Protein AF-A0AAV2YWZ1-F1 (afdb_monomer_lite)

Sequence (844 aa):
MAGAHSRRKLGILSVALITYFNVSGGPWGSEPVISACGPFVGILAVIIFPWIWCLPLALTFAELFTAFPTDGSFCKWVGVAFGRPMGFQVGFWSWVAGVIDNAIYPCLIVDTISQLYAGDFDQDTASSMSWERFAARAAFAVLFMLPCLSSIKIVGHTLAVMGIMIFLPFAVMVAMAIPQVNPSNWLVIRPDRDWTRLISSLYWNYSGFDAAGAYAGEIQNPKVTYPKAMMLTVVMIAITYIIPFFAISGADKPHYTSWDDGSYSVIAQSIGGTWLCIWVLVSSLFGNLGLYVAEMAKDGFQLAGMSDSGLAPPYFAQRDPETGVPRRAIMLSFSIIVLMGMFDFDTILGVDNFCSALSSLVEMCAAVKMRFSHPEIERPYKVNLSDRNLLIVMILPFCVGTFVMINELTKSWTSFILNVIVLCVGYGVQKWLASHPYHQYDVLLDTPRLKDLTLDSRQSTATPRISPNSFRTMKIFVALGCLLASSIGHANALTTELPSHVPVAEQQLWEEFVEYAIEYNKEYRQLENSHDLVSKRYGAFKMNSDRIKEHNAKYDNGEYSFTLGVNALADLTDAEYKQMLGYKRSSKPRTEAAGTFTAPSNMGDLPETWDWREHDVVTPVKNQGQCGSCWAFSAVAALESVYAISTGKLESFSEQELVDCTDGGVDTCNHGGEMSNGFVEIIKNHNGKIDPESVYPYTAVSKGVCNAKDDQALGHFTSYVNVTSGDEDALKAAVATKSVQSVAIDASSFTFQLYRHGVYSWPLCKNKADELDHGVAVAGYGVFKSKDFWLVKNSWGESWGMHGYIMMSRNKKNQCGIATDASYPVMTKAETKVHEATEVLSIM

pLDDT: mean 83.58, std 17.07, range [23.72, 98.75]

Structure (mmCIF, N/CA/C/O backbone):
data_AF-A0AAV2YWZ1-F1
#
_entry.id   AF-A0AAV2YWZ1-F1
#
loop_
_atom_site.group_PDB
_atom_site.id
_atom_site.type_symbol
_atom_site.label_atom_id
_atom_site.label_alt_id
_atom_site.label_comp_id
_atom_site.label_asym_id
_atom_site.label_entity_id
_atom_site.label_seq_id
_atom_site.pdbx_PDB_ins_code
_atom_site.Cartn_x
_atom_site.Cartn_y
_atom_site.Cartn_z
_atom_site.occupancy
_atom_site.B_iso_or_equiv
_atom_site.auth_seq_id
_atom_site.auth_comp_id
_atom_site.auth_asym_id
_atom_site.auth_atom_id
_atom_site.pdbx_PDB_model_num
ATOM 1 N N . MET A 1 1 ? -36.472 28.326 -24.172 1.00 32.47 1 MET A N 1
ATOM 2 C CA . MET A 1 1 ? -35.839 28.022 -25.476 1.00 32.47 1 MET A CA 1
ATOM 3 C C . MET A 1 1 ? -36.309 26.646 -25.913 1.00 32.47 1 MET A C 1
ATOM 5 O O . MET A 1 1 ? -36.279 25.734 -25.100 1.00 32.47 1 MET A O 1
ATOM 9 N N . ALA A 1 2 ? -36.803 26.498 -27.140 1.00 26.83 2 ALA A N 1
ATOM 10 C CA . ALA A 1 2 ? -37.196 25.200 -27.675 1.00 26.83 2 ALA A CA 1
ATOM 11 C C . ALA A 1 2 ? -35.951 24.327 -27.937 1.00 26.83 2 ALA A C 1
ATOM 13 O O . ALA A 1 2 ? -35.069 24.748 -28.678 1.00 26.83 2 ALA A O 1
ATOM 14 N N . GLY A 1 3 ? -35.919 23.109 -27.379 1.00 37.06 3 GLY A N 1
ATOM 15 C CA . GLY A 1 3 ? -35.186 21.984 -27.973 1.00 37.06 3 GLY A CA 1
ATOM 16 C C . GLY A 1 3 ? -33.904 21.489 -27.292 1.00 37.06 3 GLY A C 1
ATOM 17 O O . GLY A 1 3 ? -32.889 21.401 -27.966 1.00 37.06 3 GLY A O 1
ATOM 18 N N . ALA A 1 4 ? -33.957 21.041 -26.031 1.00 43.75 4 ALA A N 1
ATOM 19 C CA . ALA A 1 4 ? -32.971 20.067 -25.520 1.00 43.75 4 ALA A CA 1
ATOM 20 C C . ALA A 1 4 ? -33.297 18.614 -25.951 1.00 43.75 4 ALA A C 1
ATOM 22 O O . ALA A 1 4 ? -32.474 17.717 -25.834 1.00 43.75 4 ALA A O 1
ATOM 23 N N . HIS A 1 5 ? -34.509 18.360 -26.469 1.00 46.31 5 HIS A N 1
ATOM 24 C CA . HIS A 1 5 ? -35.005 17.001 -26.745 1.00 46.31 5 HIS A CA 1
ATOM 25 C C . HIS A 1 5 ? -35.378 16.718 -28.211 1.00 46.31 5 HIS A C 1
ATOM 27 O O . HIS A 1 5 ? -35.792 15.603 -28.521 1.00 46.31 5 HIS A O 1
ATOM 33 N N . SER A 1 6 ? -35.241 17.679 -29.137 1.00 47.88 6 SER A N 1
ATOM 34 C CA . SER A 1 6 ? -35.697 17.499 -30.530 1.00 47.88 6 SER A CA 1
ATOM 35 C C . SER A 1 6 ? -34.620 17.020 -31.511 1.00 47.88 6 SER A C 1
ATOM 37 O O . SER A 1 6 ? -34.929 16.790 -32.679 1.00 47.88 6 SER A O 1
ATOM 39 N N . ARG A 1 7 ? -33.360 16.855 -31.079 1.00 64.19 7 ARG A N 1
ATOM 40 C CA . ARG A 1 7 ? -32.236 16.547 -31.981 1.00 64.19 7 ARG A CA 1
ATOM 41 C C . ARG A 1 7 ? -31.332 15.436 -31.457 1.00 64.19 7 ARG A C 1
ATOM 43 O O . ARG A 1 7 ? -30.135 15.619 -31.327 1.00 64.19 7 ARG A O 1
ATOM 50 N N . ARG A 1 8 ? -31.892 14.246 -31.248 1.00 77.81 8 ARG A N 1
ATOM 51 C CA . ARG A 1 8 ? -31.088 13.037 -31.021 1.00 77.81 8 ARG A CA 1
ATOM 52 C C . ARG A 1 8 ? -30.297 12.697 -32.288 1.00 77.81 8 ARG A C 1
ATOM 54 O O . ARG A 1 8 ? -30.878 12.434 -33.346 1.00 77.81 8 ARG A O 1
ATOM 61 N N . LYS A 1 9 ? -28.970 12.748 -32.210 1.00 78.00 9 LYS A N 1
ATOM 62 C CA . LYS A 1 9 ? -28.050 12.693 -33.358 1.00 78.00 9 LYS A CA 1
ATOM 63 C C . LYS A 1 9 ? -27.166 11.447 -33.389 1.00 78.00 9 LYS A C 1
ATOM 65 O O . LYS A 1 9 ? -26.666 11.133 -34.469 1.00 78.00 9 LYS A O 1
ATOM 70 N N . LEU A 1 10 ? -26.977 10.760 -32.263 1.00 85.69 10 LEU A N 1
ATOM 71 C CA . LEU A 1 10 ? -26.038 9.644 -32.144 1.00 85.69 10 LEU A CA 1
ATOM 72 C C . LEU A 1 10 ? -26.701 8.287 -32.401 1.00 85.69 10 LEU A C 1
ATOM 74 O O . LEU A 1 10 ? -27.685 7.933 -31.750 1.00 85.69 10 LEU A O 1
ATOM 78 N N . GLY A 1 11 ? -26.134 7.529 -33.341 1.00 89.44 11 GLY A N 1
ATOM 79 C CA . GLY A 1 11 ? -26.486 6.131 -33.603 1.00 89.44 11 GLY A CA 1
ATOM 80 C C . GLY A 1 11 ? -25.608 5.146 -32.822 1.00 89.44 11 GLY A C 1
ATOM 81 O O . GLY A 1 11 ? -24.702 5.550 -32.099 1.00 89.44 11 GLY A O 1
ATOM 82 N N . ILE A 1 12 ? -25.851 3.844 -33.009 1.00 91.81 12 ILE A N 1
ATOM 83 C CA . ILE A 1 12 ? -25.196 2.757 -32.250 1.00 91.81 12 ILE A CA 1
ATOM 84 C C . ILE A 1 12 ? -23.668 2.841 -32.327 1.00 91.81 12 ILE A C 1
ATOM 86 O O . ILE A 1 12 ? -23.009 2.806 -31.295 1.00 91.81 12 ILE A O 1
ATOM 90 N N . LEU A 1 13 ? -23.116 2.986 -33.537 1.00 90.69 13 LEU A N 1
ATOM 91 C CA . LEU A 1 13 ? -21.668 2.993 -33.752 1.00 90.69 13 LEU A CA 1
ATOM 92 C C . LEU A 1 13 ? -20.985 4.192 -33.080 1.00 90.69 13 LEU A C 1
ATOM 94 O O . LEU A 1 13 ? -19.962 4.024 -32.431 1.00 90.69 13 LEU A O 1
ATOM 98 N N . SER A 1 14 ? -21.560 5.392 -33.199 1.00 90.06 14 SER A N 1
ATOM 99 C CA . SER A 1 14 ? -20.984 6.594 -32.589 1.00 90.06 14 SER A CA 1
ATOM 100 C C . SER A 1 14 ? -21.023 6.533 -31.065 1.00 90.06 14 SER A C 1
ATOM 102 O O . SER A 1 14 ? -20.035 6.887 -30.440 1.00 90.06 14 SER A O 1
ATOM 104 N N . VAL A 1 15 ? -22.123 6.053 -30.468 1.00 91.38 15 VAL A N 1
ATOM 105 C CA . VAL A 1 15 ? -22.186 5.847 -29.010 1.00 91.38 15 VAL A CA 1
ATOM 106 C C . VAL A 1 15 ? -21.145 4.817 -28.587 1.00 91.38 15 VAL A C 1
ATOM 108 O O . VAL A 1 15 ? -20.373 5.092 -27.682 1.00 91.38 15 VAL A O 1
ATOM 111 N N . ALA A 1 16 ? -21.071 3.678 -29.282 1.00 92.12 16 ALA A N 1
ATOM 112 C CA . ALA A 1 16 ? -20.131 2.622 -28.932 1.00 92.12 16 ALA A CA 1
ATOM 113 C C . ALA A 1 16 ? -18.670 3.087 -29.003 1.00 92.12 16 ALA A C 1
ATOM 115 O O . ALA A 1 16 ? -17.894 2.742 -28.121 1.00 92.12 16 ALA A O 1
ATOM 116 N N . LEU A 1 17 ? -18.313 3.888 -30.014 1.00 92.12 17 LEU A N 1
ATOM 117 C CA . LEU A 1 17 ? -16.972 4.453 -30.175 1.00 92.12 17 LEU A CA 1
ATOM 118 C C . LEU A 1 17 ? -16.657 5.527 -29.137 1.00 92.12 17 LEU A C 1
ATOM 120 O O . LEU A 1 17 ? -15.569 5.503 -28.580 1.00 92.12 17 LEU A O 1
ATOM 124 N N . ILE A 1 18 ? -17.588 6.446 -28.855 1.00 92.19 18 ILE A N 1
ATOM 125 C CA . ILE A 1 18 ? -17.369 7.448 -27.806 1.00 92.19 18 ILE A CA 1
ATOM 126 C C . ILE A 1 18 ? -17.173 6.730 -26.471 1.00 92.19 18 ILE A C 1
ATOM 128 O O . ILE A 1 18 ? -16.176 6.975 -25.811 1.00 92.19 18 ILE A O 1
ATOM 132 N N . THR A 1 19 ? -18.043 5.785 -26.105 1.00 91.12 19 THR A N 1
ATOM 133 C CA . THR A 1 19 ? -17.865 5.004 -24.870 1.00 91.12 19 THR A CA 1
ATOM 134 C C . THR A 1 19 ? -16.586 4.171 -24.891 1.00 91.12 19 THR A C 1
ATOM 136 O O . THR A 1 19 ? -15.891 4.141 -23.891 1.00 91.12 19 THR A O 1
ATOM 139 N N . TYR A 1 20 ? -16.236 3.543 -26.018 1.00 92.81 20 TYR A N 1
ATOM 140 C CA . TYR A 1 20 ? -14.986 2.792 -26.154 1.00 92.81 20 TYR A CA 1
ATOM 141 C C . TYR A 1 20 ? -13.780 3.669 -25.823 1.00 92.81 20 TYR A C 1
ATOM 143 O O . TYR A 1 20 ? -12.996 3.279 -24.980 1.00 92.81 20 TYR A O 1
ATOM 151 N N . PHE A 1 21 ? -13.680 4.867 -26.400 1.00 92.56 21 PHE A N 1
ATOM 152 C CA . PHE A 1 21 ? -12.575 5.791 -26.129 1.00 92.56 21 PHE A CA 1
ATOM 153 C C . PHE A 1 21 ? -12.677 6.533 -24.787 1.00 92.56 21 PHE A C 1
ATOM 155 O O . PHE A 1 21 ? -11.723 7.195 -24.421 1.00 92.56 21 PHE A O 1
ATOM 162 N N . ASN A 1 22 ? -13.787 6.440 -24.049 1.00 90.19 22 ASN A N 1
ATOM 163 C CA . ASN A 1 22 ? -13.820 6.845 -22.632 1.00 90.19 22 ASN A CA 1
ATOM 164 C C . ASN A 1 22 ? -13.361 5.700 -21.706 1.00 90.19 22 ASN A C 1
ATOM 166 O O . ASN A 1 22 ? -13.255 5.902 -20.506 1.00 90.19 22 ASN A O 1
ATOM 170 N N . VAL A 1 23 ? -13.156 4.489 -22.245 1.00 88.44 23 VAL A N 1
ATOM 171 C CA . VAL A 1 23 ? -12.712 3.310 -21.485 1.00 88.44 23 VAL A CA 1
ATOM 172 C C . VAL A 1 23 ? -11.310 2.853 -21.891 1.00 88.44 23 VAL A C 1
ATOM 174 O O . VAL A 1 23 ? -10.535 2.400 -21.063 1.00 88.44 23 VAL A O 1
ATOM 177 N N . SER A 1 24 ? -10.985 2.921 -23.181 1.00 87.06 24 SER A N 1
ATOM 178 C CA . SER A 1 24 ? -9.782 2.341 -23.765 1.00 87.06 24 SER A CA 1
ATOM 179 C C . SER A 1 24 ? -9.347 3.098 -25.021 1.00 87.06 24 SER A C 1
ATOM 181 O O . SER A 1 24 ? -10.111 3.274 -25.973 1.00 87.06 24 SER A O 1
ATOM 183 N N . GLY A 1 25 ? -8.071 3.482 -25.073 1.00 80.12 25 GLY A N 1
ATOM 184 C CA . GLY A 1 25 ? -7.429 4.088 -26.246 1.00 80.12 25 GLY A CA 1
ATOM 185 C C . GLY A 1 25 ? -6.838 3.067 -27.218 1.00 80.12 25 GLY A C 1
ATOM 186 O O . GLY A 1 25 ? -6.022 3.428 -28.065 1.00 80.12 25 GLY A O 1
ATOM 187 N N . GLY A 1 26 ? -7.197 1.786 -27.083 1.00 84.50 26 GLY A N 1
ATOM 188 C CA . GLY A 1 26 ? -6.457 0.671 -27.672 1.00 84.50 26 GLY A CA 1
ATOM 189 C C . GLY A 1 26 ? -5.745 -0.160 -26.604 1.00 84.50 26 GLY A C 1
ATOM 190 O O . GLY A 1 26 ? -6.042 -0.026 -25.419 1.00 84.50 26 GLY A O 1
ATOM 191 N N . PRO A 1 27 ? -4.804 -1.030 -27.003 1.00 86.00 27 PRO A N 1
ATOM 192 C CA . PRO A 1 27 ? -4.109 -1.892 -26.053 1.00 86.00 27 PRO A CA 1
ATOM 193 C C . PRO A 1 27 ? -3.182 -1.123 -25.103 1.00 86.00 27 PRO A C 1
ATOM 195 O O . PRO A 1 27 ? -2.773 -1.691 -24.108 1.00 86.00 27 PRO A O 1
ATOM 198 N N . TRP A 1 28 ? -2.860 0.142 -25.370 1.00 84.00 28 TRP A N 1
ATOM 199 C CA . TRP A 1 28 ? -1.960 0.971 -24.559 1.00 84.00 28 TRP A CA 1
ATOM 200 C C . TRP A 1 28 ? -2.328 1.053 -23.070 1.00 84.00 28 TRP A C 1
ATOM 202 O O . TRP A 1 28 ? -3.511 1.083 -22.729 1.00 84.00 28 TRP A O 1
ATOM 212 N N . GLY A 1 29 ? -1.302 1.104 -22.214 1.00 78.56 29 GLY A N 1
ATOM 213 C CA . GLY A 1 29 ? -1.419 1.172 -20.751 1.00 78.56 29 GLY A CA 1
ATOM 214 C C . GLY A 1 29 ? -1.890 -0.139 -20.117 1.00 78.56 29 GLY A C 1
ATOM 215 O O . GLY A 1 29 ? -2.266 -0.194 -18.953 1.00 78.56 29 GLY A O 1
ATOM 216 N N . SER A 1 30 ? -1.904 -1.227 -20.890 1.00 85.62 30 SER A N 1
ATOM 217 C CA . SER A 1 30 ? -2.253 -2.561 -20.398 1.00 85.62 30 SER A CA 1
ATOM 218 C C . SER A 1 30 ? -1.030 -3.435 -20.151 1.00 85.62 30 SER A C 1
ATOM 220 O O . SER A 1 30 ? -1.144 -4.448 -19.468 1.00 85.62 30 SER A O 1
ATOM 222 N N . GLU A 1 31 ? 0.148 -3.042 -20.631 1.00 88.75 31 GLU A N 1
ATOM 223 C CA . GLU A 1 31 ? 1.413 -3.753 -20.430 1.00 88.75 31 GLU A CA 1
ATOM 224 C C . GLU A 1 31 ? 1.643 -4.182 -18.963 1.00 88.75 31 GLU A C 1
ATOM 226 O O . GLU A 1 31 ? 1.933 -5.369 -18.744 1.00 88.75 31 GLU A O 1
ATOM 231 N N . PRO A 1 32 ? 1.382 -3.315 -17.955 1.00 84.75 32 PRO A N 1
ATOM 232 C CA . PRO A 1 32 ? 1.487 -3.678 -16.541 1.00 84.75 32 PRO A CA 1
ATOM 233 C C . PRO A 1 32 ? 0.638 -4.875 -16.099 1.00 84.75 32 PRO A C 1
ATOM 235 O O . PRO A 1 32 ? 0.991 -5.572 -15.150 1.00 84.75 32 PRO A O 1
ATOM 238 N N . VAL A 1 33 ? -0.483 -5.158 -16.772 1.00 88.88 33 VAL A N 1
ATOM 239 C CA . VAL A 1 33 ? -1.387 -6.269 -16.418 1.00 88.88 33 VAL A CA 1
ATOM 240 C C . VAL A 1 33 ? -0.688 -7.622 -16.567 1.00 88.88 33 VAL A C 1
ATOM 242 O O . VAL A 1 33 ? -0.953 -8.547 -15.797 1.00 88.88 33 VAL A O 1
ATOM 245 N N . ILE A 1 34 ? 0.219 -7.748 -17.539 1.00 90.62 34 ILE A N 1
ATOM 246 C CA . ILE A 1 34 ? 1.009 -8.965 -17.739 1.00 90.62 34 ILE A CA 1
ATOM 247 C C . ILE A 1 34 ? 2.269 -8.937 -16.868 1.00 90.62 34 ILE A C 1
ATOM 249 O O . ILE A 1 34 ? 2.581 -9.949 -16.235 1.00 90.62 34 ILE A O 1
ATOM 253 N N . SER A 1 35 ? 2.977 -7.805 -16.781 1.00 89.00 35 SER A N 1
ATOM 254 C CA . SER A 1 35 ? 4.220 -7.735 -16.001 1.00 89.00 35 SER A CA 1
ATOM 255 C C . SER A 1 35 ? 3.999 -7.872 -14.494 1.00 89.00 35 SER A C 1
ATOM 257 O O . SER A 1 35 ? 4.816 -8.510 -13.831 1.00 89.00 35 SER A O 1
ATOM 259 N N . ALA A 1 36 ? 2.872 -7.404 -13.948 1.00 85.00 36 ALA A N 1
ATOM 260 C CA . ALA A 1 36 ? 2.594 -7.413 -12.507 1.00 85.00 36 ALA A CA 1
ATOM 261 C C . ALA A 1 36 ? 2.525 -8.816 -11.877 1.00 85.00 36 ALA A C 1
ATOM 263 O O . ALA A 1 36 ? 3.011 -9.026 -10.769 1.00 85.00 36 ALA A O 1
ATOM 264 N N . CYS A 1 37 ? 1.912 -9.793 -12.552 1.00 87.81 37 CYS A N 1
ATOM 265 C CA . CYS A 1 37 ? 1.703 -11.143 -11.997 1.00 87.81 37 CYS A CA 1
ATOM 266 C C . CYS A 1 37 ? 2.118 -12.282 -12.947 1.00 87.81 37 CYS A C 1
ATOM 268 O O . CYS A 1 37 ? 1.990 -13.463 -12.605 1.00 87.81 37 CYS A O 1
ATOM 270 N N . GLY A 1 38 ? 2.649 -11.944 -14.119 1.00 90.81 38 GLY A N 1
ATOM 271 C CA . GLY A 1 38 ? 3.028 -12.880 -15.168 1.00 90.81 38 GLY A CA 1
ATOM 272 C C . GLY A 1 38 ? 1.889 -13.208 -16.145 1.00 90.81 38 GLY A C 1
ATOM 273 O O . GLY A 1 38 ? 0.711 -12.969 -15.843 1.00 90.81 38 GLY A O 1
ATOM 274 N N . PRO A 1 39 ? 2.224 -13.788 -17.314 1.00 93.06 39 PRO A N 1
ATOM 275 C CA . PRO A 1 39 ? 1.282 -14.052 -18.402 1.00 93.06 39 PRO A CA 1
ATOM 276 C C . PRO A 1 39 ? 0.030 -14.824 -17.998 1.00 93.06 39 PRO A C 1
ATOM 278 O O . PRO A 1 39 ? -1.072 -14.433 -18.382 1.00 93.06 39 PRO A O 1
ATOM 281 N N . PHE A 1 40 ? 0.164 -15.882 -17.192 1.00 94.12 40 PHE A N 1
ATOM 282 C CA . PHE A 1 40 ? -0.978 -16.716 -16.816 1.00 94.12 40 PHE A CA 1
ATOM 283 C C . PHE A 1 40 ? -2.037 -15.923 -16.046 1.00 94.12 40 PHE A C 1
ATOM 285 O O . PHE A 1 40 ? -3.222 -15.943 -16.386 1.00 94.12 40 PHE A O 1
ATOM 292 N N . VAL A 1 41 ? -1.602 -15.195 -15.014 1.00 92.94 41 VAL A N 1
ATOM 293 C CA . VAL A 1 41 ? -2.500 -14.416 -14.156 1.00 92.94 41 VAL A CA 1
ATOM 294 C C . VAL A 1 41 ? -3.067 -13.226 -14.923 1.00 92.94 41 VAL A C 1
ATOM 296 O O . VAL A 1 41 ? -4.273 -13.005 -14.861 1.00 92.94 41 VAL A O 1
ATOM 299 N N . GLY A 1 42 ? -2.243 -12.502 -15.686 1.00 91.56 42 GLY A N 1
ATOM 300 C CA . GLY A 1 42 ? -2.696 -11.336 -16.447 1.00 91.56 42 GLY A CA 1
ATOM 301 C C . GLY A 1 42 ? -3.722 -11.685 -17.533 1.00 91.56 42 GLY A C 1
ATOM 302 O O . GLY A 1 42 ? -4.742 -11.005 -17.653 1.00 91.56 42 GLY A O 1
ATOM 303 N N . ILE A 1 43 ? -3.531 -12.793 -18.265 1.00 92.25 43 ILE A N 1
ATOM 304 C CA . ILE A 1 43 ? -4.512 -13.290 -19.247 1.00 92.25 43 ILE A CA 1
ATOM 305 C C . ILE A 1 43 ? -5.838 -13.637 -18.565 1.00 92.25 43 ILE A C 1
ATOM 307 O O . ILE A 1 43 ? -6.902 -13.209 -19.019 1.00 92.25 43 ILE A O 1
ATOM 311 N N . LEU A 1 44 ? -5.792 -14.404 -17.470 1.00 93.50 44 LEU A N 1
ATOM 312 C CA . LEU A 1 44 ? -6.999 -14.747 -16.718 1.00 93.50 44 LEU A CA 1
ATOM 313 C C . LEU A 1 44 ? -7.698 -13.494 -16.195 1.00 93.50 44 LEU A C 1
ATOM 315 O O . LEU A 1 44 ? -8.921 -13.396 -16.285 1.00 93.50 44 LEU A O 1
ATOM 319 N N . ALA A 1 45 ? -6.936 -12.523 -15.697 1.00 92.12 45 ALA A N 1
ATOM 320 C CA . ALA A 1 45 ? -7.480 -11.286 -15.173 1.00 92.12 45 ALA A CA 1
ATOM 321 C C . ALA A 1 45 ? -8.188 -10.472 -16.266 1.00 92.12 45 ALA A C 1
ATOM 323 O O . ALA A 1 45 ? -9.325 -10.065 -16.059 1.00 92.12 45 ALA A O 1
ATOM 324 N N . VAL A 1 46 ? -7.612 -10.337 -17.463 1.00 91.31 46 VAL A N 1
ATOM 325 C CA . VAL A 1 46 ? -8.264 -9.670 -18.609 1.00 91.31 46 VAL A CA 1
ATOM 326 C C . VAL A 1 46 ? -9.525 -10.385 -19.090 1.00 91.31 46 VAL A C 1
ATOM 328 O O . VAL A 1 46 ? -10.461 -9.733 -19.544 1.00 91.31 46 VAL A O 1
ATOM 331 N N . ILE A 1 47 ? -9.595 -11.712 -18.972 1.00 90.69 47 ILE A N 1
ATOM 332 C CA . ILE A 1 47 ? -10.805 -12.467 -19.325 1.00 90.69 47 ILE A CA 1
ATOM 333 C C . ILE A 1 47 ? -11.891 -12.300 -18.259 1.00 90.69 47 ILE A C 1
ATOM 335 O O . ILE A 1 47 ? -13.065 -12.181 -18.601 1.00 90.69 47 ILE A O 1
ATOM 339 N N . ILE A 1 48 ? -11.519 -12.329 -16.977 1.00 91.38 48 ILE A N 1
ATOM 340 C CA . ILE A 1 48 ? -12.454 -12.383 -15.846 1.00 91.38 48 ILE A CA 1
ATOM 341 C C . ILE A 1 48 ? -12.933 -10.984 -15.440 1.00 91.38 48 ILE A C 1
ATOM 343 O O . ILE A 1 48 ? -14.124 -10.798 -15.184 1.00 91.38 48 ILE A O 1
ATOM 347 N N . PHE A 1 49 ? -12.041 -9.994 -15.398 1.00 91.12 49 PHE A N 1
ATOM 348 C CA . PHE A 1 49 ? -12.326 -8.648 -14.896 1.00 91.12 49 PHE A CA 1
ATOM 349 C C . PHE A 1 49 ? -13.513 -7.957 -15.595 1.00 91.12 49 PHE A C 1
ATOM 351 O O . PHE A 1 49 ? -14.346 -7.385 -14.889 1.00 91.12 49 PHE A O 1
ATOM 358 N N . PRO A 1 50 ? -13.720 -8.081 -16.924 1.00 89.69 50 PRO A N 1
ATOM 359 C CA . PRO A 1 50 ? -14.900 -7.519 -17.584 1.00 89.69 50 PRO A CA 1
ATOM 360 C C . PRO A 1 50 ? -16.236 -8.058 -17.056 1.00 89.69 50 PRO A C 1
ATOM 362 O O . PRO A 1 50 ? -17.235 -7.340 -17.064 1.00 89.69 50 PRO A O 1
ATOM 365 N N . TRP A 1 51 ? -16.278 -9.304 -16.575 1.00 88.38 51 TRP A N 1
ATOM 366 C CA . TRP A 1 51 ? -17.482 -9.890 -15.970 1.00 88.38 51 TRP A CA 1
ATOM 367 C C . TRP A 1 51 ? -17.739 -9.373 -14.560 1.00 88.38 51 TRP A C 1
ATOM 369 O O . TRP A 1 51 ? -18.882 -9.365 -14.107 1.00 88.38 51 TRP A O 1
ATOM 379 N N . ILE A 1 52 ? -16.676 -8.951 -13.879 1.00 88.69 52 ILE A N 1
ATOM 380 C CA . ILE A 1 52 ? -16.724 -8.402 -12.528 1.00 88.69 52 ILE A CA 1
ATOM 381 C C . ILE A 1 52 ? -17.115 -6.924 -12.566 1.00 88.69 52 ILE A C 1
ATOM 383 O O . ILE A 1 52 ? -17.992 -6.505 -11.816 1.00 88.69 52 ILE A O 1
ATOM 387 N N . TRP A 1 53 ? -16.467 -6.145 -13.432 1.00 88.25 53 TRP A N 1
ATOM 388 C CA . TRP A 1 53 ? -16.555 -4.689 -13.452 1.00 88.25 53 TRP A CA 1
ATOM 389 C C . TRP A 1 53 ? -17.432 -4.177 -14.599 1.00 88.25 53 TRP A C 1
ATOM 391 O O . TRP A 1 53 ? -18.533 -3.674 -14.373 1.00 88.25 53 TRP A O 1
ATOM 401 N N . CYS A 1 54 ? -16.992 -4.359 -15.846 1.00 86.31 54 CYS A N 1
ATOM 402 C CA . CYS A 1 54 ? -17.601 -3.719 -17.015 1.00 86.31 54 CYS A CA 1
ATOM 403 C C . CYS A 1 54 ? -19.053 -4.124 -17.247 1.00 86.31 54 CYS A C 1
ATOM 405 O O . CYS A 1 54 ? -19.926 -3.275 -17.402 1.00 86.31 54 CYS A O 1
ATOM 407 N N . LEU A 1 55 ? -19.321 -5.429 -17.319 1.00 87.25 55 LEU A N 1
ATOM 408 C CA . LEU A 1 55 ? -20.610 -5.943 -17.764 1.00 87.25 55 LEU A CA 1
ATOM 409 C C . LEU A 1 55 ? -21.735 -5.628 -16.761 1.00 87.25 55 LEU A C 1
ATOM 411 O O . LEU A 1 55 ? -22.779 -5.133 -17.202 1.00 87.25 55 LEU A O 1
ATOM 415 N N . PRO A 1 56 ? -21.566 -5.831 -15.437 1.00 89.31 56 PRO A N 1
ATOM 416 C CA . PRO A 1 56 ? -22.573 -5.421 -14.461 1.00 89.31 56 PRO A CA 1
ATOM 417 C C . PRO A 1 56 ? -22.889 -3.924 -14.519 1.00 89.31 56 PRO A C 1
ATOM 419 O O . PRO A 1 56 ? -24.070 -3.553 -14.509 1.00 89.31 56 PRO A O 1
ATOM 422 N N . LEU A 1 57 ? -21.860 -3.075 -14.625 1.00 88.69 57 LEU A N 1
ATOM 423 C CA . LEU A 1 57 ? -22.024 -1.622 -14.677 1.00 88.69 57 LEU A CA 1
ATOM 424 C C . LEU A 1 57 ? -22.697 -1.182 -15.970 1.00 88.69 57 LEU A C 1
ATOM 426 O O . LEU A 1 57 ? -23.751 -0.554 -15.914 1.00 88.69 57 LEU A O 1
ATOM 430 N N . ALA A 1 58 ? -22.176 -1.594 -17.125 1.00 86.94 58 ALA A N 1
ATOM 431 C CA . ALA A 1 58 ? -22.705 -1.214 -18.431 1.00 86.94 58 ALA A CA 1
ATOM 432 C C . ALA A 1 58 ? -24.187 -1.587 -18.588 1.00 86.94 58 ALA A C 1
ATOM 434 O O . ALA A 1 58 ? -24.992 -0.787 -19.069 1.00 86.94 58 ALA A O 1
ATOM 435 N N . LEU A 1 59 ? -24.584 -2.788 -18.150 1.00 88.00 59 LEU A N 1
ATOM 436 C CA . LEU A 1 59 ? -25.977 -3.233 -18.243 1.00 88.00 59 LEU A CA 1
ATOM 437 C C . LEU A 1 59 ? -26.887 -2.507 -17.247 1.00 88.00 59 LEU A C 1
ATOM 439 O O . LEU A 1 59 ? -28.019 -2.166 -17.591 1.00 88.00 59 LEU A O 1
ATOM 443 N N . THR A 1 60 ? -26.426 -2.261 -16.024 1.00 88.81 60 THR A N 1
ATOM 444 C CA . THR A 1 60 ? -27.254 -1.598 -15.003 1.00 88.81 60 THR A CA 1
ATOM 445 C C . THR A 1 60 ? -27.394 -0.110 -15.283 1.00 88.81 60 THR A C 1
ATOM 447 O O . THR A 1 60 ? -28.484 0.451 -15.169 1.00 88.81 60 THR A O 1
ATOM 450 N N . PHE A 1 61 ? -26.322 0.530 -15.734 1.00 89.19 61 PHE A N 1
ATOM 451 C CA . PHE A 1 61 ? -26.374 1.907 -16.190 1.00 89.19 61 PHE A CA 1
ATOM 452 C C . PHE A 1 61 ? -27.230 2.035 -17.451 1.00 89.19 61 PHE A C 1
ATOM 454 O O . PHE A 1 61 ? -28.015 2.972 -17.531 1.00 89.19 61 PHE A O 1
ATOM 461 N N . ALA A 1 62 ? -27.223 1.059 -18.371 1.00 87.44 62 ALA A N 1
ATOM 462 C CA . ALA A 1 62 ? -28.158 1.043 -19.504 1.00 87.44 62 ALA A CA 1
ATOM 463 C C . ALA A 1 62 ? -29.628 1.118 -19.082 1.00 87.44 62 ALA A C 1
ATOM 465 O O . ALA A 1 62 ? -30.432 1.812 -19.711 1.00 87.44 62 ALA A O 1
ATOM 466 N N . GLU A 1 63 ? -30.003 0.419 -18.015 1.00 90.00 63 GLU A N 1
ATOM 467 C CA . GLU A 1 63 ? -31.362 0.494 -17.480 1.00 90.00 63 GLU A CA 1
ATOM 468 C C . GLU A 1 63 ? -31.712 1.913 -17.027 1.00 90.00 63 GLU A C 1
ATOM 470 O O . GLU A 1 63 ? -32.782 2.424 -17.361 1.00 90.00 63 GLU A O 1
ATOM 475 N N . LEU A 1 64 ? -30.795 2.588 -16.341 1.00 89.50 64 LEU A N 1
ATOM 476 C CA . LEU A 1 64 ? -31.050 3.925 -15.817 1.00 89.50 64 LEU A CA 1
ATOM 477 C C . LEU A 1 64 ? -30.899 5.021 -16.875 1.00 89.50 64 LEU A C 1
ATOM 479 O O . LEU A 1 64 ? -31.702 5.946 -16.889 1.00 89.50 64 LEU A O 1
ATOM 483 N N . PHE A 1 65 ? -29.962 4.909 -17.815 1.00 87.19 65 PHE A N 1
ATOM 484 C CA . PHE A 1 65 ? -29.808 5.863 -18.918 1.00 87.19 65 PHE A CA 1
ATOM 485 C C . PHE A 1 65 ? -31.002 5.829 -19.868 1.00 87.19 65 PHE A C 1
ATOM 487 O O . PHE A 1 65 ? -31.393 6.855 -20.424 1.00 87.19 65 PHE A O 1
ATOM 494 N N . THR A 1 66 ? -31.634 4.664 -20.035 1.00 87.56 66 THR A N 1
ATOM 495 C CA . THR A 1 66 ? -32.886 4.579 -20.797 1.00 87.56 66 THR A CA 1
ATOM 496 C C . THR A 1 66 ? -34.089 5.121 -20.025 1.00 87.56 66 THR A C 1
ATOM 498 O O . THR A 1 66 ? -35.014 5.621 -20.667 1.00 87.56 66 THR A O 1
ATOM 501 N N . ALA A 1 67 ? -34.072 5.069 -18.689 1.00 86.25 67 ALA A N 1
ATOM 502 C CA . ALA A 1 67 ? -35.085 5.691 -17.832 1.00 86.25 67 ALA A CA 1
ATOM 503 C C . ALA A 1 67 ? -34.922 7.224 -17.738 1.00 86.25 67 ALA A C 1
ATOM 505 O O . ALA A 1 67 ? -35.916 7.948 -17.733 1.00 86.25 67 ALA A O 1
ATOM 506 N N . PHE A 1 68 ? -33.685 7.728 -17.755 1.00 86.81 68 PHE A N 1
ATOM 507 C CA . PHE A 1 68 ? -33.333 9.151 -17.684 1.00 86.81 68 PHE A CA 1
ATOM 508 C C . PHE A 1 68 ? -32.542 9.608 -18.931 1.00 86.81 68 PHE A C 1
ATOM 510 O O . PHE A 1 68 ? -31.381 9.988 -18.824 1.00 86.81 68 PHE A O 1
ATOM 517 N N . PRO A 1 69 ? -33.134 9.610 -20.143 1.00 86.56 69 PRO A N 1
ATOM 518 C CA . PRO A 1 69 ? -32.409 9.850 -21.395 1.00 86.56 69 PRO A CA 1
ATOM 519 C C . PRO A 1 69 ? -32.152 11.346 -21.645 1.00 86.56 69 PRO A C 1
ATOM 521 O O . PRO A 1 69 ? -32.696 11.951 -22.578 1.00 86.56 69 PRO A O 1
ATOM 524 N N . THR A 1 70 ? -31.359 11.947 -20.768 1.00 85.25 70 THR A N 1
ATOM 525 C CA . THR A 1 70 ? -31.000 13.365 -20.744 1.00 85.25 70 THR A CA 1
ATOM 526 C C . THR A 1 70 ? -29.529 13.522 -20.398 1.00 85.25 70 THR A C 1
ATOM 528 O O . THR A 1 70 ? -29.011 12.711 -19.639 1.00 85.25 70 THR A O 1
ATOM 531 N N . ASP A 1 71 ? -28.896 14.589 -20.868 1.00 85.38 71 ASP A N 1
ATOM 532 C CA . ASP A 1 71 ? -27.496 14.876 -20.546 1.00 85.38 71 ASP A CA 1
ATOM 533 C C . ASP A 1 71 ? -27.270 14.987 -19.028 1.00 85.38 71 ASP A C 1
ATOM 535 O O . ASP A 1 71 ? -28.144 15.463 -18.291 1.00 85.38 71 ASP A O 1
ATOM 539 N N . GLY A 1 72 ? -26.115 14.508 -18.558 1.00 84.31 72 GLY A N 1
ATOM 540 C CA . GLY A 1 72 ? -25.809 14.384 -17.127 1.00 84.31 72 GLY A CA 1
ATOM 541 C C . GLY A 1 72 ? -26.757 13.430 -16.387 1.00 84.31 72 GLY A C 1
ATOM 542 O O . GLY A 1 72 ? -27.158 13.696 -15.253 1.00 84.31 72 GLY A O 1
ATOM 543 N N . SER A 1 73 ? -27.173 12.339 -17.040 1.00 85.75 73 SER A N 1
ATOM 544 C CA . SER A 1 73 ? -28.216 11.432 -16.541 1.00 85.75 73 SER A CA 1
ATOM 545 C C . SER A 1 73 ? -27.930 10.875 -15.143 1.00 85.75 73 SER A C 1
ATOM 547 O O . SER A 1 73 ? -28.841 10.795 -14.315 1.00 85.75 73 SER A O 1
ATOM 549 N N . PHE A 1 74 ? -26.685 10.487 -14.861 1.00 88.44 74 PHE A N 1
ATOM 550 C CA . PHE A 1 74 ? -26.341 9.857 -13.587 1.00 88.44 74 PHE A CA 1
ATOM 551 C C . PHE A 1 74 ? -26.483 10.815 -12.399 1.00 88.44 74 PHE A C 1
ATOM 553 O O . PHE A 1 74 ? -27.019 10.432 -11.359 1.00 88.44 74 PHE A O 1
ATOM 560 N N . CYS A 1 75 ? -26.179 12.103 -12.586 1.00 89.69 75 CYS A N 1
ATOM 561 C CA . CYS A 1 75 ? -26.429 13.147 -11.588 1.00 89.69 75 CYS A CA 1
ATOM 562 C C . CYS A 1 75 ? -27.913 13.214 -11.185 1.00 89.69 75 CYS A C 1
ATOM 564 O O . CYS A 1 75 ? -28.241 13.438 -10.016 1.00 89.69 75 CYS A O 1
ATOM 566 N N . LYS A 1 76 ? -28.826 12.987 -12.142 1.00 85.25 76 LYS A N 1
ATOM 567 C CA . LYS A 1 76 ? -30.276 13.029 -11.903 1.00 85.25 76 LYS A CA 1
ATOM 568 C C . LYS A 1 76 ? -30.753 11.841 -11.089 1.00 85.25 76 LYS A C 1
ATOM 570 O O . LYS A 1 76 ? -31.395 12.051 -10.062 1.00 85.25 76 LYS A O 1
ATOM 575 N N . TRP A 1 77 ? -30.440 10.608 -11.491 1.00 85.38 77 TRP A N 1
ATOM 576 C CA . TRP A 1 77 ? -30.914 9.445 -10.731 1.00 85.38 77 TRP A CA 1
ATOM 577 C C . TRP A 1 77 ? -30.241 9.337 -9.361 1.00 85.38 77 TRP A C 1
ATOM 579 O O . TRP A 1 77 ? -30.888 8.908 -8.409 1.00 85.38 77 TRP A O 1
ATOM 589 N N . VAL A 1 78 ? -28.980 9.767 -9.219 1.00 88.81 78 VAL A N 1
ATOM 590 C CA . VAL A 1 78 ? -28.309 9.839 -7.910 1.00 88.81 78 VAL A CA 1
ATOM 591 C C . VAL A 1 78 ? -28.992 10.896 -7.048 1.00 88.81 78 VAL A C 1
ATOM 593 O O . VAL A 1 78 ? -29.260 10.655 -5.870 1.00 88.81 78 VAL A O 1
ATOM 596 N N . GLY A 1 79 ? -29.354 12.035 -7.646 1.00 84.62 79 GLY A N 1
ATOM 597 C CA . GLY A 1 79 ? -30.156 13.074 -7.008 1.00 84.62 79 GLY A CA 1
ATOM 598 C C . GLY A 1 79 ? -31.521 12.574 -6.527 1.00 84.62 79 GLY A C 1
ATOM 599 O O . GLY A 1 79 ? -31.931 12.904 -5.417 1.00 84.62 79 GLY A O 1
ATOM 600 N N . VAL A 1 80 ? -32.202 11.734 -7.308 1.00 82.12 80 VAL A N 1
ATOM 601 C CA . VAL A 1 80 ? -33.466 11.089 -6.906 1.00 82.12 80 VAL A CA 1
ATOM 602 C C . VAL A 1 80 ? -33.233 10.054 -5.796 1.00 82.12 80 VAL A C 1
ATOM 604 O O . VAL A 1 80 ? -33.999 9.981 -4.839 1.00 82.12 80 VAL A O 1
ATOM 607 N N . ALA A 1 81 ? -32.149 9.279 -5.868 1.00 81.88 81 ALA A N 1
ATOM 608 C CA . ALA A 1 81 ? -31.852 8.226 -4.899 1.00 81.88 81 ALA A CA 1
ATOM 609 C C . ALA A 1 81 ? -31.407 8.762 -3.526 1.00 81.88 81 ALA A C 1
ATOM 611 O O . ALA A 1 81 ? -31.809 8.224 -2.490 1.00 81.88 81 ALA A O 1
ATOM 612 N N . PHE A 1 82 ? -30.549 9.783 -3.488 1.00 83.06 82 PHE A N 1
ATOM 613 C CA . PHE A 1 82 ? -29.877 10.265 -2.270 1.00 83.06 82 PHE A CA 1
ATOM 614 C C . PHE A 1 82 ? -30.105 11.750 -1.968 1.00 83.06 82 PHE A C 1
ATOM 616 O O . PHE A 1 82 ? -29.647 12.245 -0.938 1.00 83.06 82 PHE A O 1
ATOM 623 N N . GLY A 1 83 ? -30.847 12.452 -2.820 1.00 79.50 83 GLY A N 1
ATOM 624 C CA . GLY A 1 83 ? -31.116 13.878 -2.707 1.00 79.50 83 GLY A CA 1
ATOM 625 C C . GLY A 1 83 ? -30.217 14.721 -3.611 1.00 79.50 83 GLY A C 1
ATOM 626 O O . GLY A 1 83 ? -29.089 14.354 -3.946 1.00 79.50 83 GLY A O 1
ATOM 627 N N . ARG A 1 84 ? -30.715 15.913 -3.959 1.00 80.56 84 ARG A N 1
ATOM 628 C CA . ARG A 1 84 ? -30.042 16.897 -4.825 1.00 80.56 84 ARG A CA 1
ATOM 629 C C . ARG A 1 84 ? -28.570 17.167 -4.463 1.00 80.56 84 ARG A C 1
ATOM 631 O O . ARG A 1 84 ? -27.769 17.251 -5.391 1.00 80.56 84 ARG A O 1
ATOM 638 N N . PRO A 1 85 ? -28.170 17.267 -3.177 1.00 83.69 85 PRO A N 1
ATOM 639 C CA . PRO A 1 85 ? -26.765 17.441 -2.828 1.00 83.69 85 PRO A CA 1
ATOM 640 C C . PRO A 1 85 ? -25.867 16.315 -3.364 1.00 83.69 85 PRO A C 1
ATOM 642 O O . PRO A 1 85 ? -24.829 16.583 -3.959 1.00 83.69 85 PRO A O 1
ATOM 645 N N . MET A 1 86 ? -26.274 15.056 -3.220 1.00 86.00 86 MET A N 1
ATOM 646 C CA . MET A 1 86 ? -25.458 13.938 -3.694 1.00 86.00 86 MET A CA 1
ATOM 647 C C . MET A 1 86 ? -25.408 13.878 -5.227 1.00 86.00 86 MET A C 1
ATOM 649 O O . MET A 1 86 ? -24.367 13.560 -5.788 1.00 86.00 86 MET A O 1
ATOM 653 N N . GLY A 1 87 ? -26.495 14.273 -5.902 1.00 86.44 87 GLY A N 1
ATOM 654 C CA . GLY A 1 87 ? -26.510 14.439 -7.360 1.00 86.44 87 GLY A CA 1
ATOM 655 C C . GLY A 1 87 ? -25.512 15.490 -7.869 1.00 86.44 87 GLY A C 1
ATOM 656 O O . GLY A 1 87 ? -24.947 15.319 -8.942 1.00 86.44 87 GLY A O 1
ATOM 657 N N . PHE A 1 88 ? -25.248 16.551 -7.094 1.00 91.00 88 PHE A N 1
ATOM 658 C CA . PHE A 1 88 ? -24.157 17.485 -7.393 1.00 91.00 88 PHE A CA 1
ATOM 659 C C . PHE A 1 88 ? -22.784 16.851 -7.159 1.00 91.00 88 PHE A C 1
ATOM 661 O O . PHE A 1 88 ? -21.929 16.958 -8.026 1.00 91.00 88 PHE A O 1
ATOM 668 N N . GLN A 1 89 ? -22.576 16.213 -6.001 1.00 92.88 89 GLN A N 1
ATOM 669 C CA . GLN A 1 89 ? -21.264 15.679 -5.621 1.00 92.88 89 GLN A CA 1
ATOM 670 C C . GLN A 1 89 ? -20.769 14.624 -6.610 1.00 92.88 89 GLN A C 1
ATOM 672 O O . GLN A 1 89 ? -19.655 14.742 -7.101 1.00 92.88 89 GLN A O 1
ATOM 677 N N . VAL A 1 90 ? -21.626 13.668 -6.986 1.00 93.25 90 VAL A N 1
ATOM 678 C CA . VAL A 1 90 ? -21.276 12.647 -7.986 1.00 93.25 90 VAL A CA 1
ATOM 679 C C . VAL A 1 90 ? -20.903 13.280 -9.331 1.00 93.25 90 VAL A C 1
ATOM 681 O O . VAL A 1 90 ? -19.884 12.943 -9.919 1.00 93.25 90 VAL A O 1
ATOM 684 N N . GLY A 1 91 ? -21.670 14.282 -9.776 1.00 92.44 91 GLY A N 1
ATOM 685 C CA . GLY A 1 91 ? -21.395 14.996 -11.019 1.00 92.44 91 GLY A CA 1
ATOM 686 C C . GLY A 1 91 ? -20.113 15.819 -10.964 1.00 92.44 91 GLY A C 1
ATOM 687 O O . GLY A 1 91 ? -19.400 15.893 -11.958 1.00 92.44 91 GLY A O 1
ATOM 688 N N . PHE A 1 92 ? -19.812 16.412 -9.808 1.00 94.00 92 PHE A N 1
ATOM 689 C CA . PHE A 1 92 ? -18.586 17.165 -9.573 1.00 94.00 92 PHE A CA 1
ATOM 690 C C . PHE A 1 92 ? -17.362 16.248 -9.563 1.00 94.00 92 PHE A C 1
ATOM 692 O O . PHE A 1 92 ? -16.403 16.552 -10.258 1.00 94.00 92 PHE A O 1
ATOM 699 N N . TRP A 1 93 ? -17.397 15.123 -8.841 1.00 94.56 93 TRP A N 1
ATOM 700 C CA . TRP A 1 93 ? -16.279 14.173 -8.804 1.00 94.56 93 TRP A CA 1
ATOM 701 C C . TRP A 1 93 ? -16.018 13.548 -10.171 1.00 94.56 93 TRP A C 1
ATOM 703 O O . TRP A 1 93 ? -14.875 13.547 -10.606 1.00 94.56 93 TRP A O 1
ATOM 713 N N . SER A 1 94 ? -17.063 13.107 -10.881 1.00 93.38 94 SER A N 1
ATOM 714 C CA . SER A 1 94 ? -16.928 12.582 -12.247 1.00 93.38 94 SER A CA 1
ATOM 715 C C . SER A 1 94 ? -16.395 13.638 -13.229 1.00 93.38 94 SER A C 1
ATOM 717 O O . SER A 1 94 ? -15.562 13.320 -14.067 1.00 93.38 94 SER A O 1
ATOM 719 N N . TRP A 1 95 ? -16.814 14.906 -13.107 1.00 94.00 95 TRP A N 1
ATOM 720 C CA . TRP A 1 95 ? -16.328 15.984 -13.982 1.00 94.00 95 TRP A CA 1
ATOM 721 C C . TRP A 1 95 ? -14.882 16.371 -13.666 1.00 94.00 95 TRP A C 1
ATOM 723 O O . TRP A 1 95 ? -14.098 16.609 -14.572 1.00 94.00 95 TRP A O 1
ATOM 733 N N . VAL A 1 96 ? -14.510 16.429 -12.385 1.00 91.75 96 VAL A N 1
ATOM 734 C CA . VAL A 1 96 ? -13.122 16.686 -11.978 1.00 91.75 96 VAL A CA 1
ATOM 735 C C . VAL A 1 96 ? -12.211 15.547 -12.427 1.00 91.75 96 VAL A C 1
ATOM 737 O O . VAL A 1 96 ? -11.153 15.839 -12.968 1.00 91.75 96 VAL A O 1
ATOM 740 N N . ALA A 1 97 ? -12.638 14.292 -12.253 1.00 91.06 97 ALA A N 1
ATOM 741 C CA . ALA A 1 97 ? -11.940 13.111 -12.759 1.00 91.06 97 ALA A CA 1
ATOM 742 C C . ALA A 1 97 ? -11.682 13.236 -14.268 1.00 91.06 97 ALA A C 1
ATOM 744 O O . ALA A 1 97 ? -10.531 13.318 -14.679 1.00 91.06 97 ALA A O 1
ATOM 745 N N . GLY A 1 98 ? -12.739 13.427 -15.067 1.00 90.94 98 GLY A N 1
ATOM 746 C CA . GLY A 1 98 ? -12.618 13.553 -16.522 1.00 90.94 98 GLY A CA 1
ATOM 747 C C . GLY A 1 98 ? -11.720 14.705 -16.974 1.00 90.94 98 GLY A C 1
ATOM 748 O O . GLY A 1 98 ? -10.832 14.518 -17.797 1.00 90.94 98 GLY A O 1
ATOM 749 N N . VAL A 1 99 ? -11.846 15.888 -16.366 1.00 91.19 99 VAL A N 1
ATOM 750 C CA . VAL A 1 99 ? -11.004 17.051 -16.701 1.00 91.19 99 VAL A CA 1
ATOM 751 C C . VAL A 1 99 ? -9.527 16.821 -16.358 1.00 91.19 99 VAL A C 1
ATOM 753 O O . VAL A 1 99 ? -8.650 17.300 -17.080 1.00 91.19 99 VAL A O 1
ATOM 756 N N . ILE A 1 100 ? -9.243 16.132 -15.252 1.00 88.06 100 ILE A N 1
ATOM 757 C CA . ILE A 1 100 ? -7.882 15.799 -14.815 1.00 88.06 100 ILE A CA 1
ATOM 758 C C . ILE A 1 100 ? -7.297 14.707 -15.719 1.00 88.06 100 ILE A C 1
ATOM 760 O O . ILE A 1 100 ? -6.202 14.900 -16.246 1.00 88.06 100 ILE A O 1
ATOM 764 N N . ASP A 1 101 ? -8.045 13.634 -15.980 1.00 86.75 101 ASP A N 1
ATOM 765 C CA . ASP A 1 101 ? -7.671 12.562 -16.909 1.00 86.75 101 ASP A CA 1
ATOM 766 C C . ASP A 1 101 ? -7.361 13.121 -18.303 1.00 86.75 101 ASP A C 1
ATOM 768 O O . ASP A 1 101 ? -6.323 12.865 -18.900 1.00 86.75 101 ASP A O 1
ATOM 772 N N . ASN A 1 102 ? -8.183 14.040 -18.795 1.00 89.88 102 ASN A N 1
ATOM 773 C CA . ASN A 1 102 ? -7.993 14.629 -20.112 1.00 89.88 102 ASN A CA 1
ATOM 774 C C . ASN A 1 102 ? -6.714 15.491 -20.234 1.00 89.88 102 ASN A C 1
ATOM 776 O O . ASN A 1 102 ? -6.222 15.742 -21.340 1.00 89.88 102 ASN A O 1
ATOM 780 N N . ALA A 1 103 ? -6.138 15.941 -19.112 1.00 87.44 103 ALA A N 1
ATOM 781 C CA . ALA A 1 103 ? -4.848 16.632 -19.086 1.00 87.44 103 ALA A CA 1
ATOM 782 C C . ALA A 1 103 ? -3.647 15.688 -19.254 1.00 87.44 103 ALA A C 1
ATOM 784 O O . ALA A 1 103 ? -2.566 16.149 -19.626 1.00 87.44 103 ALA A O 1
ATOM 785 N N . ILE A 1 104 ? -3.835 14.381 -19.052 1.00 83.88 104 ILE A N 1
ATOM 786 C CA . ILE A 1 104 ? -2.804 13.350 -19.211 1.00 83.88 104 ILE A CA 1
ATOM 787 C C . ILE A 1 104 ? -2.386 13.208 -20.678 1.00 83.88 104 ILE A C 1
ATOM 789 O O . ILE A 1 104 ? -1.196 13.151 -20.992 1.00 83.88 104 ILE A O 1
ATOM 793 N N . TYR A 1 105 ? -3.346 13.178 -21.603 1.00 86.25 105 TYR A N 1
ATOM 794 C CA . TYR A 1 105 ? -3.079 12.784 -22.992 1.00 86.25 105 TYR A CA 1
ATOM 795 C C . TYR A 1 105 ? -2.129 13.727 -23.756 1.00 86.25 105 TYR A C 1
ATOM 797 O O . TYR A 1 105 ? -1.242 13.233 -24.460 1.00 86.25 105 TYR A O 1
ATOM 805 N N . PRO A 1 106 ? -2.224 15.070 -23.633 1.00 85.62 106 PRO A N 1
ATOM 806 C CA . PRO A 1 106 ? -1.234 15.969 -24.225 1.00 85.62 106 PRO A CA 1
ATOM 807 C C . PRO A 1 106 ? 0.160 15.817 -23.602 1.00 85.62 106 PRO A C 1
ATOM 809 O O . PRO A 1 106 ? 1.153 15.981 -24.313 1.00 85.62 106 PRO A O 1
ATOM 812 N N . CYS A 1 107 ? 0.247 15.492 -22.305 1.00 78.44 107 CYS A N 1
ATOM 813 C CA . CYS A 1 107 ? 1.515 15.225 -21.624 1.00 78.44 107 CYS A CA 1
ATOM 814 C C . CYS A 1 107 ? 2.192 13.985 -22.216 1.00 78.44 107 CYS A C 1
ATOM 816 O O . CYS A 1 107 ? 3.304 14.105 -22.728 1.00 78.44 107 CYS A O 1
ATOM 818 N N . LEU A 1 108 ? 1.478 12.854 -22.282 1.00 78.06 108 LEU A N 1
ATOM 819 C CA . LEU A 1 108 ? 1.998 11.593 -22.829 1.00 78.06 108 LEU A CA 1
ATOM 820 C C . LEU A 1 108 ? 2.558 11.753 -24.249 1.00 78.06 108 LEU A C 1
ATOM 822 O O . LEU A 1 108 ? 3.604 11.197 -24.577 1.00 78.06 108 LEU A O 1
ATOM 826 N N . ILE A 1 109 ? 1.900 12.548 -25.096 1.00 80.56 109 ILE A N 1
ATOM 827 C CA . ILE A 1 109 ? 2.360 12.795 -26.470 1.00 80.56 109 ILE A CA 1
ATOM 828 C C . ILE A 1 109 ? 3.632 13.631 -26.514 1.00 80.56 109 ILE A C 1
ATOM 830 O O . ILE A 1 109 ? 4.562 13.287 -27.245 1.00 80.56 109 ILE A O 1
ATOM 834 N N . VAL A 1 110 ? 3.673 14.746 -25.784 1.00 80.00 110 VAL A N 1
ATOM 835 C CA . VAL A 1 110 ? 4.850 15.626 -25.778 1.00 80.00 110 VAL A CA 1
ATOM 836 C C . VAL A 1 110 ? 6.058 14.884 -25.224 1.00 80.00 110 VAL A C 1
ATOM 838 O O . VAL A 1 110 ? 7.155 15.022 -25.768 1.00 80.00 110 VAL A O 1
ATOM 841 N N . ASP A 1 111 ? 5.845 14.054 -24.208 1.00 73.31 111 ASP A N 1
ATOM 842 C CA . ASP A 1 111 ? 6.896 13.260 -23.587 1.00 73.31 111 ASP A CA 1
ATOM 843 C C . ASP A 1 111 ? 7.379 12.164 -24.561 1.00 73.31 111 ASP A C 1
ATOM 845 O O . ASP A 1 111 ? 8.579 12.068 -24.820 1.00 73.31 111 ASP A O 1
ATOM 849 N N . THR A 1 112 ? 6.463 11.465 -25.246 1.00 73.38 112 THR A N 1
ATOM 850 C CA . THR A 1 112 ? 6.795 10.486 -26.306 1.00 73.38 112 THR A CA 1
ATOM 851 C C . THR A 1 112 ? 7.583 11.116 -27.464 1.00 73.38 112 THR A C 1
ATOM 853 O O . THR A 1 112 ? 8.567 10.554 -27.948 1.00 73.38 112 THR A O 1
ATOM 856 N N . ILE A 1 113 ? 7.175 12.299 -27.939 1.00 74.25 113 ILE A N 1
ATOM 857 C CA . ILE A 1 113 ? 7.874 13.012 -29.021 1.00 74.25 113 ILE A CA 1
ATOM 858 C C . ILE A 1 113 ? 9.259 13.466 -28.551 1.00 74.25 113 ILE A C 1
ATOM 860 O O . ILE A 1 113 ? 10.227 13.361 -29.302 1.00 74.25 113 ILE A O 1
ATOM 864 N N . SER A 1 114 ? 9.374 13.951 -27.316 1.00 69.50 114 SER A N 1
ATOM 865 C CA . SER A 1 114 ? 10.655 14.391 -26.755 1.00 69.50 114 SER A CA 1
ATOM 866 C C . SER A 1 114 ? 11.652 13.233 -26.657 1.00 69.50 114 SER A C 1
ATOM 868 O O . SER A 1 114 ? 12.805 13.401 -27.052 1.00 69.50 114 SER A O 1
ATOM 870 N N . GLN A 1 115 ? 11.195 12.051 -26.233 1.00 63.66 115 GLN A N 1
ATOM 871 C CA . GLN A 1 115 ? 11.996 10.819 -26.206 1.00 63.66 115 GLN A CA 1
ATOM 872 C C . GLN A 1 115 ? 12.466 10.415 -27.614 1.00 63.66 115 GLN A C 1
ATOM 874 O O . GLN A 1 115 ? 13.642 10.126 -27.830 1.00 63.66 115 GLN A O 1
ATOM 879 N N . LEU A 1 116 ? 11.584 10.506 -28.616 1.00 64.38 116 LEU A N 1
ATOM 880 C CA . LEU A 1 116 ? 11.931 10.238 -30.017 1.00 64.38 116 LEU A CA 1
ATOM 881 C C . LEU A 1 116 ? 13.013 11.173 -30.580 1.00 64.38 116 LEU A C 1
ATOM 883 O O . LEU A 1 116 ? 13.837 10.739 -31.386 1.00 64.38 116 LEU A O 1
ATOM 887 N N . TYR A 1 117 ? 13.004 12.451 -30.192 1.00 64.44 117 TYR A N 1
ATOM 888 C CA . TYR A 1 117 ? 13.987 13.439 -30.652 1.00 64.44 117 TYR A CA 1
ATOM 889 C C . TYR A 1 117 ? 15.335 13.334 -29.932 1.00 64.44 117 TYR A C 1
ATOM 891 O O . TYR A 1 117 ? 16.361 13.627 -30.546 1.00 64.44 117 TYR A O 1
ATOM 899 N N . ALA A 1 118 ? 15.343 12.936 -28.658 1.00 59.50 118 ALA A N 1
ATOM 900 C CA . ALA A 1 118 ? 16.566 12.786 -27.870 1.00 59.50 118 ALA A CA 1
ATOM 901 C C . ALA A 1 118 ? 17.403 11.565 -28.292 1.00 59.50 118 ALA A C 1
ATOM 903 O O . ALA A 1 118 ? 18.605 11.541 -28.044 1.00 59.50 118 ALA A O 1
ATOM 904 N N . GLY A 1 119 ? 16.794 10.579 -28.966 1.00 49.31 119 GLY A N 1
ATOM 905 C CA . GLY A 1 119 ? 17.470 9.342 -29.376 1.00 49.31 119 GLY A CA 1
ATOM 906 C C . GLY A 1 119 ? 17.876 8.447 -28.200 1.00 49.31 119 GLY A C 1
ATOM 907 O O . GLY A 1 119 ? 18.616 7.487 -28.403 1.00 49.31 119 GLY A O 1
ATOM 908 N N . ASP A 1 120 ? 17.385 8.772 -27.006 1.00 44.56 120 ASP A N 1
ATOM 909 C CA . ASP A 1 120 ? 17.670 8.122 -25.739 1.00 44.56 120 ASP A CA 1
ATOM 910 C C . ASP A 1 120 ? 16.339 7.619 -25.172 1.00 44.56 120 ASP A C 1
ATOM 912 O O . ASP A 1 120 ? 15.377 8.383 -25.064 1.00 44.56 120 ASP A O 1
ATOM 916 N N . PHE A 1 121 ? 16.261 6.318 -24.898 1.00 50.28 121 PHE A N 1
ATOM 917 C CA . PHE A 1 121 ? 15.071 5.671 -24.330 1.00 50.28 121 PHE A CA 1
ATOM 918 C C . PHE A 1 121 ? 15.125 5.633 -22.792 1.00 50.28 121 PHE A C 1
ATOM 920 O O . PHE A 1 121 ? 14.314 4.946 -22.178 1.00 50.28 121 PHE A O 1
ATOM 927 N N . ASP A 1 122 ? 16.063 6.362 -22.178 1.00 37.25 122 ASP A N 1
ATOM 928 C CA . ASP A 1 122 ? 16.142 6.540 -20.728 1.00 37.25 122 ASP A CA 1
ATOM 929 C C . ASP A 1 122 ? 15.145 7.613 -20.251 1.00 37.25 122 ASP A C 1
ATOM 931 O O . ASP A 1 122 ? 15.160 8.768 -20.695 1.00 37.25 122 ASP A O 1
ATOM 935 N N . GLN A 1 123 ? 14.269 7.228 -19.318 1.00 40.28 123 GLN A N 1
ATOM 936 C CA . GLN A 1 123 ? 13.194 8.057 -18.744 1.00 40.28 123 GLN A CA 1
ATOM 937 C C . GLN A 1 123 ? 13.694 9.229 -17.866 1.00 40.28 123 GLN A C 1
ATOM 939 O O . GLN A 1 123 ? 12.909 10.108 -17.509 1.00 40.28 123 GLN A O 1
ATOM 944 N N . ASP A 1 124 ? 14.996 9.312 -17.577 1.00 36.41 124 ASP A N 1
ATOM 945 C CA . ASP A 1 124 ? 15.568 10.183 -16.537 1.00 36.41 124 ASP A CA 1
ATOM 946 C C . ASP A 1 124 ? 15.758 11.670 -16.911 1.00 36.41 124 ASP A C 1
ATOM 948 O O . ASP A 1 124 ? 16.214 12.480 -16.101 1.00 36.41 124 ASP A O 1
ATOM 952 N N . THR A 1 125 ? 15.372 12.109 -18.113 1.00 39.62 125 THR A N 1
ATOM 953 C CA . THR A 1 125 ? 15.550 13.516 -18.552 1.00 39.62 125 THR A CA 1
ATOM 954 C C . THR A 1 125 ? 14.333 14.428 -18.311 1.00 39.62 125 THR A C 1
ATOM 956 O O . THR A 1 125 ? 14.183 15.489 -18.937 1.00 39.62 125 THR A O 1
ATOM 959 N N . ALA A 1 126 ? 13.432 14.059 -17.394 1.00 43.62 126 ALA A N 1
ATOM 960 C CA . ALA A 1 126 ? 12.127 14.711 -17.252 1.00 43.62 126 ALA A CA 1
ATOM 961 C C . ALA A 1 126 ? 11.947 15.688 -16.068 1.00 43.62 126 ALA A C 1
ATOM 963 O O . ALA A 1 126 ? 10.866 16.245 -15.928 1.00 43.62 126 ALA A O 1
ATOM 964 N N . SER A 1 127 ? 12.962 15.989 -15.255 1.00 42.31 127 SER A N 1
ATOM 965 C CA . SER A 1 127 ? 12.744 16.639 -13.943 1.00 42.31 127 SER A CA 1
ATOM 966 C C . SER A 1 127 ? 12.683 18.180 -13.904 1.00 42.31 127 SER A C 1
ATOM 968 O O . SER A 1 127 ? 12.719 18.769 -12.825 1.00 42.31 127 SER A O 1
ATOM 970 N N . SER A 1 128 ? 12.530 18.883 -15.035 1.00 50.38 128 SER A N 1
ATOM 971 C CA . SER A 1 128 ? 12.134 20.303 -14.983 1.00 50.38 128 SER A CA 1
ATOM 972 C C . SER A 1 128 ? 11.121 20.681 -16.064 1.00 50.38 128 SER A C 1
ATOM 974 O O . SER A 1 128 ? 11.334 20.470 -17.260 1.00 50.38 128 SER A O 1
ATOM 976 N N . MET A 1 129 ? 9.992 21.250 -15.628 1.00 60.09 129 MET A N 1
ATOM 977 C CA . MET A 1 129 ? 8.976 21.839 -16.499 1.00 60.09 129 MET A CA 1
ATOM 978 C C . MET A 1 129 ? 9.573 23.053 -17.218 1.00 60.09 129 MET A C 1
ATOM 980 O O . MET A 1 129 ? 9.644 24.151 -16.662 1.00 60.09 129 MET A O 1
ATOM 984 N N . SER A 1 130 ? 10.016 22.859 -18.459 1.00 72.50 130 SER A N 1
ATOM 985 C CA . SER A 1 130 ? 10.446 23.959 -19.316 1.00 72.50 130 SER A CA 1
ATOM 986 C C . SER A 1 130 ? 9.228 24.659 -19.928 1.00 72.50 130 SER A C 1
ATOM 988 O O . SER A 1 130 ? 8.190 24.042 -20.192 1.00 72.50 130 SER A O 1
ATOM 990 N N . TRP A 1 131 ? 9.336 25.965 -20.172 1.00 78.75 131 TRP A N 1
ATOM 991 C CA . TRP A 1 131 ? 8.258 26.735 -20.798 1.00 78.75 131 TRP A CA 1
ATOM 992 C C . TRP A 1 131 ? 7.905 26.198 -22.196 1.00 78.75 131 TRP A C 1
ATOM 994 O O . TRP A 1 131 ? 6.742 26.233 -22.601 1.00 78.75 131 TRP A O 1
ATOM 1004 N N . GLU A 1 132 ? 8.880 25.639 -22.919 1.00 79.19 132 GLU A N 1
ATOM 1005 C CA . GLU A 1 132 ? 8.659 25.016 -24.227 1.00 79.19 132 GLU A CA 1
ATOM 1006 C C . GLU A 1 132 ? 7.797 23.750 -24.126 1.00 79.19 132 GLU A C 1
ATOM 1008 O O . GLU A 1 132 ? 6.892 23.568 -24.944 1.00 79.19 132 GLU A O 1
ATOM 1013 N N . ARG A 1 133 ? 8.021 22.904 -23.108 1.00 78.69 133 ARG A N 1
ATOM 1014 C CA . ARG A 1 133 ? 7.210 21.696 -22.867 1.00 78.69 133 ARG A CA 1
ATOM 1015 C C . ARG A 1 133 ? 5.765 22.055 -22.533 1.00 78.69 133 ARG A C 1
ATOM 1017 O O . ARG A 1 133 ? 4.845 21.489 -23.122 1.00 78.69 133 ARG A O 1
ATOM 1024 N N . PHE A 1 134 ? 5.557 23.045 -21.665 1.00 84.62 134 PHE A N 1
ATOM 1025 C CA . PHE A 1 134 ? 4.216 23.546 -21.351 1.00 84.62 134 PHE A CA 1
ATOM 1026 C C . PHE A 1 134 ? 3.506 24.107 -22.594 1.00 84.62 134 PHE A C 1
ATOM 1028 O O . PHE A 1 134 ? 2.354 23.762 -22.866 1.00 84.62 134 PHE A O 1
ATOM 1035 N N . ALA A 1 135 ? 4.200 24.922 -23.397 1.00 86.12 135 ALA A N 1
ATOM 1036 C CA . ALA A 1 135 ? 3.645 25.480 -24.628 1.00 86.12 135 ALA A CA 1
ATOM 1037 C C . ALA A 1 135 ? 3.269 24.390 -25.648 1.00 86.12 135 ALA A C 1
ATOM 1039 O O . ALA A 1 135 ? 2.216 24.483 -26.282 1.00 86.12 135 ALA A O 1
ATOM 1040 N N . ALA A 1 136 ? 4.085 23.339 -25.778 1.00 85.62 136 ALA A N 1
ATOM 1041 C CA . ALA A 1 136 ? 3.783 22.192 -26.631 1.00 85.62 136 ALA A CA 1
ATOM 1042 C C . ALA A 1 136 ? 2.543 21.425 -26.142 1.00 85.62 136 ALA A C 1
ATOM 1044 O O . ALA A 1 136 ? 1.641 21.160 -26.939 1.00 85.62 136 ALA A O 1
ATOM 1045 N N . ARG A 1 137 ? 2.447 21.137 -24.835 1.00 88.00 137 ARG A N 1
ATOM 1046 C CA . ARG A 1 137 ? 1.280 20.468 -24.226 1.00 88.00 137 ARG A CA 1
ATOM 1047 C C . ARG A 1 137 ? 0.000 21.268 -24.464 1.00 88.00 137 ARG A C 1
ATOM 1049 O O . ARG A 1 137 ? -0.998 20.719 -24.930 1.00 88.00 137 ARG A O 1
ATOM 1056 N N . ALA A 1 138 ? 0.051 22.582 -24.245 1.00 89.44 138 ALA A N 1
ATOM 1057 C CA . ALA A 1 138 ? -1.069 23.478 -24.519 1.00 89.44 138 ALA A CA 1
ATOM 1058 C C . ALA A 1 138 ? -1.452 23.494 -26.011 1.00 89.44 138 ALA A C 1
ATOM 1060 O O . ALA A 1 138 ? -2.638 23.466 -26.339 1.00 89.44 138 ALA A O 1
ATOM 1061 N N . ALA A 1 139 ? -0.477 23.493 -26.926 1.00 90.38 139 ALA A N 1
ATOM 1062 C CA . ALA A 1 139 ? -0.737 23.459 -28.365 1.00 90.38 139 ALA A CA 1
ATOM 1063 C C . ALA A 1 139 ? -1.439 22.161 -28.805 1.00 90.38 139 ALA A C 1
ATOM 1065 O O . ALA A 1 139 ? -2.412 22.220 -29.563 1.00 90.38 139 ALA A O 1
ATOM 1066 N N . PHE A 1 140 ? -1.000 21.003 -28.299 1.00 90.31 140 PHE A N 1
ATOM 1067 C CA . PHE A 1 140 ? -1.675 19.727 -28.553 1.00 90.31 140 PHE A CA 1
ATOM 1068 C C . PHE A 1 140 ? -3.084 19.698 -27.955 1.00 90.31 140 PHE A C 1
ATOM 1070 O O . PHE A 1 140 ? -4.020 19.315 -28.654 1.00 90.31 140 PHE A O 1
ATOM 1077 N N . ALA A 1 141 ? -3.271 20.190 -26.726 1.00 90.38 141 ALA A N 1
ATOM 1078 C CA . ALA A 1 141 ? -4.597 20.303 -26.119 1.00 90.38 141 ALA A CA 1
ATOM 1079 C C . ALA A 1 141 ? -5.549 21.163 -26.976 1.00 90.38 141 ALA A C 1
ATOM 1081 O O . ALA A 1 141 ? -6.696 20.780 -27.211 1.00 90.38 141 ALA A O 1
ATOM 1082 N N . VAL A 1 142 ? -5.078 22.304 -27.506 1.00 92.69 142 VAL A N 1
ATOM 1083 C CA . VAL A 1 142 ? -5.868 23.145 -28.429 1.00 92.69 142 VAL A CA 1
ATOM 1084 C C . VAL A 1 142 ? -6.264 22.352 -29.668 1.00 92.69 142 VAL A C 1
ATOM 1086 O O . VAL A 1 142 ? -7.440 22.343 -30.033 1.00 92.69 142 VAL A O 1
ATOM 1089 N N . LEU A 1 143 ? -5.297 21.692 -30.313 1.00 90.44 143 LEU A N 1
ATOM 1090 C CA . LEU A 1 143 ? -5.524 20.909 -31.527 1.00 90.44 143 LEU A CA 1
ATOM 1091 C C . LEU A 1 143 ? -6.574 19.814 -31.292 1.00 90.44 143 LEU A C 1
ATOM 1093 O O . LEU A 1 143 ? -7.472 19.629 -32.115 1.00 90.44 143 LEU A O 1
ATOM 1097 N N . PHE A 1 144 ? -6.478 19.121 -30.160 1.00 90.94 144 PHE A N 1
ATOM 1098 C CA . PHE A 1 144 ? -7.322 17.976 -29.831 1.00 90.94 144 PHE A CA 1
ATOM 1099 C C . PHE A 1 144 ? -8.739 18.387 -29.430 1.00 90.94 144 PHE A C 1
ATOM 1101 O O . PHE A 1 144 ? -9.684 17.639 -29.661 1.00 90.94 144 PHE A O 1
ATOM 1108 N N . MET A 1 145 ? -8.925 19.602 -28.910 1.00 92.94 145 MET A N 1
ATOM 1109 C CA . MET A 1 145 ? -10.248 20.143 -28.590 1.00 92.94 145 MET A CA 1
ATOM 1110 C C . MET A 1 145 ? -11.073 20.498 -29.848 1.00 92.94 145 MET A C 1
ATOM 1112 O O . MET A 1 145 ? -12.307 20.483 -29.798 1.00 92.94 145 MET A O 1
ATOM 1116 N N . LEU A 1 146 ? -10.446 20.816 -30.990 1.00 91.06 146 LEU A N 1
ATOM 1117 C CA . LEU A 1 146 ? -11.144 21.356 -32.175 1.00 91.06 146 LEU A CA 1
ATOM 1118 C C . LEU A 1 146 ? -12.331 20.505 -32.684 1.00 91.06 146 LEU A C 1
ATOM 1120 O O . LEU A 1 146 ? -13.389 21.086 -32.970 1.00 91.06 146 LEU A O 1
ATOM 1124 N N . PRO A 1 147 ? -12.240 19.160 -32.782 1.00 91.44 147 PRO A N 1
ATOM 1125 C CA . PRO A 1 147 ? -13.377 18.330 -33.188 1.00 91.44 147 PRO A CA 1
ATOM 1126 C C . PRO A 1 147 ? -14.587 18.480 -32.252 1.00 91.44 147 PRO A C 1
ATOM 1128 O O . PRO A 1 147 ? -15.732 18.487 -32.718 1.00 91.44 147 PRO A O 1
ATOM 1131 N N . CYS A 1 148 ? -14.343 18.675 -30.953 1.00 91.94 148 CYS A N 1
ATOM 1132 C CA . CYS A 1 148 ? -15.374 18.794 -29.920 1.00 91.94 148 CYS A CA 1
ATOM 1133 C C . CYS A 1 148 ? -16.162 20.107 -30.013 1.00 91.94 148 CYS A C 1
ATOM 1135 O O . CYS A 1 148 ? -17.325 20.152 -29.618 1.00 91.94 148 CYS A O 1
ATOM 1137 N N . LEU A 1 149 ? -15.589 21.161 -30.607 1.00 91.88 149 LEU A N 1
ATOM 1138 C CA . LEU A 1 149 ? -16.273 22.446 -30.825 1.00 91.88 149 LEU A CA 1
ATOM 1139 C C . LEU A 1 149 ? -17.242 22.440 -32.022 1.00 91.88 149 LEU A C 1
ATOM 1141 O O . LEU A 1 149 ? -18.056 23.364 -32.160 1.00 91.88 149 LEU A O 1
ATOM 1145 N N . SER A 1 150 ? -17.148 21.416 -32.878 1.00 89.38 150 SER A N 1
ATOM 1146 C CA . SER A 1 150 ? -17.875 21.323 -34.147 1.00 89.38 150 SER A CA 1
ATOM 1147 C C . SER A 1 150 ? -19.240 20.652 -33.992 1.00 89.38 150 SER A C 1
ATOM 1149 O O . SER A 1 150 ? -20.264 21.321 -34.054 1.00 89.38 150 SER A O 1
ATOM 1151 N N . SER A 1 151 ? -19.295 19.328 -33.811 1.00 87.81 151 SER A N 1
ATOM 1152 C CA . SER A 1 151 ? -20.540 18.611 -33.495 1.00 87.81 151 SER A CA 1
ATOM 1153 C C . SER A 1 151 ? -20.256 17.222 -32.933 1.00 87.81 151 SER A C 1
ATOM 1155 O O . SER A 1 151 ? -19.285 16.580 -33.327 1.00 87.81 151 SER A O 1
ATOM 1157 N N . ILE A 1 152 ? -21.169 16.696 -32.114 1.00 85.62 152 ILE A N 1
ATOM 1158 C CA . ILE A 1 152 ? -21.031 15.353 -31.528 1.00 85.62 152 ILE A CA 1
ATOM 1159 C C . ILE A 1 152 ? -21.024 14.220 -32.582 1.00 85.62 152 ILE A C 1
ATOM 1161 O O . ILE A 1 152 ? -20.472 13.148 -32.356 1.00 85.62 152 ILE A O 1
ATOM 1165 N N . LYS A 1 153 ? -21.571 14.460 -33.787 1.00 85.94 153 LYS A N 1
ATOM 1166 C CA . LYS A 1 153 ? -21.451 13.521 -34.920 1.00 85.94 153 LYS A CA 1
ATOM 1167 C C . LYS A 1 153 ? -20.041 13.495 -35.501 1.00 85.94 153 LYS A C 1
ATOM 1169 O O . LYS A 1 153 ? -19.559 12.430 -35.868 1.00 85.94 153 LYS A O 1
ATOM 1174 N N . ILE A 1 154 ? -19.409 14.665 -35.620 1.00 88.56 154 ILE A N 1
ATOM 1175 C CA . ILE A 1 154 ? -18.027 14.775 -36.100 1.00 88.56 154 ILE A CA 1
ATOM 1176 C C . ILE A 1 154 ? -17.101 14.085 -35.106 1.00 88.56 154 ILE A C 1
ATOM 1178 O O . ILE A 1 154 ? -16.293 13.282 -35.543 1.00 88.56 154 ILE A O 1
ATOM 1182 N N . VAL A 1 155 ? -17.309 14.287 -33.799 1.00 90.81 155 VAL A N 1
ATOM 1183 C CA . VAL A 1 155 ? -16.613 13.542 -32.734 1.00 90.81 155 VAL A CA 1
ATOM 1184 C C . VAL A 1 155 ? -16.694 12.032 -32.988 1.00 90.81 155 VAL A C 1
ATOM 1186 O O . VAL A 1 155 ? -15.663 11.384 -33.130 1.00 90.81 155 VAL A O 1
ATOM 1189 N N . GLY A 1 156 ? -17.897 11.476 -33.174 1.00 88.12 156 GLY A N 1
ATOM 1190 C CA . GLY A 1 156 ? -18.060 10.047 -33.467 1.00 88.12 156 GLY A CA 1
ATOM 1191 C C . GLY A 1 156 ? -17.343 9.563 -34.741 1.00 88.12 156 GLY A C 1
ATOM 1192 O O . GLY A 1 156 ? -16.790 8.466 -34.744 1.00 88.12 156 GLY A O 1
ATOM 1193 N N . HIS A 1 157 ? -17.321 10.356 -35.819 1.00 89.31 157 HIS A N 1
ATOM 1194 C CA . HIS A 1 157 ? -16.578 10.006 -37.040 1.00 89.31 157 HIS A CA 1
ATOM 1195 C C . HIS A 1 157 ? -15.061 10.113 -36.858 1.00 89.31 157 HIS A C 1
ATOM 1197 O O . HIS A 1 157 ? -14.336 9.245 -37.338 1.00 89.31 157 HIS A O 1
ATOM 1203 N N . THR A 1 158 ? -14.581 11.139 -36.153 1.00 91.56 158 THR A N 1
ATOM 1204 C CA . THR A 1 158 ? -13.164 11.295 -35.807 1.00 91.56 158 THR A CA 1
ATOM 1205 C C . THR A 1 158 ? -12.684 10.075 -35.030 1.00 91.56 158 THR A C 1
ATOM 1207 O O . THR A 1 158 ? -11.688 9.471 -35.417 1.00 91.56 158 THR A O 1
ATOM 1210 N N . LEU A 1 159 ? -13.438 9.639 -34.016 1.00 93.38 159 LEU A N 1
ATOM 1211 C CA . LEU A 1 159 ? -13.117 8.440 -33.236 1.00 93.38 159 LEU A CA 1
ATOM 1212 C C . LEU A 1 159 ? -13.139 7.157 -34.078 1.00 93.38 159 LEU A C 1
ATOM 1214 O O . LEU A 1 159 ? -12.308 6.279 -33.869 1.00 93.38 159 LEU A O 1
ATOM 1218 N N . ALA A 1 160 ? -14.025 7.048 -35.074 1.00 92.00 160 ALA A N 1
ATOM 1219 C CA . ALA A 1 160 ? -14.010 5.912 -36.000 1.00 92.00 160 ALA A CA 1
ATOM 1220 C C . ALA A 1 160 ? -12.697 5.847 -36.800 1.00 92.00 160 ALA A C 1
ATOM 1222 O O . ALA A 1 160 ? -12.125 4.769 -36.960 1.00 92.00 160 ALA A O 1
ATOM 1223 N N . VAL A 1 161 ? -12.202 6.999 -37.270 1.00 92.69 161 VAL A N 1
ATOM 1224 C CA . VAL A 1 161 ? -10.908 7.091 -37.962 1.00 92.69 161 VAL A CA 1
ATOM 1225 C C . VAL A 1 161 ? -9.764 6.750 -37.009 1.00 92.69 161 VAL A C 1
ATOM 1227 O O . VAL A 1 161 ? -8.921 5.934 -37.372 1.00 92.69 161 VAL A O 1
ATOM 1230 N N . MET A 1 162 ? -9.760 7.295 -35.785 1.00 92.31 162 MET A N 1
ATOM 1231 C CA . MET A 1 162 ? -8.738 6.970 -34.777 1.00 92.31 162 MET A CA 1
ATOM 1232 C C . MET A 1 162 ? -8.698 5.467 -34.489 1.00 92.31 162 MET A C 1
ATOM 1234 O O . MET A 1 162 ? -7.627 4.869 -34.519 1.00 92.31 162 MET A O 1
ATOM 1238 N N . GLY A 1 163 ? -9.861 4.831 -34.315 1.00 90.31 163 GLY A N 1
ATOM 1239 C CA . GLY A 1 163 ? -9.962 3.389 -34.092 1.00 90.31 163 GLY A CA 1
ATOM 1240 C C . GLY A 1 163 ? -9.298 2.576 -35.204 1.00 90.31 163 GLY A C 1
ATOM 1241 O O . GLY A 1 163 ? -8.517 1.673 -34.918 1.00 90.31 163 GLY A O 1
ATOM 1242 N N . ILE A 1 164 ? -9.529 2.926 -36.474 1.00 90.62 164 ILE A N 1
ATOM 1243 C CA . ILE A 1 164 ? -8.874 2.254 -37.610 1.00 90.62 164 ILE A CA 1
ATOM 1244 C C . ILE A 1 164 ? -7.349 2.427 -37.546 1.00 90.62 164 ILE A C 1
ATOM 1246 O O . ILE A 1 164 ? -6.616 1.455 -37.726 1.00 90.62 164 ILE A O 1
ATOM 1250 N N . MET A 1 165 ? -6.870 3.640 -37.258 1.00 90.56 165 MET A N 1
ATOM 1251 C CA . MET A 1 165 ? -5.435 3.938 -37.171 1.00 90.56 165 MET A CA 1
ATOM 1252 C C . MET A 1 165 ? -4.737 3.195 -36.022 1.00 90.56 165 MET A C 1
ATOM 1254 O O . MET A 1 165 ? -3.551 2.897 -36.134 1.00 90.56 165 MET A O 1
ATOM 1258 N N . ILE A 1 166 ? -5.470 2.867 -34.955 1.00 91.44 166 ILE A N 1
ATOM 1259 C CA . ILE A 1 166 ? -4.973 2.099 -33.805 1.00 91.44 166 ILE A CA 1
ATOM 1260 C C . ILE A 1 166 ? -5.016 0.597 -34.093 1.00 91.44 166 ILE A C 1
ATOM 1262 O O . ILE A 1 166 ? -4.017 -0.094 -33.930 1.00 91.44 166 ILE A O 1
ATOM 1266 N N . PHE A 1 167 ? -6.145 0.059 -34.557 1.00 91.00 167 PHE A N 1
ATOM 1267 C CA . PHE A 1 167 ? -6.306 -1.392 -34.688 1.00 91.00 167 PHE A CA 1
ATOM 1268 C C . PHE A 1 167 ? -5.450 -2.017 -35.792 1.00 91.00 167 PHE A C 1
ATOM 1270 O O . PHE A 1 167 ? -5.034 -3.165 -35.653 1.00 91.00 167 PHE A O 1
ATOM 1277 N N . LEU A 1 168 ? -5.170 -1.292 -36.878 1.00 92.75 168 LEU A N 1
ATOM 1278 C CA . LEU A 1 168 ? -4.383 -1.815 -38.000 1.00 92.75 168 LEU A CA 1
ATOM 1279 C C . LEU A 1 168 ? -2.954 -2.251 -37.612 1.00 92.75 168 LEU A C 1
ATOM 1281 O O . LEU A 1 168 ? -2.624 -3.414 -37.859 1.00 92.75 168 LEU A O 1
ATOM 1285 N N . PRO A 1 169 ? -2.105 -1.401 -36.999 1.00 93.62 169 PRO A N 1
ATOM 1286 C CA . PRO A 1 169 ? -0.753 -1.806 -36.608 1.00 93.62 169 PRO A CA 1
ATOM 1287 C C . PRO A 1 169 ? -0.752 -2.943 -35.580 1.00 93.62 169 PRO A C 1
ATOM 1289 O O . PRO A 1 169 ? 0.059 -3.860 -35.691 1.00 93.62 169 PRO A O 1
ATOM 1292 N N . PHE A 1 170 ? -1.698 -2.952 -34.636 1.00 93.38 170 PHE A N 1
ATOM 1293 C CA . PHE A 1 170 ? -1.825 -4.041 -33.664 1.00 93.38 170 PHE A CA 1
ATOM 1294 C C . PHE A 1 170 ? -2.279 -5.358 -34.300 1.00 93.38 170 PHE A C 1
ATOM 1296 O O . PHE A 1 170 ? -1.765 -6.413 -33.939 1.00 93.38 170 PHE A O 1
ATOM 1303 N N . ALA A 1 171 ? -3.182 -5.326 -35.284 1.00 94.44 171 ALA A N 1
ATOM 1304 C CA . ALA A 1 171 ? -3.575 -6.522 -36.026 1.00 94.44 171 ALA A CA 1
ATOM 1305 C C . ALA A 1 171 ? -2.389 -7.126 -36.796 1.00 94.44 171 ALA A C 1
ATOM 1307 O O . ALA A 1 171 ? -2.207 -8.344 -36.801 1.00 94.44 171 ALA A O 1
ATOM 1308 N N . VAL A 1 172 ? -1.552 -6.277 -37.402 1.00 95.69 172 VAL A N 1
ATOM 1309 C CA . VAL A 1 172 ? -0.316 -6.707 -38.073 1.00 95.69 172 VAL A CA 1
ATOM 1310 C C . VAL A 1 172 ? 0.685 -7.268 -37.064 1.00 95.69 172 VAL A C 1
ATOM 1312 O O . VAL A 1 172 ? 1.225 -8.350 -37.286 1.00 95.69 172 VAL A O 1
ATOM 1315 N N . MET A 1 173 ? 0.880 -6.595 -35.928 1.00 94.88 173 MET A N 1
ATOM 1316 C CA . MET A 1 173 ? 1.748 -7.077 -34.853 1.00 94.88 173 MET A CA 1
ATOM 1317 C C . MET A 1 173 ? 1.304 -8.447 -34.333 1.00 94.88 173 MET A C 1
ATOM 1319 O O . MET A 1 173 ? 2.128 -9.350 -34.229 1.00 94.88 173 MET A O 1
ATOM 1323 N N . VAL A 1 174 ? 0.006 -8.646 -34.085 1.00 95.50 174 VAL A N 1
ATOM 1324 C CA . VAL A 1 174 ? -0.565 -9.941 -33.681 1.00 95.50 174 VAL A CA 1
ATOM 1325 C C . VAL A 1 174 ? -0.304 -11.013 -34.737 1.00 95.50 174 VAL A C 1
ATOM 1327 O O . VAL A 1 174 ? 0.171 -12.097 -34.404 1.00 95.50 174 VAL A O 1
ATOM 1330 N N . ALA A 1 175 ? -0.559 -10.718 -36.014 1.00 96.31 175 ALA A N 1
ATOM 1331 C CA . ALA A 1 175 ? -0.321 -11.665 -37.102 1.00 96.31 175 ALA A CA 1
ATOM 1332 C C . ALA A 1 175 ? 1.156 -12.087 -37.202 1.00 96.31 175 ALA A C 1
ATOM 1334 O O . ALA A 1 175 ? 1.443 -13.245 -37.500 1.00 96.31 175 ALA A O 1
ATOM 1335 N N . MET A 1 176 ? 2.088 -11.173 -36.919 1.00 96.12 176 MET A N 1
ATOM 1336 C CA . MET A 1 176 ? 3.530 -11.447 -36.894 1.00 96.12 176 MET A CA 1
ATOM 1337 C C . MET A 1 176 ? 4.004 -12.129 -35.602 1.00 96.12 176 MET A C 1
ATOM 1339 O O . MET A 1 176 ? 5.022 -12.825 -35.619 1.00 96.12 176 MET A O 1
ATOM 1343 N N . ALA A 1 177 ? 3.278 -11.952 -34.498 1.00 95.62 177 ALA A N 1
ATOM 1344 C CA . ALA A 1 177 ? 3.563 -12.580 -33.213 1.00 95.62 177 ALA A CA 1
ATOM 1345 C C . ALA A 1 177 ? 3.140 -14.055 -33.184 1.00 95.62 177 ALA A C 1
ATOM 1347 O O . ALA A 1 177 ? 3.883 -14.884 -32.669 1.00 95.62 177 ALA A O 1
ATOM 1348 N N . ILE A 1 178 ? 1.988 -14.401 -33.780 1.00 95.38 178 ILE A N 1
ATOM 1349 C CA . ILE A 1 178 ? 1.404 -15.758 -33.747 1.00 95.38 178 ILE A CA 1
ATOM 1350 C C . ILE A 1 178 ? 2.407 -16.868 -34.129 1.00 95.38 178 ILE A C 1
ATOM 1352 O O . ILE A 1 178 ? 2.502 -17.842 -33.384 1.00 95.38 178 ILE A O 1
ATOM 1356 N N . PRO A 1 179 ? 3.195 -16.762 -35.220 1.00 95.69 179 PRO A N 1
ATOM 1357 C CA . PRO A 1 179 ? 4.169 -17.797 -35.583 1.00 95.69 179 PRO A CA 1
ATOM 1358 C C . PRO A 1 179 ? 5.327 -17.955 -34.589 1.00 95.69 179 PRO A C 1
ATOM 1360 O O . PRO A 1 179 ? 6.054 -18.941 -34.652 1.00 95.69 179 PRO A O 1
ATOM 1363 N N . GLN A 1 180 ? 5.532 -16.973 -33.711 1.00 95.06 180 GLN A N 1
ATOM 1364 C CA . GLN A 1 180 ? 6.625 -16.923 -32.740 1.00 95.06 180 GLN A CA 1
ATOM 1365 C C . GLN A 1 180 ? 6.189 -17.357 -31.335 1.00 95.06 180 GLN A C 1
ATOM 1367 O O . GLN A 1 180 ? 7.016 -17.363 -30.426 1.00 95.06 180 GLN A O 1
ATOM 1372 N N . VAL A 1 181 ? 4.910 -17.696 -31.150 1.00 95.75 181 VAL A N 1
ATOM 1373 C CA . VAL A 1 181 ? 4.337 -18.062 -29.854 1.00 95.75 181 VAL A CA 1
ATOM 1374 C C . VAL A 1 181 ? 4.896 -19.390 -29.356 1.00 95.75 181 VAL A C 1
ATOM 1376 O O . VAL A 1 181 ? 4.832 -20.406 -30.050 1.00 95.75 181 VAL A O 1
ATOM 1379 N N . ASN A 1 182 ? 5.344 -19.397 -28.103 1.00 94.44 182 ASN A N 1
ATOM 1380 C CA . ASN A 1 182 ? 5.592 -20.609 -27.343 1.00 94.44 182 ASN A CA 1
ATOM 1381 C C . ASN A 1 182 ? 4.491 -20.800 -26.278 1.00 94.44 182 ASN A C 1
ATOM 1383 O O . ASN A 1 182 ? 4.424 -20.019 -25.327 1.00 94.44 182 ASN A O 1
ATOM 1387 N N . PRO A 1 183 ? 3.642 -21.844 -26.379 1.00 93.94 183 PRO A N 1
ATOM 1388 C CA . PRO A 1 183 ? 2.546 -22.068 -25.434 1.00 93.94 183 PRO A CA 1
ATOM 1389 C C . PRO A 1 183 ? 2.967 -22.217 -23.966 1.00 93.94 183 PRO A C 1
ATOM 1391 O O . PRO A 1 183 ? 2.141 -21.989 -23.084 1.00 93.94 183 PRO A O 1
ATOM 1394 N N . SER A 1 184 ? 4.225 -22.582 -23.674 1.00 93.50 184 SER A N 1
ATOM 1395 C CA . SER A 1 184 ? 4.708 -22.649 -22.287 1.00 93.50 184 SER A CA 1
ATOM 1396 C C . SER A 1 184 ? 4.696 -21.288 -21.592 1.00 93.50 184 SER A C 1
ATOM 1398 O O . SER A 1 184 ? 4.500 -21.233 -20.381 1.00 93.50 184 SER A O 1
ATOM 1400 N N . ASN A 1 185 ? 4.858 -20.198 -22.348 1.00 92.62 185 ASN A N 1
ATOM 1401 C CA . ASN A 1 185 ? 4.953 -18.845 -21.802 1.00 92.62 185 ASN A CA 1
ATOM 1402 C C . ASN A 1 185 ? 3.629 -18.396 -21.170 1.00 92.62 185 ASN A C 1
ATOM 1404 O O . ASN A 1 185 ? 3.627 -17.706 -20.156 1.00 92.62 185 ASN A O 1
ATOM 1408 N N . TRP A 1 186 ? 2.491 -18.871 -21.684 1.00 94.81 186 TRP A N 1
ATOM 1409 C CA . TRP A 1 186 ? 1.173 -18.564 -21.117 1.00 94.81 186 TRP A CA 1
ATOM 1410 C C . TRP A 1 186 ? 0.932 -19.166 -19.735 1.00 94.81 186 TRP A C 1
ATOM 1412 O O . TRP A 1 186 ? 0.018 -18.729 -19.045 1.00 94.81 186 TRP A O 1
ATOM 1422 N N . LEU A 1 187 ? 1.705 -20.178 -19.337 1.00 93.38 187 LEU A N 1
ATOM 1423 C CA . LEU A 1 187 ? 1.564 -20.845 -18.042 1.00 93.38 187 LEU A CA 1
ATOM 1424 C C . LEU A 1 187 ? 2.507 -20.268 -16.978 1.00 93.38 187 LEU A C 1
ATOM 1426 O O . LEU A 1 187 ? 2.497 -20.733 -15.838 1.00 93.38 187 LEU A O 1
ATOM 1430 N N . VAL A 1 188 ? 3.314 -19.264 -17.331 1.00 90.19 188 VAL A N 1
ATOM 1431 C CA . VAL A 1 188 ? 4.254 -18.628 -16.407 1.00 90.19 188 VAL A CA 1
ATOM 1432 C C . VAL A 1 188 ? 3.497 -17.745 -15.414 1.00 90.19 188 VAL A C 1
ATOM 1434 O O . VAL A 1 188 ? 2.681 -16.900 -15.792 1.00 90.19 188 VAL A O 1
ATOM 1437 N N . ILE A 1 189 ? 3.790 -17.952 -14.130 1.00 90.81 189 ILE A N 1
ATOM 1438 C CA . ILE A 1 189 ? 3.305 -17.149 -13.006 1.00 90.81 189 ILE A CA 1
ATOM 1439 C C . ILE A 1 189 ? 4.521 -16.480 -12.371 1.00 90.81 189 ILE A C 1
ATOM 1441 O O . ILE A 1 189 ? 5.493 -17.158 -12.037 1.00 90.81 189 ILE A O 1
ATOM 1445 N N . ARG A 1 190 ? 4.456 -15.160 -12.190 1.00 78.88 190 ARG A N 1
ATOM 1446 C CA . ARG A 1 190 ? 5.506 -14.389 -11.519 1.00 78.88 190 ARG A CA 1
ATOM 1447 C C . ARG A 1 190 ? 5.548 -14.759 -10.018 1.00 78.88 190 ARG A C 1
ATOM 1449 O O . ARG A 1 190 ? 4.477 -14.851 -9.418 1.00 78.88 190 ARG A O 1
ATOM 1456 N N . PRO A 1 191 ? 6.717 -15.006 -9.396 1.00 65.88 191 PRO A N 1
ATOM 1457 C CA . PRO A 1 191 ? 6.802 -15.317 -7.961 1.00 65.88 191 PRO A CA 1
ATOM 1458 C C . PRO A 1 191 ? 6.404 -14.132 -7.059 1.00 65.88 191 PRO A C 1
ATOM 1460 O O . PRO A 1 191 ? 5.624 -14.293 -6.116 1.00 65.88 191 PRO A O 1
ATOM 1463 N N . ASP A 1 192 ? 6.874 -12.938 -7.412 1.00 71.94 192 ASP A N 1
ATOM 1464 C CA . ASP A 1 192 ? 6.666 -11.627 -6.787 1.00 71.94 192 ASP A CA 1
ATOM 1465 C C . ASP A 1 192 ? 5.436 -10.913 -7.383 1.00 71.94 192 ASP A C 1
ATOM 1467 O O . ASP A 1 192 ? 5.527 -9.968 -8.160 1.00 71.94 192 ASP A O 1
ATOM 1471 N N . ARG A 1 193 ? 4.243 -11.429 -7.067 1.00 82.88 193 ARG A N 1
ATOM 1472 C CA . ARG A 1 193 ? 2.962 -10.937 -7.611 1.00 82.88 193 ARG A CA 1
ATOM 1473 C C . ARG A 1 193 ? 2.585 -9.577 -7.036 1.00 82.88 193 ARG A C 1
ATOM 1475 O O . ARG A 1 193 ? 2.228 -9.487 -5.862 1.00 82.88 193 ARG A O 1
ATOM 1482 N N . ASP A 1 194 ? 2.538 -8.567 -7.894 1.00 80.25 194 ASP A N 1
ATOM 1483 C CA . ASP A 1 194 ? 2.009 -7.248 -7.560 1.00 80.25 194 ASP A CA 1
ATOM 1484 C C . ASP A 1 194 ? 0.498 -7.179 -7.847 1.00 80.25 194 ASP A C 1
ATOM 1486 O O . ASP A 1 194 ? 0.036 -6.774 -8.918 1.00 80.25 194 ASP A O 1
ATOM 1490 N N . TRP A 1 195 ? -0.299 -7.627 -6.875 1.00 83.00 195 TRP A N 1
ATOM 1491 C CA . TRP A 1 195 ? -1.762 -7.606 -6.974 1.00 83.00 195 TRP A CA 1
ATOM 1492 C C . TRP A 1 195 ? -2.335 -6.189 -7.040 1.00 83.00 195 TRP A C 1
ATOM 1494 O O . TRP A 1 195 ? -3.375 -5.985 -7.667 1.00 83.00 195 TRP A O 1
ATOM 1504 N N . THR A 1 196 ? -1.663 -5.219 -6.422 1.00 76.06 196 THR A N 1
ATOM 1505 C CA . THR A 1 196 ? -2.100 -3.822 -6.402 1.00 76.06 196 THR A CA 1
ATOM 1506 C C . THR A 1 196 ? -1.961 -3.217 -7.788 1.00 76.06 196 THR A C 1
ATOM 1508 O O . THR A 1 196 ? -2.953 -2.743 -8.343 1.00 76.06 196 THR A O 1
ATOM 1511 N N . ARG A 1 197 ? -0.776 -3.323 -8.404 1.00 79.69 197 ARG A N 1
ATOM 1512 C CA . ARG A 1 197 ? -0.541 -2.850 -9.774 1.00 79.69 197 ARG A CA 1
ATOM 1513 C C . ARG A 1 197 ? -1.458 -3.544 -10.771 1.00 79.69 197 ARG A C 1
ATOM 1515 O O . ARG A 1 197 ? -2.014 -2.873 -11.639 1.00 79.69 197 ARG A O 1
ATOM 1522 N N . LEU A 1 198 ? -1.690 -4.851 -10.616 1.00 86.12 198 LEU A N 1
ATOM 1523 C CA . LEU A 1 198 ? -2.631 -5.593 -11.458 1.00 86.12 198 LEU A CA 1
ATOM 1524 C C . LEU A 1 198 ? -4.053 -5.018 -11.372 1.00 86.12 198 LEU A C 1
ATOM 1526 O O . LEU A 1 198 ? -4.657 -4.725 -12.403 1.00 86.12 198 LEU A O 1
ATOM 1530 N N . ILE A 1 199 ? -4.600 -4.863 -10.161 1.00 84.31 199 ILE A N 1
ATOM 1531 C CA . ILE A 1 199 ? -5.981 -4.397 -9.965 1.00 84.31 199 ILE A CA 1
ATOM 1532 C C . ILE A 1 199 ? -6.135 -2.935 -10.390 1.00 84.31 199 ILE A C 1
ATOM 1534 O O . ILE A 1 199 ? -7.125 -2.620 -11.047 1.00 84.31 199 ILE A O 1
ATOM 1538 N N . SER A 1 200 ? -5.176 -2.062 -10.072 1.00 80.19 200 SER A N 1
ATOM 1539 C CA . SER A 1 200 ? -5.219 -0.652 -10.479 1.00 80.19 200 SER A CA 1
ATOM 1540 C C . SER A 1 200 ? -5.144 -0.493 -11.999 1.00 80.19 200 SER A C 1
ATOM 1542 O O . SER A 1 200 ? -5.949 0.241 -12.567 1.00 80.19 200 SER A O 1
ATOM 1544 N N . SER A 1 201 ? -4.265 -1.243 -12.675 1.00 83.69 201 SER A N 1
ATOM 1545 C CA . SER A 1 201 ? -4.162 -1.211 -14.144 1.00 83.69 201 SER A CA 1
ATOM 1546 C C . SER A 1 201 ? -5.433 -1.751 -14.806 1.00 83.69 201 SER A C 1
ATOM 1548 O O . SER A 1 201 ? -5.947 -1.175 -15.757 1.00 83.69 201 SER A O 1
ATOM 1550 N N . LEU A 1 202 ? -6.009 -2.835 -14.273 1.00 87.75 202 LEU A N 1
ATOM 1551 C CA . LEU A 1 202 ? -7.297 -3.343 -14.753 1.00 87.75 202 LEU A CA 1
ATOM 1552 C C . LEU A 1 202 ? -8.425 -2.339 -14.513 1.00 87.75 202 LEU A C 1
ATOM 1554 O O . LEU A 1 202 ? -9.256 -2.145 -15.391 1.00 87.75 202 LEU A O 1
ATOM 1558 N N . TYR A 1 203 ? -8.477 -1.693 -13.352 1.00 85.88 203 TYR A N 1
ATOM 1559 C CA . TYR A 1 203 ? -9.491 -0.681 -13.081 1.00 85.88 203 TYR A CA 1
ATOM 1560 C C . TYR A 1 203 ? -9.409 0.467 -14.090 1.00 85.88 203 TYR A C 1
ATOM 1562 O O . TYR A 1 203 ? -10.438 0.815 -14.672 1.00 85.88 203 TYR A O 1
ATOM 1570 N N . TRP A 1 204 ? -8.211 1.000 -14.339 1.00 81.75 204 TRP A N 1
ATOM 1571 C CA . TRP A 1 204 ? -8.005 2.094 -15.288 1.00 81.75 204 TRP A CA 1
ATOM 1572 C C . TRP A 1 204 ? -8.413 1.683 -16.717 1.00 81.75 204 TRP A C 1
ATOM 1574 O O . TRP A 1 204 ? -9.235 2.352 -17.333 1.00 81.75 204 TRP A O 1
ATOM 1584 N N . ASN A 1 205 ? -8.002 0.499 -17.187 1.00 86.44 205 ASN A N 1
ATOM 1585 C CA . ASN A 1 205 ? -8.296 0.003 -18.546 1.00 86.44 205 ASN A CA 1
ATOM 1586 C C . ASN A 1 205 ? -9.774 -0.305 -18.845 1.00 86.44 205 ASN A C 1
ATOM 1588 O O . ASN A 1 205 ? -10.144 -0.558 -19.994 1.00 86.44 205 ASN A O 1
ATOM 1592 N N . TYR A 1 206 ? -10.604 -0.425 -17.811 1.00 89.00 206 TYR A N 1
ATOM 1593 C CA . TYR A 1 206 ? -11.960 -0.965 -17.919 1.00 89.00 206 TYR A CA 1
ATOM 1594 C C . TYR A 1 206 ? -13.036 -0.059 -17.298 1.00 89.00 206 TYR A C 1
ATOM 1596 O O . TYR A 1 206 ? -14.213 -0.446 -17.264 1.00 89.00 206 TYR A O 1
ATOM 1604 N N . SER A 1 207 ? -12.664 1.130 -16.821 1.00 86.88 207 SER A N 1
ATOM 1605 C CA . SER A 1 207 ? -13.577 2.135 -16.252 1.00 86.88 207 SER A CA 1
ATOM 1606 C C . SER A 1 207 ? -14.005 3.172 -17.293 1.00 86.88 207 SER A C 1
ATOM 1608 O O . SER A 1 207 ? -13.335 3.322 -18.297 1.00 86.88 207 SER A O 1
ATOM 1610 N N . GLY A 1 208 ? -15.152 3.844 -17.096 1.00 86.56 208 GLY A N 1
ATOM 1611 C CA . GLY A 1 208 ? -15.645 4.897 -18.011 1.00 86.56 208 GLY A CA 1
ATOM 1612 C C . GLY A 1 208 ? -16.982 4.622 -18.723 1.00 86.56 208 GLY A C 1
ATOM 1613 O O . GLY A 1 208 ? -17.415 5.384 -19.590 1.00 86.56 208 GLY A O 1
ATOM 1614 N N . PHE A 1 209 ? -17.694 3.541 -18.381 1.00 87.19 209 PHE A N 1
ATOM 1615 C CA . PHE A 1 209 ? -18.997 3.210 -18.993 1.00 87.19 209 PHE A CA 1
ATOM 1616 C C . PHE A 1 209 ? -20.129 4.201 -18.647 1.00 87.19 209 PHE A C 1
ATOM 1618 O O . PHE A 1 209 ? -21.129 4.294 -19.369 1.00 87.19 209 PHE A O 1
ATOM 1625 N N . ASP A 1 210 ? -19.983 4.954 -17.559 1.00 85.75 210 ASP A N 1
ATOM 1626 C CA . ASP A 1 210 ? -20.863 6.047 -17.132 1.00 85.75 210 ASP A CA 1
ATOM 1627 C C . ASP A 1 210 ? -20.829 7.249 -18.091 1.00 85.75 210 ASP A C 1
ATOM 1629 O O . ASP A 1 210 ? -21.818 7.984 -18.186 1.00 85.75 210 ASP A O 1
ATOM 1633 N N . ALA A 1 211 ? -19.763 7.398 -18.888 1.00 86.44 211 ALA A N 1
ATOM 1634 C CA . ALA A 1 211 ? -19.589 8.497 -19.838 1.00 86.44 211 ALA A CA 1
ATOM 1635 C C . ALA A 1 211 ? -20.757 8.641 -20.821 1.00 86.44 211 ALA A C 1
ATOM 1637 O O . ALA A 1 211 ? -21.159 9.746 -21.187 1.00 86.44 211 ALA A O 1
ATOM 1638 N N . ALA A 1 212 ? -21.375 7.528 -21.218 1.00 86.00 212 ALA A N 1
ATOM 1639 C CA . ALA A 1 212 ? -22.531 7.550 -22.110 1.00 86.00 212 ALA A CA 1
ATOM 1640 C C . ALA A 1 212 ? -23.777 8.217 -21.486 1.00 86.00 212 ALA A C 1
ATOM 1642 O O . ALA A 1 212 ? -24.708 8.605 -22.197 1.00 86.00 212 ALA A O 1
ATOM 1643 N N . GLY A 1 213 ? -23.772 8.405 -20.167 1.00 85.69 213 GLY A N 1
ATOM 1644 C CA . GLY A 1 213 ? -24.717 9.213 -19.413 1.00 85.69 213 GLY A CA 1
ATOM 1645 C C . GLY A 1 213 ? -24.569 10.712 -19.561 1.00 85.69 213 GLY A C 1
ATOM 1646 O O . GLY A 1 213 ? -25.564 11.433 -19.440 1.00 85.69 213 GLY A O 1
ATOM 1647 N N . ALA A 1 214 ? -23.354 11.187 -19.832 1.00 88.38 214 ALA A N 1
ATOM 1648 C CA . ALA A 1 214 ? -23.070 12.605 -19.994 1.00 88.38 214 ALA A CA 1
ATOM 1649 C C . ALA A 1 214 ? -23.841 13.194 -21.181 1.00 88.38 214 ALA A C 1
ATOM 1651 O O . ALA A 1 214 ? -24.422 14.266 -21.054 1.00 88.38 214 ALA A O 1
ATOM 1652 N N . TYR A 1 215 ? -23.927 12.451 -22.287 1.00 87.50 215 TYR A N 1
ATOM 1653 C CA . TYR A 1 215 ? -24.592 12.841 -23.537 1.00 87.50 215 TYR A CA 1
ATOM 1654 C C . TYR A 1 215 ? -25.826 11.979 -23.861 1.00 87.50 215 TYR A C 1
ATOM 1656 O O . TYR A 1 215 ? -26.225 11.846 -25.023 1.00 87.50 215 TYR A O 1
ATOM 1664 N N . ALA A 1 216 ? -26.459 11.366 -22.854 1.00 86.69 216 ALA A N 1
ATOM 1665 C CA . ALA A 1 216 ? -27.612 10.485 -23.061 1.00 86.69 216 ALA A CA 1
ATOM 1666 C C . ALA A 1 216 ? -28.799 11.184 -23.762 1.00 86.69 216 ALA A C 1
ATOM 1668 O O . ALA A 1 216 ? -29.614 10.519 -24.412 1.00 86.69 216 ALA A O 1
ATOM 1669 N N . GLY A 1 217 ? -28.891 12.518 -23.682 1.00 83.94 217 GLY A N 1
ATOM 1670 C CA . GLY A 1 217 ? -29.888 13.321 -24.392 1.00 83.94 217 GLY A CA 1
ATOM 1671 C C . GLY A 1 217 ? -29.715 13.327 -25.913 1.00 83.94 217 GLY A C 1
ATOM 1672 O O . GLY A 1 217 ? -30.705 13.467 -26.636 1.00 83.94 217 GLY A O 1
ATOM 1673 N N . GLU A 1 218 ? -28.501 13.074 -26.407 1.00 87.50 218 GLU A N 1
ATOM 1674 C CA . GLU A 1 218 ? -28.142 13.077 -27.831 1.00 87.50 218 GLU A CA 1
ATOM 1675 C C . GLU A 1 218 ? -28.346 11.714 -28.522 1.00 87.50 218 GLU A C 1
ATOM 1677 O O . GLU A 1 218 ? -28.251 11.610 -29.751 1.00 87.50 218 GLU A O 1
ATOM 1682 N N . ILE A 1 219 ? -28.663 10.657 -27.768 1.00 88.94 219 ILE A N 1
ATOM 1683 C CA . ILE A 1 219 ? -28.767 9.280 -28.275 1.00 88.94 219 ILE A CA 1
ATOM 1684 C C . ILE A 1 219 ? -30.104 9.041 -28.984 1.00 88.94 219 ILE A C 1
ATOM 1686 O O . ILE A 1 219 ? -31.182 9.204 -28.413 1.00 88.94 219 ILE A O 1
ATOM 1690 N N . GLN A 1 220 ? -30.060 8.591 -30.240 1.00 88.12 220 GLN A N 1
ATOM 1691 C CA . GLN A 1 220 ? -31.253 8.209 -31.004 1.00 88.12 220 GLN A CA 1
ATOM 1692 C C . GLN A 1 220 ? -31.871 6.943 -30.436 1.00 88.12 220 GLN A C 1
ATOM 1694 O O . GLN A 1 220 ? -31.160 5.979 -30.198 1.00 88.12 220 GLN A O 1
ATOM 1699 N N . ASN A 1 221 ? -33.196 6.907 -30.267 1.00 86.31 221 ASN A N 1
ATOM 1700 C CA . ASN A 1 221 ? -33.922 5.742 -29.742 1.00 86.31 221 ASN A CA 1
ATOM 1701 C C . ASN A 1 221 ? -33.211 5.058 -28.546 1.00 86.31 221 ASN A C 1
ATOM 1703 O O . ASN A 1 221 ? -32.834 3.887 -28.666 1.00 86.31 221 ASN A O 1
ATOM 1707 N N . PRO A 1 222 ? -33.032 5.750 -27.397 1.00 85.62 222 PRO A N 1
ATOM 1708 C CA . PRO A 1 222 ? -32.186 5.292 -26.289 1.00 85.62 222 PRO A CA 1
ATOM 1709 C C . PRO A 1 222 ? -32.456 3.850 -25.855 1.00 85.62 222 PRO A C 1
ATOM 1711 O O . PRO A 1 222 ? -31.517 3.084 -25.676 1.00 85.62 222 PRO A O 1
ATOM 1714 N N . LYS A 1 223 ? -33.737 3.450 -25.805 1.00 87.31 223 LYS A N 1
ATOM 1715 C CA . LYS A 1 223 ? -34.188 2.086 -25.474 1.00 87.31 223 LYS A CA 1
ATOM 1716 C C . LYS A 1 223 ? -33.460 0.986 -26.259 1.00 87.31 223 LYS A C 1
ATOM 1718 O O . LYS A 1 223 ? -33.234 -0.092 -25.724 1.00 87.31 223 LYS A O 1
ATOM 1723 N N . VAL A 1 224 ? -33.153 1.227 -27.533 1.00 87.81 224 VAL A N 1
ATOM 1724 C CA . VAL A 1 224 ? -32.553 0.228 -28.432 1.00 87.81 224 VAL A CA 1
ATOM 1725 C C . VAL A 1 224 ? -31.075 0.507 -28.651 1.00 87.81 224 VAL A C 1
ATOM 1727 O O . VAL A 1 224 ? -30.269 -0.421 -28.651 1.00 87.81 224 VAL A O 1
ATOM 1730 N N . THR A 1 225 ? -30.721 1.771 -28.865 1.00 90.44 225 THR A N 1
ATOM 1731 C CA . THR A 1 225 ? -29.364 2.155 -29.253 1.00 90.44 225 THR A CA 1
ATOM 1732 C C . THR A 1 225 ? -28.381 1.963 -28.117 1.00 90.44 225 THR A C 1
ATOM 1734 O O . THR A 1 225 ? -27.306 1.424 -28.355 1.00 90.44 225 THR A O 1
ATOM 1737 N N . TYR A 1 226 ? -28.754 2.340 -26.893 1.00 87.44 226 TYR A N 1
ATOM 1738 C CA . TYR A 1 226 ? -27.832 2.309 -25.765 1.00 87.44 226 TYR A CA 1
ATOM 1739 C C . TYR A 1 226 ? -27.405 0.876 -25.394 1.00 87.44 226 TYR A C 1
ATOM 1741 O O . TYR A 1 226 ? -26.206 0.605 -25.444 1.00 87.44 226 TYR A O 1
ATOM 1749 N N . PRO A 1 227 ? -28.316 -0.091 -25.129 1.00 87.44 227 PRO A N 1
ATOM 1750 C CA . PRO A 1 227 ? -27.893 -1.443 -24.747 1.00 87.44 227 PRO A CA 1
ATOM 1751 C C . PRO A 1 227 ? -27.073 -2.144 -25.840 1.00 87.44 227 PRO A C 1
ATOM 1753 O O . PRO A 1 227 ? -26.126 -2.868 -25.544 1.00 87.44 227 PRO A O 1
ATOM 1756 N N . LYS A 1 228 ? -27.409 -1.903 -27.117 1.00 90.31 228 LYS A N 1
ATOM 1757 C CA . LYS A 1 228 ? -26.649 -2.436 -28.256 1.00 90.31 228 LYS A CA 1
ATOM 1758 C C . LYS A 1 228 ? -25.264 -1.804 -28.370 1.00 90.31 228 LYS A C 1
ATOM 1760 O O . LYS A 1 228 ? -24.312 -2.520 -28.654 1.00 90.31 228 LYS A O 1
ATOM 1765 N N . ALA A 1 229 ? -25.161 -0.492 -28.155 1.00 91.50 229 ALA A N 1
ATOM 1766 C CA . ALA A 1 229 ? -23.888 0.214 -28.168 1.00 91.50 229 ALA A CA 1
ATOM 1767 C C . ALA A 1 229 ? -22.979 -0.265 -27.031 1.00 91.50 229 ALA A C 1
ATOM 1769 O O . ALA A 1 229 ? -21.836 -0.597 -27.303 1.00 91.50 229 ALA A O 1
ATOM 1770 N N . MET A 1 230 ? -23.497 -0.420 -25.807 1.00 89.62 230 MET A N 1
ATOM 1771 C CA . MET A 1 230 ? -22.719 -0.954 -24.680 1.00 89.62 230 MET A CA 1
ATOM 1772 C C . MET A 1 230 ? -22.197 -2.363 -24.938 1.00 89.62 230 MET A C 1
ATOM 1774 O O . MET A 1 230 ? -21.029 -2.639 -24.689 1.00 89.62 230 MET A O 1
ATOM 1778 N N . MET A 1 231 ? -23.039 -3.254 -25.469 1.00 87.44 231 MET A N 1
ATOM 1779 C CA . MET A 1 231 ? -22.597 -4.607 -25.811 1.00 87.44 231 MET A CA 1
ATOM 1780 C C . MET A 1 231 ? -21.503 -4.580 -26.883 1.00 87.44 231 MET A C 1
ATOM 1782 O O . MET A 1 231 ? -20.515 -5.299 -26.771 1.00 87.44 231 MET A O 1
ATOM 1786 N N . LEU A 1 232 ? -21.652 -3.723 -27.900 1.00 91.25 232 LEU A N 1
ATOM 1787 C CA . LEU A 1 232 ? -20.622 -3.526 -28.915 1.00 91.25 232 LEU A CA 1
ATOM 1788 C C . LEU A 1 232 ? -19.317 -3.004 -28.293 1.00 91.25 232 LEU A C 1
ATOM 1790 O O . LEU A 1 232 ? -18.264 -3.548 -28.600 1.00 91.25 232 LEU A O 1
ATOM 1794 N N . THR A 1 233 ? -19.379 -2.026 -27.387 1.00 91.25 233 THR A N 1
ATOM 1795 C CA . THR A 1 233 ? -18.210 -1.498 -26.667 1.00 91.25 233 THR A CA 1
ATOM 1796 C C . THR A 1 233 ? -17.507 -2.578 -25.847 1.00 91.25 233 THR A C 1
ATOM 1798 O O . THR A 1 233 ? -16.297 -2.726 -25.971 1.00 91.25 233 THR A O 1
ATOM 1801 N N . VAL A 1 234 ? -18.243 -3.387 -25.074 1.00 88.94 234 VAL A N 1
ATOM 1802 C CA . VAL A 1 234 ? -17.665 -4.503 -24.298 1.00 88.94 234 VAL A CA 1
ATOM 1803 C C . VAL A 1 234 ? -16.958 -5.504 -25.215 1.00 88.94 234 VAL A C 1
ATOM 1805 O O . VAL A 1 234 ? -15.844 -5.929 -24.916 1.00 88.94 234 VAL A O 1
ATOM 1808 N N . VAL A 1 235 ? -17.567 -5.855 -26.353 1.00 89.81 235 VAL A N 1
ATOM 1809 C CA . VAL A 1 235 ? -16.948 -6.754 -27.343 1.00 89.81 235 VAL A CA 1
ATOM 1810 C C . VAL A 1 235 ? -15.694 -6.131 -27.955 1.00 89.81 235 VAL A C 1
ATOM 1812 O O . VAL A 1 235 ? -14.691 -6.824 -28.108 1.00 89.81 235 VAL A O 1
ATOM 1815 N N . MET A 1 236 ? -15.729 -4.838 -28.286 1.00 90.75 236 MET A N 1
ATOM 1816 C CA . MET A 1 236 ? -14.565 -4.123 -28.811 1.00 90.75 236 MET A CA 1
ATOM 1817 C C . MET A 1 236 ? -13.411 -4.141 -27.811 1.00 90.75 236 MET A C 1
ATOM 1819 O O . MET A 1 236 ? -12.319 -4.540 -28.187 1.00 90.75 236 MET A O 1
ATOM 1823 N N . ILE A 1 237 ? -13.657 -3.807 -26.542 1.00 90.75 237 ILE A N 1
ATOM 1824 C CA . ILE A 1 237 ? -12.636 -3.820 -25.482 1.00 90.75 237 ILE A CA 1
ATOM 1825 C C . ILE A 1 237 ? -12.059 -5.229 -25.287 1.00 90.75 237 ILE A C 1
ATOM 1827 O O . ILE A 1 237 ? -10.843 -5.399 -25.209 1.00 90.75 237 ILE A O 1
ATOM 1831 N N . ALA A 1 238 ? -12.914 -6.257 -25.261 1.00 88.88 238 ALA A N 1
ATOM 1832 C CA . ALA A 1 238 ? -12.463 -7.641 -25.140 1.00 88.88 238 ALA A CA 1
ATOM 1833 C C . ALA A 1 238 ? -11.520 -8.030 -26.292 1.00 88.88 238 ALA A C 1
ATOM 1835 O O . ALA A 1 238 ? -10.474 -8.626 -26.057 1.00 88.88 238 ALA A O 1
ATOM 1836 N N . ILE A 1 239 ? -11.855 -7.651 -27.529 1.00 89.88 239 ILE A N 1
ATOM 1837 C CA . ILE A 1 239 ? -10.999 -7.853 -28.709 1.00 89.88 239 ILE A CA 1
ATOM 1838 C C . ILE A 1 239 ? -9.687 -7.068 -28.577 1.00 89.88 239 ILE A C 1
ATOM 1840 O O . ILE A 1 239 ? -8.627 -7.628 -28.858 1.00 89.88 239 ILE A O 1
ATOM 1844 N N . THR A 1 240 ? -9.756 -5.810 -28.131 1.00 90.50 240 THR A N 1
ATOM 1845 C CA . THR A 1 240 ? -8.602 -4.920 -27.949 1.00 90.50 240 THR A CA 1
ATOM 1846 C C . THR A 1 240 ? -7.569 -5.501 -26.995 1.00 90.50 240 THR A C 1
ATOM 1848 O O . THR A 1 240 ? -6.386 -5.427 -27.297 1.00 90.50 240 THR A O 1
ATOM 1851 N N . TYR A 1 241 ? -7.983 -6.082 -25.869 1.00 91.25 241 TYR A N 1
ATOM 1852 C CA . TYR A 1 241 ? -7.032 -6.559 -24.863 1.00 91.25 241 TYR A CA 1
ATOM 1853 C C . TYR A 1 241 ? -6.693 -8.042 -25.007 1.00 91.25 241 TYR A C 1
ATOM 1855 O O . TYR A 1 241 ? -5.517 -8.397 -25.019 1.00 91.25 241 TYR A O 1
ATOM 1863 N N . ILE A 1 242 ? -7.689 -8.921 -25.179 1.00 91.81 242 ILE A N 1
ATOM 1864 C CA . ILE A 1 242 ? -7.466 -10.377 -25.172 1.00 91.81 242 ILE A CA 1
ATOM 1865 C C . ILE A 1 242 ? -6.553 -10.792 -26.330 1.00 91.81 242 ILE A C 1
ATOM 1867 O O . ILE A 1 242 ? -5.572 -11.501 -26.120 1.00 91.81 242 ILE A O 1
ATOM 1871 N N . ILE A 1 243 ? -6.856 -10.368 -27.559 1.00 92.69 243 ILE A N 1
ATOM 1872 C CA . ILE A 1 243 ? -6.151 -10.875 -28.745 1.00 92.69 243 ILE A CA 1
ATOM 1873 C C . ILE A 1 243 ? -4.671 -10.457 -28.748 1.00 92.69 243 ILE A C 1
ATOM 1875 O O . ILE A 1 243 ? -3.822 -11.345 -28.887 1.00 92.69 243 ILE A O 1
ATOM 1879 N N . PRO A 1 244 ? -4.321 -9.167 -28.557 1.00 91.75 244 PRO A N 1
ATOM 1880 C CA . PRO A 1 244 ? -2.930 -8.760 -28.415 1.00 91.75 244 PRO A CA 1
ATOM 1881 C C . PRO A 1 244 ? -2.226 -9.466 -27.265 1.00 91.75 244 PRO A C 1
ATOM 1883 O O . PRO A 1 244 ? -1.162 -10.024 -27.506 1.00 91.75 244 PRO A O 1
ATOM 1886 N N . PHE A 1 245 ? -2.830 -9.542 -26.073 1.00 90.88 245 PHE A N 1
ATOM 1887 C CA . PHE A 1 245 ? -2.214 -10.186 -24.909 1.00 90.88 245 PHE A CA 1
ATOM 1888 C C . PHE A 1 245 ? -1.836 -11.634 -25.154 1.00 90.88 245 PHE A C 1
ATOM 1890 O O . PHE A 1 245 ? -0.700 -12.014 -24.878 1.00 90.88 245 PHE A O 1
ATOM 1897 N N . PHE A 1 246 ? -2.744 -12.438 -25.708 1.00 92.56 246 PHE A N 1
ATOM 1898 C CA . PHE A 1 246 ? -2.443 -13.835 -26.020 1.00 92.56 246 PHE A CA 1
ATOM 1899 C C . PHE A 1 246 ? -1.279 -13.959 -27.006 1.00 92.56 246 PHE A C 1
ATOM 1901 O O . PHE A 1 246 ? -0.386 -14.782 -26.808 1.00 92.56 246 PHE A O 1
ATOM 1908 N N . ALA A 1 247 ? -1.263 -13.138 -28.056 1.00 93.38 247 ALA A N 1
ATOM 1909 C CA . ALA A 1 247 ? -0.235 -13.218 -29.085 1.00 93.38 247 ALA A CA 1
ATOM 1910 C C . ALA A 1 247 ? 1.140 -12.739 -28.582 1.00 93.38 247 ALA A C 1
ATOM 1912 O O . ALA A 1 247 ? 2.136 -13.435 -28.771 1.00 93.38 247 ALA A O 1
ATOM 1913 N N . ILE A 1 248 ? 1.202 -11.585 -27.911 1.00 93.06 248 ILE A N 1
ATOM 1914 C CA . ILE A 1 248 ? 2.469 -10.980 -27.469 1.00 93.06 248 ILE A CA 1
ATOM 1915 C C . ILE A 1 248 ? 3.071 -11.700 -26.260 1.00 93.06 248 ILE A C 1
ATOM 1917 O O . ILE A 1 248 ? 4.275 -11.917 -26.245 1.00 93.06 248 ILE A O 1
ATOM 1921 N N . SER A 1 249 ? 2.262 -12.139 -25.285 1.00 92.94 249 SER A N 1
ATOM 1922 C CA . SER A 1 249 ? 2.766 -12.886 -24.114 1.00 92.94 249 SER A CA 1
ATOM 1923 C C . SER A 1 249 ? 3.156 -14.317 -24.463 1.00 92.94 249 SER A C 1
ATOM 1925 O O . SER A 1 249 ? 4.012 -14.909 -23.816 1.00 92.94 249 SER A O 1
ATOM 1927 N N . GLY A 1 250 ? 2.567 -14.867 -25.526 1.00 92.50 250 GLY A N 1
ATOM 1928 C CA . GLY A 1 250 ? 3.014 -16.128 -26.097 1.00 92.50 250 GLY A CA 1
ATOM 1929 C C . GLY A 1 250 ? 4.367 -15.993 -26.791 1.00 92.50 250 GLY A C 1
ATOM 1930 O O . GLY A 1 250 ? 5.196 -16.893 -26.687 1.00 92.50 250 GLY A O 1
ATOM 1931 N N . ALA A 1 251 ? 4.599 -14.883 -27.498 1.00 93.19 251 ALA A N 1
ATOM 1932 C CA . ALA A 1 251 ? 5.879 -14.605 -28.148 1.00 93.19 251 ALA A CA 1
ATOM 1933 C C . ALA A 1 251 ? 6.978 -14.217 -27.141 1.00 93.19 251 ALA A C 1
ATOM 1935 O O . ALA A 1 251 ? 8.114 -14.648 -27.319 1.00 93.19 251 ALA A O 1
ATOM 1936 N N . ASP A 1 252 ? 6.624 -13.449 -26.104 1.00 90.75 252 ASP A N 1
ATOM 1937 C CA . ASP A 1 252 ? 7.461 -13.025 -24.969 1.00 90.75 252 ASP A CA 1
ATOM 1938 C C . ASP A 1 252 ? 8.798 -12.371 -25.375 1.00 90.75 252 ASP A C 1
ATOM 1940 O O . ASP A 1 252 ? 9.887 -12.783 -24.973 1.00 90.75 252 ASP A O 1
ATOM 1944 N N . LYS A 1 253 ? 8.718 -11.366 -26.260 1.00 86.44 253 LYS A N 1
ATOM 1945 C CA . LYS A 1 253 ? 9.875 -10.625 -26.791 1.00 86.44 253 LYS A CA 1
ATOM 1946 C C . LYS A 1 253 ? 9.611 -9.110 -26.768 1.00 86.44 253 LYS A C 1
ATOM 1948 O O . LYS A 1 253 ? 8.779 -8.663 -27.562 1.00 86.44 253 LYS A O 1
ATOM 1953 N N . PRO A 1 254 ? 10.322 -8.310 -25.950 1.00 85.25 254 PRO A N 1
ATOM 1954 C CA . PRO A 1 254 ? 11.229 -8.726 -24.870 1.00 85.25 254 PRO A CA 1
ATOM 1955 C C . PRO A 1 254 ? 10.473 -9.467 -23.754 1.00 85.25 254 PRO A C 1
ATOM 1957 O O . PRO A 1 254 ? 9.244 -9.483 -23.760 1.00 85.25 254 PRO A O 1
ATOM 1960 N N . HIS A 1 255 ? 11.197 -10.087 -22.819 1.00 87.81 255 HIS A N 1
ATOM 1961 C CA . HIS A 1 255 ? 10.590 -10.859 -21.728 1.00 87.81 255 HIS A CA 1
ATOM 1962 C C . HIS A 1 255 ? 9.621 -9.994 -20.903 1.00 87.81 255 HIS A C 1
ATOM 1964 O O . HIS A 1 255 ? 9.938 -8.842 -20.591 1.00 87.81 255 HIS A O 1
ATOM 1970 N N . TYR A 1 256 ? 8.470 -10.549 -20.526 1.00 85.75 256 TYR A N 1
ATOM 1971 C CA . TYR A 1 256 ? 7.335 -9.831 -19.935 1.00 85.75 256 TYR A CA 1
ATOM 1972 C C . TYR A 1 256 ? 7.658 -9.020 -18.674 1.00 85.75 256 TYR A C 1
ATOM 1974 O O . TYR A 1 256 ? 6.943 -8.079 -18.346 1.00 85.75 256 TYR A O 1
ATOM 1982 N N . THR A 1 257 ? 8.727 -9.364 -17.953 1.00 83.56 257 THR A N 1
ATOM 1983 C CA . THR A 1 257 ? 9.178 -8.621 -16.762 1.00 83.56 257 THR A CA 1
ATOM 1984 C C . THR A 1 257 ? 9.683 -7.220 -17.087 1.00 83.56 257 THR A C 1
ATOM 1986 O O . THR A 1 257 ? 9.668 -6.368 -16.213 1.00 83.56 257 THR A O 1
ATOM 1989 N N . SER A 1 258 ? 10.117 -6.986 -18.327 1.00 79.12 258 SER A N 1
ATOM 1990 C CA . SER A 1 258 ? 10.559 -5.671 -18.811 1.00 79.12 258 SER A CA 1
ATOM 1991 C C . SER A 1 258 ? 9.412 -4.791 -19.310 1.00 79.12 258 SER A C 1
ATOM 1993 O O . SER A 1 258 ? 9.656 -3.692 -19.796 1.00 79.12 258 SER A O 1
ATOM 1995 N N . TRP A 1 259 ? 8.170 -5.284 -19.272 1.00 82.31 259 TRP A N 1
ATOM 1996 C CA . TRP A 1 259 ? 7.044 -4.546 -19.823 1.00 82.31 259 TRP A CA 1
ATOM 1997 C C . TRP A 1 259 ? 6.531 -3.520 -18.821 1.00 82.31 259 TRP A C 1
ATOM 1999 O O . TRP A 1 259 ? 5.985 -3.865 -17.770 1.00 82.31 259 TRP A O 1
ATOM 2009 N N . ASP A 1 260 ? 6.654 -2.268 -19.222 1.00 77.81 260 ASP A N 1
ATOM 2010 C CA . ASP A 1 260 ? 6.072 -1.106 -18.568 1.00 77.81 260 ASP A CA 1
ATOM 2011 C C . ASP A 1 260 ? 5.235 -0.266 -19.548 1.00 77.81 260 ASP A C 1
ATOM 2013 O O . ASP A 1 260 ? 5.122 -0.600 -20.736 1.00 77.81 260 ASP A O 1
ATOM 2017 N N . ASP A 1 261 ? 4.644 0.821 -19.069 1.00 70.88 261 ASP A N 1
ATOM 2018 C CA . ASP A 1 261 ? 3.834 1.742 -19.860 1.00 70.88 261 ASP A CA 1
ATOM 2019 C C . ASP A 1 261 ? 4.579 2.219 -21.119 1.00 70.88 261 ASP A C 1
ATOM 2021 O O . ASP A 1 261 ? 5.671 2.783 -21.065 1.00 70.88 261 ASP A O 1
ATOM 2025 N N . GLY A 1 262 ? 3.991 1.969 -22.295 1.00 76.12 262 GLY A N 1
ATOM 2026 C CA . GLY A 1 262 ? 4.577 2.332 -23.591 1.00 76.12 262 GLY A CA 1
ATOM 2027 C C . GLY A 1 262 ? 5.423 1.232 -24.248 1.00 76.12 262 GLY A C 1
ATOM 2028 O O . GLY A 1 262 ? 5.857 1.389 -25.403 1.00 76.12 262 GLY A O 1
ATOM 2029 N N . SER A 1 263 ? 5.605 0.085 -23.583 1.00 83.56 263 SER A N 1
ATOM 2030 C CA . SER A 1 263 ? 6.433 -1.031 -24.068 1.00 83.56 263 SER A CA 1
ATOM 2031 C C . SER A 1 263 ? 5.928 -1.672 -25.355 1.00 83.56 263 SER A C 1
ATOM 2033 O O . SER A 1 263 ? 6.705 -2.337 -26.042 1.00 83.56 263 SER A O 1
ATOM 2035 N N . TYR A 1 264 ? 4.672 -1.452 -25.761 1.00 88.56 264 TYR A N 1
ATOM 2036 C CA . TYR A 1 264 ? 4.170 -1.959 -27.046 1.00 88.56 264 TYR A CA 1
ATOM 2037 C C . TYR A 1 264 ? 5.032 -1.572 -28.249 1.00 88.56 264 TYR A C 1
ATOM 2039 O O . TYR A 1 264 ? 5.145 -2.355 -29.192 1.00 88.56 264 TYR A O 1
ATOM 2047 N N . SER A 1 265 ? 5.669 -0.401 -28.227 1.00 86.06 265 SER A N 1
ATOM 2048 C CA . SER A 1 265 ? 6.580 0.030 -29.294 1.00 86.06 265 SER A CA 1
ATOM 2049 C C . SER A 1 265 ? 7.856 -0.828 -29.364 1.00 86.06 265 SER A C 1
ATOM 2051 O O . SER A 1 265 ? 8.300 -1.198 -30.456 1.00 86.06 265 SER A O 1
ATOM 2053 N N . VAL A 1 266 ? 8.406 -1.222 -28.214 1.00 83.75 266 VAL A N 1
ATOM 2054 C CA . VAL A 1 266 ? 9.598 -2.082 -28.082 1.00 83.75 266 VAL A CA 1
ATOM 2055 C C . VAL A 1 266 ? 9.258 -3.551 -28.360 1.00 83.75 266 VAL A C 1
ATOM 2057 O O . VAL A 1 266 ? 10.005 -4.258 -29.045 1.00 83.75 266 VAL A O 1
ATOM 2060 N N . ILE A 1 267 ? 8.086 -4.010 -27.914 1.00 88.94 267 ILE A N 1
ATOM 2061 C CA . ILE A 1 267 ? 7.533 -5.330 -28.252 1.00 88.94 267 ILE A CA 1
ATOM 2062 C C . ILE A 1 267 ? 7.362 -5.441 -29.774 1.00 88.94 267 ILE A C 1
ATOM 2064 O O . ILE A 1 267 ? 7.828 -6.394 -30.402 1.00 88.94 267 ILE A O 1
ATOM 2068 N N . ALA A 1 268 ? 6.779 -4.419 -30.402 1.00 90.56 268 ALA A N 1
ATOM 2069 C CA . ALA A 1 268 ? 6.641 -4.328 -31.851 1.00 90.56 268 ALA A CA 1
ATOM 2070 C C . ALA A 1 268 ? 7.996 -4.366 -32.576 1.00 90.56 268 ALA A C 1
ATOM 2072 O O . ALA A 1 268 ? 8.128 -5.046 -33.599 1.00 90.56 268 ALA A O 1
ATOM 2073 N N . GLN A 1 269 ? 9.018 -3.695 -32.032 1.00 88.19 269 GLN A N 1
ATOM 2074 C CA . GLN A 1 269 ? 10.382 -3.760 -32.560 1.00 88.19 269 GLN A CA 1
ATOM 2075 C C . GLN A 1 269 ? 10.934 -5.187 -32.534 1.00 88.19 269 GLN A C 1
ATOM 2077 O O . GLN A 1 269 ? 11.511 -5.643 -33.520 1.00 88.19 269 GLN A O 1
ATOM 2082 N N . SER A 1 270 ? 10.720 -5.899 -31.432 1.00 88.06 270 SER A N 1
ATOM 2083 C CA . SER A 1 270 ? 11.231 -7.257 -31.232 1.00 88.06 270 SER A CA 1
ATOM 2084 C C . SER A 1 270 ? 10.504 -8.299 -32.088 1.00 88.06 270 SER A C 1
ATOM 2086 O O . SER A 1 270 ? 11.104 -9.287 -32.509 1.00 88.06 270 SER A O 1
ATOM 2088 N N . ILE A 1 271 ? 9.219 -8.076 -32.379 1.00 92.50 271 ILE A N 1
ATOM 2089 C CA . ILE A 1 271 ? 8.387 -8.983 -33.182 1.00 92.50 271 ILE A CA 1
ATOM 2090 C C . ILE A 1 271 ? 8.579 -8.757 -34.684 1.00 92.50 271 ILE A C 1
ATOM 2092 O O . ILE A 1 271 ? 8.675 -9.728 -35.437 1.00 92.50 271 ILE A O 1
ATOM 2096 N N . GLY A 1 272 ? 8.586 -7.495 -35.128 1.00 90.44 272 GLY A N 1
ATOM 2097 C CA . GLY A 1 272 ? 8.513 -7.138 -36.549 1.00 90.44 272 GLY A CA 1
ATOM 2098 C C . GLY A 1 272 ? 9.574 -6.160 -37.048 1.00 90.44 272 GLY A C 1
ATOM 2099 O O . GLY A 1 272 ? 9.614 -5.891 -38.248 1.00 90.44 272 GLY A O 1
ATOM 2100 N N . GLY A 1 273 ? 10.454 -5.659 -36.181 1.00 88.69 273 GLY A N 1
ATOM 2101 C CA . GLY A 1 273 ? 11.518 -4.714 -36.522 1.00 88.69 273 GLY A CA 1
ATOM 2102 C C . GLY A 1 273 ? 11.105 -3.240 -36.430 1.00 88.69 273 GLY A C 1
ATOM 2103 O O . GLY A 1 273 ? 9.973 -2.889 -36.101 1.00 88.69 273 GLY A O 1
ATOM 2104 N N . THR A 1 274 ? 12.047 -2.347 -36.746 1.00 87.00 274 THR A N 1
ATOM 2105 C CA . THR A 1 274 ? 11.925 -0.891 -36.530 1.00 87.00 274 THR A CA 1
ATOM 2106 C C . THR A 1 274 ? 10.735 -0.243 -37.247 1.00 87.00 274 THR A C 1
ATOM 2108 O O . THR A 1 274 ? 10.148 0.698 -36.725 1.00 87.00 274 THR A O 1
ATOM 2111 N N . TRP A 1 275 ? 10.328 -0.742 -38.418 1.00 93.19 275 TRP A N 1
ATOM 2112 C CA . TRP A 1 275 ? 9.166 -0.190 -39.126 1.00 93.19 275 TRP A CA 1
ATOM 2113 C C . TRP A 1 275 ? 7.857 -0.430 -38.356 1.00 93.19 275 TRP A C 1
ATOM 2115 O O . TRP A 1 275 ? 7.008 0.459 -38.309 1.00 93.19 275 TRP A O 1
ATOM 2125 N N . LEU A 1 276 ? 7.710 -1.601 -37.721 1.00 91.94 276 LEU A N 1
ATOM 2126 C CA . LEU A 1 276 ? 6.533 -1.936 -36.923 1.00 91.94 276 LEU A CA 1
ATOM 2127 C C . LEU A 1 276 ? 6.553 -1.176 -35.594 1.00 91.94 276 LEU A C 1
ATOM 2129 O O . LEU A 1 276 ? 5.517 -0.671 -35.182 1.00 91.94 276 LEU A O 1
ATOM 2133 N N . CYS A 1 277 ? 7.734 -1.020 -34.986 1.00 86.75 277 CYS A N 1
ATOM 2134 C CA . CYS A 1 277 ? 7.959 -0.148 -33.831 1.00 86.75 277 CYS A CA 1
ATOM 2135 C C . CYS A 1 277 ? 7.458 1.280 -34.090 1.00 86.75 277 CYS A C 1
ATOM 2137 O O . CYS A 1 277 ? 6.589 1.759 -33.367 1.00 86.75 277 CYS A O 1
ATOM 2139 N N . ILE A 1 278 ? 7.925 1.924 -35.168 1.00 85.69 278 ILE A N 1
ATOM 2140 C CA . ILE A 1 278 ? 7.504 3.285 -35.537 1.00 85.69 278 ILE A CA 1
ATOM 2141 C C . ILE A 1 278 ? 5.999 3.334 -35.812 1.00 85.69 278 ILE A C 1
ATOM 2143 O O . ILE A 1 278 ? 5.332 4.279 -35.402 1.00 85.69 278 ILE A O 1
ATOM 2147 N N . TRP A 1 279 ? 5.436 2.330 -36.489 1.00 91.62 279 TRP A N 1
ATOM 2148 C CA . TRP A 1 279 ? 4.011 2.336 -36.814 1.00 91.62 279 TRP A CA 1
ATOM 2149 C C . TRP A 1 279 ? 3.121 2.173 -35.577 1.00 91.62 279 TRP A C 1
ATOM 2151 O O . TRP A 1 279 ? 2.149 2.914 -35.422 1.00 91.62 279 TRP A O 1
ATOM 2161 N N . VAL A 1 280 ? 3.474 1.252 -34.676 1.00 89.94 280 VAL A N 1
ATOM 2162 C CA . VAL A 1 280 ? 2.802 1.089 -33.382 1.00 89.94 280 VAL A CA 1
ATOM 2163 C C . VAL A 1 280 ? 2.968 2.365 -32.562 1.00 89.94 280 VAL A C 1
ATOM 2165 O O . VAL A 1 280 ? 1.973 2.904 -32.093 1.00 89.94 280 VAL A O 1
ATOM 2168 N N . LEU A 1 281 ? 4.160 2.946 -32.493 1.00 85.88 281 LEU A N 1
ATOM 2169 C CA . LEU A 1 281 ? 4.386 4.203 -31.784 1.00 85.88 281 LEU A CA 1
ATOM 2170 C C . LEU A 1 281 ? 3.546 5.366 -32.335 1.00 85.88 281 LEU A C 1
ATOM 2172 O O . LEU A 1 281 ? 2.901 6.074 -31.576 1.00 85.88 281 LEU A O 1
ATOM 2176 N N . VAL A 1 282 ? 3.452 5.533 -33.656 1.00 86.31 282 VAL A N 1
ATOM 2177 C CA . VAL A 1 282 ? 2.566 6.540 -34.269 1.00 86.31 282 VAL A CA 1
ATOM 2178 C C . VAL A 1 282 ? 1.093 6.268 -33.939 1.00 86.31 282 VAL A C 1
ATOM 2180 O O . VAL A 1 282 ? 0.307 7.203 -33.797 1.00 86.31 282 VAL A O 1
ATOM 2183 N N . SER A 1 283 ? 0.702 5.002 -33.776 1.00 89.00 283 SER A N 1
ATOM 2184 C CA . SER A 1 283 ? -0.657 4.642 -33.362 1.00 89.00 283 SER A CA 1
ATOM 2185 C C . SER A 1 283 ? -1.002 5.118 -31.946 1.00 89.00 283 SER A C 1
ATOM 2187 O O . SER A 1 283 ? -2.167 5.429 -31.695 1.00 89.00 283 SER A O 1
ATOM 2189 N N . SER A 1 284 ? -0.014 5.256 -31.049 1.00 86.06 284 SER A N 1
ATOM 2190 C CA . SER A 1 284 ? -0.236 5.785 -29.694 1.00 86.06 284 SER A CA 1
ATOM 2191 C C . SER A 1 284 ? -0.686 7.249 -29.724 1.00 86.06 284 SER A C 1
ATOM 2193 O O . SER A 1 284 ? -1.539 7.646 -28.933 1.00 86.06 284 SER A O 1
ATOM 2195 N N . LEU A 1 285 ? -0.209 8.043 -30.693 1.00 85.06 285 LEU A N 1
ATOM 2196 C CA . LEU A 1 285 ? -0.654 9.428 -30.896 1.00 85.06 285 LEU A CA 1
ATOM 2197 C C . LEU A 1 285 ? -2.153 9.490 -31.207 1.00 85.06 285 LEU A C 1
ATOM 2199 O O . LEU A 1 285 ? -2.876 10.324 -30.663 1.00 85.06 285 LEU A O 1
ATOM 2203 N N . PHE A 1 286 ? -2.628 8.589 -32.070 1.00 89.44 286 PHE A N 1
ATOM 2204 C CA . PHE A 1 286 ? -4.044 8.494 -32.423 1.00 89.44 286 PHE A CA 1
ATOM 2205 C C . PHE A 1 286 ? -4.890 7.917 -31.280 1.00 89.44 286 PHE A C 1
ATOM 2207 O O . PHE A 1 286 ? -6.034 8.340 -31.115 1.00 89.44 286 PHE A O 1
ATOM 2214 N N . GLY A 1 287 ? -4.327 7.010 -30.472 1.00 89.38 287 GLY A N 1
ATOM 2215 C CA . GLY A 1 287 ? -4.924 6.522 -29.223 1.00 89.38 287 GLY A CA 1
ATOM 2216 C C . GLY A 1 287 ? -5.191 7.653 -28.236 1.00 89.38 287 GLY A C 1
ATOM 2217 O O . GLY A 1 287 ? -6.341 7.889 -27.873 1.00 89.38 287 GLY A O 1
ATOM 2218 N N . ASN A 1 288 ? -4.150 8.415 -27.898 1.00 88.50 288 ASN A N 1
ATOM 2219 C CA . ASN A 1 288 ? -4.223 9.569 -26.999 1.00 88.50 288 ASN A CA 1
ATOM 2220 C C . ASN A 1 288 ? -5.166 10.669 -27.519 1.00 88.50 288 ASN A C 1
ATOM 2222 O O . ASN A 1 288 ? -5.955 11.223 -26.758 1.00 88.50 288 ASN A O 1
ATOM 2226 N N . LEU A 1 289 ? -5.149 10.961 -28.826 1.00 90.12 289 LEU A N 1
ATOM 2227 C CA . LEU A 1 289 ? -6.116 11.881 -29.440 1.00 90.12 289 LEU A CA 1
ATOM 2228 C C . LEU A 1 289 ? -7.557 11.361 -29.322 1.00 90.12 289 LEU A C 1
ATOM 2230 O O . LEU A 1 289 ? -8.477 12.138 -29.069 1.00 90.12 289 LEU A O 1
ATOM 2234 N N . GLY A 1 290 ? -7.765 10.059 -29.531 1.00 92.44 290 GLY A N 1
ATOM 2235 C CA . GLY A 1 290 ? -9.071 9.421 -29.403 1.00 92.44 290 GLY A CA 1
ATOM 2236 C C . GLY A 1 290 ? -9.628 9.529 -27.986 1.00 92.44 290 GLY A C 1
ATOM 2237 O O . GLY A 1 290 ? -10.761 9.984 -27.825 1.00 92.44 290 GLY A O 1
ATOM 2238 N N . LEU A 1 291 ? -8.814 9.181 -26.985 1.00 91.62 291 LEU A N 1
ATOM 2239 C CA . LEU A 1 291 ? -9.148 9.324 -25.565 1.00 91.62 291 LEU A CA 1
ATOM 2240 C C . LEU A 1 291 ? -9.516 10.778 -25.234 1.00 91.62 291 LEU A C 1
ATOM 2242 O O . LEU A 1 291 ? -10.626 11.049 -24.777 1.00 91.62 291 LEU A O 1
ATOM 2246 N N . TYR A 1 292 ? -8.661 11.734 -25.620 1.00 93.38 292 TYR A N 1
ATOM 2247 C CA . TYR A 1 292 ? -8.885 13.157 -25.350 1.00 93.38 292 TYR A CA 1
ATOM 2248 C C . TYR A 1 292 ? -10.203 13.681 -25.931 1.00 93.38 292 TYR A C 1
ATOM 2250 O O . TYR A 1 292 ? -10.983 14.379 -25.279 1.00 93.38 292 TYR A O 1
ATOM 2258 N N . VAL A 1 293 ? -10.465 13.370 -27.204 1.00 94.06 293 VAL A N 1
ATOM 2259 C CA . VAL A 1 293 ? -11.668 13.831 -27.913 1.00 94.06 293 VAL A CA 1
ATOM 2260 C C . VAL A 1 293 ? -12.933 13.243 -27.287 1.00 94.06 293 VAL A C 1
ATOM 2262 O O . VAL A 1 293 ? -13.959 13.927 -27.212 1.00 94.06 293 VAL A O 1
ATOM 2265 N N . ALA A 1 294 ? -12.878 11.985 -26.852 1.00 93.75 294 ALA A N 1
ATOM 2266 C CA . ALA A 1 294 ? -14.010 11.303 -26.248 1.00 93.75 294 ALA A CA 1
ATOM 2267 C C . ALA A 1 294 ? -14.316 11.840 -24.840 1.00 93.75 294 ALA A C 1
ATOM 2269 O O . ALA A 1 294 ? -15.484 12.135 -24.565 1.00 93.75 294 ALA A O 1
ATOM 2270 N N . GLU A 1 295 ? -13.290 12.041 -24.009 1.00 93.25 295 GLU A N 1
ATOM 2271 C CA . GLU A 1 295 ? -13.425 12.567 -22.643 1.00 93.25 295 GLU A CA 1
ATOM 2272 C C . GLU A 1 295 ? -13.831 14.050 -22.655 1.00 93.25 295 GLU A C 1
ATOM 2274 O O . GLU A 1 295 ? -14.799 14.447 -22.012 1.00 93.25 295 GLU A O 1
ATOM 2279 N N . MET A 1 296 ? -13.224 14.875 -23.521 1.00 94.38 296 MET A N 1
ATOM 2280 C CA . MET A 1 296 ? -13.608 16.290 -23.674 1.00 94.38 296 MET A CA 1
ATOM 2281 C C . MET A 1 296 ? -15.085 16.450 -24.067 1.00 94.38 296 MET A C 1
ATOM 2283 O O . MET A 1 296 ? -15.772 17.387 -23.643 1.00 94.38 296 MET A O 1
ATOM 2287 N N . ALA A 1 297 ? -15.590 15.552 -24.920 1.00 92.81 297 ALA A N 1
ATOM 2288 C CA . ALA A 1 297 ? -17.000 15.540 -25.279 1.00 92.81 297 ALA A CA 1
ATOM 2289 C C . ALA A 1 297 ? -17.875 15.156 -24.075 1.00 92.81 297 ALA A C 1
ATOM 2291 O O . ALA A 1 297 ? -18.890 15.815 -23.841 1.00 92.81 297 ALA A O 1
ATOM 2292 N N . LYS A 1 298 ? -17.490 14.140 -23.295 1.00 92.56 298 LYS A N 1
ATOM 2293 C CA . LYS A 1 298 ? -18.185 13.761 -22.057 1.00 92.56 298 LYS A CA 1
ATOM 2294 C C . LYS A 1 298 ? -18.236 14.937 -21.077 1.00 92.56 298 LYS A C 1
ATOM 2296 O O . LYS A 1 298 ? -19.342 15.350 -20.732 1.00 92.56 298 LYS A O 1
ATOM 2301 N N . ASP A 1 299 ? -17.105 15.546 -20.729 1.00 93.94 299 ASP A N 1
ATOM 2302 C CA . ASP A 1 299 ? -17.024 16.653 -19.761 1.00 93.94 299 ASP A CA 1
ATOM 2303 C C . ASP A 1 299 ? -17.926 17.832 -20.133 1.00 93.94 299 ASP A C 1
ATOM 2305 O O . ASP A 1 299 ? -18.690 18.359 -19.314 1.00 93.94 299 ASP A O 1
ATOM 2309 N N . GLY A 1 300 ? -17.881 18.234 -21.407 1.00 93.25 300 GLY A N 1
ATOM 2310 C CA . GLY A 1 300 ? -18.683 19.340 -21.917 1.00 93.25 300 GLY A CA 1
ATOM 2311 C C . GLY A 1 300 ? -20.187 19.082 -21.805 1.00 93.25 300 GLY A C 1
ATOM 2312 O O . GLY A 1 300 ? -20.937 19.954 -21.357 1.00 93.25 300 GLY A O 1
ATOM 2313 N N . PHE A 1 301 ? -20.643 17.892 -22.208 1.00 93.12 301 PHE A N 1
ATOM 2314 C CA . PHE A 1 301 ? -22.061 17.521 -22.139 1.00 93.12 301 PHE A CA 1
ATOM 2315 C C . PHE A 1 301 ? -22.523 17.236 -20.705 1.00 93.12 301 PHE A C 1
ATOM 2317 O O . PHE A 1 301 ? -23.641 17.608 -20.344 1.00 93.12 301 PHE A O 1
ATOM 2324 N N . GLN A 1 302 ? -21.659 16.677 -19.860 1.00 93.69 302 GLN A N 1
ATOM 2325 C CA . GLN A 1 302 ? -21.920 16.449 -18.441 1.00 93.69 302 GLN A CA 1
ATOM 2326 C C . GLN A 1 302 ? -22.166 17.754 -17.693 1.00 93.69 302 GLN A C 1
ATOM 2328 O O . GLN A 1 302 ? -23.210 17.901 -17.054 1.00 93.69 302 GLN A O 1
ATOM 2333 N N . LEU A 1 303 ? -21.254 18.724 -17.804 1.00 93.62 303 LEU A N 1
ATOM 2334 C CA . LEU A 1 303 ? -21.399 20.011 -17.126 1.00 93.62 303 LEU A CA 1
ATOM 2335 C C . LEU A 1 303 ? -22.635 20.773 -17.632 1.00 93.62 303 LEU A C 1
ATOM 2337 O O . LEU A 1 303 ? -23.377 21.352 -16.836 1.00 93.62 303 LEU A O 1
ATOM 2341 N N . ALA A 1 304 ? -22.920 20.719 -18.937 1.00 90.75 304 ALA A N 1
ATOM 2342 C CA . ALA A 1 304 ? -24.149 21.286 -19.493 1.00 90.75 304 ALA A CA 1
ATOM 2343 C C . ALA A 1 304 ? -25.413 20.593 -18.951 1.00 90.75 304 ALA A C 1
ATOM 2345 O O . ALA A 1 304 ? -26.371 21.272 -18.580 1.00 90.75 304 ALA A O 1
ATOM 2346 N N . GLY A 1 305 ? -25.408 19.262 -18.835 1.00 88.19 305 GLY A N 1
ATOM 2347 C CA . GLY A 1 305 ? -26.502 18.480 -18.251 1.00 88.19 305 GLY A CA 1
ATOM 2348 C C . GLY A 1 305 ? -26.705 18.734 -16.752 1.00 88.19 305 GLY A C 1
ATOM 2349 O O . GLY A 1 305 ? -27.840 18.808 -16.266 1.00 88.19 305 GLY A O 1
ATOM 2350 N N . MET A 1 306 ? -25.619 18.956 -16.006 1.00 89.31 306 MET A N 1
ATOM 2351 C CA . MET A 1 306 ? -25.677 19.423 -14.618 1.00 89.31 306 MET A CA 1
ATOM 2352 C C . MET A 1 306 ? -26.335 20.803 -14.534 1.00 89.31 306 MET A C 1
ATOM 2354 O O . MET A 1 306 ? -27.202 21.011 -13.682 1.00 89.31 306 MET A O 1
ATOM 2358 N N . SER A 1 307 ? -25.998 21.728 -15.436 1.00 88.25 307 SER A N 1
ATOM 2359 C CA . SER A 1 307 ? -26.649 23.041 -15.511 1.00 88.25 307 SER A CA 1
ATOM 2360 C C . SER A 1 307 ? -28.126 22.954 -15.899 1.00 88.25 307 SER A C 1
ATOM 2362 O O . SER A 1 307 ? -28.941 23.638 -15.282 1.00 88.25 307 SER A O 1
ATOM 2364 N N . ASP A 1 308 ? -28.503 22.074 -16.833 1.00 82.56 308 ASP A N 1
ATOM 2365 C CA . ASP A 1 308 ? -29.912 21.815 -17.181 1.00 82.56 308 ASP A CA 1
ATOM 2366 C C . ASP A 1 308 ? -30.723 21.317 -15.974 1.00 82.56 308 ASP A C 1
ATOM 2368 O O . ASP A 1 308 ? -31.921 21.568 -15.863 1.00 82.56 308 ASP A O 1
ATOM 2372 N N . SER A 1 309 ? -30.062 20.611 -15.056 1.00 77.38 309 SER A N 1
ATOM 2373 C CA . SER A 1 309 ? -30.651 20.065 -13.827 1.00 77.38 309 SER A CA 1
ATOM 2374 C C . SER A 1 309 ? -30.611 21.046 -12.648 1.00 77.38 309 SER A C 1
ATOM 2376 O O . SER A 1 309 ? -30.997 20.695 -11.532 1.00 77.38 309 SER A O 1
ATOM 2378 N N . GLY A 1 310 ? -30.095 22.262 -12.857 1.00 78.06 310 GLY A N 1
ATOM 2379 C CA . GLY A 1 310 ? -29.885 23.257 -11.805 1.00 78.06 310 GLY A CA 1
ATOM 2380 C C . GLY A 1 310 ? -28.814 22.867 -10.778 1.00 78.06 310 GLY A C 1
ATOM 2381 O O . GLY A 1 310 ? -28.822 23.380 -9.658 1.00 78.06 310 GLY A O 1
ATOM 2382 N N . LEU A 1 311 ? -27.921 21.935 -11.115 1.00 83.81 311 LEU A N 1
ATOM 2383 C CA . LEU A 1 311 ? -26.782 21.539 -10.281 1.00 83.81 311 LEU A CA 1
ATOM 2384 C C . LEU A 1 311 ? -25.549 22.412 -10.545 1.00 83.81 311 LEU A C 1
ATOM 2386 O O . LEU A 1 311 ? -24.670 22.476 -9.699 1.00 83.81 311 LEU A O 1
ATOM 2390 N N . ALA A 1 312 ? -25.492 23.110 -11.678 1.00 87.31 312 ALA A N 1
ATOM 2391 C CA . ALA A 1 312 ? -24.420 24.037 -12.032 1.00 87.31 312 ALA A CA 1
ATOM 2392 C C . ALA A 1 312 ? -24.998 25.359 -12.581 1.00 87.31 312 ALA A C 1
ATOM 2394 O O . ALA A 1 312 ? -26.189 25.419 -12.907 1.00 87.31 312 ALA A O 1
ATOM 2395 N N . PRO A 1 313 ? -24.198 26.441 -12.680 1.00 87.62 313 PRO A N 1
ATOM 2396 C CA . PRO A 1 313 ? -24.684 27.729 -13.166 1.00 87.62 313 PRO A CA 1
ATOM 2397 C C . PRO A 1 313 ? -25.325 27.633 -14.563 1.00 87.62 313 PRO A C 1
ATOM 2399 O O . PRO A 1 313 ? -24.787 26.954 -15.444 1.00 87.62 313 PRO A O 1
ATOM 2402 N N . PRO A 1 314 ? -26.425 28.363 -14.829 1.00 82.94 314 PRO A N 1
ATOM 2403 C CA . PRO A 1 314 ? -27.163 28.282 -16.095 1.00 82.94 314 PRO A CA 1
ATOM 2404 C C . PRO A 1 314 ? -26.345 28.752 -17.305 1.00 82.94 314 PRO A C 1
ATOM 2406 O O . PRO A 1 314 ? -26.676 28.437 -18.446 1.00 82.94 314 PRO A O 1
ATOM 2409 N N . TYR A 1 315 ? -25.247 29.475 -17.070 1.00 86.25 315 TYR A N 1
ATOM 2410 C CA . TYR A 1 315 ? -24.316 29.915 -18.105 1.00 86.25 315 TYR A CA 1
ATOM 2411 C C . TYR A 1 315 ? -23.790 28.763 -18.982 1.00 86.25 315 TYR A C 1
ATOM 2413 O O . TYR A 1 315 ? -23.603 28.964 -20.187 1.00 86.25 315 TYR A O 1
ATOM 2421 N N . PHE A 1 316 ? -23.600 27.569 -18.403 1.00 90.31 316 PHE A N 1
ATOM 2422 C CA . PHE A 1 316 ? -23.073 26.386 -19.098 1.00 90.31 316 PHE A CA 1
ATOM 2423 C C . PHE A 1 316 ? -24.145 25.533 -19.797 1.00 90.31 316 PHE A C 1
ATOM 2425 O O . PHE A 1 316 ? -23.797 24.731 -20.656 1.00 90.31 316 PHE A O 1
ATOM 2432 N N . ALA A 1 317 ? -25.439 25.748 -19.520 1.00 86.31 317 ALA A N 1
ATOM 2433 C CA . ALA A 1 317 ? -26.541 25.052 -20.205 1.00 86.31 317 ALA A CA 1
ATOM 2434 C C . ALA A 1 317 ? -26.728 25.507 -21.669 1.00 86.31 317 ALA A C 1
ATOM 2436 O O . ALA A 1 317 ? -27.433 24.868 -22.456 1.00 86.31 317 ALA A O 1
ATOM 2437 N N . GLN A 1 318 ? -26.126 26.639 -22.054 1.00 87.00 318 GLN A N 1
ATOM 2438 C CA . GLN A 1 318 ? -26.284 27.196 -23.393 1.00 87.00 318 GLN A CA 1
ATOM 2439 C C . GLN A 1 318 ? -25.562 26.342 -24.445 1.00 87.00 318 GLN A C 1
ATOM 2441 O O . GLN A 1 318 ? -24.336 26.218 -24.437 1.00 87.00 318 GLN A O 1
ATOM 2446 N N . ARG A 1 319 ? -26.338 25.829 -25.403 1.00 87.25 319 ARG A N 1
ATOM 2447 C CA . ARG A 1 319 ? -25.863 25.049 -26.552 1.00 87.25 319 ARG A CA 1
ATOM 2448 C C . ARG A 1 319 ? -25.930 25.858 -27.844 1.00 87.25 319 ARG A C 1
ATOM 2450 O O . ARG A 1 319 ? -26.772 26.746 -27.995 1.00 87.25 319 ARG A O 1
ATOM 2457 N N . ASP A 1 320 ? -25.045 25.538 -28.781 1.00 87.25 320 ASP A N 1
ATOM 2458 C CA . ASP A 1 320 ? -25.078 26.097 -30.132 1.00 87.25 320 ASP A CA 1
ATOM 2459 C C . ASP A 1 320 ? -26.375 25.674 -30.872 1.00 87.25 320 ASP A C 1
ATOM 2461 O O . ASP A 1 320 ? -26.694 24.480 -30.894 1.00 87.25 320 ASP A O 1
ATOM 2465 N N . PRO A 1 321 ? -27.135 26.607 -31.483 1.00 80.62 321 PRO A N 1
ATOM 2466 C CA . PRO A 1 321 ? -28.447 26.308 -32.069 1.00 80.62 321 PRO A CA 1
ATOM 2467 C C . PRO A 1 321 ? -28.438 25.322 -33.243 1.00 80.62 321 PRO A C 1
ATOM 2469 O O . PRO A 1 321 ? -29.455 24.679 -33.514 1.00 80.62 321 PRO A O 1
ATOM 2472 N N . GLU A 1 322 ? -27.332 25.196 -33.974 1.00 80.75 322 GLU A N 1
ATOM 2473 C CA . GLU A 1 322 ? -27.231 24.324 -35.150 1.00 80.75 322 GLU A CA 1
ATOM 2474 C C . GLU A 1 322 ? -26.656 22.959 -34.759 1.00 80.75 322 GLU A C 1
ATOM 2476 O O . GLU A 1 322 ? -27.221 21.884 -35.029 1.00 80.75 322 GLU A O 1
ATOM 2481 N N . THR A 1 323 ? -25.542 23.003 -34.041 1.00 82.19 323 THR A N 1
ATOM 2482 C CA . THR A 1 323 ? -24.716 21.837 -33.743 1.00 82.19 323 THR A CA 1
ATOM 2483 C C . THR A 1 323 ? -25.126 21.139 -32.447 1.00 82.19 323 THR A C 1
ATOM 2485 O O . THR A 1 323 ? -25.014 19.914 -32.391 1.00 82.19 323 THR A O 1
ATOM 2488 N N . GLY A 1 324 ? -25.712 21.851 -31.478 1.00 83.88 324 GLY A N 1
ATOM 2489 C CA . GLY A 1 324 ? -26.082 21.327 -30.154 1.00 83.88 324 GLY A CA 1
ATOM 2490 C C . GLY A 1 324 ? -24.921 21.281 -29.155 1.00 83.88 324 GLY A C 1
ATOM 2491 O O . GLY A 1 324 ? -25.100 20.824 -28.034 1.00 83.88 324 GLY A O 1
ATOM 2492 N N . VAL A 1 325 ? -23.734 21.758 -29.539 1.00 90.12 325 VAL A N 1
ATOM 2493 C CA . VAL A 1 325 ? -22.516 21.653 -28.725 1.00 90.12 325 VAL A CA 1
ATOM 2494 C C . VAL A 1 325 ? -22.528 22.670 -27.573 1.00 90.12 325 VAL A C 1
ATOM 2496 O O . VAL A 1 325 ? -22.743 23.864 -27.822 1.00 90.12 325 VAL A O 1
ATOM 2499 N N . PRO A 1 326 ? -22.236 22.257 -26.325 1.00 93.06 326 PRO A N 1
ATOM 2500 C CA . PRO A 1 326 ? -22.110 23.158 -25.181 1.00 93.06 326 PRO A CA 1
ATOM 2501 C C . PRO A 1 326 ? -20.714 23.804 -25.123 1.00 93.06 326 PRO A C 1
ATOM 2503 O O . PRO A 1 326 ? -19.898 23.513 -24.249 1.00 93.06 326 PRO A O 1
ATOM 2506 N N . ARG A 1 327 ? -20.418 24.721 -26.057 1.00 93.50 327 ARG A N 1
ATOM 2507 C CA . ARG A 1 327 ? -19.070 25.318 -26.199 1.00 93.50 327 ARG A CA 1
ATOM 2508 C C . ARG A 1 327 ? -18.540 25.950 -24.908 1.00 93.50 327 ARG A C 1
ATOM 2510 O O . ARG A 1 327 ? -17.356 25.858 -24.630 1.00 93.50 327 ARG A O 1
ATOM 2517 N N . ARG A 1 328 ? -19.400 26.571 -24.096 1.00 93.25 328 ARG A N 1
ATOM 2518 C CA . ARG A 1 328 ? -18.982 27.212 -22.834 1.00 93.25 328 ARG A CA 1
ATOM 2519 C C . ARG A 1 328 ? -18.511 26.215 -21.780 1.00 93.25 328 ARG A C 1
ATOM 2521 O O . ARG A 1 328 ? -17.561 26.512 -21.066 1.00 93.25 328 ARG A O 1
ATOM 2528 N N . ALA A 1 329 ? -19.171 25.063 -21.691 1.00 93.50 329 ALA A N 1
ATOM 2529 C CA . ALA A 1 329 ? -18.785 23.994 -20.778 1.00 93.50 329 ALA A CA 1
ATOM 2530 C C . ALA A 1 329 ? -17.446 23.366 -21.200 1.00 93.50 329 ALA A C 1
ATOM 2532 O O . ALA A 1 329 ? -16.563 23.174 -20.367 1.00 93.50 329 ALA A O 1
ATOM 2533 N N . ILE A 1 330 ? -17.269 23.152 -22.510 1.00 94.75 330 ILE A N 1
ATOM 2534 C CA . ILE A 1 330 ? -16.006 22.679 -23.096 1.00 94.75 330 ILE A CA 1
ATOM 2535 C C . ILE A 1 330 ? -14.871 23.665 -22.796 1.00 94.75 330 ILE A C 1
ATOM 2537 O O . ILE A 1 330 ? -13.822 23.253 -22.324 1.00 94.75 330 ILE A O 1
ATOM 2541 N N . MET A 1 331 ? -15.083 24.971 -22.990 1.00 94.19 331 MET A N 1
ATOM 2542 C CA . MET A 1 331 ? -14.039 25.976 -22.743 1.00 94.19 331 MET A CA 1
ATOM 2543 C C . MET A 1 331 ? -13.611 26.070 -21.271 1.00 94.19 331 MET A C 1
ATOM 2545 O O . MET A 1 331 ? -12.438 26.333 -21.007 1.00 94.19 331 MET A O 1
ATOM 2549 N N . LEU A 1 332 ? -14.524 25.864 -20.310 1.00 93.94 332 LEU A N 1
ATOM 2550 C CA . LEU A 1 332 ? -14.147 25.804 -18.892 1.00 93.94 332 LEU A CA 1
ATOM 2551 C C . LEU A 1 332 ? -13.255 24.590 -18.622 1.00 93.94 332 LEU A C 1
ATOM 2553 O O . LEU A 1 332 ? -12.175 24.748 -18.061 1.00 93.94 332 LEU A O 1
ATOM 2557 N N . SER A 1 333 ? -13.699 23.412 -19.064 1.00 94.19 333 SER A N 1
ATOM 2558 C CA . SER A 1 333 ? -12.967 22.149 -18.915 1.00 94.19 333 SER A CA 1
ATOM 2559 C C . SER A 1 333 ? -11.579 22.252 -19.556 1.00 94.19 333 SER A C 1
ATOM 2561 O O . SER A 1 333 ? -10.571 22.009 -18.904 1.00 94.19 333 SER A O 1
ATOM 2563 N N . PHE A 1 334 ? -11.507 22.775 -20.783 1.00 93.62 334 PHE A N 1
ATOM 2564 C CA . PHE A 1 334 ? -10.262 23.054 -21.497 1.00 93.62 334 PHE A CA 1
ATOM 2565 C C . PHE A 1 334 ? -9.322 24.004 -20.742 1.00 93.62 334 PHE A C 1
ATOM 2567 O O . PHE A 1 334 ? -8.118 23.769 -20.690 1.00 93.62 334 PHE A O 1
ATOM 2574 N N . SER A 1 335 ? -9.852 25.071 -20.136 1.00 91.81 335 SER A N 1
ATOM 2575 C CA . SER A 1 335 ? -9.022 26.017 -19.377 1.00 91.81 335 SER A CA 1
ATOM 2576 C C . SER A 1 335 ? -8.367 25.340 -18.172 1.00 91.81 335 SER A C 1
ATOM 2578 O O . SER A 1 335 ? -7.206 25.610 -17.877 1.00 91.81 335 SER A O 1
ATOM 2580 N N . ILE A 1 336 ? -9.093 24.441 -17.501 1.00 90.75 336 ILE A N 1
ATOM 2581 C CA . ILE A 1 336 ? -8.557 23.654 -16.388 1.00 90.75 336 ILE A CA 1
ATOM 2582 C C . ILE A 1 336 ? -7.536 22.635 -16.906 1.00 90.75 336 ILE A C 1
ATOM 2584 O O . ILE A 1 336 ? -6.459 22.552 -16.334 1.00 90.75 336 ILE A O 1
ATOM 2588 N N . ILE A 1 337 ? -7.808 21.948 -18.019 1.00 90.31 337 ILE A N 1
ATOM 2589 C CA . ILE A 1 337 ? -6.870 21.005 -18.657 1.00 90.31 337 ILE A CA 1
ATOM 2590 C C . ILE A 1 337 ? -5.527 21.670 -18.977 1.00 90.31 337 ILE A C 1
ATOM 2592 O O . ILE A 1 337 ? -4.473 21.131 -18.650 1.00 90.31 337 ILE A O 1
ATOM 2596 N N . VAL A 1 338 ? -5.543 22.872 -19.564 1.00 89.12 338 VAL A N 1
ATOM 2597 C CA . VAL A 1 338 ? -4.308 23.618 -19.858 1.00 89.12 338 VAL A CA 1
ATOM 2598 C C . VAL A 1 338 ? -3.551 23.972 -18.575 1.00 89.12 338 VAL A C 1
ATOM 2600 O O . VAL A 1 338 ? -2.329 23.866 -18.555 1.00 89.12 338 VAL A O 1
ATOM 2603 N N . LEU A 1 339 ? -4.249 24.354 -17.500 1.00 86.25 339 LEU A N 1
ATOM 2604 C CA . LEU A 1 339 ? -3.621 24.615 -16.198 1.00 86.25 339 LEU A CA 1
ATOM 2605 C C . LEU A 1 339 ? -3.061 23.337 -15.559 1.00 86.25 339 LEU A C 1
ATOM 2607 O O . LEU A 1 339 ? -1.988 23.372 -14.964 1.00 86.25 339 LEU A O 1
ATOM 2611 N N . MET A 1 340 ? -3.762 22.211 -15.696 1.00 83.31 340 MET A N 1
ATOM 2612 C CA . MET A 1 340 ? -3.324 20.913 -15.180 1.00 83.31 340 MET A CA 1
ATOM 2613 C C . MET A 1 340 ? -2.093 20.379 -15.913 1.00 83.31 340 MET A C 1
ATOM 2615 O O . MET A 1 340 ? -1.285 19.697 -15.296 1.00 83.31 340 MET A O 1
ATOM 2619 N N . GLY A 1 341 ? -1.852 20.792 -17.162 1.00 74.19 341 GLY A N 1
ATOM 2620 C CA . GLY A 1 341 ? -0.616 20.484 -17.895 1.00 74.19 341 GLY A CA 1
ATOM 2621 C C . GLY A 1 341 ? 0.682 21.006 -17.250 1.00 74.19 341 GLY A C 1
ATOM 2622 O O . GLY A 1 341 ? 1.765 20.684 -17.743 1.00 74.19 341 GLY A O 1
ATOM 2623 N N . MET A 1 342 ? 0.585 21.801 -16.172 1.00 74.94 342 MET A N 1
ATOM 2624 C CA . MET A 1 342 ? 1.707 22.235 -15.326 1.00 74.94 342 MET A CA 1
ATOM 2625 C C . MET A 1 342 ? 2.137 21.201 -14.274 1.00 74.94 342 MET A C 1
ATOM 2627 O O . MET A 1 342 ? 3.189 21.385 -13.666 1.00 74.94 342 MET A O 1
ATOM 2631 N N . PHE A 1 343 ? 1.330 20.173 -14.016 1.00 72.50 343 PHE A N 1
ATOM 2632 C CA . PHE A 1 343 ? 1.600 19.154 -13.003 1.00 72.50 343 PHE A CA 1
ATOM 2633 C C . PHE A 1 343 ? 2.111 17.859 -13.643 1.00 72.50 343 PHE A C 1
ATOM 2635 O O . PHE A 1 343 ? 1.920 17.618 -14.839 1.00 72.50 343 PHE A O 1
ATOM 2642 N N . ASP A 1 344 ? 2.775 17.036 -12.836 1.00 68.06 344 ASP A N 1
ATOM 2643 C CA . ASP A 1 344 ? 3.338 15.760 -13.272 1.00 68.06 344 ASP A CA 1
ATOM 2644 C C . ASP A 1 344 ? 2.255 14.677 -13.395 1.00 68.06 344 ASP A C 1
ATOM 2646 O O . ASP A 1 344 ? 1.264 14.678 -12.657 1.00 68.06 344 ASP A O 1
ATOM 2650 N N . PHE A 1 345 ? 2.468 13.735 -14.317 1.00 66.19 345 PHE A N 1
ATOM 2651 C CA . PHE A 1 345 ? 1.525 12.666 -14.671 1.00 66.19 345 PHE A CA 1
ATOM 2652 C C . PHE A 1 345 ? 1.029 11.872 -13.452 1.00 66.19 345 PHE A C 1
ATOM 2654 O O . PHE A 1 345 ? -0.179 11.745 -13.256 1.00 66.19 345 PHE A O 1
ATOM 2661 N N . ASP A 1 346 ? 1.938 11.432 -12.578 1.00 63.53 346 ASP A N 1
ATOM 2662 C CA . ASP A 1 346 ? 1.590 10.609 -11.410 1.00 63.53 346 ASP A CA 1
ATOM 2663 C C . ASP A 1 346 ? 0.694 11.338 -10.406 1.00 63.53 346 ASP A C 1
ATOM 2665 O O . ASP A 1 346 ? -0.147 10.729 -9.737 1.00 63.53 346 ASP A O 1
ATOM 2669 N N . THR A 1 347 ? 0.858 12.660 -10.312 1.00 68.62 347 THR A N 1
ATOM 2670 C CA . THR A 1 347 ? 0.043 13.504 -9.432 1.00 68.62 347 THR A CA 1
ATOM 2671 C C . THR A 1 347 ? -1.377 13.643 -9.978 1.00 68.62 347 THR A C 1
ATOM 2673 O O . THR A 1 347 ? -2.340 13.603 -9.212 1.00 68.62 347 THR A O 1
ATOM 2676 N N . ILE A 1 348 ? -1.510 13.780 -11.298 1.00 73.06 348 ILE A N 1
ATOM 2677 C CA . ILE A 1 348 ? -2.788 13.913 -12.008 1.00 73.06 348 ILE A CA 1
ATOM 2678 C C . ILE A 1 348 ? -3.568 12.588 -11.935 1.00 73.06 348 ILE A C 1
ATOM 2680 O O . ILE A 1 348 ? -4.732 12.583 -11.533 1.00 73.06 348 ILE A O 1
ATOM 2684 N N . LEU A 1 349 ? -2.907 11.458 -12.205 1.00 73.31 349 LEU A N 1
ATOM 2685 C CA . LEU A 1 349 ? -3.530 10.129 -12.223 1.00 73.31 349 LEU A CA 1
ATOM 2686 C C . LEU A 1 349 ? -4.086 9.697 -10.854 1.00 73.31 349 LEU A C 1
ATOM 2688 O O . LEU A 1 349 ? -5.170 9.119 -10.773 1.00 73.31 349 LEU A O 1
ATOM 2692 N N . GLY A 1 350 ? -3.374 9.988 -9.759 1.00 72.31 350 GLY A N 1
ATOM 2693 C CA . GLY A 1 350 ? -3.823 9.610 -8.411 1.00 72.31 350 GLY A CA 1
ATOM 2694 C C . GLY A 1 350 ? -5.112 10.319 -7.971 1.00 72.31 350 GLY A C 1
ATOM 2695 O O . GLY A 1 350 ? -5.944 9.735 -7.275 1.00 72.31 350 GLY A O 1
ATOM 2696 N N . VAL A 1 351 ? -5.304 11.574 -8.393 1.00 81.00 351 VAL A N 1
ATOM 2697 C CA . VAL A 1 351 ? -6.529 12.337 -8.100 1.00 81.00 351 VAL A CA 1
ATOM 2698 C C . VAL A 1 351 ? -7.689 11.877 -8.982 1.00 81.00 351 VAL A C 1
ATOM 2700 O O . VAL A 1 351 ? -8.818 11.764 -8.494 1.00 81.00 351 VAL A O 1
ATOM 2703 N N . ASP A 1 352 ? -7.417 11.582 -10.255 1.00 84.81 352 ASP A N 1
ATOM 2704 C CA . ASP A 1 352 ? -8.413 11.045 -11.182 1.00 84.81 352 ASP A CA 1
ATOM 2705 C C . ASP A 1 352 ? -8.987 9.707 -10.689 1.00 84.81 352 ASP A C 1
ATOM 2707 O O . ASP A 1 352 ? -10.188 9.611 -10.419 1.00 84.81 352 ASP A O 1
ATOM 2711 N N . ASN A 1 353 ? -8.132 8.704 -10.458 1.00 84.50 353 ASN A N 1
ATOM 2712 C CA . ASN A 1 353 ? -8.564 7.372 -10.024 1.00 84.50 353 ASN A CA 1
ATOM 2713 C C . ASN A 1 353 ? -9.378 7.413 -8.721 1.00 84.50 353 ASN A C 1
ATOM 2715 O O . ASN A 1 353 ? -10.366 6.690 -8.577 1.00 84.50 353 ASN A O 1
ATOM 2719 N N . PHE A 1 354 ? -9.014 8.288 -7.777 1.00 88.94 354 PHE A N 1
ATOM 2720 C CA . PHE A 1 354 ? -9.798 8.491 -6.559 1.00 88.94 354 PHE A CA 1
ATOM 2721 C C . PHE A 1 354 ? -11.193 9.063 -6.856 1.00 88.94 354 PHE A C 1
ATOM 2723 O O . PHE A 1 354 ? -12.200 8.533 -6.374 1.00 88.94 354 PHE A O 1
ATOM 2730 N N . CYS A 1 355 ? -11.273 10.139 -7.645 1.00 90.25 355 CYS A N 1
ATOM 2731 C CA . CYS A 1 355 ? -12.533 10.817 -7.953 1.00 90.25 355 CYS A CA 1
ATOM 2732 C C . CYS A 1 355 ? -13.467 9.944 -8.806 1.00 90.25 355 CYS A C 1
ATOM 2734 O O . CYS A 1 355 ? -14.672 9.885 -8.532 1.00 90.25 355 CYS A O 1
ATOM 2736 N N . SER A 1 356 ? -12.922 9.229 -9.793 1.00 89.75 356 SER A N 1
ATOM 2737 C CA . SER A 1 356 ? -13.673 8.314 -10.658 1.00 89.75 356 SER A CA 1
ATOM 2738 C C . SER A 1 356 ? -14.198 7.104 -9.878 1.00 89.75 356 SER A C 1
ATOM 2740 O O . SER A 1 356 ? -15.373 6.739 -10.025 1.00 89.75 356 SER A O 1
ATOM 2742 N N . ALA A 1 357 ? -13.391 6.536 -8.970 1.00 90.00 357 ALA A N 1
ATOM 2743 C CA . ALA A 1 357 ? -13.808 5.427 -8.110 1.00 90.00 357 ALA A CA 1
ATOM 2744 C C . ALA A 1 357 ? -14.905 5.866 -7.140 1.00 90.00 357 ALA A C 1
ATOM 2746 O O . ALA A 1 357 ? -15.930 5.192 -7.005 1.00 90.00 357 ALA A O 1
ATOM 2747 N N . LEU A 1 358 ? -14.742 7.036 -6.517 1.00 92.19 358 LEU A N 1
ATOM 2748 C CA . LEU A 1 358 ? -15.741 7.600 -5.616 1.00 92.19 358 LEU A CA 1
ATOM 2749 C C . LEU A 1 358 ? -17.078 7.861 -6.331 1.00 92.19 358 LEU A C 1
ATOM 2751 O O . LEU A 1 358 ? -18.131 7.501 -5.794 1.00 92.19 358 LEU A O 1
ATOM 2755 N N . SER A 1 359 ? -17.055 8.434 -7.542 1.00 92.88 359 SER A N 1
ATOM 2756 C CA . SER A 1 359 ? -18.269 8.636 -8.349 1.00 92.88 359 SER A CA 1
ATOM 2757 C C . SER A 1 359 ? -18.951 7.306 -8.668 1.00 92.88 359 SER A C 1
ATOM 2759 O O . SER A 1 359 ? -20.128 7.112 -8.345 1.00 92.88 359 SER A O 1
ATOM 2761 N N . SER A 1 360 ? -18.184 6.349 -9.197 1.00 91.38 360 SER A N 1
ATOM 2762 C CA . SER A 1 360 ? -18.676 5.028 -9.600 1.00 91.38 360 SER A CA 1
ATOM 2763 C C . SER A 1 360 ? -19.349 4.280 -8.446 1.00 91.38 360 SER A C 1
ATOM 2765 O O . SER A 1 360 ? -20.430 3.712 -8.615 1.00 91.38 360 SER A O 1
ATOM 2767 N N . LEU A 1 361 ? -18.774 4.323 -7.239 1.00 92.38 361 LEU A N 1
ATOM 2768 C CA . LEU A 1 361 ? -19.348 3.686 -6.046 1.00 92.38 361 LEU A CA 1
ATOM 2769 C C . LEU A 1 361 ? -20.710 4.279 -5.661 1.00 92.38 361 LEU A C 1
ATOM 2771 O O . LEU A 1 361 ? -21.638 3.545 -5.291 1.00 92.38 361 LEU A O 1
ATOM 2775 N N . VAL A 1 362 ? -20.856 5.604 -5.751 1.00 92.38 362 VAL A N 1
ATOM 2776 C CA . VAL A 1 362 ? -22.126 6.287 -5.465 1.00 92.38 362 VAL A CA 1
ATOM 2777 C C . VAL A 1 362 ? -23.164 5.978 -6.539 1.00 92.38 362 VAL A C 1
ATOM 2779 O O . VAL A 1 362 ? -24.329 5.734 -6.206 1.00 92.38 362 VAL A O 1
ATOM 2782 N N . GLU A 1 363 ? -22.759 5.915 -7.804 1.00 92.88 363 GLU A N 1
ATOM 2783 C CA . GLU A 1 363 ? -23.627 5.526 -8.916 1.00 92.88 363 GLU A CA 1
ATOM 2784 C C . GLU A 1 363 ? -24.131 4.089 -8.776 1.00 92.88 363 GLU A C 1
ATOM 2786 O O . GLU A 1 363 ? -25.338 3.859 -8.893 1.00 92.88 363 GLU A O 1
ATOM 2791 N N . MET A 1 364 ? -23.258 3.136 -8.432 1.00 91.56 364 MET A N 1
ATOM 2792 C CA . MET A 1 364 ? -23.631 1.745 -8.136 1.00 91.56 364 MET A CA 1
ATOM 2793 C C . MET A 1 364 ? -24.649 1.670 -6.994 1.00 91.56 364 MET A C 1
ATOM 2795 O O . MET A 1 364 ? -25.696 1.023 -7.113 1.00 91.56 364 MET A O 1
ATOM 2799 N N . CYS A 1 365 ? -24.380 2.371 -5.889 1.00 91.19 365 CYS A N 1
ATOM 2800 C CA . CYS A 1 365 ? -25.287 2.418 -4.744 1.00 91.19 365 CYS A CA 1
ATOM 2801 C C . CYS A 1 365 ? -26.648 3.011 -5.121 1.00 91.19 365 CYS A C 1
ATOM 2803 O O . CYS A 1 365 ? -27.687 2.499 -4.690 1.00 91.19 365 CYS A O 1
ATOM 2805 N N . ALA A 1 366 ? -26.658 4.079 -5.922 1.00 90.00 366 ALA A N 1
ATOM 2806 C CA . ALA A 1 366 ? -27.885 4.703 -6.398 1.00 90.00 366 ALA A CA 1
ATOM 2807 C C . ALA A 1 366 ? -28.653 3.748 -7.308 1.00 90.00 366 ALA A C 1
ATOM 2809 O O . ALA A 1 366 ? -29.856 3.580 -7.128 1.00 90.00 366 ALA A O 1
ATOM 2810 N N . ALA A 1 367 ? -27.966 3.067 -8.222 1.00 89.56 367 ALA A N 1
ATOM 2811 C CA . ALA A 1 367 ? -28.581 2.148 -9.163 1.00 89.56 367 ALA A CA 1
ATOM 2812 C C . ALA A 1 367 ? -29.309 0.992 -8.471 1.00 89.56 367 ALA A C 1
ATOM 2814 O O . ALA A 1 367 ? -30.476 0.715 -8.765 1.00 89.56 367 ALA A O 1
ATOM 2815 N N . VAL A 1 368 ? -28.655 0.374 -7.486 1.00 90.44 368 VAL A N 1
ATOM 2816 C CA . VAL A 1 368 ? -29.268 -0.669 -6.657 1.00 90.44 368 VAL A CA 1
ATOM 2817 C C . VAL A 1 368 ? -30.418 -0.088 -5.837 1.00 90.44 368 VAL A C 1
ATOM 2819 O O . VAL A 1 368 ? -31.514 -0.647 -5.834 1.00 90.44 368 VAL A O 1
ATOM 2822 N N . LYS A 1 369 ? -30.220 1.057 -5.170 1.00 86.56 369 LYS A N 1
ATOM 2823 C CA . LYS A 1 369 ? -31.263 1.685 -4.345 1.00 86.56 369 LYS A CA 1
ATOM 2824 C C . LYS A 1 369 ? -32.515 2.012 -5.154 1.00 86.56 369 LYS A C 1
ATOM 2826 O O . LYS A 1 369 ? -33.608 1.708 -4.689 1.00 86.56 369 LYS A O 1
ATOM 2831 N N . MET A 1 370 ? -32.367 2.553 -6.361 1.00 85.12 370 MET A N 1
ATOM 2832 C CA . MET A 1 370 ? -33.477 2.936 -7.239 1.00 85.12 370 MET A CA 1
ATOM 2833 C C . MET A 1 370 ? -34.405 1.767 -7.569 1.00 85.12 370 MET A C 1
ATOM 2835 O O . MET A 1 370 ? -35.605 1.976 -7.720 1.00 85.12 370 MET A O 1
ATOM 2839 N N . ARG A 1 371 ? -33.891 0.533 -7.648 1.00 85.62 371 ARG A N 1
ATOM 2840 C CA . ARG A 1 371 ? -34.719 -0.670 -7.827 1.00 85.62 371 ARG A CA 1
ATOM 2841 C C . ARG A 1 371 ? -35.631 -0.960 -6.632 1.00 85.62 371 ARG A C 1
ATOM 2843 O O . ARG A 1 371 ? -36.754 -1.402 -6.838 1.00 85.62 371 ARG A O 1
ATOM 2850 N N . PHE A 1 372 ? -35.175 -0.682 -5.410 1.00 84.44 372 PHE A N 1
ATOM 2851 C CA . PHE A 1 372 ? -35.941 -0.930 -4.183 1.00 84.44 372 PHE A CA 1
ATOM 2852 C C . PHE A 1 372 ? -36.792 0.264 -3.737 1.00 84.44 372 PHE A C 1
ATOM 2854 O O . PHE A 1 372 ? -37.892 0.066 -3.231 1.00 84.44 372 PHE A O 1
ATOM 2861 N N . SER A 1 373 ? -36.282 1.490 -3.876 1.00 77.94 373 SER A N 1
ATOM 2862 C CA . SER A 1 373 ? -36.954 2.702 -3.395 1.00 77.94 373 SER A CA 1
ATOM 2863 C C . SER A 1 373 ? -37.918 3.311 -4.408 1.00 77.94 373 SER A C 1
ATOM 2865 O O . SER A 1 373 ? -38.859 3.965 -3.982 1.00 77.94 373 SER A O 1
ATOM 2867 N N . HIS A 1 374 ? -37.675 3.108 -5.708 1.00 79.81 374 HIS A N 1
ATOM 2868 C CA . HIS A 1 374 ? -38.480 3.664 -6.802 1.00 79.81 374 HIS A CA 1
ATOM 2869 C C . HIS A 1 374 ? -38.824 2.581 -7.857 1.00 79.81 374 HIS A C 1
ATOM 2871 O O . HIS A 1 374 ? -38.363 2.633 -9.014 1.00 79.81 374 HIS A O 1
ATOM 2877 N N . PRO A 1 375 ? -39.563 1.517 -7.475 1.00 80.12 375 PRO A N 1
ATOM 2878 C CA . PRO A 1 375 ? -39.978 0.459 -8.401 1.00 80.12 375 PRO A CA 1
ATOM 2879 C C . PRO A 1 375 ? -40.964 0.939 -9.480 1.00 80.12 375 PRO A C 1
ATOM 2881 O O . PRO A 1 375 ? -41.054 0.313 -10.534 1.00 80.12 375 PRO A O 1
ATOM 2884 N N . GLU A 1 376 ? -41.669 2.045 -9.245 1.00 80.00 376 GLU A N 1
ATOM 2885 C CA . GLU A 1 376 ? -42.682 2.640 -10.125 1.00 80.00 376 GLU A CA 1
ATOM 2886 C C . GLU A 1 376 ? -42.115 3.294 -11.391 1.00 80.00 376 GLU A C 1
ATOM 2888 O O . GLU A 1 376 ? -42.833 3.431 -12.380 1.00 80.00 376 GLU A O 1
ATOM 2893 N N . ILE A 1 377 ? -40.831 3.667 -11.392 1.00 82.88 377 ILE A N 1
ATOM 2894 C CA . ILE A 1 377 ? -40.191 4.297 -12.553 1.00 82.88 377 ILE A CA 1
ATOM 2895 C C . ILE A 1 377 ? -40.178 3.324 -13.741 1.00 82.88 377 ILE A C 1
ATOM 2897 O O . ILE A 1 377 ? -39.632 2.215 -13.658 1.00 82.88 377 ILE A O 1
ATOM 2901 N N . GLU A 1 378 ? -40.741 3.768 -14.871 1.00 83.38 378 GLU A N 1
ATOM 2902 C CA . GLU A 1 378 ? -40.712 3.036 -16.138 1.00 83.38 378 GLU A CA 1
ATOM 2903 C C . GLU A 1 378 ? -39.256 2.854 -16.593 1.00 83.38 378 GLU A C 1
ATOM 2905 O O . GLU A 1 378 ? -38.510 3.818 -16.757 1.00 83.38 378 GLU A O 1
ATOM 2910 N N . ARG A 1 379 ? -38.852 1.600 -16.812 1.00 87.19 379 ARG A N 1
ATOM 2911 C CA . ARG A 1 379 ? -37.508 1.219 -17.271 1.00 87.19 379 ARG A CA 1
ATOM 2912 C C . ARG A 1 379 ? -37.616 0.606 -18.666 1.00 87.19 379 ARG A C 1
ATOM 2914 O O . ARG A 1 379 ? -37.947 -0.577 -18.776 1.00 87.19 379 ARG A O 1
ATOM 2921 N N . PRO A 1 380 ? -37.396 1.386 -19.743 1.00 87.12 380 PRO A N 1
ATOM 2922 C CA . PRO A 1 380 ? -37.587 0.911 -21.115 1.00 87.12 380 PRO A CA 1
ATOM 2923 C C . PRO A 1 380 ? -36.698 -0.281 -21.475 1.00 87.12 380 PRO A C 1
ATOM 2925 O O . PRO A 1 380 ? -37.109 -1.143 -22.255 1.00 87.12 380 PRO A O 1
ATOM 2928 N N . TYR A 1 381 ? -35.496 -0.317 -20.908 1.00 88.62 381 TYR A N 1
ATOM 2929 C CA . TYR A 1 381 ? -34.642 -1.489 -20.822 1.00 88.62 381 TYR A CA 1
ATOM 2930 C C . TYR A 1 381 ? -34.456 -1.814 -19.337 1.00 88.62 381 TYR A C 1
ATOM 2932 O O . TYR A 1 381 ? -34.204 -0.915 -18.541 1.00 88.62 381 TYR A O 1
ATOM 2940 N N . LYS A 1 382 ? -34.604 -3.084 -18.958 1.00 86.88 382 LYS A N 1
ATOM 2941 C CA . LYS A 1 382 ? -34.429 -3.554 -17.581 1.00 86.88 382 LYS A CA 1
ATOM 2942 C C . LYS A 1 382 ? -33.523 -4.775 -17.601 1.00 86.88 382 LYS A C 1
ATOM 2944 O O . LYS A 1 382 ? -33.772 -5.706 -18.368 1.00 86.88 382 LYS A O 1
ATOM 2949 N N . VAL A 1 383 ? -32.494 -4.781 -16.760 1.00 88.44 383 VAL A N 1
ATOM 2950 C CA . VAL A 1 383 ? -31.590 -5.930 -16.631 1.00 88.44 383 VAL A CA 1
ATOM 2951 C C . VAL A 1 383 ? -32.388 -7.143 -16.160 1.00 88.44 383 VAL A C 1
ATOM 2953 O O . VAL A 1 383 ? -33.163 -7.044 -15.200 1.00 88.44 383 VAL A O 1
ATOM 2956 N N . ASN A 1 384 ? -32.186 -8.286 -16.822 1.00 87.56 384 ASN A N 1
ATOM 2957 C CA . ASN A 1 384 ? -32.876 -9.547 -16.540 1.00 87.56 384 ASN A CA 1
ATOM 2958 C C . ASN A 1 384 ? -32.325 -10.247 -15.281 1.00 87.56 384 ASN A C 1
ATOM 2960 O O . ASN A 1 384 ? -31.869 -11.386 -15.319 1.00 87.56 384 ASN A O 1
ATOM 2964 N N . LEU A 1 385 ? -32.330 -9.528 -14.162 1.00 87.62 385 LEU A N 1
ATOM 2965 C CA . LEU A 1 385 ? -31.978 -10.012 -12.835 1.00 87.62 385 LEU A CA 1
ATOM 2966 C C . LEU A 1 385 ? -33.070 -9.578 -11.856 1.00 87.62 385 LEU A C 1
ATOM 2968 O O . LEU A 1 385 ? -33.615 -8.469 -11.954 1.00 87.62 385 LEU A O 1
ATOM 2972 N N . SER A 1 386 ? -33.376 -10.457 -10.899 1.00 88.44 386 SER A N 1
ATOM 2973 C CA . SER A 1 386 ? -34.187 -10.085 -9.741 1.00 88.44 386 SER A CA 1
ATOM 2974 C C . SER A 1 386 ? -33.452 -9.025 -8.919 1.00 88.44 386 SER A C 1
ATOM 2976 O O . SER A 1 386 ? -32.222 -8.965 -8.933 1.00 88.44 386 SER A O 1
ATOM 2978 N N . ASP A 1 387 ? -34.183 -8.203 -8.169 1.00 85.69 387 ASP A N 1
ATOM 2979 C CA . ASP A 1 387 ? -33.569 -7.085 -7.439 1.00 85.69 387 ASP A CA 1
ATOM 2980 C C . ASP A 1 387 ? -32.561 -7.574 -6.377 1.00 85.69 387 ASP A C 1
ATOM 2982 O O . ASP A 1 387 ? -31.531 -6.943 -6.148 1.00 85.69 387 ASP A O 1
ATOM 2986 N N . ARG A 1 388 ? -32.799 -8.760 -5.794 1.00 83.62 388 ARG A N 1
ATOM 2987 C CA . ARG A 1 388 ? -31.851 -9.427 -4.882 1.00 83.62 388 ARG A CA 1
ATOM 2988 C C . ARG A 1 388 ? -30.601 -9.935 -5.601 1.00 83.62 388 ARG A C 1
ATOM 2990 O O . ARG A 1 388 ? -29.506 -9.790 -5.073 1.00 83.62 388 ARG A O 1
ATOM 2997 N N . ASN A 1 389 ? -30.748 -10.505 -6.796 1.00 86.12 389 ASN A N 1
ATOM 2998 C CA . ASN A 1 389 ? -29.601 -10.993 -7.562 1.00 86.12 389 ASN A CA 1
ATOM 2999 C C . ASN A 1 389 ? -28.762 -9.829 -8.099 1.00 86.12 389 ASN A C 1
ATOM 3001 O O . ASN A 1 389 ? -27.541 -9.928 -8.111 1.00 86.12 389 ASN A O 1
ATOM 3005 N N . LEU A 1 390 ? -29.396 -8.714 -8.476 1.00 86.75 390 LEU A N 1
ATOM 3006 C CA . LEU A 1 390 ? -28.693 -7.487 -8.849 1.00 86.75 390 LEU A CA 1
ATOM 3007 C C . LEU A 1 390 ? -27.841 -6.959 -7.686 1.00 86.75 390 LEU A C 1
ATOM 3009 O O . LEU A 1 390 ? -26.684 -6.612 -7.899 1.00 86.75 390 LEU A O 1
ATOM 3013 N N . LEU A 1 391 ? -28.385 -6.951 -6.461 1.00 85.88 391 LEU A N 1
ATOM 3014 C CA . LEU A 1 391 ? -27.627 -6.580 -5.262 1.00 85.88 391 LEU A CA 1
ATOM 3015 C C . LEU A 1 391 ? -26.380 -7.460 -5.095 1.00 85.88 391 LEU A C 1
ATOM 3017 O O . LEU A 1 391 ? -25.306 -6.918 -4.874 1.00 85.88 391 LEU A O 1
ATOM 3021 N N . ILE A 1 392 ? -26.513 -8.785 -5.229 1.00 86.31 392 ILE A N 1
ATOM 3022 C CA . ILE A 1 392 ? -25.396 -9.737 -5.083 1.00 86.31 392 ILE A CA 1
ATOM 3023 C C . ILE A 1 392 ? -24.328 -9.509 -6.157 1.00 86.31 392 ILE A C 1
ATOM 3025 O O . ILE A 1 392 ? -23.147 -9.425 -5.836 1.00 86.31 392 ILE A O 1
ATOM 3029 N N . VAL A 1 393 ? -24.740 -9.372 -7.421 1.00 88.38 393 VAL A N 1
ATOM 3030 C CA . VAL A 1 393 ? -23.820 -9.139 -8.546 1.00 88.38 393 VAL A CA 1
ATOM 3031 C C . VAL A 1 393 ? -23.046 -7.829 -8.373 1.00 88.38 393 VAL A C 1
ATOM 3033 O O . VAL A 1 393 ? -21.883 -7.766 -8.750 1.00 88.38 393 VAL A O 1
ATOM 3036 N N . MET A 1 394 ? -23.651 -6.810 -7.756 1.00 88.81 394 MET A N 1
ATOM 3037 C CA . MET A 1 394 ? -23.012 -5.512 -7.520 1.00 88.81 394 MET A CA 1
ATOM 3038 C C . MET A 1 394 ? -22.025 -5.483 -6.344 1.00 88.81 394 MET A C 1
ATOM 3040 O O . MET A 1 394 ? -21.288 -4.510 -6.216 1.00 88.81 394 MET A O 1
ATOM 3044 N N . ILE A 1 395 ? -21.967 -6.522 -5.499 1.00 88.50 395 ILE A N 1
ATOM 3045 C CA . ILE A 1 395 ? -21.024 -6.575 -4.364 1.00 88.50 395 ILE A CA 1
ATOM 3046 C C . ILE A 1 395 ? -19.580 -6.556 -4.853 1.00 88.50 395 ILE A C 1
ATOM 3048 O O . ILE A 1 395 ? -18.782 -5.768 -4.362 1.00 88.50 395 ILE A O 1
ATOM 3052 N N . LEU A 1 396 ? -19.248 -7.401 -5.827 1.00 87.44 396 LEU A N 1
ATOM 3053 C CA . LEU A 1 396 ? -17.870 -7.559 -6.277 1.00 87.44 396 LEU A CA 1
ATOM 3054 C C . LEU A 1 396 ? -17.303 -6.292 -6.953 1.00 87.44 396 LEU A C 1
ATOM 3056 O O . LEU A 1 396 ? -16.241 -5.848 -6.517 1.00 87.44 396 LEU A O 1
ATOM 3060 N N . PRO A 1 397 ? -17.988 -5.647 -7.923 1.00 90.56 397 PRO A N 1
ATOM 3061 C CA . PRO A 1 397 ? -17.542 -4.350 -8.425 1.00 90.56 397 PRO A CA 1
ATOM 3062 C C . PRO A 1 397 ? -17.506 -3.284 -7.323 1.00 90.56 397 PRO A C 1
ATOM 3064 O O . PRO A 1 397 ? -16.541 -2.536 -7.250 1.00 90.56 397 PRO A O 1
ATOM 3067 N N . PHE A 1 398 ? -18.455 -3.253 -6.381 1.00 90.31 398 PHE A N 1
ATOM 3068 C CA . PHE A 1 398 ? -18.363 -2.309 -5.261 1.00 90.31 398 PHE A CA 1
ATOM 3069 C C . PHE A 1 398 ? -17.084 -2.511 -4.423 1.00 90.31 398 PHE A C 1
ATOM 3071 O O . PHE A 1 398 ? -16.423 -1.543 -4.039 1.00 90.31 398 PHE A O 1
ATOM 3078 N N . CYS A 1 399 ? -16.701 -3.762 -4.153 1.00 88.44 399 CYS A N 1
ATOM 3079 C CA . CYS A 1 399 ? -15.471 -4.082 -3.431 1.00 88.44 399 CYS A CA 1
ATOM 3080 C C . CYS A 1 399 ? -14.219 -3.635 -4.195 1.00 88.44 399 CYS A C 1
ATOM 3082 O O . CYS A 1 399 ? -13.350 -3.012 -3.591 1.00 88.44 399 CYS A O 1
ATOM 3084 N N . VAL A 1 400 ? -14.149 -3.888 -5.508 1.00 87.19 400 VAL A N 1
ATOM 3085 C CA . VAL A 1 400 ? -13.030 -3.437 -6.358 1.00 87.19 400 VAL A CA 1
ATOM 3086 C C . VAL A 1 400 ? -12.911 -1.912 -6.335 1.00 87.19 400 VAL A C 1
ATOM 3088 O O . VAL A 1 400 ? -11.831 -1.390 -6.082 1.00 87.19 400 VAL A O 1
ATOM 3091 N N . GLY A 1 401 ? -14.021 -1.188 -6.503 1.00 87.88 401 GLY A N 1
ATOM 3092 C CA . GLY A 1 401 ? -14.004 0.277 -6.491 1.00 87.88 401 GLY A CA 1
ATOM 3093 C C . GLY A 1 401 ? -13.609 0.841 -5.124 1.00 87.88 401 GLY A C 1
ATOM 3094 O O . GLY A 1 401 ? -12.895 1.835 -5.046 1.00 87.88 401 GLY A O 1
ATOM 3095 N N . THR A 1 402 ? -14.013 0.177 -4.035 1.00 88.25 402 THR A N 1
ATOM 3096 C CA . THR A 1 402 ? -13.611 0.568 -2.674 1.00 88.25 402 THR A CA 1
ATOM 3097 C C . THR A 1 402 ? -12.121 0.343 -2.448 1.00 88.25 402 THR A C 1
ATOM 3099 O O . THR A 1 402 ? -11.467 1.198 -1.856 1.00 88.25 402 THR A O 1
ATOM 3102 N N . PHE A 1 403 ? -11.583 -0.782 -2.927 1.00 86.31 403 PHE A N 1
ATOM 3103 C CA . PHE A 1 403 ? -10.152 -1.063 -2.868 1.00 86.31 403 PHE A CA 1
ATOM 3104 C C . PHE A 1 403 ? -9.352 0.013 -3.603 1.00 86.31 403 PHE A C 1
ATOM 3106 O O . PHE A 1 403 ? -8.464 0.599 -2.997 1.00 86.31 403 PHE A O 1
ATOM 3113 N N . VAL A 1 404 ? -9.717 0.335 -4.848 1.00 84.38 404 VAL A N 1
ATOM 3114 C CA . VAL A 1 404 ? -9.032 1.371 -5.640 1.00 84.38 404 VAL A CA 1
ATOM 3115 C C . VAL A 1 404 ? -9.115 2.733 -4.950 1.00 84.38 404 VAL A C 1
ATOM 3117 O O . VAL A 1 404 ? -8.094 3.380 -4.747 1.00 84.38 404 VAL A O 1
ATOM 3120 N N . MET A 1 405 ? -10.302 3.141 -4.489 1.00 87.56 405 MET A N 1
ATOM 3121 C CA . MET A 1 405 ? -10.480 4.414 -3.781 1.00 87.56 405 MET A CA 1
ATOM 3122 C C . MET A 1 405 ? -9.594 4.515 -2.525 1.00 87.56 405 MET A C 1
ATOM 3124 O O . MET A 1 405 ? -9.004 5.564 -2.274 1.00 87.56 405 MET A O 1
ATOM 3128 N N . ILE A 1 406 ? -9.499 3.445 -1.725 1.00 84.56 406 ILE A N 1
ATOM 3129 C CA . ILE A 1 406 ? -8.636 3.418 -0.532 1.00 84.56 406 ILE A CA 1
ATOM 3130 C C . ILE A 1 406 ? -7.163 3.412 -0.940 1.00 84.56 406 ILE A C 1
ATOM 3132 O O . ILE A 1 406 ? -6.385 4.178 -0.374 1.00 84.56 406 ILE A O 1
ATOM 3136 N N . ASN A 1 407 ? -6.791 2.593 -1.925 1.00 80.94 407 ASN A N 1
ATOM 3137 C CA . ASN A 1 407 ? -5.427 2.493 -2.429 1.00 80.94 407 ASN A CA 1
ATOM 3138 C C . ASN A 1 407 ? -4.896 3.869 -2.837 1.00 80.94 407 ASN A C 1
ATOM 3140 O O . ASN A 1 407 ? -3.889 4.316 -2.293 1.00 80.94 407 ASN A O 1
ATOM 3144 N N . GLU A 1 408 ? -5.629 4.591 -3.687 1.00 79.44 408 GLU A N 1
ATOM 3145 C CA . GLU A 1 408 ? -5.215 5.918 -4.152 1.00 79.44 408 GLU A CA 1
ATOM 3146 C C . GLU A 1 408 ? -5.163 6.952 -3.023 1.00 79.44 408 GLU A C 1
ATOM 3148 O O . GLU A 1 408 ? -4.237 7.765 -2.967 1.00 79.44 408 GLU A O 1
ATOM 3153 N N . LEU A 1 409 ? -6.100 6.889 -2.070 1.00 79.50 409 LEU A N 1
ATOM 3154 C CA . LEU A 1 409 ? -6.104 7.774 -0.904 1.00 79.50 409 LEU A CA 1
ATOM 3155 C C . LEU A 1 409 ? -4.889 7.538 0.010 1.00 79.50 409 LEU A C 1
ATOM 3157 O O . LEU A 1 409 ? -4.374 8.485 0.602 1.00 79.50 409 LEU A O 1
ATOM 3161 N N . THR A 1 410 ? -4.437 6.287 0.128 1.00 76.06 410 THR A N 1
ATOM 3162 C CA . THR A 1 410 ? -3.306 5.883 0.984 1.00 76.06 410 THR A CA 1
ATOM 3163 C C . THR A 1 410 ? -1.957 5.833 0.264 1.00 76.06 410 THR A C 1
ATOM 3165 O O . THR A 1 410 ? -0.942 5.591 0.913 1.00 76.06 410 THR A O 1
ATOM 3168 N N . LYS A 1 411 ? -1.924 6.094 -1.050 1.00 68.69 411 LYS A N 1
ATOM 3169 C CA . LYS A 1 411 ? -0.723 5.972 -1.892 1.00 68.69 411 LYS A CA 1
ATOM 3170 C C . LYS A 1 411 ? 0.431 6.863 -1.425 1.00 68.69 411 LYS A C 1
ATOM 3172 O O . LYS A 1 411 ? 1.576 6.427 -1.398 1.00 68.69 411 LYS A O 1
ATOM 3177 N N . SER A 1 412 ? 0.143 8.113 -1.057 1.00 68.94 412 SER A N 1
ATOM 3178 C CA . SER A 1 412 ? 1.128 9.062 -0.524 1.00 68.94 412 SER A CA 1
ATOM 3179 C C . SER A 1 412 ? 0.453 10.190 0.261 1.00 68.94 412 SER A C 1
ATOM 3181 O O . SER A 1 412 ? -0.727 10.483 0.059 1.00 68.94 412 SER A O 1
ATOM 3183 N N . TRP A 1 413 ? 1.208 10.884 1.120 1.00 72.38 413 TRP A N 1
ATOM 3184 C CA . TRP A 1 413 ? 0.712 12.081 1.817 1.00 72.38 413 TRP A CA 1
ATOM 3185 C C . TRP A 1 413 ? 0.265 13.183 0.850 1.00 72.38 413 TRP A C 1
ATOM 3187 O O . TRP A 1 413 ? -0.734 13.855 1.103 1.00 72.38 413 TRP A O 1
ATOM 3197 N N . THR A 1 414 ? 0.959 13.338 -0.280 1.00 70.50 414 THR A N 1
ATOM 3198 C CA . THR A 1 414 ? 0.574 14.278 -1.339 1.00 70.50 414 THR A CA 1
ATOM 3199 C C . THR A 1 414 ? -0.778 13.900 -1.941 1.00 70.50 414 THR A C 1
ATOM 3201 O O . THR A 1 414 ? -1.662 14.752 -2.014 1.00 70.50 414 THR A O 1
ATOM 3204 N N . SER A 1 415 ? -0.976 12.622 -2.296 1.00 73.94 415 SER A N 1
ATOM 3205 C CA . SER A 1 415 ? -2.258 12.121 -2.812 1.00 73.94 415 SER A CA 1
ATOM 3206 C C . SER A 1 415 ? -3.390 12.344 -1.807 1.00 73.94 415 SER A C 1
ATOM 3208 O O . SER A 1 415 ? -4.445 12.875 -2.158 1.00 73.94 415 SER A O 1
ATOM 3210 N N . PHE A 1 416 ? -3.156 12.023 -0.530 1.00 79.81 416 PHE A N 1
ATOM 3211 C CA . PHE A 1 416 ? -4.134 12.239 0.534 1.00 79.81 416 PHE A CA 1
ATOM 3212 C C . PHE A 1 416 ? -4.566 13.709 0.622 1.00 79.81 416 PHE A C 1
ATOM 3214 O O . PHE A 1 416 ? -5.760 14.014 0.612 1.00 79.81 416 PHE A O 1
ATOM 3221 N N . ILE A 1 417 ? -3.602 14.633 0.663 1.00 79.62 417 ILE A N 1
ATOM 3222 C CA . ILE A 1 417 ? -3.871 16.072 0.772 1.00 79.62 417 ILE A CA 1
ATOM 3223 C C . ILE A 1 417 ? -4.637 16.582 -0.452 1.00 79.62 417 ILE A C 1
ATOM 3225 O O . ILE A 1 417 ? -5.639 17.280 -0.289 1.00 79.62 417 ILE A O 1
ATOM 3229 N N . LEU A 1 418 ? -4.206 16.227 -1.665 1.00 82.25 418 LEU A N 1
ATOM 3230 C CA . LEU A 1 418 ? -4.859 16.666 -2.902 1.00 82.25 418 LEU A CA 1
ATOM 3231 C C . LEU A 1 418 ? -6.307 16.175 -2.984 1.00 82.25 418 LEU A C 1
ATOM 3233 O O . LEU A 1 418 ? -7.211 16.966 -3.256 1.00 82.25 418 LEU A O 1
ATOM 3237 N N . ASN A 1 419 ? -6.552 14.907 -2.656 1.00 86.69 419 ASN A N 1
ATOM 3238 C CA . ASN A 1 419 ? -7.899 14.341 -2.652 1.00 86.69 419 ASN A CA 1
ATOM 3239 C C . ASN A 1 419 ? -8.796 14.991 -1.585 1.00 86.69 419 ASN A C 1
ATOM 3241 O O . ASN A 1 419 ? -9.951 15.326 -1.860 1.00 86.69 419 ASN A O 1
ATOM 3245 N N . VAL A 1 420 ? -8.266 15.281 -0.390 1.00 87.75 420 VAL A N 1
ATOM 3246 C CA . VAL A 1 420 ? -8.996 16.042 0.640 1.00 87.75 420 VAL A CA 1
ATOM 3247 C C . VAL A 1 420 ? -9.338 17.456 0.157 1.00 87.75 420 VAL A C 1
ATOM 3249 O O . VAL A 1 420 ? -10.465 17.914 0.371 1.00 87.75 420 VAL A O 1
ATOM 3252 N N . ILE A 1 421 ? -8.414 18.138 -0.530 1.00 87.69 421 ILE A N 1
ATOM 3253 C CA . ILE A 1 421 ? -8.663 19.460 -1.126 1.00 87.69 421 ILE A CA 1
ATOM 3254 C C . ILE A 1 421 ? -9.816 19.385 -2.129 1.00 87.69 421 ILE A C 1
ATOM 3256 O O . ILE A 1 421 ? -10.743 20.192 -2.028 1.00 87.69 421 ILE A O 1
ATOM 3260 N N . VAL A 1 422 ? -9.817 18.409 -3.042 1.00 89.06 422 VAL A N 1
ATOM 3261 C CA . VAL A 1 422 ? -10.899 18.231 -4.028 1.00 89.06 422 VAL A CA 1
ATOM 3262 C C . VAL A 1 422 ? -12.254 18.046 -3.341 1.00 89.06 422 VAL A C 1
ATOM 3264 O O . VAL A 1 422 ? -13.226 18.717 -3.704 1.00 89.06 422 VAL A O 1
ATOM 3267 N N . LEU A 1 423 ? -12.329 17.216 -2.294 1.00 91.44 423 LEU A N 1
ATOM 3268 C CA . LEU A 1 423 ? -13.559 17.023 -1.517 1.00 91.44 423 LEU A CA 1
ATOM 3269 C C . LEU A 1 423 ? -14.029 18.316 -0.831 1.00 91.44 423 LEU A C 1
ATOM 3271 O O . LEU A 1 423 ? -15.222 18.637 -0.847 1.00 91.44 423 LEU A O 1
ATOM 3275 N N . CYS A 1 424 ? -13.102 19.086 -0.254 1.00 91.56 424 CYS A N 1
ATOM 3276 C CA . CYS A 1 424 ? -13.410 20.352 0.414 1.00 91.56 424 CYS A CA 1
ATOM 3277 C C . CYS A 1 424 ? -13.899 21.414 -0.577 1.00 91.56 424 CYS A C 1
ATOM 3279 O O . CYS A 1 424 ? -14.883 22.106 -0.302 1.00 91.56 424 CYS A O 1
ATOM 3281 N N . VAL A 1 425 ? -13.257 21.511 -1.744 1.00 91.44 425 VAL A N 1
ATOM 3282 C CA . VAL A 1 425 ? -13.668 22.402 -2.837 1.00 91.44 425 VAL A CA 1
ATOM 3283 C C . VAL A 1 425 ? -15.059 22.017 -3.332 1.00 91.44 425 VAL A C 1
ATOM 3285 O O . VAL A 1 425 ? -15.931 22.883 -3.396 1.00 91.44 425 VAL A O 1
ATOM 3288 N N . GLY A 1 426 ? -15.314 20.732 -3.595 1.00 90.50 426 GLY A N 1
ATOM 3289 C CA . GLY A 1 426 ? -16.630 20.247 -4.018 1.00 90.50 426 GLY A CA 1
ATOM 3290 C C . GLY A 1 426 ? -17.732 20.588 -3.014 1.00 90.50 426 GLY A C 1
ATOM 3291 O O . GLY A 1 426 ? -18.792 21.098 -3.385 1.00 90.50 426 GLY A O 1
ATOM 3292 N N . TYR A 1 427 ? -17.485 20.387 -1.717 1.00 91.56 427 TYR A N 1
ATOM 3293 C CA . TYR A 1 427 ? -18.420 20.787 -0.660 1.00 91.56 427 TYR A CA 1
ATOM 3294 C C . TYR A 1 427 ? -18.633 22.309 -0.596 1.00 91.56 427 TYR A C 1
ATOM 3296 O O . TYR A 1 427 ? -19.770 22.774 -0.469 1.00 91.56 427 TYR A O 1
ATOM 3304 N N . GLY A 1 428 ? -17.563 23.098 -0.728 1.00 89.56 428 GLY A N 1
ATOM 3305 C CA . GLY A 1 428 ? -17.625 24.560 -0.757 1.00 89.56 428 GLY A CA 1
ATOM 3306 C C . GLY A 1 428 ? -18.446 25.093 -1.933 1.00 89.56 428 GLY A C 1
ATOM 3307 O O . GLY A 1 428 ? -19.372 25.883 -1.729 1.00 89.56 428 GLY A O 1
ATOM 3308 N N . VAL A 1 429 ? -18.173 24.611 -3.151 1.00 89.00 429 VAL A N 1
ATOM 3309 C CA . VAL A 1 429 ? -18.907 24.984 -4.374 1.00 89.00 429 VAL A CA 1
ATOM 3310 C C . VAL A 1 429 ? -20.377 24.602 -4.251 1.00 89.00 429 VAL A C 1
ATOM 3312 O O . VAL A 1 429 ? -21.252 25.419 -4.537 1.00 89.00 429 VAL A O 1
ATOM 3315 N N . GLN A 1 430 ? -20.673 23.403 -3.750 1.00 88.50 430 GLN A N 1
ATOM 3316 C CA . GLN A 1 430 ? -22.045 22.970 -3.502 1.00 88.50 430 GLN A CA 1
ATOM 3317 C C . GLN A 1 430 ? -22.798 23.923 -2.565 1.00 88.50 430 GLN A C 1
ATOM 3319 O O . GLN A 1 430 ? -23.944 24.288 -2.836 1.00 88.50 430 GLN A O 1
ATOM 3324 N N . LYS A 1 431 ? -22.177 24.320 -1.446 1.00 87.38 431 LYS A N 1
ATOM 3325 C CA . LYS A 1 431 ? -22.778 25.250 -0.479 1.00 87.38 431 LYS A CA 1
ATOM 3326 C C . LYS A 1 431 ? -22.966 26.641 -1.070 1.00 87.38 431 LYS A C 1
ATOM 3328 O O . LYS A 1 431 ? -24.003 27.254 -0.824 1.00 87.38 431 LYS A O 1
ATOM 3333 N N . TRP A 1 432 ? -22.010 27.108 -1.867 1.00 85.88 432 TRP A N 1
ATOM 3334 C CA . TRP A 1 432 ? -22.104 28.382 -2.575 1.00 85.88 432 TRP A CA 1
ATOM 3335 C C . TRP A 1 432 ? -23.246 28.391 -3.601 1.00 85.88 432 TRP A C 1
ATOM 3337 O O . TRP A 1 432 ? -24.032 29.336 -3.641 1.00 85.88 432 TRP A O 1
ATOM 3347 N N . LEU A 1 433 ? -23.411 27.313 -4.370 1.00 83.25 433 LEU A N 1
ATOM 3348 C CA . LEU A 1 433 ? -24.536 27.155 -5.297 1.00 83.25 433 LEU A CA 1
ATOM 3349 C C . LEU A 1 433 ? -25.878 27.062 -4.563 1.00 83.25 433 LEU A C 1
ATOM 3351 O O . LEU A 1 433 ? -26.878 27.596 -5.035 1.00 83.25 433 LEU A O 1
ATOM 3355 N N . ALA A 1 434 ? -25.911 26.423 -3.392 1.00 79.19 434 ALA A N 1
ATOM 3356 C CA . ALA A 1 434 ? -27.114 26.358 -2.567 1.00 79.19 434 ALA A CA 1
ATOM 3357 C C . ALA A 1 434 ? -27.511 27.725 -1.977 1.00 79.19 434 ALA A C 1
ATOM 3359 O O . ALA A 1 434 ? -28.701 27.971 -1.783 1.00 79.19 434 ALA A O 1
ATOM 3360 N N . SER A 1 435 ? -26.547 28.612 -1.697 1.00 78.62 435 SER A N 1
ATOM 3361 C CA . SER A 1 435 ? -26.809 29.972 -1.198 1.00 78.62 435 SER A CA 1
ATOM 3362 C C . SER A 1 435 ? -27.126 30.986 -2.300 1.00 78.62 435 SER A C 1
ATOM 3364 O O . SER A 1 435 ? -27.712 32.027 -2.007 1.00 78.62 435 SER A O 1
ATOM 3366 N N . HIS A 1 436 ? -26.807 30.669 -3.558 1.00 71.56 436 HIS A N 1
ATOM 3367 C CA . HIS A 1 436 ? -27.131 31.473 -4.737 1.00 71.56 436 HIS A CA 1
ATOM 3368 C C . HIS A 1 436 ? -28.127 30.714 -5.621 1.00 71.56 436 HIS A C 1
ATOM 3370 O O . HIS A 1 436 ? -27.734 30.141 -6.640 1.00 71.56 436 HIS A O 1
ATOM 3376 N N . PRO A 1 437 ? -29.423 30.674 -5.252 1.00 57.22 437 PRO A N 1
ATOM 3377 C CA . PRO A 1 437 ? -30.428 29.998 -6.052 1.00 57.22 437 PRO A CA 1
ATOM 3378 C C . PRO A 1 437 ? -30.571 30.728 -7.389 1.00 57.22 437 PRO A C 1
ATOM 3380 O O . PRO A 1 437 ? -31.272 31.732 -7.503 1.00 57.22 437 PRO A O 1
ATOM 3383 N N . TYR A 1 438 ? -29.912 30.213 -8.426 1.00 57.34 438 TYR A N 1
ATOM 3384 C CA . TYR A 1 438 ? -30.269 30.512 -9.805 1.00 57.34 438 TYR A CA 1
ATOM 3385 C C . TYR A 1 438 ? -31.733 30.074 -9.978 1.00 57.34 438 TYR A C 1
ATOM 3387 O O . TYR A 1 438 ? -32.042 28.885 -10.039 1.00 57.34 438 TYR A O 1
ATOM 3395 N N . HIS A 1 439 ? -32.652 31.036 -9.901 1.00 44.34 439 HIS A N 1
ATOM 3396 C CA . HIS A 1 439 ? -34.091 30.800 -9.854 1.00 44.34 439 HIS A CA 1
ATOM 3397 C C . HIS A 1 439 ? -34.606 30.042 -11.095 1.00 44.34 439 HIS A C 1
ATOM 3399 O O . HIS A 1 439 ? -34.294 30.402 -12.224 1.00 44.34 439 HIS A O 1
ATOM 3405 N N . GLN A 1 440 ? -35.470 29.055 -10.823 1.00 42.88 440 GLN A N 1
ATOM 3406 C CA . GLN A 1 440 ? -36.540 28.496 -11.666 1.00 42.88 440 GLN A CA 1
ATOM 3407 C C . GLN A 1 440 ? -36.164 27.963 -13.061 1.00 42.88 440 GLN A C 1
ATOM 3409 O O . GLN A 1 440 ? -36.216 28.675 -14.059 1.00 42.88 440 GLN A O 1
ATOM 3414 N N . TYR A 1 441 ? -35.967 26.645 -13.150 1.00 38.91 441 TYR A N 1
ATOM 3415 C CA . TYR A 1 441 ? -36.166 25.880 -14.388 1.00 38.91 441 TYR A CA 1
ATOM 3416 C C . TYR A 1 441 ? -37.323 24.884 -14.209 1.00 38.91 441 TYR A C 1
ATOM 3418 O O . TYR A 1 441 ? -37.166 23.676 -14.317 1.00 38.91 441 TYR A O 1
ATOM 3426 N N . ASP A 1 442 ? -38.507 25.432 -13.928 1.00 36.06 442 ASP A N 1
ATOM 3427 C CA . ASP A 1 442 ? -39.782 24.703 -13.817 1.00 36.06 442 ASP A CA 1
ATOM 3428 C C . ASP A 1 442 ? -40.549 24.620 -15.156 1.00 36.06 442 ASP A C 1
ATOM 3430 O O . ASP A 1 442 ? -41.704 24.213 -15.200 1.00 36.06 442 ASP A O 1
ATOM 3434 N N . VAL A 1 443 ? -39.951 25.044 -16.280 1.00 33.09 443 VAL A N 1
ATOM 3435 C CA . VAL A 1 443 ? -40.726 25.364 -17.503 1.00 33.09 443 VAL A CA 1
ATOM 3436 C C . VAL A 1 443 ? -40.294 24.581 -18.756 1.00 33.09 443 VAL A C 1
ATOM 3438 O O . VAL A 1 443 ? -40.661 24.952 -19.864 1.00 33.09 443 VAL A O 1
ATOM 3441 N N . LEU A 1 444 ? -39.542 23.476 -18.653 1.00 34.34 444 LEU A N 1
ATOM 3442 C CA . LEU A 1 444 ? -39.109 22.733 -19.860 1.00 34.34 444 LEU A CA 1
ATOM 3443 C C . LEU A 1 444 ? -39.352 21.216 -19.888 1.00 34.34 444 LEU A C 1
ATOM 3445 O O . LEU A 1 444 ? -38.914 20.558 -20.830 1.00 34.34 444 LEU A O 1
ATOM 3449 N N . LEU A 1 445 ? -40.140 20.666 -18.960 1.00 38.00 445 LEU A N 1
ATOM 3450 C CA . LEU A 1 445 ? -40.589 19.266 -19.011 1.00 38.00 445 LEU A CA 1
ATOM 3451 C C . LEU A 1 445 ? -42.116 19.157 -18.926 1.00 38.00 445 LEU A C 1
ATOM 3453 O O . LEU A 1 445 ? -42.665 18.447 -18.094 1.00 38.00 445 LEU A O 1
ATOM 3457 N N . ASP A 1 446 ? -42.816 19.830 -19.839 1.00 30.80 446 ASP A N 1
ATOM 3458 C CA . ASP A 1 446 ? -44.274 19.711 -20.001 1.00 30.80 446 ASP A CA 1
ATOM 3459 C C . ASP A 1 446 ? -44.666 18.440 -20.795 1.00 30.80 446 ASP A C 1
ATOM 3461 O O . ASP A 1 446 ? -45.615 18.418 -21.579 1.00 30.80 446 ASP A O 1
ATOM 3465 N N . THR A 1 447 ? -43.910 17.347 -20.622 1.00 35.53 447 THR A N 1
ATOM 3466 C CA . THR A 1 447 ? -44.367 16.011 -21.015 1.00 35.53 447 THR A CA 1
ATOM 3467 C C . THR A 1 447 ? -45.026 15.346 -19.803 1.00 35.53 447 THR A C 1
ATOM 3469 O O . THR A 1 447 ? -44.398 15.236 -18.750 1.00 35.53 447 THR A O 1
ATOM 3472 N N . PRO A 1 448 ? -46.266 14.831 -19.921 1.00 33.00 448 PRO A N 1
ATOM 3473 C CA . PRO A 1 448 ? -46.997 14.228 -18.799 1.00 33.00 448 PRO A CA 1
ATOM 3474 C C . PRO A 1 448 ? -46.278 13.059 -18.097 1.00 33.00 448 PRO A C 1
ATOM 3476 O O . PRO A 1 448 ? -46.703 12.656 -17.024 1.00 33.00 448 PRO A O 1
ATOM 3479 N N . ARG A 1 449 ? -45.203 12.512 -18.689 1.00 37.34 449 ARG A N 1
ATOM 3480 C CA . ARG A 1 449 ? -44.428 11.369 -18.173 1.00 37.34 449 ARG A CA 1
ATOM 3481 C C . ARG A 1 449 ? -43.375 11.712 -17.107 1.00 37.34 449 ARG A C 1
ATOM 3483 O O . ARG A 1 449 ? -42.847 10.785 -16.512 1.00 37.34 449 ARG A O 1
ATOM 3490 N N . LEU A 1 450 ? -43.039 12.987 -16.884 1.00 40.38 450 LEU A N 1
ATOM 3491 C CA . LEU A 1 450 ? -41.937 13.395 -15.984 1.00 40.38 450 LEU A CA 1
ATOM 3492 C C . LEU A 1 450 ? -42.372 14.311 -14.824 1.00 40.38 450 LEU A C 1
ATOM 3494 O O . LEU A 1 450 ? -41.525 14.723 -14.034 1.00 40.38 450 LEU A O 1
ATOM 3498 N N . LYS A 1 451 ? -43.676 14.598 -14.686 1.00 34.41 451 LYS A N 1
ATOM 3499 C CA . LYS A 1 451 ? -44.220 15.450 -13.609 1.00 34.41 451 LYS A CA 1
ATOM 3500 C C . LYS A 1 451 ? -43.969 14.910 -12.195 1.00 34.41 451 LYS A C 1
ATOM 3502 O O . LYS A 1 451 ? -43.886 15.713 -11.277 1.00 34.41 451 LYS A O 1
ATOM 3507 N N . ASP A 1 452 ? -43.767 13.602 -12.040 1.00 38.72 452 ASP A N 1
ATOM 3508 C CA . ASP A 1 452 ? -43.502 12.971 -10.738 1.00 38.72 452 ASP A CA 1
ATOM 3509 C C . ASP A 1 452 ? -42.005 12.912 -10.363 1.00 38.72 452 ASP A C 1
ATOM 3511 O O . ASP A 1 452 ? -41.653 12.425 -9.293 1.00 38.72 452 ASP A O 1
ATOM 3515 N N . LEU A 1 453 ? -41.105 13.405 -11.226 1.00 40.75 453 LEU A N 1
ATOM 3516 C CA . LEU A 1 453 ? -39.645 13.353 -11.031 1.00 40.75 453 LEU A CA 1
ATOM 3517 C C . LEU A 1 453 ? -39.007 14.743 -10.867 1.00 40.75 453 LEU A C 1
ATOM 3519 O O . LEU A 1 453 ? -37.785 14.885 -10.967 1.00 40.75 453 LEU A O 1
ATOM 3523 N N . THR A 1 454 ? -39.809 15.782 -10.620 1.00 37.97 454 THR A N 1
ATOM 3524 C CA . THR A 1 454 ? -39.280 17.112 -10.311 1.00 37.97 454 THR A CA 1
ATOM 3525 C C . THR A 1 454 ? -38.546 17.071 -8.967 1.00 37.97 454 THR A C 1
ATOM 3527 O O . THR A 1 454 ? -39.069 16.623 -7.949 1.00 37.97 454 THR A O 1
ATOM 3530 N N . LEU A 1 455 ? -37.304 17.565 -8.941 1.00 43.72 455 LEU A N 1
ATOM 3531 C CA . LEU A 1 455 ? -36.532 17.815 -7.713 1.00 43.72 455 LEU A CA 1
ATOM 3532 C C . LEU A 1 455 ? -37.089 19.040 -6.954 1.00 43.72 455 LEU A C 1
ATOM 3534 O O . LEU A 1 455 ? -36.315 19.860 -6.449 1.00 43.72 455 LEU A O 1
ATOM 3538 N N . ASP A 1 456 ? -38.415 19.196 -6.923 1.00 34.91 456 ASP A N 1
ATOM 3539 C CA . ASP A 1 456 ? -39.093 20.394 -6.452 1.00 34.91 456 ASP A CA 1
ATOM 3540 C C . ASP A 1 456 ? -39.750 20.144 -5.090 1.00 34.91 456 ASP A C 1
ATOM 3542 O O . ASP A 1 456 ? -40.668 19.347 -4.904 1.00 34.91 456 ASP A O 1
ATOM 3546 N N . SER A 1 457 ? -39.215 20.824 -4.083 1.00 32.09 457 SER A N 1
ATOM 3547 C CA . SER A 1 457 ? -39.510 20.655 -2.662 1.00 32.09 457 SER A CA 1
ATOM 3548 C C . SER A 1 457 ? -40.835 21.295 -2.217 1.00 32.09 457 SER A C 1
ATOM 3550 O O . SER A 1 457 ? -40.948 21.739 -1.075 1.00 32.09 457 SER A O 1
ATOM 3552 N N . ARG A 1 458 ? -41.855 21.371 -3.085 1.00 30.03 458 ARG A N 1
ATOM 3553 C CA . ARG A 1 458 ? -43.066 22.181 -2.828 1.00 30.03 458 ARG A CA 1
ATOM 3554 C C . ARG A 1 458 ? -44.399 21.440 -2.684 1.00 30.03 458 ARG A C 1
ATOM 3556 O O . ARG A 1 458 ? -45.405 22.110 -2.470 1.00 30.03 458 ARG A O 1
ATOM 3563 N N . GLN A 1 459 ? -44.443 20.103 -2.674 1.00 27.11 459 GLN A N 1
ATOM 3564 C CA . GLN A 1 459 ? -45.695 19.359 -2.403 1.00 27.11 459 GLN A CA 1
ATOM 3565 C C . GLN A 1 459 ? -45.638 18.289 -1.298 1.00 27.11 459 GLN A C 1
ATOM 3567 O O . GLN A 1 459 ? -46.458 17.378 -1.262 1.00 27.11 459 GLN A O 1
ATOM 3572 N N . SER A 1 460 ? -44.763 18.444 -0.304 1.00 28.12 460 SER A N 1
ATOM 3573 C CA . SER A 1 460 ? -44.900 17.707 0.957 1.00 28.12 460 SER A CA 1
ATOM 3574 C C . SER A 1 460 ? -44.771 18.659 2.138 1.00 28.12 460 SER A C 1
ATOM 3576 O O . SER A 1 460 ? -43.679 19.087 2.497 1.00 28.12 460 SER A O 1
ATOM 3578 N N . THR A 1 461 ? -45.893 18.953 2.793 1.00 25.39 461 THR A N 1
ATOM 3579 C CA . THR A 1 461 ? -45.937 19.533 4.145 1.00 25.39 461 THR A CA 1
ATOM 3580 C C . THR A 1 461 ? -45.430 18.568 5.227 1.00 25.39 461 THR A C 1
ATOM 3582 O O . THR A 1 461 ? -45.503 18.884 6.412 1.00 25.39 461 THR A O 1
ATOM 3585 N N . ALA A 1 462 ? -44.855 17.419 4.860 1.00 26.80 462 ALA A N 1
ATOM 3586 C CA . ALA A 1 462 ? -43.972 16.666 5.734 1.00 26.80 462 ALA A CA 1
ATOM 3587 C C . ALA A 1 462 ? -42.522 17.071 5.440 1.00 26.80 462 ALA A C 1
ATOM 3589 O O . ALA A 1 462 ? -42.007 16.852 4.341 1.00 26.80 462 ALA A O 1
ATOM 3590 N N . THR A 1 463 ? -41.861 17.647 6.444 1.00 23.72 463 THR A N 1
ATOM 3591 C CA . THR A 1 463 ? -40.400 17.725 6.518 1.00 23.72 463 THR A CA 1
ATOM 3592 C C . THR A 1 463 ? -39.807 16.384 6.072 1.00 23.72 463 THR A C 1
ATOM 3594 O O . THR A 1 463 ? -40.210 15.350 6.617 1.00 23.72 463 THR A O 1
ATOM 3597 N N . PRO A 1 464 ? -38.860 16.336 5.114 1.00 28.39 464 PRO A N 1
ATOM 3598 C CA . PRO A 1 464 ? -38.170 15.096 4.820 1.00 28.39 464 PRO A CA 1
ATOM 3599 C C . PRO A 1 464 ? -37.275 14.807 6.024 1.00 28.39 464 PRO A C 1
ATOM 3601 O O . PRO A 1 464 ? -36.130 15.248 6.104 1.00 28.39 464 PRO A O 1
ATOM 3604 N N . ARG A 1 465 ? -37.811 14.081 7.011 1.00 27.48 465 ARG A N 1
ATOM 3605 C CA . ARG A 1 465 ? -36.973 13.339 7.943 1.00 27.48 465 ARG A CA 1
ATOM 3606 C C . ARG A 1 465 ? -36.139 12.421 7.069 1.00 27.48 465 ARG A C 1
ATOM 3608 O O . ARG A 1 465 ? -36.672 11.488 6.473 1.00 27.48 465 ARG A O 1
ATOM 3615 N N . ILE A 1 466 ? -34.843 12.705 6.992 1.00 31.97 466 ILE A N 1
ATOM 3616 C CA . ILE A 1 466 ? -33.829 11.758 6.543 1.00 31.97 466 ILE A CA 1
ATOM 3617 C C . ILE A 1 466 ? -34.123 10.465 7.305 1.00 31.97 466 ILE A C 1
ATOM 3619 O O . ILE A 1 466 ? -33.907 10.397 8.515 1.00 31.97 466 ILE A O 1
ATOM 3623 N N . SER A 1 467 ? -34.726 9.473 6.643 1.00 32.81 467 SER A N 1
ATOM 3624 C CA . SER A 1 467 ? -35.045 8.236 7.344 1.00 32.81 467 SER A CA 1
ATOM 3625 C C . SER A 1 467 ? -33.710 7.599 7.758 1.00 32.81 467 SER A C 1
ATOM 3627 O O . SER A 1 467 ? -32.786 7.554 6.932 1.00 32.81 467 SER A O 1
ATOM 3629 N N . PRO A 1 468 ? -33.568 7.078 8.988 1.00 39.91 468 PRO A N 1
ATOM 3630 C CA . PRO A 1 468 ? -32.355 6.375 9.419 1.00 39.91 468 PRO A CA 1
ATOM 3631 C C . PRO A 1 468 ? -31.979 5.193 8.502 1.00 39.91 468 PRO A C 1
ATOM 3633 O O . PRO A 1 468 ? -30.832 4.752 8.486 1.00 39.91 468 PRO A O 1
ATOM 3636 N N . ASN A 1 469 ? -32.930 4.711 7.689 1.00 41.16 469 ASN A N 1
ATOM 3637 C CA . ASN A 1 469 ? -32.759 3.611 6.740 1.00 41.16 469 ASN A CA 1
ATOM 3638 C C . ASN A 1 469 ? -32.047 4.006 5.432 1.00 41.16 469 ASN A C 1
ATOM 3640 O O . ASN A 1 469 ? -31.569 3.126 4.720 1.00 41.16 469 ASN A O 1
ATOM 3644 N N . SER A 1 470 ? -31.910 5.302 5.125 1.00 39.22 470 SER A N 1
ATOM 3645 C CA . SER A 1 470 ? -31.311 5.807 3.870 1.00 39.22 470 SER A CA 1
ATOM 3646 C C . SER A 1 470 ? -29.838 5.421 3.692 1.00 39.22 470 SER A C 1
ATOM 3648 O O . SER A 1 470 ? -29.363 5.313 2.563 1.00 39.22 470 SER A O 1
ATOM 3650 N N . PHE A 1 471 ? -29.139 5.196 4.809 1.00 46.25 471 PHE A N 1
ATOM 3651 C CA . PHE A 1 471 ? -27.717 4.859 4.872 1.00 46.25 471 PHE A CA 1
ATOM 3652 C C . PHE A 1 471 ? -27.457 3.359 5.035 1.00 46.25 471 PHE A C 1
ATOM 3654 O O . PHE A 1 471 ? -26.302 2.954 5.059 1.00 46.25 471 PHE A O 1
ATOM 3661 N N . ARG A 1 472 ? -28.488 2.514 5.173 1.00 53.12 472 ARG A N 1
ATOM 3662 C CA . ARG A 1 472 ? -28.296 1.099 5.531 1.00 53.12 472 ARG A CA 1
ATOM 3663 C C . ARG A 1 472 ? -27.603 0.311 4.415 1.00 53.12 472 ARG A C 1
ATOM 3665 O O . ARG A 1 472 ? -26.664 -0.417 4.699 1.00 53.12 472 ARG A O 1
ATOM 3672 N N . THR A 1 473 ? -27.995 0.527 3.159 1.00 51.03 473 THR A N 1
ATOM 3673 C CA . THR A 1 473 ? -27.369 -0.107 1.984 1.00 51.03 473 THR A CA 1
ATOM 3674 C C . THR A 1 473 ? -25.927 0.367 1.782 1.00 51.03 473 THR A C 1
ATOM 3676 O O . THR A 1 473 ? -25.032 -0.455 1.643 1.00 51.03 473 THR A O 1
ATOM 3679 N N . MET A 1 474 ? -25.681 1.679 1.871 1.00 48.59 474 MET A N 1
ATOM 3680 C CA . MET A 1 474 ? -24.340 2.268 1.751 1.00 48.59 474 MET A CA 1
ATOM 3681 C C . MET A 1 474 ? -23.415 1.832 2.899 1.00 48.59 474 MET A C 1
ATOM 3683 O O . MET A 1 474 ? -22.261 1.521 2.657 1.00 48.59 474 MET A O 1
ATOM 3687 N N . LYS A 1 475 ? -23.923 1.714 4.134 1.00 54.59 475 LYS A N 1
ATOM 3688 C CA . LYS A 1 475 ? -23.164 1.181 5.279 1.00 54.59 475 LYS A CA 1
ATOM 3689 C C . LYS A 1 475 ? -22.803 -0.295 5.114 1.00 54.59 475 LYS A C 1
ATOM 3691 O O . LYS A 1 475 ? -21.708 -0.671 5.503 1.00 54.59 475 LYS A O 1
ATOM 3696 N N . ILE A 1 476 ? -23.698 -1.116 4.552 1.00 59.94 476 ILE A N 1
ATOM 3697 C CA . ILE A 1 476 ? -23.418 -2.535 4.268 1.00 59.94 476 ILE A CA 1
ATOM 3698 C C . ILE A 1 476 ? -22.300 -2.651 3.229 1.00 59.94 476 ILE A C 1
ATOM 3700 O O . ILE A 1 476 ? -21.340 -3.381 3.448 1.00 59.94 476 ILE A O 1
ATOM 3704 N N . PHE A 1 477 ? -22.400 -1.888 2.140 1.00 50.47 477 PHE A N 1
ATOM 3705 C CA . PHE A 1 477 ? -21.393 -1.856 1.086 1.00 50.47 477 PHE A CA 1
ATOM 3706 C C . PHE A 1 477 ? -20.039 -1.320 1.585 1.00 50.47 477 PHE A C 1
ATOM 3708 O O . PHE A 1 477 ? -19.026 -1.984 1.394 1.00 50.47 477 PHE A O 1
ATOM 3715 N N . VAL A 1 478 ? -20.017 -0.196 2.313 1.00 54.38 478 VAL A N 1
ATOM 3716 C CA . VAL A 1 478 ? -18.791 0.377 2.903 1.00 54.38 478 VAL A CA 1
ATOM 3717 C C . VAL A 1 478 ? -18.158 -0.574 3.923 1.00 54.38 478 VAL A C 1
ATOM 3719 O O . VAL A 1 478 ? -16.954 -0.783 3.880 1.00 54.38 478 VAL A O 1
ATOM 3722 N N . ALA A 1 479 ? -18.945 -1.210 4.799 1.00 53.53 479 ALA A N 1
ATOM 3723 C CA . ALA A 1 479 ? -18.412 -2.165 5.772 1.00 53.53 479 ALA A CA 1
ATOM 3724 C C . ALA A 1 479 ? -17.792 -3.401 5.097 1.00 53.53 479 ALA A C 1
ATOM 3726 O O . ALA A 1 479 ? -16.704 -3.820 5.481 1.00 53.53 479 ALA A O 1
ATOM 3727 N N . LEU A 1 480 ? -18.445 -3.956 4.069 1.00 52.31 480 LEU A N 1
ATOM 3728 C CA . LEU A 1 480 ? -17.918 -5.085 3.290 1.00 52.31 480 LEU A CA 1
ATOM 3729 C C . LEU A 1 480 ? -16.676 -4.698 2.469 1.00 52.31 480 LEU A C 1
ATOM 3731 O O . LEU A 1 480 ? -15.729 -5.475 2.399 1.00 52.31 480 LEU A O 1
ATOM 3735 N N . GLY A 1 481 ? -16.659 -3.497 1.883 1.00 44.44 481 GLY A N 1
ATOM 3736 C CA . GLY A 1 481 ? -15.521 -2.970 1.128 1.00 44.44 481 GLY A CA 1
ATOM 3737 C C . GLY A 1 481 ? -14.297 -2.701 2.008 1.00 44.44 481 GLY A C 1
ATOM 3738 O O . GLY A 1 481 ? -13.196 -3.102 1.647 1.00 44.44 481 GLY A O 1
ATOM 3739 N N . CYS A 1 482 ? -14.481 -2.110 3.193 1.00 48.69 482 CYS A N 1
ATOM 3740 C CA . CYS A 1 482 ? -13.393 -1.870 4.146 1.00 48.69 482 CYS A CA 1
ATOM 3741 C C . CYS A 1 482 ? -12.801 -3.171 4.715 1.00 48.69 482 CYS A C 1
ATOM 3743 O O . CYS A 1 482 ? -11.585 -3.255 4.837 1.00 48.69 482 CYS A O 1
ATOM 3745 N N . LEU A 1 483 ? -13.631 -4.184 5.011 1.00 48.78 483 LEU A N 1
ATOM 3746 C CA . LEU A 1 483 ? -13.177 -5.491 5.520 1.00 48.78 483 LEU A CA 1
ATOM 3747 C C . LEU A 1 483 ? -12.324 -6.272 4.506 1.00 48.78 483 LEU A C 1
ATOM 3749 O O . LEU A 1 483 ? -11.464 -7.053 4.905 1.00 48.78 483 LEU A O 1
ATOM 3753 N N . LEU A 1 484 ? -12.563 -6.077 3.205 1.00 42.59 484 LEU A N 1
ATOM 3754 C CA . LEU A 1 484 ? -11.793 -6.714 2.133 1.00 42.59 484 LEU A CA 1
ATOM 3755 C C . LEU A 1 484 ? -10.575 -5.870 1.714 1.00 42.59 484 LEU A C 1
ATOM 3757 O O . LEU A 1 484 ? -9.506 -6.428 1.483 1.00 42.59 484 LEU A O 1
ATOM 3761 N N . ALA A 1 485 ? -10.675 -4.537 1.685 1.00 39.25 485 ALA A N 1
ATOM 3762 C CA . ALA A 1 485 ? -9.552 -3.656 1.343 1.00 39.25 485 ALA A CA 1
ATOM 3763 C C . ALA A 1 485 ? -8.428 -3.665 2.398 1.00 39.25 485 ALA A C 1
ATOM 3765 O O . ALA A 1 485 ? -7.253 -3.585 2.039 1.00 39.25 485 ALA A O 1
ATOM 3766 N N . SER A 1 486 ? -8.758 -3.872 3.682 1.00 41.78 486 SER A N 1
ATOM 3767 C CA . SER A 1 486 ? -7.767 -4.056 4.756 1.00 41.78 486 SER A CA 1
ATOM 3768 C C . SER A 1 486 ? -6.899 -5.311 4.597 1.00 41.78 486 SER A C 1
ATOM 3770 O O . SER A 1 486 ? -5.953 -5.483 5.356 1.00 41.78 486 SER A O 1
ATOM 3772 N N . SER A 1 487 ? -7.212 -6.190 3.636 1.00 42.38 487 SER A N 1
ATOM 3773 C CA . SER A 1 487 ? -6.433 -7.401 3.356 1.00 42.38 487 SER A CA 1
ATOM 3774 C C . SER A 1 487 ? -5.444 -7.276 2.186 1.00 42.38 487 SER A C 1
ATOM 3776 O O . SER A 1 487 ? -4.699 -8.223 1.953 1.00 42.38 487 SER A O 1
ATOM 3778 N N . ILE A 1 488 ? -5.409 -6.144 1.456 1.00 42.66 488 ILE A N 1
ATOM 3779 C CA . ILE A 1 488 ? -4.620 -6.020 0.204 1.00 42.66 488 ILE A CA 1
ATOM 3780 C C . ILE A 1 488 ? -3.784 -4.717 0.101 1.00 42.66 488 ILE A C 1
ATOM 3782 O O . ILE A 1 488 ? -2.879 -4.643 -0.720 1.00 42.66 488 ILE A O 1
ATOM 3786 N N . GLY A 1 489 ? -3.995 -3.690 0.932 1.00 33.97 489 GLY A N 1
ATOM 3787 C CA . GLY A 1 489 ? -3.248 -2.426 0.804 1.00 33.97 489 GLY A CA 1
ATOM 3788 C C . GLY A 1 489 ? -1.843 -2.447 1.423 1.00 33.97 489 GLY A C 1
ATOM 3789 O O . GLY A 1 489 ? -1.728 -2.441 2.645 1.00 33.97 489 GLY A O 1
ATOM 3790 N N . HIS A 1 490 ? -0.783 -2.381 0.609 1.00 41.28 490 HIS A N 1
ATOM 3791 C CA . HIS A 1 490 ? 0.533 -1.892 1.046 1.00 41.28 490 HIS A CA 1
ATOM 3792 C C . HIS A 1 490 ? 1.174 -0.985 -0.018 1.00 41.28 490 HIS A C 1
ATOM 3794 O O . HIS A 1 490 ? 1.189 -1.312 -1.200 1.00 41.28 490 HIS A O 1
ATOM 3800 N N . ALA A 1 491 ? 1.670 0.159 0.463 1.00 38.66 491 ALA A N 1
ATOM 3801 C CA . ALA A 1 491 ? 2.252 1.297 -0.247 1.00 38.66 491 ALA A CA 1
ATOM 3802 C C . ALA A 1 491 ? 3.551 0.998 -1.026 1.00 38.66 491 ALA A C 1
ATOM 3804 O O . ALA A 1 491 ? 4.225 0.010 -0.731 1.00 38.66 491 ALA A O 1
ATOM 3805 N N . ASN A 1 492 ? 3.892 1.909 -1.957 1.00 45.22 492 ASN A N 1
ATOM 3806 C CA . ASN A 1 492 ? 5.117 1.959 -2.773 1.00 45.22 492 ASN A CA 1
ATOM 3807 C C . ASN A 1 492 ? 6.342 1.422 -2.017 1.00 45.22 492 ASN A C 1
ATOM 3809 O O . ASN A 1 492 ? 6.674 1.915 -0.935 1.00 45.22 492 ASN A O 1
ATOM 3813 N N . ALA A 1 493 ? 6.969 0.390 -2.580 1.00 52.78 493 ALA A N 1
ATOM 3814 C CA . ALA A 1 493 ? 8.005 -0.401 -1.937 1.00 52.78 493 ALA A CA 1
ATOM 3815 C C . ALA A 1 493 ? 9.368 -0.183 -2.602 1.00 52.78 493 ALA A C 1
ATOM 3817 O O . ALA A 1 493 ? 9.462 -0.060 -3.818 1.00 52.78 493 ALA A O 1
ATOM 3818 N N . LEU A 1 494 ? 10.415 -0.209 -1.777 1.00 61.78 494 LEU A N 1
ATOM 3819 C CA . LEU A 1 494 ? 11.803 -0.435 -2.161 1.00 61.78 494 LEU A CA 1
ATOM 3820 C C . LEU A 1 494 ? 11.858 -1.544 -3.224 1.00 61.78 494 LEU A C 1
ATOM 3822 O O . LEU A 1 494 ? 11.358 -2.644 -2.979 1.00 61.78 494 LEU A O 1
ATOM 3826 N N . THR A 1 495 ? 12.406 -1.245 -4.400 1.00 64.00 495 THR A N 1
ATOM 3827 C CA . THR A 1 495 ? 12.412 -2.174 -5.534 1.00 64.00 495 THR A CA 1
ATOM 3828 C C . THR A 1 495 ? 13.676 -3.032 -5.532 1.00 64.00 495 THR A C 1
ATOM 3830 O O . THR A 1 495 ? 14.724 -2.642 -5.016 1.00 64.00 495 THR A O 1
ATOM 3833 N N . THR A 1 496 ? 13.595 -4.215 -6.142 1.00 64.38 496 THR A N 1
ATOM 3834 C CA . THR A 1 496 ? 14.760 -5.083 -6.394 1.00 64.38 496 THR A CA 1
ATOM 3835 C C . THR A 1 496 ? 15.681 -4.540 -7.488 1.00 64.38 496 THR A C 1
ATOM 3837 O O . THR A 1 496 ? 16.726 -5.132 -7.759 1.00 64.38 496 THR A O 1
ATOM 3840 N N . GLU A 1 497 ? 15.315 -3.428 -8.131 1.00 69.00 497 GLU A N 1
ATOM 3841 C CA . GLU A 1 497 ? 16.188 -2.752 -9.083 1.00 69.00 497 GLU A CA 1
ATOM 3842 C C . GLU A 1 497 ? 17.396 -2.185 -8.347 1.00 69.00 497 GLU A C 1
ATOM 3844 O O . GLU A 1 497 ? 17.275 -1.495 -7.333 1.00 69.00 497 GLU A O 1
ATOM 3849 N N . LEU A 1 498 ? 18.579 -2.525 -8.846 1.00 64.06 498 LEU A N 1
ATOM 3850 C CA . LEU A 1 498 ? 19.826 -2.162 -8.204 1.00 64.06 498 LEU A CA 1
ATOM 3851 C C . LEU A 1 498 ? 20.117 -0.676 -8.432 1.00 64.06 498 LEU A C 1
ATOM 3853 O O . LEU A 1 498 ? 20.234 -0.253 -9.586 1.00 64.06 498 LEU A O 1
ATOM 3857 N N . PRO A 1 499 ? 20.309 0.124 -7.372 1.00 74.88 499 PRO A N 1
ATOM 3858 C CA . PRO A 1 499 ? 20.690 1.513 -7.537 1.00 74.88 499 PRO A CA 1
ATOM 3859 C C . PRO A 1 499 ? 22.032 1.628 -8.264 1.00 74.88 499 PRO A C 1
ATOM 3861 O O . PRO A 1 499 ? 22.968 0.887 -7.971 1.00 74.88 499 PRO A O 1
ATOM 3864 N N . SER A 1 500 ? 22.176 2.628 -9.133 1.00 73.00 500 SER A N 1
ATOM 3865 C CA . SER A 1 500 ? 23.382 2.858 -9.951 1.00 73.00 500 SER A CA 1
ATOM 3866 C C . SER A 1 500 ? 24.694 3.003 -9.162 1.00 73.00 500 SER A C 1
ATOM 3868 O O . SER A 1 500 ? 25.779 2.811 -9.711 1.00 73.00 500 SER A O 1
ATOM 3870 N N . HIS A 1 501 ? 24.614 3.332 -7.870 1.00 72.81 501 HIS A N 1
ATOM 3871 C CA . HIS A 1 501 ? 25.759 3.447 -6.966 1.00 72.81 501 HIS A CA 1
ATOM 3872 C C . HIS A 1 501 ? 26.157 2.123 -6.288 1.00 72.81 501 HIS A C 1
ATOM 3874 O O . HIS A 1 501 ? 27.216 2.061 -5.659 1.00 72.81 501 HIS A O 1
ATOM 3880 N N . VAL A 1 502 ? 25.333 1.075 -6.390 1.00 76.19 502 VAL A N 1
ATOM 3881 C CA . VAL A 1 502 ? 25.619 -0.260 -5.853 1.00 76.19 502 VAL A CA 1
ATOM 3882 C C . VAL A 1 502 ? 26.261 -1.115 -6.958 1.00 76.19 502 VAL A C 1
ATOM 3884 O O . VAL A 1 502 ? 25.733 -1.184 -8.068 1.00 76.19 502 VAL A O 1
ATOM 3887 N N . PRO A 1 503 ? 27.409 -1.773 -6.710 1.00 82.75 503 PRO A N 1
ATOM 3888 C CA . PRO A 1 503 ? 28.048 -2.620 -7.714 1.00 82.75 503 PRO A CA 1
ATOM 3889 C C . PRO A 1 503 ? 27.155 -3.793 -8.138 1.00 82.75 503 PRO A C 1
ATOM 3891 O O . PRO A 1 503 ? 26.603 -4.479 -7.286 1.00 82.75 503 PRO A O 1
ATOM 3894 N N . VAL A 1 504 ? 27.120 -4.114 -9.437 1.00 79.94 504 VAL A N 1
ATOM 3895 C CA . VAL A 1 504 ? 26.341 -5.244 -10.007 1.00 79.94 504 VAL A CA 1
ATOM 3896 C C . VAL A 1 504 ? 26.632 -6.587 -9.320 1.00 79.94 504 VAL A C 1
ATOM 3898 O O . VAL A 1 504 ? 25.761 -7.445 -9.220 1.00 79.94 504 VAL A O 1
ATOM 3901 N N . ALA A 1 505 ? 27.847 -6.771 -8.794 1.00 84.12 505 ALA A N 1
ATOM 3902 C CA . ALA A 1 505 ? 28.220 -7.963 -8.031 1.00 84.12 505 ALA A CA 1
ATOM 3903 C C . ALA A 1 505 ? 27.402 -8.157 -6.736 1.00 84.12 505 ALA A C 1
ATOM 3905 O O . ALA A 1 505 ? 27.424 -9.243 -6.163 1.00 84.12 505 ALA A O 1
ATOM 3906 N N . GLU A 1 506 ? 26.700 -7.124 -6.269 1.00 87.50 506 GLU A N 1
ATOM 3907 C CA . GLU A 1 506 ? 25.912 -7.129 -5.037 1.00 87.50 506 GLU A CA 1
ATOM 3908 C C . GLU A 1 506 ? 24.403 -7.284 -5.276 1.00 87.50 506 GLU A C 1
ATOM 3910 O O . GLU A 1 506 ? 23.637 -7.196 -4.323 1.00 87.50 506 GLU A O 1
ATOM 3915 N N . GLN A 1 507 ? 23.977 -7.569 -6.513 1.00 84.81 507 GLN A N 1
ATOM 3916 C CA . GLN A 1 507 ? 22.567 -7.754 -6.888 1.00 84.81 507 GLN A CA 1
ATOM 3917 C C . GLN A 1 507 ? 21.801 -8.661 -5.914 1.00 84.81 507 GLN A C 1
ATOM 3919 O O . GLN A 1 507 ? 20.762 -8.279 -5.389 1.00 84.81 507 GLN A O 1
ATOM 3924 N N . GLN A 1 508 ? 22.351 -9.841 -5.619 1.00 85.06 508 GLN A N 1
ATOM 3925 C CA . GLN A 1 508 ? 21.711 -10.804 -4.724 1.00 85.06 508 GLN A CA 1
ATOM 3926 C C . GLN A 1 508 ? 21.553 -10.256 -3.296 1.00 85.06 508 GLN A C 1
ATOM 3928 O O . GLN A 1 508 ? 20.541 -10.485 -2.644 1.00 85.06 508 GLN A O 1
ATOM 3933 N N . LEU A 1 509 ? 22.549 -9.519 -2.798 1.00 89.00 509 LEU A N 1
ATOM 3934 C CA . LEU A 1 509 ? 22.500 -8.950 -1.451 1.00 89.00 509 LEU A CA 1
ATOM 3935 C C . LEU A 1 509 ? 21.525 -7.768 -1.367 1.00 89.00 509 LEU A C 1
ATOM 3937 O O . LEU A 1 509 ? 20.917 -7.542 -0.323 1.00 89.00 509 LEU A O 1
ATOM 3941 N N . TRP A 1 510 ? 21.373 -7.020 -2.461 1.00 89.38 510 TRP A N 1
ATOM 3942 C CA . TRP A 1 510 ? 20.353 -5.985 -2.588 1.00 89.38 510 TRP A CA 1
ATOM 3943 C C . TRP A 1 510 ? 18.943 -6.581 -2.566 1.00 89.38 510 TRP A C 1
ATOM 3945 O O . TRP A 1 510 ? 18.093 -6.097 -1.826 1.00 89.38 510 TRP A O 1
ATOM 3955 N N . GLU A 1 511 ? 18.707 -7.672 -3.294 1.00 85.56 511 GLU A N 1
ATOM 3956 C CA . GLU A 1 511 ? 17.436 -8.409 -3.246 1.00 85.56 511 GLU A CA 1
ATOM 3957 C C . GLU A 1 511 ? 17.133 -8.917 -1.825 1.00 85.56 511 GLU A C 1
ATOM 3959 O O . GLU A 1 511 ? 16.043 -8.668 -1.312 1.00 85.56 511 GLU A O 1
ATOM 3964 N N . GLU A 1 512 ? 18.121 -9.510 -1.139 1.00 88.94 512 GLU A N 1
ATOM 3965 C CA . GLU A 1 512 ? 18.005 -9.916 0.274 1.00 88.94 512 GLU A CA 1
ATOM 3966 C C . GLU A 1 512 ? 17.657 -8.723 1.193 1.00 88.94 512 GLU A C 1
ATOM 3968 O O . GLU A 1 512 ? 16.863 -8.860 2.125 1.00 88.94 512 GLU A O 1
ATOM 3973 N N . PHE A 1 513 ? 18.215 -7.534 0.932 1.00 92.50 513 PHE A N 1
ATOM 3974 C CA . PHE A 1 513 ? 17.900 -6.307 1.675 1.00 92.50 513 PHE A CA 1
ATOM 3975 C C . PHE A 1 513 ? 16.474 -5.804 1.413 1.00 92.50 513 PHE A C 1
ATOM 3977 O O . PHE A 1 513 ? 15.809 -5.319 2.333 1.00 92.50 513 PHE A O 1
ATOM 3984 N N . VAL A 1 514 ? 15.989 -5.927 0.179 1.00 85.81 514 VAL A N 1
ATOM 3985 C CA . VAL A 1 514 ? 14.619 -5.558 -0.193 1.00 85.81 514 VAL A CA 1
ATOM 3986 C C . VAL A 1 514 ? 13.613 -6.490 0.475 1.00 85.81 514 VAL A C 1
ATOM 3988 O O . VAL A 1 514 ? 12.669 -6.014 1.110 1.00 85.81 514 VAL A O 1
ATOM 3991 N N . GLU A 1 515 ? 13.846 -7.802 0.418 1.00 84.06 515 GLU A N 1
ATOM 3992 C CA . GLU A 1 515 ? 13.032 -8.800 1.121 1.00 84.06 515 GLU A CA 1
ATOM 3993 C C . GLU A 1 515 ? 13.021 -8.549 2.630 1.00 84.06 515 GLU A C 1
ATOM 3995 O O . GLU A 1 515 ? 11.954 -8.510 3.242 1.00 84.06 515 GLU A O 1
ATOM 4000 N N . TYR A 1 516 ? 14.189 -8.272 3.215 1.00 90.56 516 TYR A N 1
ATOM 4001 C CA . TYR A 1 516 ? 14.322 -7.869 4.612 1.00 90.56 516 TYR A CA 1
ATOM 4002 C C . TYR A 1 516 ? 13.470 -6.635 4.949 1.00 90.56 516 TYR A C 1
ATOM 4004 O O . TYR A 1 516 ? 12.736 -6.620 5.943 1.00 90.56 516 TYR A O 1
ATOM 4012 N N . ALA A 1 517 ? 13.545 -5.584 4.129 1.00 86.81 517 ALA A N 1
ATOM 4013 C CA . ALA A 1 517 ? 12.793 -4.355 4.356 1.00 86.81 517 ALA A CA 1
ATOM 4014 C C . ALA A 1 517 ? 11.273 -4.589 4.305 1.00 86.81 517 ALA A C 1
ATOM 4016 O O . ALA A 1 517 ? 10.520 -3.934 5.035 1.00 86.81 517 ALA A O 1
ATOM 4017 N N . ILE A 1 518 ? 10.822 -5.537 3.481 1.00 79.50 518 ILE A N 1
ATOM 4018 C CA . ILE A 1 518 ? 9.423 -5.965 3.394 1.00 79.50 518 ILE A CA 1
ATOM 4019 C C . ILE A 1 518 ? 9.033 -6.792 4.623 1.00 79.50 518 ILE A C 1
ATOM 4021 O O . ILE A 1 518 ? 8.042 -6.462 5.277 1.00 79.50 518 ILE A O 1
ATOM 4025 N N . GLU A 1 519 ? 9.810 -7.824 4.959 1.00 83.75 519 GLU A N 1
ATOM 4026 C CA . GLU A 1 519 ? 9.533 -8.761 6.057 1.00 83.75 519 GLU A CA 1
ATOM 4027 C C . GLU A 1 519 ? 9.367 -8.035 7.397 1.00 83.75 519 GLU A C 1
ATOM 4029 O O . GLU A 1 519 ? 8.412 -8.286 8.131 1.00 83.75 519 GLU A O 1
ATOM 4034 N N . TYR A 1 520 ? 10.249 -7.075 7.688 1.00 82.81 520 TYR A N 1
ATOM 4035 C CA . TYR A 1 520 ? 10.222 -6.311 8.939 1.00 82.81 520 TYR A CA 1
ATOM 4036 C C . TYR A 1 520 ? 9.492 -4.963 8.825 1.00 82.81 520 TYR A C 1
ATOM 4038 O O . TYR A 1 520 ? 9.641 -4.117 9.708 1.00 82.81 520 TYR A O 1
ATOM 4046 N N . ASN A 1 521 ? 8.707 -4.756 7.757 1.00 81.50 521 ASN A N 1
ATOM 4047 C CA . ASN A 1 521 ? 7.889 -3.561 7.507 1.00 81.50 521 ASN A CA 1
ATOM 4048 C C . ASN A 1 521 ? 8.647 -2.238 7.737 1.00 81.50 521 ASN A C 1
ATOM 4050 O O . ASN A 1 521 ? 8.203 -1.350 8.468 1.00 81.50 521 ASN A O 1
ATOM 4054 N N . LYS A 1 522 ? 9.829 -2.114 7.132 1.00 83.50 522 LYS A N 1
ATOM 4055 C CA . LYS A 1 522 ? 10.731 -0.982 7.350 1.00 83.50 522 LYS A CA 1
ATOM 4056 C C . LYS A 1 522 ? 10.196 0.299 6.726 1.00 83.50 522 LYS A C 1
ATOM 4058 O O . LYS A 1 522 ? 9.870 0.328 5.547 1.00 83.50 522 LYS A O 1
ATOM 4063 N N . GLU A 1 523 ? 10.170 1.387 7.494 1.00 74.12 523 GLU A N 1
ATOM 4064 C CA . GLU A 1 523 ? 9.596 2.671 7.054 1.00 74.12 523 GLU A CA 1
ATOM 4065 C C . GLU A 1 523 ? 10.314 3.275 5.839 1.00 74.12 523 GLU A C 1
ATOM 4067 O O . GLU A 1 523 ? 9.674 3.843 4.956 1.00 74.12 523 GLU A O 1
ATOM 4072 N N . TYR A 1 524 ? 11.636 3.091 5.729 1.00 74.25 524 TYR A N 1
ATOM 4073 C CA . TYR A 1 524 ? 12.393 3.578 4.570 1.00 74.25 524 TYR A CA 1
ATOM 4074 C C . TYR A 1 524 ? 12.060 2.845 3.269 1.00 74.25 524 TYR A C 1
ATOM 4076 O O . TYR A 1 524 ? 12.504 3.289 2.214 1.00 74.25 524 TYR A O 1
ATOM 4084 N N . ARG A 1 525 ? 11.246 1.778 3.307 1.00 67.94 525 ARG A N 1
ATOM 4085 C CA . ARG A 1 525 ? 10.754 1.135 2.085 1.00 67.94 525 ARG A CA 1
ATOM 4086 C C . ARG A 1 525 ? 9.877 2.055 1.235 1.00 67.94 525 ARG A C 1
ATOM 4088 O O . ARG A 1 525 ? 9.703 1.772 0.065 1.00 67.94 525 ARG A O 1
ATOM 4095 N N . GLN A 1 526 ? 9.332 3.124 1.822 1.00 57.28 526 GLN A N 1
ATOM 4096 C CA . GLN A 1 526 ? 8.454 4.096 1.156 1.00 57.28 526 GLN A CA 1
ATOM 4097 C C . GLN A 1 526 ? 9.193 5.378 0.733 1.00 57.28 526 GLN A C 1
ATOM 4099 O O . GLN A 1 526 ? 8.572 6.330 0.263 1.00 57.28 526 GLN A O 1
ATOM 4104 N N . LEU A 1 527 ? 10.512 5.446 0.947 1.00 55.91 527 LEU A N 1
ATOM 4105 C CA . LEU A 1 527 ? 11.319 6.654 0.761 1.00 55.91 527 LEU A CA 1
ATOM 4106 C C . LEU A 1 527 ? 12.204 6.534 -0.482 1.00 55.91 527 LEU A C 1
ATOM 4108 O O . LEU A 1 527 ? 13.430 6.556 -0.388 1.00 55.91 527 LEU A O 1
ATOM 4112 N N . GLU A 1 528 ? 11.564 6.462 -1.648 1.00 50.91 528 GLU A N 1
ATOM 4113 C CA . GLU A 1 528 ? 12.199 6.373 -2.976 1.00 50.91 528 GLU A CA 1
ATOM 4114 C C . GLU A 1 528 ? 13.208 7.520 -3.241 1.00 50.91 528 GLU A C 1
ATOM 4116 O O . GLU A 1 528 ? 14.162 7.354 -3.987 1.00 50.91 528 GLU A O 1
ATOM 4121 N N . ASN A 1 529 ? 13.087 8.648 -2.519 1.00 43.34 529 ASN A N 1
ATOM 4122 C CA . ASN A 1 529 ? 13.877 9.873 -2.719 1.00 43.34 529 ASN A CA 1
ATOM 4123 C C . ASN A 1 529 ? 14.895 10.208 -1.607 1.00 43.34 529 ASN A C 1
ATOM 4125 O O . ASN A 1 529 ? 15.446 11.309 -1.584 1.00 43.34 529 ASN A O 1
ATOM 4129 N N . SER A 1 530 ? 15.157 9.304 -0.656 1.00 51.53 530 SER A N 1
ATOM 4130 C CA . SER A 1 530 ? 16.231 9.479 0.341 1.00 51.53 530 SER A CA 1
ATOM 4131 C C . SER A 1 530 ? 17.396 8.533 0.054 1.00 51.53 530 SER A C 1
ATOM 4133 O O . SER A 1 530 ? 17.653 7.624 0.848 1.00 51.53 530 SER A O 1
ATOM 4135 N N . HIS A 1 531 ? 18.109 8.758 -1.064 1.00 62.22 531 HIS A N 1
ATOM 4136 C CA . HIS A 1 531 ? 19.310 7.992 -1.447 1.00 62.22 531 HIS A CA 1
ATOM 4137 C C . HIS A 1 531 ? 20.246 7.749 -0.251 1.00 62.22 531 HIS A C 1
ATOM 4139 O O . HIS A 1 531 ? 20.710 6.630 -0.048 1.00 62.22 531 HIS A O 1
ATOM 4145 N N . ASP A 1 532 ? 20.439 8.757 0.602 1.00 72.44 532 ASP A N 1
ATOM 4146 C CA . ASP A 1 532 ? 21.325 8.673 1.764 1.00 72.44 532 ASP A CA 1
ATOM 4147 C C . ASP A 1 532 ? 20.849 7.679 2.835 1.00 72.44 532 ASP A C 1
ATOM 4149 O O . ASP A 1 532 ? 21.657 6.927 3.383 1.00 72.44 532 ASP A O 1
ATOM 4153 N N . LEU A 1 533 ? 19.547 7.640 3.152 1.00 80.56 533 LEU A N 1
ATOM 4154 C CA . LEU A 1 533 ? 19.032 6.760 4.206 1.00 80.56 533 LEU A CA 1
ATOM 4155 C C . LEU A 1 533 ? 18.986 5.306 3.737 1.00 80.56 533 LEU A C 1
ATOM 4157 O O . LEU A 1 533 ? 19.431 4.426 4.471 1.00 80.56 533 LEU A O 1
ATOM 4161 N N . VAL A 1 534 ? 18.486 5.054 2.525 1.00 85.81 534 VAL A N 1
ATOM 4162 C CA . VAL A 1 534 ? 18.429 3.699 1.957 1.00 85.81 534 VAL A CA 1
ATOM 4163 C C . VAL A 1 534 ? 19.842 3.142 1.778 1.00 85.81 534 VAL A C 1
ATOM 4165 O O . VAL A 1 534 ? 20.107 2.023 2.209 1.00 85.81 534 VAL A O 1
ATOM 4168 N N . SER A 1 535 ? 20.779 3.941 1.254 1.00 85.50 535 SER A N 1
ATOM 4169 C CA . SER A 1 535 ? 22.182 3.532 1.107 1.00 85.50 535 SER A CA 1
ATOM 4170 C C . SER A 1 535 ? 22.843 3.250 2.462 1.00 85.50 535 SER A C 1
ATOM 4172 O O . SER A 1 535 ? 23.527 2.238 2.627 1.00 85.50 535 SER A O 1
ATOM 4174 N N . LYS A 1 536 ? 22.567 4.070 3.489 1.00 89.00 536 LYS A N 1
ATOM 4175 C CA . LYS A 1 536 ? 23.035 3.821 4.864 1.00 89.00 536 LYS A CA 1
ATOM 4176 C C . LYS A 1 536 ? 22.483 2.509 5.434 1.00 89.00 536 LYS A C 1
ATOM 4178 O O . LYS A 1 536 ? 23.239 1.745 6.036 1.00 89.00 536 LYS A O 1
ATOM 4183 N N . ARG A 1 537 ? 21.183 2.248 5.257 1.00 93.44 537 ARG A N 1
ATOM 4184 C CA . ARG A 1 537 ? 20.505 1.033 5.747 1.00 93.44 537 ARG A CA 1
ATOM 4185 C C . ARG A 1 537 ? 21.010 -0.212 5.027 1.00 93.44 537 ARG A C 1
ATOM 4187 O O . ARG A 1 537 ? 21.341 -1.189 5.694 1.00 93.44 537 ARG A O 1
ATOM 4194 N N . TYR A 1 538 ? 21.178 -0.135 3.710 1.00 93.38 538 TYR A N 1
ATOM 4195 C CA . TYR A 1 538 ? 21.784 -1.194 2.911 1.00 93.38 538 TYR A CA 1
ATOM 4196 C C . TYR A 1 538 ? 23.229 -1.475 3.341 1.00 93.38 538 TYR A C 1
ATOM 4198 O O . TYR A 1 538 ? 23.596 -2.626 3.567 1.00 93.38 538 TYR A O 1
ATOM 4206 N N . GLY A 1 539 ? 24.044 -0.435 3.550 1.00 94.12 539 GLY A N 1
ATOM 4207 C CA . GLY A 1 539 ? 25.423 -0.584 4.023 1.00 94.12 539 GLY A CA 1
ATOM 4208 C C . GLY A 1 539 ? 25.521 -1.290 5.381 1.00 94.12 539 GLY A C 1
ATOM 4209 O O . GLY A 1 539 ? 26.364 -2.172 5.562 1.00 94.12 539 GLY A O 1
ATOM 4210 N N . ALA A 1 540 ? 24.633 -0.953 6.321 1.00 96.19 540 ALA A N 1
ATOM 4211 C CA . ALA A 1 540 ? 24.539 -1.636 7.610 1.00 96.19 540 ALA A CA 1
ATOM 4212 C C . ALA A 1 540 ? 24.070 -3.094 7.462 1.00 96.19 540 ALA A C 1
ATOM 4214 O O . ALA A 1 540 ? 24.690 -3.998 8.026 1.00 96.19 540 ALA A O 1
ATOM 4215 N N . PHE A 1 541 ? 23.029 -3.328 6.657 1.00 97.25 541 PHE A N 1
ATOM 4216 C CA . PHE A 1 541 ? 22.497 -4.662 6.374 1.00 97.25 541 PHE A CA 1
ATOM 4217 C C . PHE A 1 541 ? 23.545 -5.585 5.757 1.00 97.25 541 PHE A C 1
ATOM 4219 O O . PHE A 1 541 ? 23.721 -6.718 6.208 1.00 97.25 541 PHE A O 1
ATOM 4226 N N . LYS A 1 542 ? 24.303 -5.085 4.781 1.00 96.25 542 LYS A N 1
ATOM 4227 C CA . LYS A 1 542 ? 25.419 -5.796 4.157 1.00 96.25 542 LYS A CA 1
ATOM 4228 C C . LYS A 1 542 ? 26.476 -6.201 5.176 1.00 96.25 542 LYS A C 1
ATOM 4230 O O . LYS A 1 542 ? 26.804 -7.378 5.294 1.00 96.25 542 LYS A O 1
ATOM 4235 N N . MET A 1 543 ? 26.962 -5.240 5.961 1.00 97.12 543 MET A N 1
ATOM 4236 C CA . MET A 1 543 ? 27.983 -5.486 6.981 1.00 97.12 543 MET A CA 1
ATOM 4237 C C . MET A 1 543 ? 27.534 -6.537 8.007 1.00 97.12 543 MET A C 1
ATOM 4239 O O . MET A 1 543 ? 28.317 -7.400 8.409 1.00 97.12 543 MET A O 1
ATOM 4243 N N . ASN A 1 544 ? 26.271 -6.489 8.423 1.00 98.19 544 ASN A N 1
ATOM 4244 C CA . ASN A 1 544 ? 25.714 -7.451 9.368 1.00 98.19 544 ASN A CA 1
ATOM 4245 C C . ASN A 1 544 ? 25.450 -8.822 8.730 1.00 98.19 544 ASN A C 1
ATOM 4247 O O . ASN A 1 544 ? 25.681 -9.843 9.377 1.00 98.19 544 ASN A O 1
ATOM 4251 N N . SER A 1 545 ? 25.068 -8.870 7.456 1.00 97.50 545 SER A N 1
ATOM 4252 C CA . SER A 1 545 ? 24.935 -10.117 6.694 1.00 97.50 545 SER A CA 1
ATOM 4253 C C . SER A 1 545 ? 26.274 -10.845 6.554 1.00 97.50 545 SER A C 1
ATOM 4255 O O . SER A 1 545 ? 26.339 -12.059 6.759 1.00 97.50 545 SER A O 1
ATOM 4257 N N . ASP A 1 546 ? 27.362 -10.114 6.305 1.00 96.94 546 ASP A N 1
ATOM 4258 C CA . ASP A 1 546 ? 28.715 -10.683 6.258 1.00 96.94 546 ASP A CA 1
ATOM 4259 C C . ASP A 1 546 ? 29.148 -11.231 7.627 1.00 96.94 546 ASP A C 1
ATOM 4261 O O . ASP A 1 546 ? 29.656 -12.350 7.725 1.00 96.94 546 ASP A O 1
ATOM 4265 N N . ARG A 1 547 ? 28.863 -10.494 8.709 1.00 97.50 547 ARG A N 1
ATOM 4266 C CA . ARG A 1 547 ? 29.099 -10.945 10.093 1.00 97.50 547 ARG A CA 1
ATOM 4267 C C . ARG A 1 547 ? 28.335 -12.225 10.430 1.00 97.50 547 ARG A C 1
ATOM 4269 O O . ARG A 1 547 ? 28.894 -13.113 11.075 1.00 97.50 547 ARG A O 1
ATOM 4276 N N . ILE A 1 548 ? 27.076 -12.334 9.999 1.00 98.31 548 ILE A N 1
ATOM 4277 C CA . ILE A 1 548 ? 26.257 -13.541 10.178 1.00 98.31 548 ILE A CA 1
ATOM 4278 C C . ILE A 1 548 ? 26.903 -14.723 9.453 1.00 98.31 548 ILE A C 1
ATOM 4280 O O . ILE A 1 548 ? 27.073 -15.783 10.057 1.00 98.31 548 ILE A O 1
ATOM 4284 N N . LYS A 1 549 ? 27.297 -14.538 8.186 1.00 97.12 549 LYS A N 1
ATOM 4285 C CA . LYS A 1 549 ? 27.942 -15.577 7.368 1.00 97.12 549 LYS A CA 1
ATOM 4286 C C . LYS A 1 549 ? 29.252 -16.055 8.007 1.00 97.12 549 LYS A C 1
ATOM 4288 O O . LYS A 1 549 ? 29.438 -17.258 8.179 1.00 97.12 549 LYS A O 1
ATOM 4293 N N . GLU A 1 550 ? 30.123 -15.137 8.429 1.00 97.62 550 GLU A N 1
ATOM 4294 C CA . GLU A 1 550 ? 31.408 -15.482 9.056 1.00 97.62 550 GLU A CA 1
ATOM 4295 C C . GLU A 1 550 ? 31.225 -16.218 10.392 1.00 97.62 550 GLU A C 1
ATOM 4297 O O . GLU A 1 550 ? 31.874 -17.236 10.651 1.00 97.62 550 GLU A O 1
ATOM 4302 N N . HIS A 1 551 ? 30.330 -15.725 11.249 1.00 97.69 551 HIS A N 1
ATOM 4303 C CA . HIS A 1 551 ? 30.069 -16.349 12.542 1.00 97.69 551 HIS A CA 1
ATOM 4304 C C . HIS A 1 551 ? 29.449 -17.742 12.388 1.00 97.69 551 HIS A C 1
ATOM 4306 O O . HIS A 1 551 ? 29.867 -18.683 13.065 1.00 97.69 551 HIS A O 1
ATOM 4312 N N . ASN A 1 552 ? 28.464 -17.895 11.499 1.00 98.12 552 ASN A N 1
ATOM 4313 C CA . ASN A 1 552 ? 27.776 -19.171 11.317 1.00 98.12 552 ASN A CA 1
ATOM 4314 C C . ASN A 1 552 ? 28.683 -20.234 10.677 1.00 98.12 552 ASN A C 1
ATOM 4316 O O . ASN A 1 552 ? 28.589 -21.393 11.060 1.00 98.12 552 ASN A O 1
ATOM 4320 N N . ALA A 1 553 ? 29.652 -19.852 9.839 1.00 97.81 553 ALA A N 1
ATOM 4321 C CA . ALA A 1 553 ? 30.682 -20.786 9.374 1.00 97.81 553 ALA A CA 1
ATOM 4322 C C . ALA A 1 553 ? 31.523 -21.364 10.537 1.00 97.81 553 ALA A C 1
ATOM 4324 O O . ALA A 1 553 ? 31.851 -22.549 10.553 1.00 97.81 553 ALA A O 1
ATOM 4325 N N . LYS A 1 554 ? 31.837 -20.548 11.553 1.00 96.75 554 LYS A N 1
ATOM 4326 C CA . LYS A 1 554 ? 32.529 -20.998 12.778 1.00 96.75 554 LYS A CA 1
ATOM 4327 C C . LYS A 1 554 ? 31.616 -21.839 13.680 1.00 96.75 554 LYS A C 1
ATOM 4329 O O . LYS A 1 554 ? 32.083 -22.779 14.323 1.00 96.75 554 LYS A O 1
ATOM 4334 N N . TYR A 1 555 ? 30.314 -21.545 13.712 1.00 95.69 555 TYR A N 1
ATOM 4335 C CA . TYR A 1 555 ? 29.320 -22.406 14.363 1.00 95.69 555 TYR A CA 1
ATOM 4336 C C . TYR A 1 555 ? 29.272 -23.802 13.727 1.00 95.69 555 TYR A C 1
ATOM 4338 O O . TYR A 1 555 ? 29.308 -24.793 14.455 1.00 95.69 555 TYR A O 1
ATOM 4346 N N . ASP A 1 556 ? 29.263 -23.889 12.394 1.00 95.81 556 ASP A N 1
ATOM 4347 C CA . ASP A 1 556 ? 29.234 -25.165 11.666 1.00 95.81 556 ASP A CA 1
ATOM 4348 C C . ASP A 1 556 ? 30.489 -26.015 11.936 1.00 95.81 556 ASP A C 1
ATOM 4350 O O . ASP A 1 556 ? 30.415 -27.243 12.004 1.00 95.81 556 ASP A O 1
ATOM 4354 N N . ASN A 1 557 ? 31.626 -25.364 12.202 1.00 95.44 557 ASN A N 1
ATOM 4355 C CA . ASN A 1 557 ? 32.867 -26.009 12.648 1.00 95.44 557 ASN A CA 1
ATOM 4356 C C . ASN A 1 557 ? 32.877 -26.386 14.145 1.00 95.44 557 ASN A C 1
ATOM 4358 O O . ASN A 1 557 ? 33.850 -26.964 14.633 1.00 95.44 557 ASN A O 1
ATOM 4362 N N . GLY A 1 558 ? 31.819 -26.063 14.894 1.00 93.81 558 GLY A N 1
ATOM 4363 C CA . GLY A 1 558 ? 31.696 -26.340 16.326 1.00 93.81 558 GLY A CA 1
ATOM 4364 C C . GLY A 1 558 ? 32.452 -25.373 17.244 1.00 93.81 558 GLY A C 1
ATOM 4365 O O . GLY A 1 558 ? 32.582 -25.657 18.435 1.00 93.81 558 GLY A O 1
ATOM 4366 N N . GLU A 1 559 ? 32.940 -24.239 16.731 1.00 94.94 559 GLU A N 1
ATOM 4367 C CA . GLU A 1 559 ? 33.669 -23.234 17.524 1.00 94.94 559 GLU A CA 1
ATOM 4368 C C . GLU A 1 559 ? 32.732 -22.403 18.416 1.00 94.94 559 GLU A C 1
ATOM 4370 O O . GLU A 1 559 ? 33.106 -22.008 19.522 1.00 94.94 559 GLU A O 1
ATOM 4375 N N . TYR A 1 560 ? 31.494 -22.177 17.964 1.00 95.44 560 TYR A N 1
ATOM 4376 C CA . TYR A 1 560 ? 30.453 -21.466 18.711 1.00 95.44 560 TYR A CA 1
ATOM 4377 C C . TYR A 1 560 ? 29.244 -22.359 18.999 1.00 95.44 560 TYR A C 1
ATOM 4379 O O . TYR A 1 560 ? 28.957 -23.318 18.291 1.00 95.44 560 TYR A O 1
ATOM 4387 N N . SER A 1 561 ? 28.502 -22.034 20.060 1.00 95.94 561 SER A N 1
ATOM 4388 C CA . SER A 1 561 ? 27.315 -22.784 20.501 1.00 95.94 561 SER A CA 1
ATOM 4389 C C . SER A 1 561 ? 25.978 -22.177 20.077 1.00 95.94 561 SER A C 1
ATOM 4391 O O . SER A 1 561 ? 24.926 -22.692 20.467 1.00 95.94 561 SER A O 1
ATOM 4393 N N . PHE A 1 562 ? 26.013 -21.099 19.300 1.00 97.81 562 PHE A N 1
ATOM 4394 C CA . PHE A 1 562 ? 24.846 -20.341 18.868 1.00 97.81 562 PHE A CA 1
ATOM 4395 C C . PHE A 1 562 ? 25.014 -19.854 17.430 1.00 97.81 562 PHE A C 1
ATOM 4397 O O . PHE A 1 562 ? 26.126 -19.802 16.912 1.00 97.81 562 PHE A O 1
ATOM 4404 N N . THR A 1 563 ? 23.901 -19.498 16.804 1.00 98.00 563 THR A N 1
ATOM 4405 C CA . THR A 1 563 ? 23.840 -18.960 15.444 1.00 98.00 563 THR A CA 1
ATOM 4406 C C . THR A 1 563 ? 23.358 -17.521 15.469 1.00 98.00 563 THR A C 1
ATOM 4408 O O . THR A 1 563 ? 22.506 -17.160 16.290 1.00 98.00 563 THR A O 1
ATOM 4411 N N . LEU A 1 564 ? 23.840 -16.734 14.514 1.00 98.44 564 LEU A N 1
ATOM 4412 C CA . LEU A 1 564 ? 23.299 -15.420 14.195 1.00 98.44 564 LEU A CA 1
ATOM 4413 C C . LEU A 1 564 ? 22.280 -15.521 13.056 1.00 98.44 564 LEU A C 1
ATOM 4415 O O . LEU A 1 564 ? 22.243 -16.512 12.318 1.00 98.44 564 LEU A O 1
ATOM 4419 N N . GLY A 1 565 ? 21.454 -14.495 12.900 1.00 96.69 565 GLY A N 1
ATOM 4420 C CA . GLY A 1 565 ? 20.485 -14.408 11.819 1.00 96.69 565 GLY A CA 1
ATOM 4421 C C . GLY A 1 565 ? 20.019 -12.988 11.564 1.00 96.69 565 GLY A C 1
ATOM 4422 O O . GLY A 1 565 ? 20.189 -12.101 12.398 1.00 96.69 565 GLY A O 1
ATOM 4423 N N . VAL A 1 566 ? 19.422 -12.806 10.391 1.00 96.12 566 VAL A N 1
ATOM 4424 C CA . VAL A 1 566 ? 18.715 -11.577 10.046 1.00 96.12 566 VAL A CA 1
ATOM 4425 C C . VAL A 1 566 ? 17.516 -11.433 10.992 1.00 96.12 566 VAL A C 1
ATOM 4427 O O . VAL A 1 566 ? 16.816 -12.406 11.268 1.00 96.12 566 VAL A O 1
ATOM 4430 N N . ASN A 1 567 ? 17.354 -10.235 11.546 1.00 95.31 567 ASN A N 1
ATOM 4431 C CA . ASN A 1 567 ? 16.267 -9.832 12.437 1.00 95.31 567 ASN A CA 1
ATOM 4432 C C . ASN A 1 567 ? 15.989 -8.337 12.233 1.00 95.31 567 ASN A C 1
ATOM 4434 O O . ASN A 1 567 ? 16.778 -7.670 11.567 1.00 95.31 567 ASN A O 1
ATOM 4438 N N . ALA A 1 568 ? 14.944 -7.783 12.855 1.00 93.00 568 ALA A N 1
ATOM 4439 C CA . ALA A 1 568 ? 14.531 -6.387 12.671 1.00 93.00 568 ALA A CA 1
ATOM 4440 C C . ALA A 1 568 ? 15.594 -5.313 12.990 1.00 93.00 568 ALA A C 1
ATOM 4442 O O . ALA A 1 568 ? 15.323 -4.133 12.791 1.00 93.00 568 ALA A O 1
ATOM 4443 N N . LEU A 1 569 ? 16.777 -5.661 13.496 1.00 95.44 569 LEU A N 1
ATOM 4444 C CA . LEU A 1 569 ? 17.877 -4.738 13.785 1.00 95.44 569 LEU A CA 1
ATOM 4445 C C . LEU A 1 569 ? 19.063 -4.903 12.817 1.00 95.44 569 LEU A C 1
ATOM 4447 O O . LEU A 1 569 ? 20.097 -4.261 13.011 1.00 95.44 569 LEU A O 1
ATOM 4451 N N . ALA A 1 570 ? 18.954 -5.760 11.796 1.00 96.94 570 ALA A N 1
ATOM 4452 C CA . ALA A 1 570 ? 20.057 -6.096 10.892 1.00 96.94 570 ALA A CA 1
ATOM 4453 C C . ALA A 1 570 ? 20.521 -4.917 10.016 1.00 96.94 570 ALA A C 1
ATOM 4455 O O . ALA A 1 570 ? 21.658 -4.908 9.561 1.00 96.94 570 ALA A O 1
ATOM 4456 N N . ASP A 1 571 ? 19.696 -3.889 9.840 1.00 95.38 571 ASP A N 1
ATOM 4457 C CA . ASP A 1 571 ? 19.978 -2.640 9.113 1.00 95.38 571 ASP A CA 1
ATOM 4458 C C . ASP A 1 571 ? 20.468 -1.487 10.009 1.00 95.38 571 ASP A C 1
ATOM 4460 O O . ASP A 1 571 ? 20.497 -0.324 9.586 1.00 95.38 571 ASP A O 1
ATOM 4464 N N . LEU A 1 572 ? 20.838 -1.782 11.257 1.00 95.44 572 LEU A N 1
ATOM 4465 C CA . LEU A 1 572 ? 21.435 -0.813 12.172 1.00 95.44 572 LEU A CA 1
ATOM 4466 C C . LEU A 1 572 ? 22.953 -0.975 12.230 1.00 95.44 572 LEU A C 1
ATOM 4468 O O . LEU A 1 572 ? 23.487 -2.080 12.357 1.00 95.44 572 LEU A O 1
ATOM 4472 N N . THR A 1 573 ? 23.651 0.156 12.184 1.00 95.06 573 THR A N 1
ATOM 4473 C CA . THR A 1 573 ? 25.091 0.216 12.473 1.00 95.06 573 THR A CA 1
ATOM 4474 C C . THR A 1 573 ? 25.363 -0.001 13.965 1.00 95.06 573 THR A C 1
ATOM 4476 O O . THR A 1 573 ? 24.493 0.257 14.792 1.00 95.06 573 THR A O 1
ATOM 4479 N N . ASP A 1 574 ? 26.595 -0.370 14.340 1.00 92.56 574 ASP A N 1
ATOM 4480 C CA . ASP A 1 574 ? 26.985 -0.539 15.755 1.00 92.56 574 ASP A CA 1
ATOM 4481 C C . ASP A 1 574 ? 26.696 0.713 16.604 1.00 92.56 574 ASP A C 1
ATOM 4483 O O . ASP A 1 574 ? 26.375 0.610 17.785 1.00 92.56 574 ASP A O 1
ATOM 4487 N N . ALA A 1 575 ? 26.818 1.906 16.014 1.00 91.75 575 ALA A N 1
ATOM 4488 C CA . ALA A 1 575 ? 26.553 3.166 16.701 1.00 91.75 575 ALA A CA 1
ATOM 4489 C C . ALA A 1 575 ? 25.054 3.396 16.940 1.00 91.75 575 ALA A C 1
ATOM 4491 O O . ALA A 1 575 ? 24.680 3.842 18.019 1.00 91.75 575 ALA A O 1
ATOM 4492 N N . GLU A 1 576 ? 24.206 3.085 15.957 1.00 91.81 576 GLU A N 1
ATOM 4493 C CA . GLU A 1 576 ? 22.746 3.181 16.096 1.00 91.81 576 GLU A CA 1
ATOM 4494 C C . GLU A 1 576 ? 22.216 2.111 17.051 1.00 91.81 576 GLU A C 1
ATOM 4496 O O . GLU A 1 576 ? 21.424 2.413 17.935 1.00 91.81 576 GLU A O 1
ATOM 4501 N N . TYR A 1 577 ? 22.721 0.882 16.934 1.00 94.00 577 TYR A N 1
ATOM 4502 C CA . TYR A 1 577 ? 22.420 -0.216 17.847 1.00 94.00 577 TYR A CA 1
ATOM 4503 C C . TYR A 1 577 ? 22.725 0.152 19.306 1.00 94.00 577 TYR A C 1
ATOM 4505 O O . TYR A 1 577 ? 21.877 -0.005 20.181 1.00 94.00 577 TYR A O 1
ATOM 4513 N N . LYS A 1 578 ? 23.907 0.722 19.572 1.00 91.62 578 LYS A N 1
ATOM 4514 C CA . LYS A 1 578 ? 24.312 1.134 20.925 1.00 91.62 578 LYS A CA 1
ATOM 4515 C C . LYS A 1 578 ? 23.427 2.216 21.541 1.00 91.62 578 LYS A C 1
ATOM 4517 O O . LYS A 1 578 ? 23.399 2.323 22.759 1.00 91.62 578 LYS A O 1
ATOM 4522 N N . GLN A 1 579 ? 22.691 2.997 20.748 1.00 88.38 579 GLN A N 1
ATOM 4523 C CA . GLN A 1 579 ? 21.732 3.970 21.291 1.00 88.38 579 GLN A CA 1
ATOM 4524 C C . GLN A 1 579 ? 20.519 3.292 21.943 1.00 88.38 579 GLN A C 1
ATOM 4526 O O . GLN A 1 579 ? 19.876 3.889 22.802 1.00 88.38 579 GLN A O 1
ATOM 4531 N N . MET A 1 580 ? 20.233 2.037 21.586 1.00 91.25 580 MET A N 1
ATOM 4532 C CA . MET A 1 580 ? 19.163 1.239 22.192 1.00 91.25 580 MET A CA 1
ATOM 4533 C C . MET A 1 580 ? 19.590 0.579 23.515 1.00 91.25 580 MET A C 1
ATOM 4535 O O . MET A 1 580 ? 18.739 0.069 24.248 1.00 91.25 580 MET A O 1
ATOM 4539 N N . LEU A 1 581 ? 20.889 0.600 23.833 1.00 94.38 581 LEU A N 1
ATOM 4540 C CA . LEU A 1 581 ? 21.470 0.044 25.056 1.00 94.38 581 LEU A CA 1
ATOM 4541 C C . LEU A 1 581 ? 21.492 1.136 26.130 1.00 94.38 581 LEU A C 1
ATOM 4543 O O . LEU A 1 581 ? 22.424 1.932 26.248 1.00 94.38 581 LEU A O 1
ATOM 4547 N N . GLY A 1 582 ? 20.372 1.241 26.838 1.00 93.00 582 GLY A N 1
ATOM 4548 C CA . GLY A 1 582 ? 20.083 2.355 27.730 1.00 93.00 582 GLY A CA 1
ATOM 4549 C C . GLY A 1 582 ? 20.314 2.085 29.208 1.00 93.00 582 GLY A C 1
ATOM 4550 O O . GLY A 1 582 ? 19.941 2.926 30.021 1.00 93.00 582 GLY A O 1
ATOM 4551 N N . TYR A 1 583 ? 20.871 0.942 29.607 1.00 94.56 583 TYR A N 1
ATOM 4552 C CA . TYR A 1 583 ? 21.195 0.760 31.018 1.00 94.56 583 TYR A CA 1
ATOM 4553 C C . TYR A 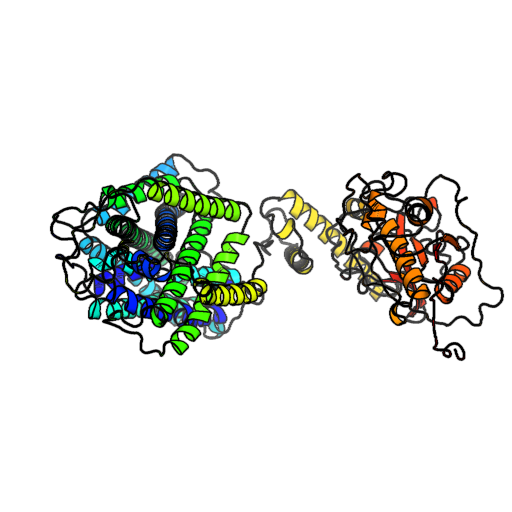1 583 ? 22.399 1.628 31.376 1.00 94.56 583 TYR A C 1
ATOM 4555 O O . TYR A 1 583 ? 23.444 1.582 30.725 1.00 94.56 583 TYR A O 1
ATOM 4563 N N . LYS A 1 584 ? 22.255 2.415 32.440 1.00 90.69 584 LYS A N 1
ATOM 4564 C CA . LYS A 1 584 ? 23.354 3.180 33.019 1.00 90.69 584 LYS A CA 1
ATOM 4565 C C . LYS A 1 584 ? 23.364 2.995 34.514 1.00 90.69 584 LYS A C 1
ATOM 4567 O O . LYS A 1 584 ? 22.425 3.373 35.206 1.00 90.69 584 LYS A O 1
ATOM 4572 N N . ARG A 1 585 ? 24.470 2.459 35.016 1.00 84.75 585 ARG A N 1
ATOM 4573 C CA . ARG A 1 585 ? 24.674 2.317 36.450 1.00 84.75 585 ARG A CA 1
ATOM 4574 C C . ARG A 1 585 ? 24.769 3.690 37.113 1.00 84.75 585 ARG A C 1
ATOM 4576 O O . ARG A 1 585 ? 25.626 4.500 36.754 1.00 84.75 585 ARG A O 1
ATOM 4583 N N . SER A 1 586 ? 23.933 3.928 38.117 1.00 74.81 586 SER A N 1
ATOM 4584 C CA . SER A 1 586 ? 23.978 5.135 38.930 1.00 74.81 586 SER A CA 1
ATOM 4585 C C . SER A 1 586 ? 25.265 5.195 39.749 1.00 74.81 586 SER A C 1
ATOM 4587 O O . SER A 1 586 ? 25.728 4.206 40.324 1.00 74.81 586 SER A O 1
ATOM 4589 N N . SER A 1 587 ? 25.836 6.395 39.852 1.00 66.94 587 SER A N 1
ATOM 4590 C CA . SER A 1 587 ? 26.937 6.679 40.774 1.00 66.94 587 SER A CA 1
ATOM 4591 C C . SER A 1 587 ? 26.463 6.839 42.225 1.00 66.94 587 SER A C 1
ATOM 4593 O O . SER A 1 587 ? 27.295 6.946 43.129 1.00 66.94 587 SER A O 1
ATOM 4595 N N . LYS A 1 588 ? 25.143 6.908 42.466 1.00 67.06 588 LYS A N 1
ATOM 4596 C CA . LYS A 1 588 ? 24.561 7.028 43.810 1.00 67.06 588 LYS A CA 1
ATOM 4597 C C . LYS A 1 588 ? 24.660 5.666 44.534 1.00 67.06 588 LYS A C 1
ATOM 4599 O O . LYS A 1 588 ? 24.391 4.631 43.926 1.00 67.06 588 LYS A O 1
ATOM 4604 N N . PRO A 1 589 ? 25.032 5.621 45.828 1.00 60.25 589 PRO A N 1
ATOM 4605 C CA . PRO A 1 589 ? 25.033 4.374 46.595 1.00 60.25 589 PRO A CA 1
ATOM 4606 C C . PRO A 1 589 ? 23.635 3.735 46.646 1.00 60.25 589 PRO A C 1
ATOM 4608 O O . PRO A 1 589 ? 22.657 4.428 46.919 1.00 60.25 589 PRO A O 1
ATOM 4611 N N . ARG A 1 590 ? 23.532 2.410 46.455 1.00 66.31 590 ARG A N 1
ATOM 4612 C CA . ARG A 1 590 ? 22.266 1.645 46.540 1.00 66.31 590 ARG A CA 1
ATOM 4613 C C . ARG A 1 590 ? 21.788 1.447 47.981 1.00 66.31 590 ARG A C 1
ATOM 4615 O O . ARG A 1 590 ? 21.697 0.324 48.470 1.00 66.31 590 ARG A O 1
ATOM 4622 N N . THR A 1 591 ? 21.503 2.533 48.685 1.00 67.69 591 THR A N 1
ATOM 4623 C CA . THR A 1 591 ? 21.033 2.495 50.080 1.00 67.69 591 THR A CA 1
ATOM 4624 C C . THR A 1 591 ? 19.541 2.196 50.212 1.00 67.69 591 THR A C 1
ATOM 4626 O O . THR A 1 591 ? 19.051 2.078 51.328 1.00 67.69 591 THR A O 1
ATOM 4629 N N . GLU A 1 592 ? 18.815 2.104 49.097 1.00 82.38 592 GLU A N 1
ATOM 4630 C CA . GLU A 1 592 ? 17.350 2.000 49.092 1.00 82.38 592 GLU A CA 1
ATOM 4631 C C . GLU A 1 592 ? 16.815 0.567 49.003 1.00 82.38 592 GLU A C 1
ATOM 4633 O O . GLU A 1 592 ? 15.632 0.338 49.250 1.00 82.38 592 GLU A O 1
ATOM 4638 N N . ALA A 1 593 ? 17.675 -0.404 48.685 1.00 86.38 593 ALA A N 1
ATOM 4639 C CA . ALA A 1 593 ? 17.293 -1.809 48.685 1.00 86.38 593 ALA A CA 1
ATOM 4640 C C . ALA A 1 593 ? 16.975 -2.268 50.114 1.00 86.38 593 ALA A C 1
ATOM 4642 O O . ALA A 1 593 ? 17.725 -1.984 51.049 1.00 86.38 593 ALA A O 1
ATOM 4643 N N . ALA A 1 594 ? 15.906 -3.049 50.283 1.00 90.50 594 ALA A N 1
ATOM 4644 C CA . ALA A 1 594 ? 15.536 -3.597 51.590 1.00 90.50 594 ALA A CA 1
ATOM 4645 C C . ALA A 1 594 ? 16.533 -4.653 52.102 1.00 90.50 594 ALA A C 1
ATOM 4647 O O . ALA A 1 594 ? 16.556 -4.964 53.292 1.00 90.50 594 ALA A O 1
ATOM 4648 N N . GLY A 1 595 ? 17.356 -5.208 51.212 1.00 92.94 595 GLY A N 1
ATOM 4649 C CA . GLY A 1 595 ? 18.414 -6.148 51.552 1.00 92.94 595 GLY A CA 1
ATOM 4650 C C . GLY A 1 595 ? 19.062 -6.776 50.322 1.00 92.94 595 GLY A C 1
ATOM 4651 O O . GLY A 1 595 ? 18.781 -6.394 49.182 1.00 92.94 595 GLY A O 1
ATOM 4652 N N . THR A 1 596 ? 19.910 -7.771 50.586 1.00 94.38 596 THR A N 1
ATOM 4653 C CA . THR A 1 596 ? 20.569 -8.594 49.569 1.00 94.38 596 THR A CA 1
ATOM 4654 C C . THR A 1 596 ? 20.171 -10.055 49.759 1.00 94.38 596 THR A C 1
ATOM 4656 O O . THR A 1 596 ? 20.320 -10.608 50.848 1.00 94.38 596 THR A O 1
ATOM 4659 N N . PHE A 1 597 ? 19.651 -10.676 48.704 1.00 95.06 597 PHE A N 1
ATOM 4660 C CA . PHE A 1 597 ? 19.317 -12.089 48.641 1.00 95.06 597 PHE A CA 1
ATOM 4661 C C . PHE A 1 597 ? 20.550 -12.908 48.247 1.00 95.06 597 PHE A C 1
ATOM 4663 O O . PHE A 1 597 ? 21.113 -12.719 47.168 1.00 95.06 597 PHE A O 1
ATOM 4670 N N . THR A 1 598 ? 20.922 -13.848 49.113 1.00 93.94 598 THR A N 1
ATOM 4671 C CA . THR A 1 598 ? 22.013 -14.808 48.901 1.00 93.94 598 THR A CA 1
ATOM 4672 C C . THR A 1 598 ? 21.435 -16.206 48.708 1.00 93.94 598 THR A C 1
ATOM 4674 O O . THR A 1 598 ? 20.375 -16.519 49.257 1.00 93.94 598 THR A O 1
ATOM 4677 N N . ALA A 1 599 ? 22.142 -17.058 47.963 1.00 87.69 599 ALA A N 1
ATOM 4678 C CA . ALA A 1 599 ? 21.784 -18.462 47.808 1.00 87.69 599 ALA A CA 1
ATOM 4679 C C . ALA A 1 599 ? 21.578 -19.151 49.179 1.00 87.69 599 ALA A C 1
ATOM 4681 O O . ALA A 1 599 ? 22.427 -19.018 50.070 1.00 87.69 599 ALA A O 1
ATOM 4682 N N . PRO A 1 600 ? 20.477 -19.901 49.377 1.00 83.81 600 PRO A N 1
ATOM 4683 C CA . PRO A 1 600 ? 20.302 -20.734 50.563 1.00 83.81 600 PRO A CA 1
ATOM 4684 C C . PRO A 1 600 ? 21.399 -21.801 50.657 1.00 83.81 600 PRO A C 1
ATOM 4686 O O . PRO A 1 600 ? 21.825 -22.351 49.645 1.00 83.81 600 PRO A O 1
ATOM 4689 N N . SER A 1 601 ? 21.809 -22.168 51.876 1.00 77.44 601 SER A N 1
ATOM 4690 C CA . SER A 1 601 ? 22.851 -23.187 52.096 1.00 77.44 601 SER A CA 1
ATOM 4691 C C . SER A 1 601 ? 22.491 -24.577 51.540 1.00 77.44 601 SER A C 1
ATOM 4693 O O . SER A 1 601 ? 23.389 -25.357 51.239 1.00 77.44 601 SER A O 1
ATOM 4695 N N . ASN A 1 602 ? 21.195 -24.871 51.366 1.00 70.50 602 ASN A N 1
ATOM 4696 C CA . ASN A 1 602 ? 20.677 -26.103 50.767 1.00 70.50 602 ASN A CA 1
ATOM 4697 C C . ASN A 1 602 ? 20.026 -25.798 49.406 1.00 70.50 602 ASN A C 1
ATOM 4699 O O . ASN A 1 602 ? 18.813 -25.640 49.316 1.00 70.50 602 ASN A O 1
ATOM 4703 N N . MET A 1 603 ? 20.825 -25.708 48.340 1.00 67.25 603 MET A N 1
ATOM 4704 C CA . MET A 1 603 ? 20.322 -25.515 46.966 1.00 67.25 603 MET A CA 1
ATOM 4705 C C . MET A 1 603 ? 19.833 -26.802 46.276 1.00 67.25 603 MET A C 1
ATOM 4707 O O . MET A 1 603 ? 19.310 -26.732 45.166 1.00 67.25 603 MET A O 1
ATOM 4711 N N . GLY A 1 604 ? 20.013 -27.970 46.904 1.00 64.81 604 GLY A N 1
ATOM 4712 C CA . GLY A 1 604 ? 19.734 -29.282 46.302 1.00 64.81 604 GLY A CA 1
ATOM 4713 C C . GLY A 1 604 ? 18.270 -29.538 45.927 1.00 64.81 604 GLY A C 1
ATOM 4714 O O . GLY A 1 604 ? 18.016 -30.434 45.130 1.00 64.81 604 GLY A O 1
ATOM 4715 N N . ASP A 1 605 ? 17.340 -28.736 46.449 1.00 74.31 605 ASP A N 1
ATOM 4716 C CA . ASP A 1 605 ? 15.899 -28.880 46.213 1.00 74.31 605 ASP A CA 1
ATOM 4717 C C . ASP A 1 605 ? 15.385 -28.030 45.034 1.00 74.31 605 ASP A C 1
ATOM 4719 O O . ASP A 1 605 ? 14.202 -28.085 44.699 1.00 74.31 605 ASP A O 1
ATOM 4723 N N . LEU A 1 606 ? 16.242 -27.222 44.392 1.00 87.81 606 LEU A N 1
ATOM 4724 C CA . LEU A 1 606 ? 15.833 -26.431 43.230 1.00 87.81 606 LEU A CA 1
ATOM 4725 C C . LEU A 1 606 ? 15.739 -27.310 41.975 1.00 87.81 606 LEU A C 1
ATOM 4727 O O . LEU A 1 606 ? 16.636 -28.124 41.735 1.00 87.81 606 LEU A O 1
ATOM 4731 N N . PRO A 1 607 ? 14.719 -27.108 41.125 1.00 91.81 607 PRO A N 1
ATOM 4732 C CA . PRO A 1 607 ? 14.581 -27.879 39.900 1.00 91.81 607 PRO A CA 1
ATOM 4733 C C . PRO A 1 607 ? 15.775 -27.660 38.953 1.00 91.81 607 PRO A C 1
ATOM 4735 O O . PRO A 1 607 ? 16.488 -26.651 39.001 1.00 91.81 607 PRO A O 1
ATOM 4738 N N . GLU A 1 608 ? 16.028 -28.639 38.082 1.00 90.62 608 GLU A N 1
ATOM 4739 C CA . GLU A 1 608 ? 17.092 -28.545 37.072 1.00 90.62 608 GLU A CA 1
ATOM 4740 C C . GLU A 1 608 ? 16.761 -27.485 36.010 1.00 90.62 608 GLU A C 1
ATOM 4742 O O . GLU A 1 608 ? 17.641 -26.743 35.563 1.00 90.62 608 GLU A O 1
ATOM 4747 N N . THR A 1 609 ? 15.477 -27.372 35.672 1.00 95.38 609 THR A N 1
ATOM 4748 C CA . THR A 1 609 ? 14.915 -26.407 34.728 1.00 95.38 609 THR A CA 1
ATOM 4749 C C . THR A 1 609 ? 13.778 -25.639 35.385 1.00 95.38 609 THR A C 1
ATOM 4751 O O . THR A 1 609 ? 12.973 -26.221 36.109 1.00 95.38 609 THR A O 1
ATOM 4754 N N . TRP A 1 610 ? 13.678 -24.349 35.098 1.00 96.88 610 TRP A N 1
ATOM 4755 C CA . TRP A 1 610 ? 12.568 -23.512 35.539 1.00 96.88 610 TRP A CA 1
ATOM 4756 C C . TRP A 1 610 ? 12.200 -22.529 34.439 1.00 96.88 610 TRP A C 1
ATOM 4758 O O . TRP A 1 610 ? 13.095 -21.924 33.847 1.00 96.88 610 TRP A O 1
ATOM 4768 N N . ASP A 1 611 ? 10.908 -22.346 34.182 1.00 97.12 611 ASP A N 1
ATOM 4769 C CA . ASP A 1 611 ? 10.413 -21.413 33.174 1.00 97.12 611 ASP A CA 1
ATOM 4770 C C . ASP A 1 611 ? 9.122 -20.742 33.645 1.00 97.12 611 ASP A C 1
ATOM 4772 O O . ASP A 1 611 ? 8.045 -21.330 33.625 1.00 97.12 611 ASP A O 1
ATOM 4776 N N . TRP A 1 612 ? 9.212 -19.470 34.034 1.00 97.19 612 TRP A N 1
ATOM 4777 C CA . TRP A 1 612 ? 8.057 -18.704 34.499 1.00 97.19 612 TRP A CA 1
ATOM 4778 C C . TRP A 1 612 ? 6.959 -18.520 33.442 1.00 97.19 612 TRP A C 1
ATOM 4780 O O . TRP A 1 612 ? 5.825 -18.199 33.803 1.00 97.19 612 TRP A O 1
ATOM 4790 N N . ARG A 1 613 ? 7.248 -18.742 32.152 1.00 95.19 613 ARG A N 1
ATOM 4791 C CA . ARG A 1 613 ? 6.228 -18.714 31.090 1.00 95.19 613 ARG A CA 1
ATOM 4792 C C . ARG A 1 613 ? 5.204 -19.835 31.248 1.00 95.19 613 ARG A C 1
ATOM 4794 O O . ARG A 1 613 ? 4.068 -19.665 30.831 1.00 95.19 613 ARG A O 1
ATOM 4801 N N . GLU A 1 614 ? 5.586 -20.947 31.873 1.00 95.44 614 GLU A N 1
ATOM 4802 C CA . GLU A 1 614 ? 4.703 -22.096 32.122 1.00 95.44 614 GLU A CA 1
ATOM 4803 C C . GLU A 1 614 ? 3.762 -21.879 33.322 1.00 95.44 614 GLU A C 1
ATOM 4805 O O . GLU A 1 614 ? 2.925 -22.729 33.617 1.00 95.44 614 GLU A O 1
ATOM 4810 N N . HIS A 1 615 ? 3.880 -20.739 34.009 1.00 93.56 615 HIS A N 1
ATOM 4811 C CA . HIS A 1 615 ? 3.146 -20.425 35.236 1.00 93.56 615 HIS A CA 1
ATOM 4812 C C . HIS A 1 615 ? 2.240 -19.190 35.115 1.00 93.56 615 HIS A C 1
ATOM 4814 O O . HIS A 1 615 ? 1.774 -18.694 36.136 1.00 93.56 615 HIS A O 1
ATOM 4820 N N . ASP A 1 616 ? 2.008 -18.671 33.904 1.00 90.50 616 ASP A N 1
ATOM 4821 C CA . ASP A 1 616 ? 1.177 -17.481 33.648 1.00 90.50 616 ASP A CA 1
ATOM 4822 C C . ASP A 1 616 ? 1.631 -16.212 34.407 1.00 90.50 616 ASP A C 1
ATOM 4824 O O . ASP A 1 616 ? 0.821 -15.361 34.771 1.00 90.50 616 ASP A O 1
ATOM 4828 N N . VAL A 1 617 ? 2.940 -16.047 34.644 1.00 94.62 617 VAL A N 1
ATOM 4829 C CA . VAL A 1 617 ? 3.503 -14.857 35.329 1.00 94.62 617 VAL A CA 1
ATOM 4830 C C . VAL A 1 617 ? 4.456 -14.038 34.452 1.00 94.62 617 VAL A C 1
ATOM 4832 O O . VAL A 1 617 ? 5.227 -13.221 34.956 1.00 94.62 617 VAL A O 1
ATOM 4835 N N . VAL A 1 618 ? 4.437 -14.268 33.138 1.00 96.44 618 VAL A N 1
ATOM 4836 C CA . VAL A 1 618 ? 5.270 -13.560 32.157 1.00 96.44 618 VAL A CA 1
ATOM 4837 C C . VAL A 1 618 ? 4.380 -13.059 31.030 1.00 96.44 618 VAL A C 1
ATOM 4839 O O . VAL A 1 618 ? 3.754 -13.848 30.330 1.00 96.44 618 VAL A O 1
ATOM 4842 N N . THR A 1 619 ? 4.338 -11.745 30.834 1.00 96.19 619 THR A N 1
ATOM 4843 C CA . THR A 1 619 ? 3.615 -11.119 29.720 1.00 96.19 619 THR A CA 1
ATOM 4844 C C . THR A 1 619 ? 4.252 -11.463 28.365 1.00 96.19 619 THR A C 1
ATOM 4846 O O . THR A 1 619 ? 5.431 -11.847 28.323 1.00 96.19 619 THR A O 1
ATOM 4849 N N . PRO A 1 620 ? 3.539 -11.282 27.237 1.00 96.12 620 PRO A N 1
ATOM 4850 C CA . PRO A 1 620 ? 4.137 -11.346 25.903 1.00 96.12 620 PRO A CA 1
ATOM 4851 C C . PRO A 1 620 ? 5.354 -10.419 25.740 1.00 96.12 620 PRO A C 1
ATOM 4853 O O . PRO A 1 620 ? 5.560 -9.476 26.512 1.00 96.12 620 PRO A O 1
ATOM 4856 N N . VAL A 1 621 ? 6.203 -10.695 24.749 1.00 95.38 621 VAL A N 1
ATOM 4857 C CA . VAL A 1 621 ? 7.378 -9.856 24.473 1.00 95.38 621 VAL A CA 1
ATOM 4858 C C . VAL A 1 621 ? 6.931 -8.527 23.868 1.00 95.38 621 VAL A C 1
ATOM 4860 O O . VAL A 1 621 ? 6.253 -8.494 22.846 1.00 95.38 621 VAL A O 1
ATOM 4863 N N . LYS A 1 622 ? 7.355 -7.425 24.489 1.00 95.19 622 LYS A N 1
ATOM 4864 C CA . LYS A 1 622 ? 7.109 -6.058 24.019 1.00 95.19 622 LYS A CA 1
ATOM 4865 C C . LYS A 1 622 ? 8.333 -5.503 23.270 1.00 95.19 622 LYS A C 1
ATOM 4867 O O . LYS A 1 622 ? 9.388 -6.141 23.222 1.00 95.19 622 LYS A O 1
ATOM 4872 N N . ASN A 1 623 ? 8.197 -4.320 22.670 1.00 94.12 623 ASN A N 1
ATOM 4873 C CA . ASN A 1 623 ? 9.237 -3.702 21.845 1.00 94.12 623 ASN A CA 1
ATOM 4874 C C . ASN A 1 623 ? 9.515 -2.249 22.270 1.00 94.12 623 ASN A C 1
ATOM 4876 O O . ASN A 1 623 ? 8.638 -1.397 22.160 1.00 94.12 623 ASN A O 1
ATOM 4880 N N . GLN A 1 624 ? 10.747 -1.967 22.703 1.00 91.62 624 GLN A N 1
ATOM 4881 C CA . GLN A 1 624 ? 11.214 -0.631 23.092 1.00 91.62 624 GLN A CA 1
ATOM 4882 C C . GLN A 1 624 ? 11.436 0.313 21.888 1.00 91.62 624 GLN A C 1
ATOM 4884 O O . GLN A 1 624 ? 11.699 1.500 22.062 1.00 91.62 624 GLN A O 1
ATOM 4889 N N . GLY A 1 625 ? 11.377 -0.194 20.653 1.00 89.94 625 GLY A N 1
ATOM 4890 C CA . GLY A 1 625 ? 11.672 0.580 19.446 1.00 89.94 625 GLY A CA 1
ATOM 4891 C C . GLY A 1 625 ? 13.096 1.142 19.453 1.00 89.94 625 GLY A C 1
ATOM 4892 O O . GLY A 1 625 ? 14.019 0.529 19.979 1.00 89.94 625 GLY A O 1
ATOM 4893 N N . GLN A 1 626 ? 13.280 2.339 18.903 1.00 85.38 626 GLN A N 1
ATOM 4894 C CA . GLN A 1 626 ? 14.558 3.068 18.888 1.00 85.38 626 GLN A CA 1
ATOM 4895 C C . GLN A 1 626 ? 14.988 3.622 20.259 1.00 85.38 626 GLN A C 1
ATOM 4897 O O . GLN A 1 626 ? 16.026 4.269 20.369 1.00 85.38 626 GLN A O 1
ATOM 4902 N N . CYS A 1 627 ? 14.172 3.433 21.294 1.00 87.75 627 CYS A N 1
ATOM 4903 C CA . CYS A 1 627 ? 14.354 4.073 22.582 1.00 87.75 627 CYS A CA 1
ATOM 4904 C C . CYS A 1 627 ? 15.332 3.308 23.472 1.00 87.75 627 CYS A C 1
ATOM 4906 O O . CYS A 1 627 ? 15.142 2.112 23.670 1.00 87.75 627 CYS A O 1
ATOM 4908 N N . GLY A 1 628 ? 16.301 3.970 24.111 1.00 91.88 628 GLY A N 1
ATOM 4909 C CA . GLY A 1 628 ? 17.199 3.383 25.118 1.00 91.88 628 GLY A CA 1
ATOM 4910 C C . GLY A 1 628 ? 16.517 3.133 26.472 1.00 91.88 628 GLY A C 1
ATOM 4911 O O . GLY A 1 628 ? 16.974 3.603 27.508 1.00 91.88 628 GLY A O 1
ATOM 4912 N N . SER A 1 629 ? 15.390 2.422 26.481 1.00 94.88 629 SER A N 1
ATOM 4913 C CA . SER A 1 629 ? 14.541 2.221 27.672 1.00 94.88 629 SER A CA 1
ATOM 4914 C C . SER A 1 629 ? 14.541 0.787 28.208 1.00 94.88 629 SER A C 1
ATOM 4916 O O . SER A 1 629 ? 13.718 0.444 29.048 1.00 94.88 629 SER A O 1
ATOM 4918 N N . CYS A 1 630 ? 15.484 -0.056 27.782 1.00 96.69 630 CYS A N 1
ATOM 4919 C CA . CYS A 1 630 ? 15.621 -1.451 28.225 1.00 96.69 630 CYS A CA 1
ATOM 4920 C C . CYS A 1 630 ? 15.580 -1.642 29.756 1.00 96.69 630 CYS A C 1
ATOM 4922 O O . CYS A 1 630 ? 15.043 -2.627 30.256 1.00 96.69 630 CYS A O 1
ATOM 4924 N N . TRP A 1 631 ? 16.101 -0.674 30.516 1.00 96.06 631 TRP A N 1
ATOM 4925 C CA . TRP A 1 631 ? 16.057 -0.661 31.977 1.00 96.06 631 TRP A CA 1
ATOM 4926 C C . TRP A 1 631 ? 14.616 -0.603 32.521 1.00 96.06 631 TRP A C 1
ATOM 4928 O O . TRP A 1 631 ? 14.298 -1.300 33.483 1.00 96.06 631 TRP A O 1
ATOM 4938 N N . ALA A 1 632 ? 13.725 0.157 31.877 1.00 96.88 632 ALA A N 1
ATOM 4939 C CA . ALA A 1 632 ? 12.315 0.242 32.244 1.00 96.88 632 ALA A CA 1
ATOM 4940 C C . ALA A 1 632 ? 11.587 -1.070 31.929 1.00 96.88 632 ALA A C 1
ATOM 4942 O O . ALA A 1 632 ? 10.882 -1.594 32.783 1.00 96.88 632 ALA A O 1
ATOM 4943 N N . PHE A 1 633 ? 11.832 -1.659 30.752 1.00 98.12 633 PHE A N 1
ATOM 4944 C CA . PHE A 1 633 ? 11.262 -2.962 30.371 1.00 98.12 633 PHE A CA 1
ATOM 4945 C C . PHE A 1 633 ? 11.700 -4.087 31.315 1.00 98.12 633 PHE A C 1
ATOM 4947 O O . PHE A 1 633 ? 10.894 -4.932 31.702 1.00 98.12 633 PHE A O 1
ATOM 4954 N N . SER A 1 634 ? 12.975 -4.096 31.710 1.00 98.25 634 SER A N 1
ATOM 4955 C CA . SER A 1 634 ? 13.513 -5.066 32.667 1.00 98.25 634 SER A CA 1
ATOM 4956 C C . SER A 1 634 ? 12.858 -4.925 34.048 1.00 98.25 634 SER A C 1
ATOM 4958 O O . SER A 1 634 ? 12.402 -5.920 34.618 1.00 98.25 634 SER A O 1
ATOM 4960 N N . ALA A 1 635 ? 12.712 -3.689 34.544 1.00 97.88 635 ALA A N 1
ATOM 4961 C CA . ALA A 1 635 ? 12.016 -3.409 35.797 1.00 97.88 635 ALA A CA 1
ATOM 4962 C C . ALA A 1 635 ? 10.529 -3.808 35.732 1.00 97.88 635 ALA A C 1
ATOM 4964 O O . ALA A 1 635 ? 10.041 -4.533 36.601 1.00 97.88 635 ALA A O 1
ATOM 4965 N N . VAL A 1 636 ? 9.814 -3.402 34.680 1.00 98.19 636 VAL A N 1
ATOM 4966 C CA . VAL A 1 636 ? 8.392 -3.722 34.497 1.00 98.19 636 VAL A CA 1
ATOM 4967 C C . VAL A 1 636 ? 8.158 -5.226 34.422 1.00 98.19 636 VAL A C 1
ATOM 4969 O O . VAL A 1 636 ? 7.288 -5.722 35.130 1.00 98.19 636 VAL A O 1
ATOM 4972 N N . ALA A 1 637 ? 8.974 -5.986 33.689 1.00 98.31 637 ALA A N 1
ATOM 4973 C CA . ALA A 1 637 ? 8.835 -7.443 33.634 1.00 98.31 637 ALA A CA 1
ATOM 4974 C C . ALA A 1 637 ? 8.933 -8.105 35.026 1.00 98.31 637 ALA A C 1
ATOM 4976 O O . ALA A 1 637 ? 8.232 -9.081 35.309 1.00 98.31 637 ALA A O 1
ATOM 4977 N N . ALA A 1 638 ? 9.774 -7.570 35.917 1.00 98.19 638 ALA A N 1
ATOM 4978 C CA . ALA A 1 638 ? 9.856 -8.037 37.298 1.00 98.19 638 ALA A CA 1
ATOM 4979 C C . ALA A 1 638 ? 8.637 -7.600 38.140 1.00 98.19 638 ALA A C 1
ATOM 4981 O O . ALA A 1 638 ? 8.138 -8.397 38.936 1.00 98.19 638 ALA A O 1
ATOM 4982 N N . LEU A 1 639 ? 8.120 -6.377 37.948 1.00 98.19 639 LEU A N 1
ATOM 4983 C CA . LEU A 1 639 ? 6.890 -5.888 38.597 1.00 98.19 639 LEU A CA 1
ATOM 4984 C C . LEU A 1 639 ? 5.662 -6.718 38.191 1.00 98.19 639 LEU A C 1
ATOM 4986 O O . LEU A 1 639 ? 4.915 -7.162 39.062 1.00 98.19 639 LEU A O 1
ATOM 4990 N N . GLU A 1 640 ? 5.485 -6.971 36.893 1.00 98.25 640 GLU A N 1
ATOM 4991 C CA . GLU A 1 640 ? 4.406 -7.794 36.327 1.00 98.25 640 GLU A CA 1
ATOM 4992 C C . GLU A 1 640 ? 4.431 -9.209 36.920 1.00 98.25 640 GLU A C 1
ATOM 4994 O O . GLU A 1 640 ? 3.411 -9.706 37.398 1.00 98.25 640 GLU A O 1
ATOM 4999 N N . SER A 1 641 ? 5.613 -9.835 36.971 1.00 97.75 641 SER A N 1
ATOM 5000 C CA . SER A 1 641 ? 5.771 -11.178 37.534 1.00 97.75 641 SER A CA 1
ATOM 5001 C C . SER A 1 641 ? 5.422 -11.229 39.020 1.00 97.75 641 SER A C 1
ATOM 5003 O O . SER A 1 641 ? 4.651 -12.089 39.448 1.00 97.75 641 SER A O 1
ATOM 5005 N N . VAL A 1 642 ? 5.924 -10.285 39.821 1.00 96.81 642 VAL A N 1
ATOM 5006 C CA . VAL A 1 642 ? 5.622 -10.230 41.261 1.00 96.81 642 VAL A CA 1
ATOM 5007 C C . VAL A 1 642 ? 4.138 -9.958 41.509 1.00 96.81 642 VAL A C 1
ATOM 5009 O O . VAL A 1 642 ? 3.551 -10.554 42.419 1.00 96.81 642 VAL A O 1
ATOM 5012 N N . TYR A 1 643 ? 3.512 -9.104 40.698 1.00 96.81 643 TYR A N 1
ATOM 5013 C CA . TYR A 1 643 ? 2.077 -8.846 40.768 1.00 96.81 643 TYR A CA 1
ATOM 5014 C C . TYR A 1 643 ? 1.261 -10.100 40.446 1.00 96.81 643 TYR A C 1
ATOM 5016 O O . TYR A 1 643 ? 0.363 -10.454 41.216 1.00 96.81 643 TYR A O 1
ATOM 5024 N N . ALA A 1 644 ? 1.606 -10.814 39.373 1.00 96.31 644 ALA A N 1
ATOM 5025 C CA . ALA A 1 644 ? 0.929 -12.044 38.976 1.00 96.31 644 ALA A CA 1
ATOM 5026 C C . ALA A 1 644 ? 1.047 -13.134 40.048 1.00 96.31 644 ALA A C 1
ATOM 5028 O O . ALA A 1 644 ? 0.037 -13.713 40.446 1.00 96.31 644 ALA A O 1
ATOM 5029 N N . ILE A 1 645 ? 2.241 -13.330 40.616 1.00 95.12 645 ILE A N 1
ATOM 5030 C CA . ILE A 1 645 ? 2.471 -14.275 41.723 1.00 95.12 645 ILE A CA 1
ATOM 5031 C C . ILE A 1 645 ? 1.662 -13.884 42.971 1.00 95.12 645 ILE A C 1
ATOM 5033 O O . ILE A 1 645 ? 1.156 -14.745 43.693 1.00 95.12 645 ILE A O 1
ATOM 5037 N N . SER A 1 646 ? 1.534 -12.585 43.248 1.00 93.62 646 SER A N 1
ATOM 5038 C CA . SER A 1 646 ? 0.877 -12.094 44.465 1.00 93.62 646 SER A CA 1
ATOM 5039 C C . SER A 1 646 ? -0.648 -12.073 44.370 1.00 93.62 646 SER A C 1
ATOM 5041 O O . SER A 1 646 ? -1.317 -12.204 45.396 1.00 93.62 646 SER A O 1
ATOM 5043 N N . THR A 1 647 ? -1.200 -11.884 43.170 1.00 93.25 647 THR A N 1
ATOM 5044 C CA . THR A 1 647 ? -2.639 -11.656 42.948 1.00 93.25 647 THR A CA 1
ATOM 5045 C C . THR A 1 647 ? -3.338 -12.777 42.181 1.00 93.25 647 THR A C 1
ATOM 5047 O O . THR A 1 647 ? -4.566 -12.846 42.204 1.00 93.25 647 THR A O 1
ATOM 5050 N N . GLY A 1 648 ? -2.583 -13.641 41.497 1.00 93.00 648 GLY A N 1
ATOM 5051 C CA . GLY A 1 648 ? -3.111 -14.631 40.560 1.00 93.00 648 GLY A CA 1
ATOM 5052 C C . GLY A 1 648 ? -3.596 -14.037 39.233 1.00 93.00 648 GLY A C 1
ATOM 5053 O O . GLY A 1 648 ? -4.291 -14.725 38.490 1.00 93.00 648 GLY A O 1
ATOM 5054 N N . LYS A 1 649 ? -3.286 -12.766 38.939 1.00 93.06 649 LYS A N 1
ATOM 5055 C CA . LYS A 1 649 ? -3.667 -12.087 37.694 1.00 93.06 649 LYS A CA 1
ATOM 5056 C C . LYS A 1 649 ? -2.443 -11.535 36.981 1.00 93.06 649 LYS A C 1
ATOM 5058 O O . LYS A 1 649 ? -1.716 -10.723 37.545 1.00 93.06 649 LYS A O 1
ATOM 5063 N N . LEU A 1 650 ? -2.252 -11.949 35.734 1.00 95.62 650 LEU A N 1
ATOM 5064 C CA . LEU A 1 650 ? -1.230 -11.386 34.867 1.00 95.62 650 LEU A CA 1
ATOM 5065 C C . LEU A 1 650 ? -1.746 -10.096 34.232 1.00 95.62 650 LEU A C 1
ATOM 5067 O O . LEU A 1 650 ? -2.702 -10.126 33.460 1.00 95.62 650 LEU A O 1
ATOM 5071 N N . GLU A 1 651 ? -1.095 -8.984 34.551 1.00 96.12 651 GLU A N 1
ATOM 5072 C CA . GLU A 1 651 ? -1.397 -7.666 33.995 1.00 96.12 651 GLU A CA 1
ATOM 5073 C C . GLU A 1 651 ? -0.188 -7.146 33.219 1.00 96.12 651 GLU A C 1
ATOM 5075 O O . GLU A 1 651 ? 0.957 -7.417 33.581 1.00 96.12 651 GLU A O 1
ATOM 5080 N N . SER A 1 652 ? -0.452 -6.406 32.142 1.00 97.44 652 SER A N 1
ATOM 5081 C CA . SER A 1 652 ? 0.580 -5.720 31.362 1.00 97.44 652 SER A CA 1
ATOM 5082 C C . SER A 1 652 ? 0.720 -4.294 31.876 1.00 97.44 652 SER A C 1
ATOM 5084 O O . SER A 1 652 ? -0.217 -3.507 31.734 1.00 97.44 652 SER A O 1
ATOM 5086 N N . PHE A 1 653 ? 1.871 -3.948 32.445 1.00 97.94 653 PHE A N 1
ATOM 5087 C CA . PHE A 1 653 ? 2.141 -2.617 33.000 1.00 97.94 653 PHE A CA 1
ATOM 5088 C C . PHE A 1 653 ? 2.854 -1.698 32.010 1.00 97.94 653 PHE A C 1
ATOM 5090 O O . PHE A 1 653 ? 3.391 -2.163 31.007 1.00 97.94 653 PHE A O 1
ATOM 5097 N N . SER A 1 654 ? 2.813 -0.397 32.297 1.00 96.69 654 SER A N 1
ATOM 5098 C CA . SER A 1 654 ? 3.363 0.661 31.456 1.00 96.69 654 SER A CA 1
ATOM 5099 C C . SER A 1 654 ? 4.864 0.838 31.659 1.00 96.69 654 SER A C 1
ATOM 5101 O O . SER A 1 654 ? 5.327 1.325 32.691 1.00 96.69 654 SER A O 1
ATOM 5103 N N . GLU A 1 655 ? 5.649 0.541 30.628 1.00 96.56 655 GLU A N 1
ATOM 5104 C CA . GLU A 1 655 ? 7.047 0.975 30.577 1.00 96.56 655 GLU A CA 1
ATOM 5105 C C . GLU A 1 655 ? 7.180 2.493 30.391 1.00 96.56 655 GLU A C 1
ATOM 5107 O O . GLU A 1 655 ? 8.184 3.082 30.797 1.00 96.56 655 GLU A O 1
ATOM 5112 N N . GLN A 1 656 ? 6.179 3.139 29.784 1.00 95.00 656 GLN A N 1
ATOM 5113 C CA . GLN A 1 656 ? 6.205 4.575 29.502 1.00 95.00 656 GLN A CA 1
ATOM 5114 C C . GLN A 1 656 ? 6.174 5.418 30.773 1.00 95.00 656 GLN A C 1
ATOM 5116 O O . GLN A 1 656 ? 6.832 6.455 30.819 1.00 95.00 656 GLN A O 1
ATOM 5121 N N . GLU A 1 657 ? 5.440 4.975 31.792 1.00 94.50 657 GLU A N 1
ATOM 5122 C CA . GLU A 1 657 ? 5.408 5.637 33.094 1.00 94.50 657 GLU A CA 1
ATOM 5123 C C . GLU A 1 657 ? 6.818 5.748 33.681 1.00 94.50 657 GLU A C 1
ATOM 5125 O O . GLU A 1 657 ? 7.263 6.845 34.012 1.00 94.50 657 GLU A O 1
ATOM 5130 N N . LEU A 1 658 ? 7.586 4.651 33.692 1.00 94.56 658 LEU A N 1
ATOM 5131 C CA . LEU A 1 658 ? 8.973 4.694 34.158 1.00 94.56 658 LEU A CA 1
ATOM 5132 C C . LEU A 1 658 ? 9.834 5.629 33.302 1.00 94.56 658 LEU A C 1
ATOM 5134 O O . LEU A 1 658 ? 10.605 6.411 33.858 1.00 94.56 658 LEU A O 1
ATOM 5138 N N . VAL A 1 659 ? 9.688 5.585 31.973 1.00 94.19 659 VAL A N 1
ATOM 5139 C CA . VAL A 1 659 ? 10.456 6.428 31.034 1.00 94.19 659 VAL A CA 1
ATOM 5140 C C . VAL A 1 659 ? 10.176 7.926 31.202 1.00 94.19 659 VAL A C 1
ATOM 5142 O O . VAL A 1 659 ? 11.058 8.734 30.908 1.00 94.19 659 VAL A O 1
ATOM 5145 N N . ASP A 1 660 ? 8.973 8.313 31.631 1.00 92.25 660 ASP A N 1
ATOM 5146 C CA . ASP A 1 660 ? 8.591 9.721 31.796 1.00 92.25 660 ASP A CA 1
ATOM 5147 C C . ASP A 1 660 ? 8.741 10.238 33.241 1.00 92.25 660 ASP A C 1
ATOM 5149 O O . ASP A 1 660 ? 8.859 11.453 33.426 1.00 92.25 660 ASP A O 1
ATOM 5153 N N . CYS A 1 661 ? 8.730 9.361 34.253 1.00 91.50 661 CYS A N 1
ATOM 5154 C CA . CYS A 1 661 ? 8.659 9.755 35.667 1.00 91.50 661 CYS A CA 1
ATOM 5155 C C . CYS A 1 661 ? 9.970 9.556 36.457 1.00 91.50 661 CYS A C 1
ATOM 5157 O O . CYS A 1 661 ? 10.259 10.350 37.352 1.00 91.50 661 CYS A O 1
ATOM 5159 N N . THR A 1 662 ? 10.804 8.568 36.109 1.00 88.94 662 THR A N 1
ATOM 5160 C CA . THR A 1 662 ? 11.957 8.160 36.943 1.00 88.94 662 THR A CA 1
ATOM 5161 C C . THR A 1 662 ? 13.003 9.270 37.148 1.00 88.94 662 THR A C 1
ATOM 5163 O O . THR A 1 662 ? 13.430 9.933 36.200 1.00 88.94 662 THR A O 1
ATOM 5166 N N . ASP A 1 663 ? 13.429 9.468 38.405 1.00 82.44 663 ASP A N 1
ATOM 5167 C CA . ASP A 1 663 ? 14.389 10.509 38.850 1.00 82.44 663 ASP A CA 1
ATOM 5168 C C . ASP A 1 663 ? 13.972 11.923 38.393 1.00 82.44 663 ASP A C 1
ATOM 5170 O O . ASP A 1 663 ? 14.798 12.750 38.007 1.00 82.44 663 ASP A O 1
ATOM 5174 N N . GLY A 1 664 ? 12.661 12.201 38.395 1.00 76.56 664 GLY A N 1
ATOM 5175 C CA . GLY A 1 664 ? 12.102 13.482 37.951 1.00 76.56 664 GLY A CA 1
ATOM 5176 C C . GLY A 1 664 ? 12.172 13.694 36.435 1.00 76.56 664 GLY A C 1
ATOM 5177 O O . GLY A 1 664 ? 12.249 14.838 35.983 1.00 76.56 664 GLY A O 1
ATOM 5178 N N . GLY A 1 665 ? 12.181 12.607 35.659 1.00 76.06 665 GLY A N 1
ATOM 5179 C CA . GLY A 1 665 ? 12.297 12.627 34.198 1.00 76.06 665 GLY A CA 1
ATOM 5180 C C . GLY A 1 665 ? 13.728 12.836 33.691 1.00 76.06 665 GLY A C 1
ATOM 5181 O O . GLY A 1 665 ? 13.919 13.275 32.555 1.00 76.06 665 GLY A O 1
ATOM 5182 N N . VAL A 1 666 ? 14.739 12.577 34.529 1.00 77.38 666 VAL A N 1
ATOM 5183 C CA . VAL A 1 666 ? 16.157 12.589 34.126 1.00 77.38 666 VAL A CA 1
ATOM 5184 C C . VAL A 1 666 ? 16.505 11.308 33.374 1.00 77.38 666 VAL A C 1
ATOM 5186 O O . VAL A 1 666 ? 17.101 11.373 32.288 1.00 77.38 666 VAL A O 1
ATOM 5189 N N . ASP A 1 667 ? 16.092 10.166 33.929 1.00 83.06 667 ASP A N 1
ATOM 5190 C CA . ASP A 1 667 ? 16.185 8.873 33.264 1.00 83.06 667 ASP A CA 1
ATOM 5191 C C . ASP A 1 667 ? 15.178 8.879 32.110 1.00 83.06 667 ASP A C 1
ATOM 5193 O O . ASP A 1 667 ? 13.986 9.114 32.285 1.00 83.06 667 ASP A O 1
ATOM 5197 N N . THR A 1 668 ? 15.679 8.716 30.888 1.00 85.31 668 THR A N 1
ATOM 5198 C CA . THR A 1 668 ? 14.894 8.931 29.664 1.00 85.31 668 THR A CA 1
ATOM 5199 C C . THR A 1 668 ? 15.326 7.970 28.576 1.00 85.31 668 THR A C 1
ATOM 5201 O O . THR A 1 668 ? 16.336 7.278 28.670 1.00 85.31 668 THR A O 1
ATOM 5204 N N . CYS A 1 669 ? 14.596 8.010 27.473 1.00 84.44 669 CYS A N 1
ATOM 5205 C CA . CYS A 1 669 ? 14.894 7.323 26.234 1.00 84.44 669 CYS A CA 1
ATOM 5206 C C . CYS A 1 669 ? 16.333 7.543 25.725 1.00 84.44 669 CYS A C 1
ATOM 5208 O O . CYS A 1 669 ? 16.952 6.615 25.219 1.00 84.44 669 CYS A O 1
ATOM 5210 N N . ASN A 1 670 ? 16.872 8.760 25.883 1.00 83.56 670 ASN A N 1
ATOM 5211 C CA . ASN A 1 670 ? 18.203 9.134 25.385 1.00 83.56 670 ASN A CA 1
ATOM 5212 C C . ASN A 1 670 ? 19.277 9.137 26.482 1.00 83.56 670 ASN A C 1
ATOM 5214 O O . ASN A 1 670 ? 20.461 8.950 26.195 1.00 83.56 670 ASN A O 1
ATOM 5218 N N . HIS A 1 671 ? 18.893 9.373 27.741 1.00 85.31 671 HIS A N 1
ATOM 5219 C CA . HIS A 1 671 ? 19.839 9.320 28.853 1.00 85.31 671 HIS A CA 1
ATOM 5220 C C . HIS A 1 671 ? 20.031 7.912 29.400 1.00 85.31 671 HIS A C 1
ATOM 5222 O O . HIS A 1 671 ? 21.093 7.673 29.967 1.00 85.31 671 HIS A O 1
ATOM 5228 N N . GLY A 1 672 ? 19.100 6.988 29.175 1.00 89.75 672 GLY A N 1
ATOM 5229 C CA . GLY A 1 672 ? 19.109 5.691 29.833 1.00 89.75 672 GLY A CA 1
ATOM 5230 C C . GLY A 1 672 ? 18.691 5.785 31.301 1.00 89.75 672 GLY A C 1
ATOM 5231 O O . GLY A 1 672 ? 18.242 6.839 31.744 1.00 89.75 672 GLY A O 1
ATOM 5232 N N . GLY A 1 673 ? 18.839 4.685 32.033 1.00 91.56 673 GLY A N 1
ATOM 5233 C CA . GLY A 1 673 ? 18.468 4.581 33.444 1.00 91.56 673 GLY A CA 1
ATOM 5234 C C . GLY A 1 673 ? 18.884 3.249 34.067 1.00 91.56 673 GLY A C 1
ATOM 5235 O O . GLY A 1 673 ? 19.459 2.380 33.407 1.00 91.56 673 GLY A O 1
ATOM 5236 N N . GLU A 1 674 ? 18.595 3.086 35.355 1.00 92.19 674 GLU A N 1
ATOM 5237 C CA . GLU A 1 674 ? 18.887 1.872 36.126 1.00 92.19 674 GLU A CA 1
ATOM 5238 C C . GLU A 1 674 ? 17.582 1.207 36.573 1.00 92.19 674 GLU A C 1
ATOM 5240 O O . GLU A 1 674 ? 16.676 1.881 37.061 1.00 92.19 674 GLU A O 1
ATOM 5245 N N . MET A 1 675 ? 17.478 -0.124 36.474 1.00 94.12 675 MET A N 1
ATOM 5246 C CA . MET A 1 675 ? 16.231 -0.832 36.808 1.00 94.12 675 MET A CA 1
ATOM 5247 C C . MET A 1 675 ? 15.770 -0.569 38.249 1.00 94.12 675 MET A C 1
ATOM 5249 O O . MET A 1 675 ? 14.578 -0.408 38.504 1.00 94.12 675 MET A O 1
ATOM 5253 N N . SER A 1 676 ? 16.710 -0.463 39.197 1.00 92.75 676 SER A N 1
ATOM 5254 C CA . SER A 1 676 ? 16.374 -0.169 40.592 1.00 92.75 676 SER A CA 1
ATOM 5255 C C . SER A 1 676 ? 15.781 1.223 40.793 1.00 92.75 676 SER A C 1
ATOM 5257 O O . SER A 1 676 ? 14.962 1.383 41.693 1.00 92.75 676 SER A O 1
ATOM 5259 N N . ASN A 1 677 ? 16.143 2.211 39.966 1.00 92.25 677 ASN A N 1
ATOM 5260 C CA . ASN A 1 677 ? 15.524 3.538 40.034 1.00 92.25 677 ASN A CA 1
ATOM 5261 C C . ASN A 1 677 ? 14.047 3.457 39.644 1.00 92.25 677 ASN A C 1
ATOM 5263 O O . ASN A 1 677 ? 13.219 4.073 40.303 1.00 92.25 677 ASN A O 1
ATOM 5267 N N . GLY A 1 678 ? 13.710 2.633 38.646 1.00 93.69 678 GLY A N 1
ATOM 5268 C CA . GLY A 1 678 ? 12.320 2.372 38.272 1.00 93.69 678 GLY A CA 1
ATOM 5269 C C . GLY A 1 678 ? 11.508 1.767 39.422 1.00 93.69 678 GLY A C 1
ATOM 5270 O O . GLY A 1 678 ? 10.401 2.215 39.701 1.00 93.69 678 GLY A O 1
ATOM 5271 N N . PHE A 1 679 ? 12.071 0.806 40.168 1.00 95.50 679 PHE A N 1
ATOM 5272 C CA . PHE A 1 679 ? 11.404 0.289 41.373 1.00 95.50 679 PHE A CA 1
ATOM 5273 C C . PHE A 1 679 ? 11.204 1.376 42.428 1.00 95.50 679 PHE A C 1
ATOM 5275 O O . PHE A 1 679 ? 10.122 1.489 43.001 1.00 95.50 679 PHE A O 1
ATOM 5282 N N . VAL A 1 680 ? 12.244 2.170 42.690 1.00 93.81 680 VAL A N 1
ATOM 5283 C CA . VAL A 1 680 ? 12.204 3.268 43.660 1.00 93.81 680 VAL A CA 1
ATOM 5284 C C . VAL A 1 680 ? 11.134 4.295 43.295 1.00 93.81 680 VAL A C 1
ATOM 5286 O O . VAL A 1 680 ? 10.386 4.703 44.184 1.00 93.81 680 VAL A O 1
ATOM 5289 N N . GLU A 1 681 ? 11.033 4.666 42.018 1.00 93.38 681 GLU A N 1
ATOM 5290 C CA . GLU A 1 681 ? 10.033 5.605 41.502 1.00 93.38 681 GLU A CA 1
ATOM 5291 C C . GLU A 1 681 ? 8.619 5.125 41.845 1.00 93.38 681 GLU A C 1
ATOM 5293 O O . GLU A 1 681 ? 7.869 5.820 42.533 1.00 93.38 681 GLU A O 1
ATOM 5298 N N . ILE A 1 682 ? 8.294 3.879 41.491 1.00 95.38 682 ILE A N 1
ATOM 5299 C CA . ILE A 1 682 ? 6.982 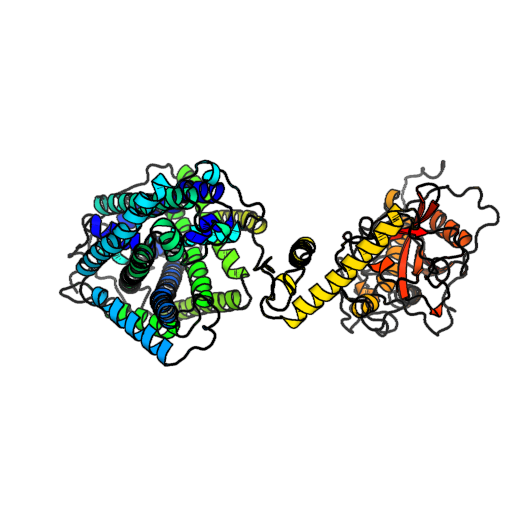3.282 41.774 1.00 95.38 682 ILE A CA 1
ATOM 5300 C C . ILE A 1 682 ? 6.701 3.221 43.276 1.00 95.38 682 ILE A C 1
ATOM 5302 O O . ILE A 1 682 ? 5.629 3.613 43.737 1.00 95.38 682 ILE A O 1
ATOM 5306 N N . ILE A 1 683 ? 7.665 2.749 44.068 1.00 94.62 683 ILE A N 1
ATOM 5307 C CA . ILE A 1 683 ? 7.483 2.539 45.510 1.00 94.62 683 ILE A CA 1
ATOM 5308 C C . ILE A 1 683 ? 7.294 3.871 46.247 1.00 94.62 683 ILE A C 1
ATOM 5310 O O . ILE A 1 683 ? 6.451 3.962 47.142 1.00 94.62 683 ILE A O 1
ATOM 5314 N N . LYS A 1 684 ? 8.080 4.898 45.907 1.00 92.25 684 LYS A N 1
ATOM 5315 C CA . LYS A 1 684 ? 8.123 6.154 46.669 1.00 92.25 684 LYS A CA 1
ATOM 5316 C C . LYS A 1 684 ? 7.197 7.233 46.130 1.00 92.25 684 LYS A C 1
ATOM 5318 O O . LYS A 1 684 ? 6.576 7.923 46.938 1.00 92.25 684 LYS A O 1
ATOM 5323 N N . ASN A 1 685 ? 7.111 7.378 44.811 1.00 91.94 685 ASN A N 1
ATOM 5324 C CA . ASN A 1 685 ? 6.444 8.515 44.178 1.00 91.94 685 ASN A CA 1
ATOM 5325 C C . ASN A 1 685 ? 5.047 8.158 43.654 1.00 91.94 685 ASN A C 1
ATOM 5327 O O . ASN A 1 685 ? 4.186 9.029 43.653 1.00 91.94 685 ASN A O 1
ATOM 5331 N N . HIS A 1 686 ? 4.793 6.881 43.346 1.00 92.62 686 HIS A N 1
ATOM 5332 C CA . HIS A 1 686 ? 3.491 6.384 42.867 1.00 92.62 686 HIS A CA 1
ATOM 5333 C C . HIS A 1 686 ? 2.795 5.445 43.866 1.00 92.62 686 HIS A C 1
ATOM 5335 O O . HIS A 1 686 ? 1.986 4.588 43.512 1.00 92.62 686 HIS A O 1
ATOM 5341 N N . ASN A 1 687 ? 3.111 5.583 45.160 1.00 92.31 687 ASN A N 1
ATOM 5342 C CA . ASN A 1 687 ? 2.476 4.834 46.254 1.00 92.31 687 ASN A CA 1
ATOM 5343 C C . ASN A 1 687 ? 2.492 3.299 46.075 1.00 92.31 687 ASN A C 1
ATOM 5345 O O . ASN A 1 687 ? 1.574 2.606 46.526 1.00 92.31 687 ASN A O 1
ATOM 5349 N N . GLY A 1 688 ? 3.529 2.763 45.429 1.00 94.06 688 GLY A N 1
ATOM 5350 C CA . GLY A 1 688 ? 3.665 1.335 45.158 1.00 94.06 688 GLY A CA 1
ATOM 5351 C C . GLY A 1 688 ? 2.720 0.821 44.075 1.00 94.06 688 GLY A C 1
ATOM 5352 O O . GLY A 1 688 ? 2.415 -0.374 44.071 1.00 94.06 688 GLY A O 1
ATOM 5353 N N . LYS A 1 689 ? 2.228 1.691 43.192 1.00 95.06 689 LYS A N 1
ATOM 5354 C CA . LYS A 1 689 ? 1.322 1.347 42.095 1.00 95.06 689 LYS A CA 1
ATOM 5355 C C . LYS A 1 689 ? 1.901 1.790 40.760 1.00 95.06 689 LYS A C 1
ATOM 5357 O O . LYS A 1 689 ? 2.617 2.777 40.712 1.00 95.06 689 LYS A O 1
ATOM 5362 N N . ILE A 1 690 ? 1.572 1.052 39.710 1.00 96.62 690 ILE A N 1
ATOM 5363 C CA . ILE A 1 690 ? 1.988 1.323 38.333 1.00 96.62 690 ILE A CA 1
ATOM 5364 C C . ILE A 1 690 ? 0.776 1.230 37.403 1.00 96.62 690 ILE A C 1
ATOM 5366 O O . ILE A 1 690 ? -0.103 0.380 37.590 1.00 96.62 690 ILE A O 1
ATOM 5370 N N . ASP A 1 691 ? 0.706 2.111 36.418 1.00 97.00 691 ASP A N 1
ATOM 5371 C CA . ASP A 1 691 ? -0.337 2.133 35.406 1.00 97.00 691 ASP A CA 1
ATOM 5372 C C . ASP A 1 691 ? -0.273 0.884 34.515 1.00 97.00 691 ASP A C 1
ATOM 5374 O O . ASP A 1 691 ? 0.803 0.433 34.105 1.00 97.00 691 ASP A O 1
ATOM 5378 N N . PRO A 1 692 ? -1.432 0.317 34.144 1.00 96.62 692 PRO A N 1
ATOM 5379 C CA . PRO A 1 692 ? -1.507 -0.643 33.054 1.00 96.62 692 PRO A CA 1
ATOM 5380 C C . PRO A 1 692 ? -1.073 -0.022 31.721 1.00 96.62 692 PRO A C 1
ATOM 5382 O O . PRO A 1 692 ? -1.340 1.151 31.447 1.00 96.62 692 PRO A O 1
ATOM 5385 N N . GLU A 1 693 ? -0.531 -0.845 30.824 1.00 95.44 693 GLU A N 1
ATOM 5386 C CA . GLU A 1 693 ? -0.163 -0.451 29.455 1.00 95.44 693 GLU A CA 1
ATOM 5387 C C . GLU A 1 693 ? -1.355 0.159 28.690 1.00 95.44 693 GLU A C 1
ATOM 5389 O O . GLU A 1 693 ? -1.195 1.055 27.869 1.00 95.44 693 GLU A O 1
ATOM 5394 N N . SER A 1 694 ? -2.588 -0.262 28.992 1.00 94.69 694 SER A N 1
ATOM 5395 C CA . SER A 1 694 ? -3.801 0.309 28.389 1.00 94.69 694 SER A CA 1
ATOM 5396 C C . SER A 1 694 ? -4.129 1.734 28.851 1.00 94.69 694 SER A C 1
ATOM 5398 O O . SER A 1 694 ? -4.880 2.431 28.170 1.00 94.69 694 SER A O 1
ATOM 5400 N N . VAL A 1 695 ? -3.633 2.145 30.021 1.00 93.50 695 VAL A N 1
ATOM 5401 C CA . VAL A 1 695 ? -3.879 3.467 30.624 1.00 93.50 695 VAL A CA 1
ATOM 5402 C C . VAL A 1 695 ? -2.780 4.444 30.221 1.00 93.50 695 VAL A C 1
ATOM 5404 O O . VAL A 1 695 ? -3.082 5.576 29.837 1.00 93.50 695 VAL A O 1
ATOM 5407 N N . TYR A 1 696 ? -1.524 3.989 30.227 1.00 94.06 696 TYR A N 1
ATOM 5408 C CA . TYR A 1 696 ? -0.369 4.782 29.813 1.00 94.06 696 TYR A CA 1
ATOM 5409 C C . TYR A 1 696 ? 0.448 4.038 28.738 1.00 94.06 696 TYR A C 1
ATOM 5411 O O . TYR A 1 696 ? 1.495 3.474 29.043 1.00 94.06 696 TYR A O 1
ATOM 5419 N N . PRO A 1 697 ? 0.009 4.056 27.463 1.00 94.56 697 PRO A N 1
ATOM 5420 C CA . PRO A 1 697 ? 0.651 3.273 26.408 1.00 94.56 697 PRO A CA 1
ATOM 5421 C C . PRO A 1 697 ? 2.076 3.715 26.084 1.00 94.56 697 PRO A C 1
ATOM 5423 O O . PRO A 1 697 ? 2.392 4.916 26.086 1.00 94.56 697 PRO A O 1
ATOM 5426 N N . TYR A 1 698 ? 2.900 2.742 25.708 1.00 94.25 698 TYR A N 1
ATOM 5427 C CA . TYR A 1 698 ? 4.266 2.951 25.262 1.00 94.25 698 TYR A CA 1
ATOM 5428 C C . TYR A 1 698 ? 4.353 3.683 23.921 1.00 94.25 698 TYR A C 1
ATOM 5430 O O . TYR A 1 698 ? 3.685 3.346 22.945 1.00 94.25 698 TYR A O 1
ATOM 5438 N N . THR A 1 699 ? 5.200 4.714 23.868 1.00 90.38 699 THR A N 1
ATOM 5439 C CA . THR A 1 699 ? 5.367 5.588 22.691 1.00 90.38 699 THR A CA 1
ATOM 5440 C C . THR A 1 699 ? 6.795 5.642 22.150 1.00 90.38 699 THR A C 1
ATOM 5442 O O . THR A 1 699 ? 7.042 6.345 21.173 1.00 90.38 699 THR A O 1
ATOM 5445 N N . ALA A 1 700 ? 7.735 4.906 22.756 1.00 89.31 700 ALA A N 1
ATOM 5446 C CA . ALA A 1 700 ? 9.148 4.861 22.356 1.00 89.31 700 ALA A CA 1
ATOM 5447 C C . ALA A 1 700 ? 9.846 6.238 22.288 1.00 89.31 700 ALA A C 1
ATOM 5449 O O . ALA A 1 700 ? 10.826 6.421 21.563 1.00 89.31 700 ALA A O 1
ATOM 5450 N N . VAL A 1 701 ? 9.343 7.217 23.045 1.00 87.25 701 VAL A N 1
ATOM 5451 C CA . VAL A 1 701 ? 9.906 8.565 23.182 1.00 87.25 701 VAL A CA 1
ATOM 5452 C C . VAL A 1 701 ? 9.720 9.052 24.615 1.00 87.25 701 VAL A C 1
ATOM 5454 O O . VAL A 1 701 ? 8.751 8.689 25.280 1.00 87.25 701 VAL A O 1
ATOM 5457 N N . SER A 1 702 ? 10.623 9.908 25.090 1.00 83.75 702 SER A N 1
ATOM 5458 C CA . SER A 1 702 ? 10.417 10.623 26.353 1.00 83.75 702 SER A CA 1
ATOM 5459 C C . SER A 1 702 ? 9.581 11.870 26.111 1.00 83.75 702 SER A C 1
ATOM 5461 O O . SER A 1 702 ? 9.952 12.721 25.301 1.00 83.75 702 SER A O 1
ATOM 5463 N N . LYS A 1 703 ? 8.465 11.999 26.829 1.00 77.50 703 LYS A N 1
ATOM 5464 C CA . LYS A 1 703 ? 7.561 13.157 26.727 1.00 77.50 703 LYS A CA 1
ATOM 5465 C C . LYS A 1 703 ? 8.052 14.347 27.549 1.00 77.50 703 LYS A C 1
ATOM 5467 O O . LYS A 1 703 ? 7.574 15.461 27.354 1.00 77.50 703 LYS A O 1
ATOM 5472 N N . GLY A 1 704 ? 8.990 14.111 28.471 1.00 71.62 704 GLY A N 1
ATOM 5473 C CA . GLY A 1 704 ? 9.539 15.124 29.377 1.00 71.62 704 GLY A CA 1
ATOM 5474 C C . GLY A 1 704 ? 8.548 15.605 30.442 1.00 71.62 704 GLY A C 1
ATOM 5475 O O . GLY A 1 704 ? 8.839 16.559 31.158 1.00 71.62 704 GLY A O 1
ATOM 5476 N N . VAL A 1 705 ? 7.374 14.971 30.535 1.00 82.25 705 VAL A N 1
ATOM 5477 C CA . VAL A 1 705 ? 6.345 15.246 31.539 1.00 82.25 705 VAL A CA 1
ATOM 5478 C C . VAL A 1 705 ? 5.761 13.917 32.006 1.00 82.25 705 VAL A C 1
ATOM 5480 O O . VAL A 1 705 ? 5.158 13.198 31.207 1.00 82.25 705 VAL A O 1
ATOM 5483 N N . CYS A 1 706 ? 5.896 13.636 33.302 1.00 88.88 706 CYS A N 1
ATOM 5484 C CA . CYS A 1 706 ? 5.247 12.510 33.964 1.00 88.88 706 CYS A CA 1
ATOM 5485 C C . CYS A 1 706 ? 3.726 12.730 34.001 1.00 88.88 706 CYS A C 1
ATOM 5487 O O . CYS A 1 706 ? 3.248 13.705 34.582 1.00 88.88 706 CYS A O 1
ATOM 5489 N N . ASN A 1 707 ? 2.965 11.847 33.347 1.00 87.25 707 ASN A N 1
ATOM 5490 C CA . ASN A 1 707 ? 1.500 11.920 33.263 1.00 87.25 707 ASN A CA 1
ATOM 5491 C C . ASN A 1 707 ? 0.798 10.696 33.873 1.00 87.25 707 ASN A C 1
ATOM 5493 O O . ASN A 1 707 ? -0.320 10.377 33.453 1.00 87.25 707 ASN A O 1
ATOM 5497 N N . ALA A 1 708 ? 1.444 10.047 34.847 1.00 88.12 708 ALA A N 1
ATOM 5498 C CA . ALA A 1 708 ? 0.911 8.880 35.542 1.00 88.12 708 ALA A CA 1
ATOM 5499 C C . ALA A 1 708 ? -0.503 9.135 36.090 1.00 88.12 708 ALA A C 1
ATOM 5501 O O . ALA A 1 708 ? -0.859 10.257 36.484 1.00 88.12 708 ALA A O 1
ATOM 5502 N N . LYS A 1 709 ? -1.333 8.095 36.062 1.00 89.38 709 LYS A N 1
ATOM 5503 C CA . LYS A 1 709 ? -2.727 8.095 36.506 1.00 89.38 709 LYS A CA 1
ATOM 5504 C C . LYS A 1 709 ? -2.862 7.220 37.742 1.00 89.38 709 LYS A C 1
ATOM 5506 O O . LYS A 1 709 ? -3.514 6.182 37.723 1.00 89.38 709 LYS A O 1
ATOM 5511 N N . ASP A 1 710 ? -2.327 7.710 38.859 1.00 82.88 710 ASP A N 1
ATOM 5512 C CA . ASP A 1 710 ? -2.302 6.992 40.144 1.00 82.88 710 ASP A CA 1
ATOM 5513 C C . ASP A 1 710 ? -3.688 6.488 40.625 1.00 82.88 710 ASP A C 1
ATOM 5515 O O . ASP A 1 710 ? -3.777 5.589 41.467 1.00 82.88 710 ASP A O 1
ATOM 5519 N N . ASP A 1 711 ? -4.790 7.055 40.114 1.00 85.50 711 ASP A N 1
ATOM 5520 C CA . ASP A 1 711 ? -6.164 6.615 40.383 1.00 85.50 711 ASP A CA 1
ATOM 5521 C C . ASP A 1 711 ? -6.556 5.309 39.665 1.00 85.50 711 ASP A C 1
ATOM 5523 O O . ASP A 1 711 ? -7.455 4.603 40.129 1.00 85.50 711 ASP A O 1
ATOM 5527 N N . GLN A 1 712 ? -5.876 4.975 38.569 1.00 88.25 712 GLN A N 1
ATOM 5528 C CA . GLN A 1 712 ? -6.057 3.765 37.760 1.00 88.25 712 GLN A CA 1
ATOM 5529 C C . GLN A 1 712 ? -4.875 2.785 37.868 1.00 88.25 712 GLN A C 1
ATOM 5531 O O . GLN A 1 712 ? -4.992 1.642 37.419 1.00 88.25 712 GLN A O 1
ATOM 5536 N N . ALA A 1 713 ? -3.784 3.202 38.513 1.00 91.81 713 ALA A N 1
ATOM 5537 C CA . ALA A 1 713 ? -2.608 2.387 38.775 1.00 91.81 713 ALA A CA 1
ATOM 5538 C C . ALA A 1 713 ? -2.896 1.178 39.694 1.00 91.81 713 ALA A C 1
ATOM 5540 O O . ALA A 1 713 ? -3.702 1.226 40.635 1.00 91.81 713 ALA A O 1
ATOM 5541 N N . LEU A 1 714 ? -2.198 0.072 39.434 1.00 93.44 714 LEU A N 1
ATOM 5542 C CA . LEU A 1 714 ? -2.354 -1.222 40.097 1.00 93.44 714 LEU A CA 1
ATOM 5543 C C . LEU A 1 714 ? -1.109 -1.596 40.905 1.00 93.44 714 LEU A C 1
ATOM 5545 O O . LEU A 1 714 ? 0.004 -1.183 40.604 1.00 93.44 714 LEU A O 1
ATOM 5549 N N . GLY A 1 715 ? -1.294 -2.446 41.913 1.00 92.00 715 GLY A N 1
ATOM 5550 C CA . GLY A 1 715 ? -0.198 -2.990 42.715 1.00 92.00 715 GLY A CA 1
ATOM 5551 C C . GLY A 1 715 ? -0.146 -2.448 44.140 1.00 92.00 715 GLY A C 1
ATOM 5552 O O . GLY A 1 715 ? -1.000 -1.678 44.578 1.00 92.00 715 GLY A O 1
ATOM 5553 N N . HIS A 1 716 ? 0.827 -2.960 44.889 1.00 92.94 716 HIS A N 1
ATOM 5554 C CA . HIS A 1 716 ? 1.191 -2.487 46.224 1.00 92.94 716 HIS A CA 1
ATOM 5555 C C . HIS A 1 716 ? 2.646 -2.890 46.512 1.00 92.94 716 HIS A C 1
ATOM 5557 O O . HIS A 1 716 ? 2.950 -3.668 47.424 1.00 92.94 716 HIS A O 1
ATOM 5563 N N . PHE A 1 717 ? 3.542 -2.434 45.638 1.00 95.56 717 PHE A N 1
ATOM 5564 C CA . PHE A 1 717 ? 4.978 -2.668 45.721 1.00 95.56 717 PHE A CA 1
ATOM 5565 C C . PHE A 1 717 ? 5.561 -1.856 46.876 1.00 95.56 717 PHE A C 1
ATOM 5567 O O . PHE A 1 717 ? 5.414 -0.639 46.934 1.00 95.56 717 PHE A O 1
ATOM 5574 N N . THR A 1 718 ? 6.207 -2.534 47.820 1.00 94.94 718 THR A N 1
ATOM 5575 C CA . THR A 1 718 ? 6.645 -1.927 49.087 1.00 94.94 718 THR A CA 1
ATOM 5576 C C . THR A 1 718 ? 8.152 -1.738 49.179 1.00 94.94 718 THR A C 1
ATOM 5578 O O . THR A 1 718 ? 8.623 -0.903 49.946 1.00 94.94 718 THR A O 1
ATOM 5581 N N . SER A 1 719 ? 8.924 -2.551 48.460 1.00 95.38 719 SER A N 1
ATOM 5582 C CA . SER A 1 719 ? 10.388 -2.520 48.481 1.00 95.38 719 SER A CA 1
ATOM 5583 C C . SER A 1 719 ? 10.965 -3.265 47.275 1.00 95.38 719 SER A C 1
ATOM 5585 O O . SER A 1 719 ? 10.223 -3.847 46.487 1.00 95.38 719 SER A O 1
ATOM 5587 N N . TYR A 1 720 ? 12.289 -3.266 47.133 1.00 96.00 720 TYR A N 1
ATOM 5588 C CA . TYR A 1 720 ? 13.009 -4.144 46.212 1.00 96.00 720 TYR A CA 1
ATOM 5589 C C . TYR A 1 720 ? 14.230 -4.756 46.906 1.00 96.00 720 TYR A C 1
ATOM 5591 O O . TYR A 1 720 ? 14.707 -4.247 47.928 1.00 96.00 720 TYR A O 1
ATOM 5599 N N . VAL A 1 721 ? 14.720 -5.870 46.367 1.00 96.19 721 VAL A N 1
ATOM 5600 C CA . VAL A 1 721 ? 15.837 -6.649 46.914 1.00 96.19 721 VAL A CA 1
ATOM 5601 C C . VAL A 1 721 ? 16.882 -6.854 45.824 1.00 96.19 721 VAL A C 1
ATOM 5603 O O . VAL A 1 721 ? 16.548 -7.204 44.693 1.00 96.19 721 VAL A O 1
ATOM 5606 N N . ASN A 1 722 ? 18.155 -6.650 46.166 1.00 95.75 722 ASN A N 1
ATOM 5607 C CA . ASN A 1 722 ? 19.264 -7.002 45.281 1.00 95.75 722 ASN A CA 1
ATOM 5608 C C . ASN A 1 722 ? 19.578 -8.491 45.418 1.00 95.75 722 ASN A C 1
ATOM 5610 O O . ASN A 1 722 ? 19.491 -9.044 46.510 1.00 95.75 722 ASN A O 1
ATOM 5614 N N . VAL A 1 723 ? 20.020 -9.135 44.351 1.00 96.75 723 VAL A N 1
ATOM 5615 C CA . VAL A 1 723 ? 20.670 -10.448 44.417 1.00 96.75 723 VAL A CA 1
ATOM 5616 C C . VAL A 1 723 ? 22.172 -10.235 44.624 1.00 96.75 723 VAL A C 1
ATOM 5618 O O . VAL A 1 723 ? 22.728 -9.230 44.175 1.00 96.75 723 VAL A O 1
ATOM 5621 N N . THR A 1 724 ? 22.838 -11.141 45.344 1.00 96.38 724 THR A N 1
ATOM 5622 C CA . THR A 1 724 ? 24.289 -11.069 45.574 1.00 96.38 724 THR A CA 1
ATOM 5623 C C . THR A 1 724 ? 25.051 -10.918 44.2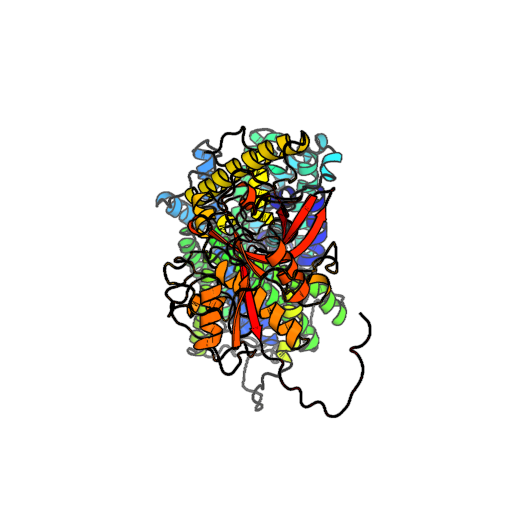55 1.00 96.38 724 THR A C 1
ATOM 5625 O O . THR A 1 724 ? 24.984 -11.769 43.373 1.00 96.38 724 THR A O 1
ATOM 5628 N N . SER A 1 725 ? 25.780 -9.806 44.127 1.00 95.44 725 SER A N 1
ATOM 5629 C CA . SER A 1 725 ? 26.445 -9.417 42.881 1.00 95.44 725 SER A CA 1
ATOM 5630 C C . SER A 1 725 ? 27.490 -10.447 42.448 1.00 95.44 725 SER A C 1
ATOM 5632 O O . SER A 1 725 ? 28.404 -10.782 43.201 1.00 95.44 725 SER A O 1
ATOM 5634 N N . GLY A 1 726 ? 27.356 -10.920 41.211 1.00 96.00 726 GLY A N 1
ATOM 5635 C CA . GLY A 1 726 ? 28.247 -11.883 40.568 1.00 96.00 726 GLY A CA 1
ATOM 5636 C C . GLY A 1 726 ? 27.998 -13.343 40.948 1.00 96.00 726 GLY A C 1
ATOM 5637 O O . GLY A 1 726 ? 28.698 -14.217 40.439 1.00 96.00 726 GLY A O 1
ATOM 5638 N N . ASP A 1 727 ? 27.018 -13.612 41.811 1.00 96.75 727 ASP A N 1
ATOM 5639 C CA . ASP A 1 727 ? 26.694 -14.947 42.305 1.00 96.75 727 ASP A CA 1
ATOM 5640 C C . ASP A 1 727 ? 25.580 -15.587 41.453 1.00 96.75 727 ASP A C 1
ATOM 5642 O O . ASP A 1 727 ? 24.390 -15.297 41.607 1.00 96.75 727 ASP A O 1
ATOM 5646 N N . GLU A 1 728 ? 25.979 -16.460 40.520 1.00 97.00 728 GLU A N 1
ATOM 5647 C CA . GLU A 1 728 ? 25.051 -17.193 39.645 1.00 97.00 728 GLU A CA 1
ATOM 5648 C C . GLU A 1 728 ? 24.136 -18.155 40.430 1.00 97.00 728 GLU A C 1
ATOM 5650 O O . GLU A 1 728 ? 23.003 -18.398 40.008 1.00 97.00 728 GLU A O 1
ATOM 5655 N N . ASP A 1 729 ? 24.575 -18.655 41.589 1.00 95.62 729 ASP A N 1
ATOM 5656 C CA . ASP A 1 729 ? 23.780 -19.535 42.449 1.00 95.62 729 ASP A CA 1
ATOM 5657 C C . ASP A 1 729 ? 22.678 -18.741 43.164 1.00 95.62 729 ASP A C 1
ATOM 5659 O O . ASP A 1 729 ? 21.517 -19.165 43.207 1.00 95.62 729 ASP A O 1
ATOM 5663 N N . ALA A 1 730 ? 23.006 -17.540 43.653 1.00 96.81 730 ALA A N 1
ATOM 5664 C CA . ALA A 1 730 ? 22.020 -16.628 44.230 1.00 96.81 730 ALA A CA 1
ATOM 5665 C C . ALA A 1 730 ? 20.977 -16.197 43.189 1.00 96.81 730 ALA A C 1
ATOM 5667 O O . ALA A 1 730 ? 19.781 -16.187 43.494 1.00 96.81 730 ALA A O 1
ATOM 5668 N N . LEU A 1 731 ? 21.403 -15.911 41.951 1.00 98.00 731 LEU A N 1
ATOM 5669 C CA . LEU A 1 731 ? 20.486 -15.609 40.848 1.00 98.00 731 LEU A CA 1
ATOM 5670 C C . LEU A 1 731 ? 19.577 -16.802 40.534 1.00 98.00 731 LEU A C 1
ATOM 5672 O O . LEU A 1 731 ? 18.367 -16.621 40.399 1.00 98.00 731 LEU A O 1
ATOM 5676 N N . LYS A 1 732 ? 20.120 -18.027 40.492 1.00 96.94 732 LYS A N 1
ATOM 5677 C CA . LYS A 1 732 ? 19.330 -19.243 40.230 1.00 96.94 732 LYS A CA 1
ATOM 5678 C C . LYS A 1 732 ? 18.245 -19.426 41.286 1.00 96.94 732 LYS A C 1
ATOM 5680 O O . LYS A 1 732 ? 17.082 -19.654 40.949 1.00 96.94 732 LYS A O 1
ATOM 5685 N N . ALA A 1 733 ? 18.619 -19.292 42.557 1.00 96.19 733 ALA A N 1
ATOM 5686 C CA . ALA A 1 733 ? 17.695 -19.404 43.677 1.00 96.19 733 ALA A CA 1
ATOM 5687 C C . ALA A 1 733 ? 16.631 -18.296 43.667 1.00 96.19 733 ALA A C 1
ATOM 5689 O O . ALA A 1 733 ? 15.465 -18.572 43.951 1.00 96.19 733 ALA A O 1
ATOM 5690 N N . ALA A 1 734 ? 16.994 -17.062 43.305 1.00 96.69 734 ALA A N 1
ATOM 5691 C CA . ALA A 1 734 ? 16.045 -15.955 43.203 1.00 96.69 734 ALA A CA 1
ATOM 5692 C C . ALA A 1 734 ? 15.020 -1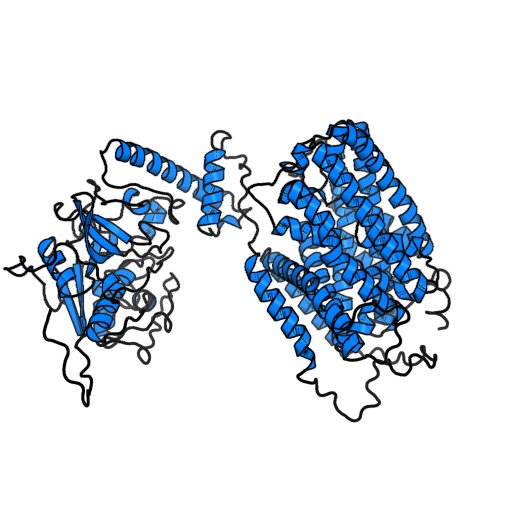6.193 42.083 1.00 96.69 734 ALA A C 1
ATOM 5694 O O . ALA A 1 734 ? 13.818 -16.110 42.335 1.00 96.69 734 ALA A O 1
ATOM 5695 N N . VAL A 1 735 ? 15.478 -16.584 40.886 1.00 97.50 735 VAL A N 1
ATOM 5696 C CA . VAL A 1 735 ? 14.596 -16.934 39.758 1.00 97.50 735 VAL A CA 1
ATOM 5697 C C . VAL A 1 735 ? 13.628 -18.046 40.158 1.00 97.50 735 VAL A C 1
ATOM 5699 O O . VAL A 1 735 ? 12.437 -17.917 39.920 1.00 97.50 735 VAL A O 1
ATOM 5702 N N . ALA A 1 736 ? 14.109 -19.111 40.801 1.00 95.44 736 ALA A N 1
ATOM 5703 C CA . ALA A 1 736 ? 13.280 -20.270 41.133 1.00 95.44 736 ALA A CA 1
ATOM 5704 C C . ALA A 1 736 ? 12.264 -20.024 42.262 1.00 95.44 736 ALA A C 1
ATOM 5706 O O . ALA A 1 736 ? 11.227 -20.675 42.305 1.00 95.44 736 ALA A O 1
ATOM 5707 N N . THR A 1 737 ? 12.572 -19.137 43.215 1.00 93.19 737 THR A N 1
ATOM 5708 C CA . THR A 1 737 ? 11.804 -19.032 44.474 1.00 93.19 737 THR A CA 1
ATOM 5709 C C . THR A 1 737 ? 11.090 -17.702 44.675 1.00 93.19 737 THR A C 1
ATOM 5711 O O . THR A 1 737 ? 10.321 -17.573 45.632 1.00 93.19 737 THR A O 1
ATOM 5714 N N . LYS A 1 738 ? 11.371 -16.692 43.841 1.00 94.69 738 LYS A N 1
ATOM 5715 C CA . LYS A 1 738 ? 10.835 -15.333 44.002 1.00 94.69 738 LYS A CA 1
ATOM 5716 C C . LYS A 1 738 ? 9.956 -14.923 42.832 1.00 94.69 738 LYS A C 1
ATOM 5718 O O . LYS A 1 738 ? 8.750 -14.826 43.014 1.00 94.69 738 LYS A O 1
ATOM 5723 N N . SER A 1 739 ? 10.555 -14.657 41.677 1.00 96.19 739 SER A N 1
ATOM 5724 C CA . SER A 1 739 ? 9.877 -14.135 40.483 1.00 96.19 739 SER A CA 1
ATOM 5725 C C . SER A 1 739 ? 10.855 -14.064 39.309 1.00 96.19 739 SER A C 1
ATOM 5727 O O . SER A 1 739 ? 12.041 -14.384 39.455 1.00 96.19 739 SER A O 1
ATOM 5729 N N . VAL A 1 740 ? 10.392 -13.548 38.169 1.00 98.25 740 VAL A N 1
ATOM 5730 C CA . VAL A 1 740 ? 11.275 -13.021 37.118 1.00 98.25 740 VAL A CA 1
ATOM 5731 C C . VAL A 1 740 ? 12.238 -11.995 37.725 1.00 98.25 740 VAL A C 1
ATOM 5733 O O . VAL A 1 740 ? 11.829 -11.145 38.521 1.00 98.25 740 VAL A O 1
ATOM 5736 N N . GLN A 1 741 ? 13.521 -12.103 37.374 1.00 98.50 741 GLN A N 1
ATOM 5737 C CA . GLN A 1 741 ? 14.579 -11.226 37.884 1.00 98.50 741 GLN A CA 1
ATOM 5738 C C . GLN A 1 741 ? 14.939 -10.166 36.848 1.00 98.50 741 GLN A C 1
ATOM 5740 O O . GLN A 1 741 ? 15.202 -10.492 35.693 1.00 98.50 741 GLN A O 1
ATOM 5745 N N . SER A 1 742 ? 14.996 -8.909 37.272 1.00 98.25 742 SER A N 1
ATOM 5746 C CA . SER A 1 742 ? 15.481 -7.795 36.459 1.00 98.25 742 SER A CA 1
ATOM 5747 C C . SER A 1 742 ? 17.005 -7.750 36.546 1.00 98.25 742 SER A C 1
ATOM 5749 O O . SER A 1 742 ? 17.542 -7.605 37.647 1.00 98.25 742 SER A O 1
ATOM 5751 N N . VAL A 1 743 ? 17.708 -7.868 35.417 1.00 98.50 743 VAL A N 1
ATOM 5752 C CA . VAL A 1 743 ? 19.177 -7.922 35.378 1.00 98.50 743 VAL A CA 1
ATOM 5753 C C . VAL A 1 743 ? 19.783 -6.978 34.338 1.00 98.50 743 VAL A C 1
ATOM 5755 O O . VAL A 1 743 ? 19.142 -6.675 33.332 1.00 98.50 743 VAL A O 1
ATOM 5758 N N . ALA A 1 744 ? 21.030 -6.548 34.545 1.00 98.00 744 ALA A N 1
ATOM 5759 C CA . ALA A 1 744 ? 21.834 -5.905 33.501 1.00 98.00 744 ALA A CA 1
ATOM 5760 C C . ALA A 1 744 ? 22.878 -6.857 32.909 1.00 98.00 744 ALA A C 1
ATOM 5762 O O . ALA A 1 744 ? 23.398 -7.739 33.595 1.00 98.00 744 ALA A O 1
ATOM 5763 N N . ILE A 1 745 ? 23.199 -6.649 31.634 1.00 98.31 745 ILE A N 1
ATOM 5764 C CA . ILE A 1 745 ? 24.208 -7.396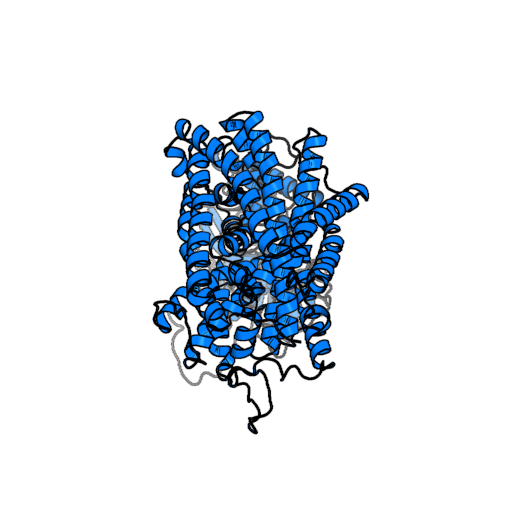 30.883 1.00 98.31 745 ILE A CA 1
ATOM 5765 C C . ILE A 1 745 ? 25.058 -6.468 30.006 1.00 98.31 745 ILE A C 1
ATOM 5767 O O . ILE A 1 745 ? 24.668 -5.337 29.717 1.00 98.31 745 ILE A O 1
ATOM 5771 N N . ASP A 1 746 ? 26.204 -6.970 29.550 1.00 97.62 746 ASP A N 1
ATOM 5772 C CA . ASP A 1 746 ? 26.912 -6.426 28.385 1.00 97.62 746 ASP A CA 1
ATOM 5773 C C . ASP A 1 746 ? 26.300 -6.994 27.097 1.00 97.62 746 ASP A C 1
ATOM 5775 O O . ASP A 1 746 ? 26.456 -8.181 26.785 1.00 97.62 746 ASP A O 1
ATOM 5779 N N . ALA A 1 747 ? 25.614 -6.132 26.353 1.00 96.94 747 ALA A N 1
ATOM 5780 C CA . ALA A 1 747 ? 25.054 -6.414 25.038 1.00 96.94 747 ALA A CA 1
ATOM 5781 C C . ALA A 1 747 ? 25.794 -5.660 23.919 1.00 96.94 747 ALA A C 1
ATOM 5783 O O . ALA A 1 747 ? 25.364 -5.701 22.770 1.00 96.94 747 ALA A O 1
ATOM 5784 N N . SER A 1 748 ? 26.930 -5.012 24.189 1.00 93.00 748 SER A N 1
ATOM 5785 C CA . SER A 1 748 ? 27.618 -4.108 23.251 1.00 93.00 748 SER A CA 1
ATOM 5786 C C . SER A 1 748 ? 28.080 -4.743 21.927 1.00 93.00 748 SER A C 1
ATOM 5788 O O . SER A 1 748 ? 28.463 -4.032 20.991 1.00 93.00 748 SER A O 1
ATOM 5790 N N . SER A 1 749 ? 28.083 -6.077 21.834 1.00 95.50 749 SER A N 1
ATOM 5791 C CA . SER A 1 749 ? 28.537 -6.834 20.666 1.00 95.50 749 SER A CA 1
ATOM 5792 C C . SER A 1 749 ? 27.449 -7.013 19.603 1.00 95.50 749 SER A C 1
ATOM 5794 O O . SER A 1 749 ? 26.316 -7.375 19.911 1.00 95.50 749 SER A O 1
ATOM 5796 N N . PHE A 1 750 ? 27.846 -6.933 18.327 1.00 96.00 750 PHE A N 1
ATOM 5797 C CA . PHE A 1 750 ? 26.993 -7.306 17.188 1.00 96.00 750 PHE A CA 1
ATOM 5798 C C . PHE A 1 750 ? 26.469 -8.754 17.274 1.00 96.00 750 PHE A C 1
ATOM 5800 O O . PHE A 1 750 ? 25.438 -9.082 16.694 1.00 96.00 750 PHE A O 1
ATOM 5807 N N . THR A 1 751 ? 27.170 -9.643 17.988 1.00 97.31 751 THR A N 1
ATOM 5808 C CA . THR A 1 751 ? 26.719 -11.032 18.168 1.00 97.31 751 THR A CA 1
ATOM 5809 C C . THR A 1 751 ? 25.479 -11.131 19.050 1.00 97.31 751 THR A C 1
ATOM 5811 O O . THR A 1 751 ? 24.683 -12.048 18.864 1.00 97.31 751 THR A O 1
ATOM 5814 N N . PHE A 1 752 ? 25.281 -10.172 19.961 1.00 97.81 752 PHE A N 1
ATOM 5815 C CA . PHE A 1 752 ? 24.031 -10.025 20.697 1.00 97.81 752 PHE A CA 1
ATOM 5816 C C . PHE A 1 752 ? 22.960 -9.400 19.795 1.00 97.81 752 PHE A C 1
ATOM 5818 O O . PHE A 1 752 ? 21.882 -9.971 19.654 1.00 97.81 752 PHE A O 1
ATOM 5825 N N . GLN A 1 753 ? 23.276 -8.299 19.096 1.00 97.31 753 GLN A N 1
ATOM 5826 C CA . GLN A 1 753 ? 22.368 -7.646 18.134 1.00 97.31 753 GLN A CA 1
ATOM 5827 C C . GLN A 1 753 ? 21.735 -8.650 17.156 1.00 97.31 753 GLN A C 1
ATOM 5829 O O . GLN A 1 753 ? 20.527 -8.620 16.929 1.00 97.31 753 GLN A O 1
ATOM 5834 N N . LEU A 1 754 ? 22.536 -9.565 16.606 1.00 98.19 754 LEU A N 1
ATOM 5835 C CA . LEU A 1 754 ? 22.137 -10.497 15.545 1.00 98.19 754 LEU A CA 1
ATOM 5836 C C . LEU A 1 754 ? 21.843 -11.917 16.054 1.00 98.19 754 LEU A C 1
ATOM 5838 O O . LEU A 1 754 ? 21.788 -12.854 15.257 1.00 98.19 754 LEU A O 1
ATOM 5842 N N . TYR A 1 755 ? 21.695 -12.115 17.367 1.00 98.50 755 TYR A N 1
ATOM 5843 C CA . TYR A 1 755 ? 21.424 -13.435 17.938 1.00 98.50 755 TYR A CA 1
ATOM 5844 C C . TYR A 1 755 ? 20.137 -14.050 17.359 1.00 98.50 755 TYR A C 1
ATOM 5846 O O . TYR A 1 755 ? 19.113 -13.377 17.237 1.00 98.50 755 TYR A O 1
ATOM 5854 N N . ARG A 1 756 ? 20.185 -15.351 17.032 1.00 97.88 756 ARG A N 1
ATOM 5855 C CA . ARG A 1 756 ? 19.033 -16.123 16.530 1.00 97.88 756 ARG A CA 1
ATOM 5856 C C . ARG A 1 756 ? 18.665 -17.295 17.436 1.00 97.88 756 ARG A C 1
ATOM 5858 O O . ARG A 1 756 ? 17.514 -17.429 17.830 1.00 97.88 756 ARG A O 1
ATOM 5865 N N . HIS A 1 757 ? 19.613 -18.187 17.729 1.00 97.69 757 HIS A N 1
ATOM 5866 C CA . HIS A 1 757 ? 19.322 -19.434 18.448 1.00 97.69 757 HIS A CA 1
ATOM 5867 C C . HIS A 1 757 ? 20.583 -20.073 19.049 1.00 97.69 757 HIS A C 1
ATOM 5869 O O . HIS A 1 757 ? 21.689 -19.843 18.569 1.00 97.69 757 HIS A O 1
ATOM 5875 N N . GLY A 1 758 ? 20.417 -20.938 20.054 1.00 97.81 758 GLY A N 1
ATOM 5876 C CA . GLY A 1 758 ? 21.498 -21.678 20.721 1.00 97.81 758 GLY A CA 1
ATOM 5877 C C . GLY A 1 758 ? 21.999 -20.994 21.996 1.00 97.81 758 GLY A C 1
ATOM 5878 O O . GLY A 1 758 ? 21.583 -19.886 22.312 1.00 97.81 758 GLY A O 1
ATOM 5879 N N . VAL A 1 759 ? 22.869 -21.651 22.766 1.00 98.31 759 VAL A N 1
ATOM 5880 C CA . VAL A 1 759 ? 23.370 -21.064 24.023 1.00 98.31 759 VAL A CA 1
ATOM 5881 C C . VAL A 1 759 ? 24.404 -19.993 23.692 1.00 98.31 759 VAL A C 1
ATOM 5883 O O . VAL A 1 759 ? 25.483 -20.308 23.185 1.00 98.31 759 VAL A O 1
ATOM 5886 N N . TYR A 1 760 ? 24.063 -18.736 23.956 1.00 98.19 760 TYR A N 1
ATOM 5887 C CA . TYR A 1 760 ? 24.899 -17.571 23.723 1.00 98.19 760 TYR A CA 1
ATOM 5888 C C . TYR A 1 760 ? 26.091 -17.581 24.676 1.00 98.19 760 TYR A C 1
ATOM 5890 O O . TYR A 1 760 ? 25.944 -17.477 25.892 1.00 98.19 760 TYR A O 1
ATOM 5898 N N . SER A 1 761 ? 27.283 -17.739 24.109 1.00 96.00 761 SER A N 1
ATOM 5899 C CA . SER A 1 761 ? 28.541 -17.822 24.847 1.00 96.00 761 SER A CA 1
ATOM 5900 C C . SER A 1 761 ? 29.599 -17.025 24.101 1.00 96.00 761 SER A C 1
ATOM 5902 O O . SER A 1 761 ? 30.305 -17.563 23.246 1.00 96.00 761 SER A O 1
ATOM 5904 N N . TRP A 1 762 ? 29.713 -15.740 24.433 1.00 95.12 762 TRP A N 1
ATOM 5905 C CA . TRP A 1 762 ? 30.620 -14.815 23.763 1.00 95.12 762 TRP A CA 1
ATOM 5906 C C . TRP A 1 762 ? 31.804 -14.422 24.665 1.00 95.12 762 TRP A C 1
ATOM 5908 O O . TRP A 1 762 ? 31.610 -13.745 25.677 1.00 95.12 762 TRP A O 1
ATOM 5918 N N . PRO A 1 763 ? 33.051 -14.831 24.353 1.00 89.19 763 PRO A N 1
ATOM 5919 C CA . PRO A 1 763 ? 34.199 -14.613 25.242 1.00 89.19 763 PRO A CA 1
ATOM 5920 C C . PRO A 1 763 ? 34.555 -13.146 25.505 1.00 89.19 763 PRO A C 1
ATOM 5922 O O . PRO A 1 763 ? 35.228 -12.860 26.491 1.00 89.19 763 PRO A O 1
ATOM 5925 N N . LEU A 1 764 ? 34.143 -12.224 24.627 1.00 90.75 764 LEU A N 1
ATOM 5926 C CA . LEU A 1 764 ? 34.472 -10.801 24.759 1.00 90.75 764 LEU A CA 1
ATOM 5927 C C . LEU A 1 764 ? 33.495 -10.028 25.650 1.00 90.75 764 LEU A C 1
ATOM 5929 O O . LEU A 1 764 ? 33.777 -8.864 25.943 1.00 90.75 764 LEU A O 1
ATOM 5933 N N . CYS A 1 765 ? 32.405 -10.671 26.082 1.00 90.19 765 CYS A N 1
ATOM 5934 C CA . CYS A 1 765 ? 31.464 -10.096 27.032 1.00 90.19 765 CYS A CA 1
ATOM 5935 C C . CYS A 1 765 ? 32.173 -9.639 28.310 1.00 90.19 765 CYS A C 1
ATOM 5937 O O . CYS A 1 765 ? 32.943 -10.387 28.924 1.00 90.19 765 CYS A O 1
ATOM 5939 N N . LYS A 1 766 ? 31.861 -8.423 28.733 1.00 93.75 766 LYS A N 1
ATOM 5940 C CA . LYS A 1 766 ? 32.264 -7.838 30.005 1.00 93.75 766 LYS A CA 1
ATOM 5941 C C . LYS A 1 766 ? 31.379 -8.344 31.136 1.00 93.75 766 LYS A C 1
ATOM 5943 O O . LYS A 1 766 ? 30.310 -8.897 30.911 1.00 93.75 766 LYS A O 1
ATOM 5948 N N . ASN A 1 767 ? 31.857 -8.217 32.368 1.00 93.94 767 ASN A N 1
ATOM 5949 C CA . ASN A 1 767 ? 31.102 -8.649 33.547 1.00 93.94 767 ASN A CA 1
ATOM 5950 C C . ASN A 1 767 ? 31.210 -7.690 34.735 1.00 93.94 767 ASN A C 1
ATOM 5952 O O . ASN A 1 767 ? 30.615 -7.952 35.783 1.00 93.94 767 ASN A O 1
ATOM 5956 N N . LYS A 1 768 ? 31.946 -6.583 34.597 1.00 93.25 768 LYS A N 1
ATOM 5957 C CA . LYS A 1 768 ? 32.007 -5.572 35.645 1.00 93.25 768 LYS A CA 1
ATOM 5958 C C . LYS A 1 768 ? 30.777 -4.687 35.611 1.00 93.25 768 LYS A C 1
ATOM 5960 O O . LYS A 1 768 ? 30.221 -4.398 34.563 1.00 93.25 768 LYS A O 1
ATOM 5965 N N . ALA A 1 769 ? 30.433 -4.219 36.798 1.00 88.94 769 ALA A N 1
ATOM 5966 C CA . ALA A 1 769 ? 29.373 -3.276 37.096 1.00 88.94 769 ALA A CA 1
ATOM 5967 C C . ALA A 1 769 ? 29.247 -2.088 36.123 1.00 88.94 769 ALA A C 1
ATOM 5969 O O . ALA A 1 769 ? 28.144 -1.739 35.724 1.00 88.94 769 ALA A O 1
ATOM 5970 N N . ASP A 1 770 ? 30.367 -1.447 35.808 1.00 89.06 770 ASP A N 1
ATOM 5971 C CA . ASP A 1 770 ? 30.486 -0.233 34.996 1.00 89.06 770 ASP A CA 1
ATOM 5972 C C . ASP A 1 770 ? 30.627 -0.511 33.492 1.00 89.06 770 ASP A C 1
ATOM 5974 O O . ASP A 1 770 ? 30.693 0.421 32.696 1.00 89.06 770 ASP A O 1
ATOM 5978 N N . GLU A 1 771 ? 30.671 -1.787 33.106 1.00 92.19 771 GLU A N 1
ATOM 5979 C CA . GLU A 1 771 ? 30.824 -2.245 31.723 1.00 92.19 771 GLU A CA 1
ATOM 5980 C C . GLU A 1 771 ? 29.518 -2.853 31.160 1.00 92.19 771 GLU A C 1
ATOM 5982 O O . GLU A 1 771 ? 29.519 -3.327 30.028 1.00 92.19 771 GLU A O 1
ATOM 5987 N N . LEU A 1 772 ? 28.422 -2.863 31.934 1.00 96.38 772 LEU A N 1
ATOM 5988 C CA . LEU A 1 772 ? 27.095 -3.319 31.488 1.00 96.38 772 LEU A CA 1
ATOM 5989 C C . LEU A 1 772 ? 26.323 -2.157 30.855 1.00 96.38 772 LEU A C 1
ATOM 5991 O O . LEU A 1 772 ? 26.428 -1.024 31.328 1.00 96.38 772 LEU A O 1
ATOM 5995 N N . ASP A 1 773 ? 25.525 -2.440 29.827 1.00 95.81 773 ASP A N 1
ATOM 5996 C CA . ASP A 1 773 ? 24.853 -1.421 29.008 1.00 95.81 773 ASP A CA 1
ATOM 5997 C C . ASP A 1 773 ? 23.400 -1.755 28.628 1.00 95.81 773 ASP A C 1
ATOM 5999 O O . ASP A 1 773 ? 22.682 -0.887 28.125 1.00 95.81 773 ASP A O 1
ATOM 6003 N N . HIS A 1 774 ? 22.902 -2.958 28.940 1.00 97.62 774 HIS A N 1
ATOM 6004 C CA . HIS A 1 774 ? 21.538 -3.371 28.590 1.00 97.62 774 HIS A CA 1
ATOM 6005 C C . HIS A 1 774 ? 20.785 -4.024 29.748 1.00 97.62 774 HIS A C 1
ATOM 6007 O O . HIS A 1 774 ? 21.333 -4.862 30.461 1.00 97.62 774 HIS A O 1
ATOM 6013 N N . GLY A 1 775 ? 19.512 -3.661 29.917 1.00 97.81 775 GLY A N 1
ATOM 6014 C CA . GLY A 1 775 ? 18.612 -4.225 30.928 1.00 97.81 775 GLY A CA 1
ATOM 6015 C C . GLY A 1 775 ? 17.695 -5.285 30.323 1.00 97.81 775 GLY A C 1
ATOM 6016 O O . GLY A 1 775 ? 17.028 -5.026 29.327 1.00 97.81 775 GLY A O 1
ATOM 6017 N N . VAL A 1 776 ? 17.634 -6.473 30.926 1.00 98.44 776 VAL A N 1
ATOM 6018 C CA . VAL A 1 776 ? 16.832 -7.621 30.458 1.00 98.44 776 VAL A CA 1
ATOM 6019 C C . VAL A 1 776 ? 16.230 -8.390 31.631 1.00 98.44 776 VAL A C 1
ATOM 6021 O O . VAL A 1 776 ? 16.622 -8.173 32.775 1.00 98.44 776 VAL A O 1
ATOM 6024 N N . ALA A 1 777 ? 15.279 -9.289 31.377 1.00 98.56 777 ALA A N 1
ATOM 6025 C CA . ALA A 1 777 ? 14.586 -10.017 32.440 1.00 98.56 777 ALA A CA 1
ATOM 6026 C C . ALA A 1 777 ? 14.850 -11.528 32.367 1.00 98.56 777 ALA A C 1
ATOM 6028 O O . ALA A 1 777 ? 14.577 -12.169 31.354 1.00 98.56 777 ALA A O 1
ATOM 6029 N N . VAL A 1 778 ? 15.359 -12.128 33.443 1.00 98.75 778 VAL A N 1
ATOM 6030 C CA . VAL A 1 778 ? 15.585 -13.578 33.536 1.00 98.75 778 VAL A CA 1
ATOM 6031 C C . VAL A 1 778 ? 14.280 -14.257 33.942 1.00 98.75 778 VAL A C 1
ATOM 6033 O O . VAL A 1 778 ? 13.843 -14.158 35.089 1.00 98.75 778 VAL A O 1
ATOM 6036 N N . ALA A 1 779 ? 13.663 -14.951 32.987 1.00 98.00 779 ALA A N 1
ATOM 6037 C CA . ALA A 1 779 ? 12.396 -15.659 33.158 1.00 98.00 779 ALA A CA 1
ATOM 6038 C C . ALA A 1 779 ? 12.575 -17.134 33.546 1.00 98.00 779 ALA A C 1
ATOM 6040 O O . ALA A 1 779 ? 11.613 -17.795 33.924 1.00 98.00 779 ALA A O 1
ATOM 6041 N N . GLY A 1 780 ? 13.792 -17.665 33.467 1.00 98.12 780 GLY A N 1
ATOM 6042 C CA . GLY A 1 780 ? 14.031 -19.070 33.755 1.00 98.12 780 GLY A CA 1
ATOM 6043 C C . GLY A 1 780 ? 15.476 -19.495 33.558 1.00 98.12 780 GLY A C 1
ATOM 6044 O O . GLY A 1 780 ? 16.369 -18.677 33.328 1.00 98.12 780 GLY A O 1
ATOM 6045 N N . TYR A 1 781 ? 15.705 -20.797 33.624 1.00 98.31 781 TYR A N 1
ATOM 6046 C CA . TYR A 1 781 ? 16.984 -21.436 33.337 1.00 98.31 781 TYR A CA 1
ATOM 6047 C C . TYR A 1 781 ? 16.771 -22.891 32.924 1.00 98.31 781 TYR A C 1
ATOM 6049 O O . TYR A 1 781 ? 15.768 -23.516 33.265 1.00 98.31 781 TYR A O 1
ATOM 6057 N N . GLY A 1 782 ? 17.746 -23.463 32.228 1.00 97.56 782 GLY A N 1
ATOM 6058 C CA . GLY A 1 782 ? 17.698 -24.875 31.876 1.00 97.56 782 GLY A CA 1
ATOM 6059 C C . GLY A 1 782 ? 18.991 -25.394 31.274 1.00 97.56 782 GLY A C 1
ATOM 6060 O O . GLY A 1 782 ? 20.066 -24.827 31.505 1.00 97.56 782 GLY A O 1
ATOM 6061 N N . VAL A 1 783 ? 18.866 -26.485 30.516 1.00 96.94 783 VAL A N 1
ATOM 6062 C CA . VAL A 1 783 ? 19.969 -27.175 29.840 1.00 96.94 783 VAL A CA 1
ATOM 6063 C C . VAL A 1 783 ? 19.600 -27.410 28.377 1.00 96.94 783 VAL A C 1
ATOM 6065 O O . VAL A 1 783 ? 18.565 -27.998 28.074 1.00 96.94 783 VAL A O 1
ATOM 6068 N N . PHE A 1 784 ? 20.452 -26.978 27.447 1.00 95.62 784 PHE A N 1
ATOM 6069 C CA . PHE A 1 784 ? 20.283 -27.214 26.011 1.00 95.62 784 PHE A CA 1
ATOM 6070 C C . PHE A 1 784 ? 21.568 -27.788 25.419 1.00 95.62 784 PHE A C 1
ATOM 6072 O O . PHE A 1 784 ? 22.633 -27.180 25.522 1.00 95.62 784 PHE A O 1
ATOM 6079 N N . LYS A 1 785 ? 21.489 -28.973 24.797 1.00 93.38 785 LYS A N 1
ATOM 6080 C CA . LYS A 1 785 ? 22.654 -29.695 24.235 1.00 93.38 785 LYS A CA 1
ATOM 6081 C C . LYS A 1 785 ? 23.842 -29.754 25.219 1.00 93.38 785 LYS A C 1
ATOM 6083 O O . LYS A 1 785 ? 24.968 -29.383 24.872 1.00 93.38 785 LYS A O 1
ATOM 6088 N N . SER A 1 786 ? 23.553 -30.174 26.454 1.00 94.44 786 SER A N 1
ATOM 6089 C CA . SER A 1 786 ? 24.510 -30.288 27.569 1.00 94.44 786 SER A CA 1
ATOM 6090 C C . SER A 1 786 ? 25.178 -28.971 27.989 1.00 94.44 786 SER A C 1
ATOM 6092 O O . SER A 1 786 ? 26.283 -28.982 28.530 1.00 94.44 786 SER A O 1
ATOM 6094 N N . LYS A 1 787 ? 24.545 -27.826 27.713 1.00 95.56 787 LYS A N 1
ATOM 6095 C CA . LYS A 1 787 ? 25.001 -26.503 28.149 1.00 95.56 787 LYS A CA 1
ATOM 6096 C C . LYS A 1 787 ? 23.928 -25.843 29.000 1.00 95.56 787 LYS A C 1
ATOM 6098 O O . LYS A 1 787 ? 22.784 -25.727 28.565 1.00 95.56 787 LYS A O 1
ATOM 6103 N N . ASP A 1 788 ? 24.328 -25.398 30.182 1.00 97.19 788 ASP A N 1
ATOM 6104 C CA . ASP A 1 788 ? 23.478 -24.629 31.080 1.00 97.19 788 ASP A CA 1
ATOM 6105 C C . ASP A 1 788 ? 23.192 -23.245 30.492 1.00 97.19 788 ASP A C 1
ATOM 6107 O O . ASP A 1 788 ? 24.102 -22.572 29.993 1.00 97.19 788 ASP A O 1
ATOM 6111 N N . PHE A 1 789 ? 21.939 -22.803 30.584 1.00 98.50 789 PHE A N 1
ATOM 6112 C CA . PHE A 1 789 ? 21.539 -21.471 30.150 1.00 98.50 789 PHE A CA 1
ATOM 6113 C C . PHE A 1 789 ? 20.591 -20.777 31.131 1.00 98.50 789 PHE A C 1
ATOM 6115 O O . PHE A 1 789 ? 19.883 -21.429 31.904 1.00 98.50 789 PHE A O 1
ATOM 6122 N N . TRP A 1 790 ? 20.577 -19.449 31.058 1.00 98.69 790 TRP A N 1
ATOM 6123 C CA . TRP A 1 790 ? 19.527 -18.560 31.543 1.00 98.69 790 TRP A CA 1
ATOM 6124 C C . TRP A 1 790 ? 18.554 -18.275 30.405 1.00 98.69 790 TRP A C 1
ATOM 6126 O O . TRP A 1 790 ? 18.981 -17.934 29.300 1.00 98.69 790 TRP A O 1
ATOM 6136 N N . LEU A 1 791 ? 17.258 -18.415 30.662 1.00 98.56 791 LEU A N 1
ATOM 6137 C CA . LEU A 1 791 ? 16.217 -17.992 29.736 1.00 98.56 791 LEU A CA 1
ATOM 6138 C C . LEU A 1 791 ? 15.912 -16.521 29.998 1.00 98.56 791 LEU A C 1
ATOM 6140 O O . LEU A 1 791 ? 15.367 -16.169 31.046 1.00 98.56 791 LEU A O 1
ATOM 6144 N N . VAL A 1 792 ? 16.260 -15.667 29.045 1.00 98.75 792 VAL A N 1
ATOM 6145 C CA . VAL A 1 792 ? 16.183 -14.216 29.214 1.00 98.75 792 VAL A CA 1
ATOM 6146 C C . VAL A 1 792 ? 15.212 -13.626 28.203 1.00 98.75 792 VAL A C 1
ATOM 6148 O O . VAL A 1 792 ? 15.347 -13.870 27.006 1.00 98.75 792 VAL A O 1
ATOM 6151 N N . LYS A 1 793 ? 14.241 -12.856 28.697 1.00 98.44 793 LYS A N 1
ATOM 6152 C CA . LYS A 1 793 ? 13.298 -12.046 27.924 1.00 98.44 793 LYS A CA 1
ATOM 6153 C C . LYS A 1 793 ? 13.961 -10.714 27.565 1.00 98.44 793 LYS A C 1
ATOM 6155 O O . LYS A 1 793 ? 14.430 -10.001 28.456 1.00 98.44 793 LYS A O 1
ATOM 6160 N N . ASN A 1 794 ? 13.995 -10.393 26.275 1.00 97.75 794 ASN A N 1
ATOM 6161 C CA . ASN A 1 794 ? 14.507 -9.131 25.742 1.00 97.75 794 ASN A CA 1
ATOM 6162 C C . ASN A 1 794 ? 13.351 -8.182 25.362 1.00 97.75 794 ASN A C 1
ATOM 6164 O O . ASN A 1 794 ? 12.188 -8.581 25.349 1.00 97.75 794 ASN A O 1
ATOM 6168 N N . SER A 1 795 ? 13.668 -6.928 25.042 1.00 95.94 795 SER A N 1
ATOM 6169 C CA . SER A 1 795 ? 12.715 -5.839 24.773 1.00 95.94 795 SER A CA 1
ATOM 6170 C C . SER A 1 795 ? 12.720 -5.360 23.315 1.00 95.94 795 SER A C 1
ATOM 6172 O O . SER A 1 795 ? 12.373 -4.217 23.039 1.00 95.94 795 SER A O 1
ATOM 6174 N N . TRP A 1 796 ? 13.101 -6.213 22.357 1.00 95.06 796 TRP A N 1
ATOM 6175 C CA . TRP A 1 796 ? 13.166 -5.882 20.916 1.00 95.06 796 TRP A CA 1
ATOM 6176 C C . TRP A 1 796 ? 12.093 -6.588 20.072 1.00 95.06 796 TRP A C 1
ATOM 6178 O O . TRP A 1 796 ? 12.233 -6.740 18.857 1.00 95.06 796 TRP A O 1
ATOM 6188 N N . GLY A 1 797 ? 11.003 -7.014 20.715 1.00 94.19 797 GLY A N 1
ATOM 6189 C CA . GLY A 1 797 ? 9.909 -7.732 20.066 1.00 94.19 797 GLY A CA 1
ATOM 6190 C C . GLY A 1 797 ? 10.237 -9.186 19.716 1.00 94.19 797 GLY A C 1
ATOM 6191 O O . GLY A 1 797 ? 11.361 -9.668 19.860 1.00 94.19 797 GLY A O 1
ATOM 6192 N N . GLU A 1 798 ? 9.226 -9.898 19.223 1.00 94.00 798 GLU A N 1
ATOM 6193 C CA . GLU A 1 798 ? 9.313 -11.335 18.921 1.00 94.00 798 GLU A CA 1
ATOM 6194 C C . GLU A 1 798 ? 10.195 -11.656 17.706 1.00 94.00 798 GLU A C 1
ATOM 6196 O O . GLU A 1 798 ? 10.622 -12.787 17.511 1.00 94.00 798 GLU A O 1
ATOM 6201 N N . SER A 1 799 ? 10.497 -10.653 16.887 1.00 90.38 799 SER A N 1
ATOM 6202 C CA . SER A 1 799 ? 11.301 -10.813 15.675 1.00 90.38 799 SER A CA 1
ATOM 6203 C C . SER A 1 799 ? 12.793 -11.073 15.947 1.00 90.38 799 SER A C 1
ATOM 6205 O O . SER A 1 799 ? 13.531 -11.482 15.051 1.00 90.38 799 SER A O 1
ATOM 6207 N N . TRP A 1 800 ? 13.245 -10.817 17.178 1.00 96.94 800 TRP A N 1
ATOM 6208 C CA . TRP A 1 800 ? 14.633 -10.956 17.601 1.00 96.94 800 TRP A CA 1
ATOM 6209 C C . TRP A 1 800 ? 14.855 -12.254 18.388 1.00 96.94 800 TRP A C 1
ATOM 6211 O O . TRP A 1 800 ? 14.027 -12.638 19.215 1.00 96.94 800 TRP A O 1
ATOM 6221 N N . GLY A 1 801 ? 15.998 -12.916 18.184 1.00 97.19 801 GLY A N 1
ATOM 6222 C CA . GLY A 1 801 ? 16.359 -14.127 18.919 1.00 97.19 801 GLY A CA 1
ATOM 6223 C C . GLY A 1 801 ? 15.346 -15.260 18.751 1.00 97.19 801 GLY A C 1
ATOM 6224 O O . GLY A 1 801 ? 14.894 -15.570 17.651 1.00 97.19 801 GLY A O 1
ATOM 6225 N N . MET A 1 802 ? 14.990 -15.889 19.868 1.00 97.00 802 MET A N 1
ATOM 6226 C CA . MET A 1 802 ? 14.018 -16.976 19.930 1.00 97.00 802 MET A CA 1
ATOM 6227 C C . MET A 1 802 ? 12.654 -16.438 20.364 1.00 97.00 802 MET A C 1
ATOM 6229 O O . MET A 1 802 ? 12.274 -16.579 21.528 1.00 97.00 802 MET A O 1
ATOM 6233 N N . HIS A 1 803 ? 11.935 -15.788 19.448 1.00 94.62 803 HIS A N 1
ATOM 6234 C CA . HIS A 1 803 ? 10.664 -15.119 19.754 1.00 94.62 803 HIS A CA 1
ATOM 6235 C C . HIS A 1 803 ? 10.795 -14.088 20.886 1.00 94.62 803 HIS A C 1
ATOM 6237 O O . HIS A 1 803 ? 9.986 -14.048 21.808 1.00 94.62 803 HIS A O 1
ATOM 6243 N N . GLY A 1 804 ? 11.864 -13.286 20.854 1.00 96.94 804 GLY A N 1
ATOM 6244 C CA . GLY A 1 804 ? 12.183 -12.280 21.868 1.00 96.94 804 GLY A CA 1
ATOM 6245 C C . GLY A 1 804 ? 12.982 -12.791 23.069 1.00 96.94 804 GLY A C 1
ATOM 6246 O O . GLY A 1 804 ? 13.260 -12.022 23.990 1.00 96.94 804 GLY A O 1
ATOM 6247 N N . TYR A 1 805 ? 13.374 -14.069 23.068 1.00 98.50 805 TYR A N 1
ATOM 6248 C CA . TYR A 1 805 ? 14.179 -14.677 24.128 1.00 98.50 805 TYR A CA 1
ATOM 6249 C C . TYR A 1 805 ? 15.592 -15.042 23.671 1.00 98.50 805 TYR A C 1
ATOM 6251 O O . TYR A 1 805 ? 15.858 -15.287 22.494 1.00 98.50 805 TYR A O 1
ATOM 6259 N N . ILE A 1 806 ? 16.497 -15.151 24.638 1.00 98.62 806 ILE A N 1
ATOM 6260 C CA . ILE A 1 806 ? 17.868 -15.628 24.450 1.00 98.62 806 ILE A CA 1
ATOM 6261 C C . ILE A 1 806 ? 18.243 -16.637 25.537 1.00 98.62 806 ILE A C 1
ATOM 6263 O O . ILE A 1 806 ? 17.858 -16.496 26.697 1.00 98.62 806 ILE A O 1
ATOM 6267 N N . MET A 1 807 ? 19.000 -17.667 25.145 1.00 98.56 807 MET A N 1
ATOM 6268 C CA . MET A 1 807 ? 19.648 -18.605 26.068 1.00 98.56 807 MET A CA 1
ATOM 6269 C C . MET A 1 807 ? 21.041 -18.087 26.410 1.00 98.56 807 MET A C 1
ATOM 6271 O O . MET A 1 807 ? 22.008 -18.450 25.746 1.00 98.56 807 MET A O 1
ATOM 6275 N N . MET A 1 808 ? 21.161 -17.233 27.421 1.00 98.31 808 MET A N 1
ATOM 6276 C CA . MET A 1 808 ? 22.467 -16.747 27.887 1.00 98.31 808 MET A CA 1
ATOM 6277 C C . MET A 1 808 ? 23.212 -17.874 28.599 1.00 98.31 808 MET A C 1
ATOM 6279 O O . MET A 1 808 ? 22.593 -18.651 29.320 1.00 98.31 808 MET A O 1
ATOM 6283 N N . SER A 1 809 ? 24.526 -17.994 28.420 1.00 97.50 809 SER A N 1
ATOM 6284 C CA . SER A 1 809 ? 25.301 -19.027 29.111 1.00 97.50 809 SER A CA 1
ATOM 6285 C C . SER A 1 809 ? 25.198 -18.894 30.636 1.00 97.50 809 SER A C 1
ATOM 6287 O O . SER A 1 809 ? 25.266 -17.800 31.195 1.00 97.50 809 SER A O 1
ATOM 6289 N N . ARG A 1 810 ? 25.032 -20.032 31.313 1.00 96.69 810 ARG A N 1
ATOM 6290 C CA . ARG A 1 810 ? 25.016 -20.133 32.777 1.00 96.69 810 ARG A CA 1
ATOM 6291 C C . ARG A 1 810 ? 26.205 -20.959 33.254 1.00 96.69 810 ARG A C 1
ATOM 6293 O O . ARG A 1 810 ? 26.699 -21.818 32.519 1.00 96.69 810 ARG A O 1
ATOM 6300 N N . ASN A 1 811 ? 26.668 -20.701 34.475 1.00 94.75 811 ASN A N 1
ATOM 6301 C CA . ASN A 1 811 ? 27.828 -21.360 35.086 1.00 94.75 811 ASN A CA 1
ATOM 6302 C C . ASN A 1 811 ? 29.117 -21.133 34.275 1.00 94.75 811 ASN A C 1
ATOM 6304 O O . ASN A 1 811 ? 29.947 -22.030 34.083 1.00 94.75 811 ASN A O 1
ATOM 6308 N N . LYS A 1 812 ? 29.283 -19.912 33.756 1.00 94.31 812 LYS A N 1
ATOM 6309 C CA . LYS A 1 812 ? 30.401 -19.509 32.882 1.00 94.31 812 LYS A CA 1
ATOM 6310 C C . LYS A 1 812 ? 31.138 -18.286 33.416 1.00 94.31 812 LYS A C 1
ATOM 6312 O O . LYS A 1 812 ? 31.573 -17.435 32.648 1.00 94.31 812 LYS A O 1
ATOM 6317 N N . LYS A 1 813 ? 31.351 -18.248 34.737 1.00 94.31 813 LYS A N 1
ATOM 6318 C CA . LYS A 1 813 ? 32.029 -17.146 35.444 1.00 94.31 813 LYS A CA 1
ATOM 6319 C C . LYS A 1 813 ? 31.284 -15.820 35.259 1.00 94.31 813 LYS A C 1
ATOM 6321 O O . LYS A 1 813 ? 31.920 -14.797 34.996 1.00 94.31 813 LYS A O 1
ATOM 6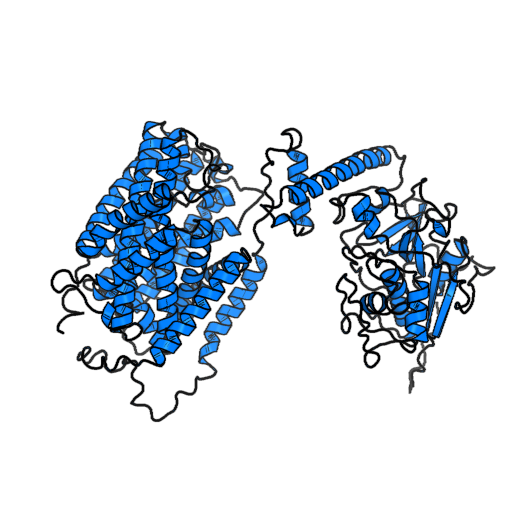326 N N . ASN A 1 814 ? 29.953 -15.858 35.379 1.00 96.00 814 ASN A N 1
ATOM 6327 C CA . ASN A 1 814 ? 29.096 -14.685 35.215 1.00 96.00 814 ASN A CA 1
ATOM 6328 C C . ASN A 1 814 ? 29.355 -13.966 33.870 1.00 96.00 814 ASN A C 1
ATOM 6330 O O . ASN A 1 814 ? 29.649 -12.769 33.813 1.00 96.00 814 ASN A O 1
ATOM 6334 N N . GLN A 1 815 ? 29.345 -14.735 32.776 1.00 95.44 815 GLN A N 1
ATOM 6335 C CA . GLN A 1 815 ? 29.589 -14.210 31.433 1.00 95.44 815 GLN A CA 1
ATOM 6336 C C . GLN A 1 815 ? 28.522 -13.168 31.068 1.00 95.44 815 GLN A C 1
ATOM 6338 O O . GLN A 1 815 ? 27.342 -13.347 31.361 1.00 95.44 815 GLN A O 1
ATOM 6343 N N . CYS A 1 816 ? 28.953 -12.066 30.452 1.00 96.94 816 CYS A N 1
ATOM 6344 C CA . CYS A 1 816 ? 28.116 -10.897 30.152 1.00 96.94 816 CYS A CA 1
ATOM 6345 C C . CYS A 1 816 ? 27.533 -10.198 31.396 1.00 96.94 816 CYS A C 1
ATOM 6347 O O . CYS A 1 816 ? 26.681 -9.334 31.248 1.00 96.94 816 CYS A O 1
ATOM 6349 N N . GLY A 1 817 ? 27.979 -10.547 32.612 1.00 97.25 817 GLY A N 1
ATOM 6350 C CA . GLY A 1 817 ? 27.602 -9.855 33.845 1.00 97.25 817 GLY A CA 1
ATOM 6351 C C . GLY A 1 817 ? 26.169 -10.089 34.323 1.00 97.25 817 GLY A C 1
ATOM 6352 O O . GLY A 1 817 ? 25.703 -9.336 35.169 1.00 97.25 817 GLY A O 1
ATOM 6353 N N . ILE A 1 818 ? 25.486 -11.126 33.832 1.00 98.19 818 ILE A N 1
ATOM 6354 C CA . ILE A 1 818 ? 24.062 -11.389 34.101 1.00 98.19 818 ILE A CA 1
ATOM 6355 C C . ILE A 1 818 ? 23.680 -11.471 35.591 1.00 98.19 818 ILE A C 1
ATOM 6357 O O . ILE A 1 818 ? 22.560 -11.134 35.958 1.00 98.19 818 ILE A O 1
ATOM 6361 N N . ALA A 1 819 ? 24.601 -11.880 36.466 1.00 97.81 819 ALA A N 1
ATOM 6362 C CA . ALA A 1 819 ? 24.416 -11.903 37.918 1.00 97.81 819 ALA A CA 1
ATOM 6363 C C . ALA A 1 819 ? 25.049 -10.694 38.634 1.00 97.81 819 ALA A C 1
ATOM 6365 O O . ALA A 1 819 ? 24.927 -10.561 39.849 1.00 97.81 819 ALA A O 1
ATOM 6366 N N . THR A 1 820 ? 25.757 -9.808 37.926 1.00 96.62 820 THR A N 1
ATOM 6367 C CA . THR A 1 820 ? 26.440 -8.639 38.513 1.00 96.62 820 THR A CA 1
ATOM 6368 C C . THR A 1 820 ? 25.448 -7.623 39.055 1.00 96.62 820 THR A C 1
ATOM 6370 O O . THR A 1 820 ? 25.680 -7.045 40.120 1.00 96.62 820 THR A O 1
ATOM 6373 N N . ASP A 1 821 ? 24.359 -7.396 38.330 1.00 95.31 821 ASP A N 1
ATOM 6374 C CA . ASP A 1 821 ? 23.324 -6.460 38.726 1.00 95.31 821 ASP A CA 1
ATOM 6375 C C . ASP A 1 821 ? 21.939 -7.060 38.521 1.00 95.31 821 ASP A C 1
ATOM 6377 O O . ASP A 1 821 ? 21.296 -6.818 37.506 1.00 95.31 821 ASP A O 1
ATOM 6381 N N . ALA A 1 822 ? 21.516 -7.864 39.492 1.00 97.12 822 ALA A N 1
ATOM 6382 C CA . ALA A 1 822 ? 20.217 -8.510 39.510 1.00 97.12 822 ALA A CA 1
ATOM 6383 C C . ALA A 1 822 ? 19.396 -8.022 40.708 1.00 97.12 822 ALA A C 1
ATOM 6385 O O . ALA A 1 822 ? 19.907 -7.892 41.824 1.00 97.12 822 ALA A O 1
ATOM 6386 N N . SER A 1 823 ? 18.114 -7.749 40.483 1.00 96.75 823 SER A N 1
ATOM 6387 C CA . SER A 1 823 ? 17.185 -7.302 41.522 1.00 96.75 823 SER A CA 1
ATOM 6388 C C . SER A 1 823 ? 15.736 -7.645 41.178 1.00 96.75 823 SER A C 1
ATOM 6390 O O . SER A 1 823 ? 15.401 -7.957 40.034 1.00 96.75 823 SER A O 1
ATOM 6392 N N . TYR A 1 824 ? 14.871 -7.607 42.187 1.00 97.25 824 TYR A N 1
ATOM 6393 C CA . TYR A 1 824 ? 13.438 -7.840 42.026 1.00 97.25 824 TYR A CA 1
ATOM 6394 C C . TYR A 1 824 ? 12.624 -7.011 43.032 1.00 97.25 824 TYR A C 1
ATOM 6396 O O . TYR A 1 824 ? 13.097 -6.764 44.151 1.00 97.25 824 TYR A O 1
ATOM 6404 N N . PRO A 1 825 ? 11.409 -6.572 42.663 1.00 96.88 825 PRO A N 1
ATOM 6405 C CA . PRO A 1 825 ? 10.519 -5.859 43.566 1.00 96.88 825 PRO A CA 1
ATOM 6406 C C . PRO A 1 825 ? 9.833 -6.822 44.543 1.00 96.88 825 PRO A C 1
ATOM 6408 O O . PRO A 1 825 ? 9.782 -8.034 44.344 1.00 96.88 825 PRO A O 1
ATOM 6411 N N . VAL A 1 826 ? 9.275 -6.278 45.617 1.00 95.19 826 VAL A N 1
ATOM 6412 C CA . VAL A 1 826 ? 8.512 -7.009 46.631 1.00 95.19 826 VAL A CA 1
ATOM 6413 C C . VAL A 1 826 ? 7.154 -6.343 46.786 1.00 95.19 826 VAL A C 1
ATOM 6415 O O . VAL A 1 826 ? 7.059 -5.132 46.986 1.00 95.19 826 VAL A O 1
ATOM 6418 N N . MET A 1 827 ? 6.102 -7.154 46.729 1.00 90.88 827 MET A N 1
ATOM 6419 C CA . MET A 1 827 ? 4.722 -6.739 46.950 1.00 90.88 827 MET A CA 1
ATOM 6420 C C . MET A 1 827 ? 4.170 -7.444 48.189 1.00 90.88 827 MET A C 1
ATOM 6422 O O . MET A 1 827 ? 4.437 -8.624 48.425 1.00 90.88 827 MET A O 1
ATOM 6426 N N . THR A 1 828 ? 3.387 -6.728 48.992 1.00 80.19 828 THR A N 1
ATOM 6427 C CA . THR A 1 828 ? 2.623 -7.359 50.077 1.00 80.19 828 THR A CA 1
ATOM 6428 C C . THR A 1 828 ? 1.363 -7.992 49.493 1.00 80.19 828 THR A C 1
ATOM 6430 O O . THR A 1 828 ? 0.657 -7.362 48.705 1.00 80.19 828 THR A O 1
ATOM 6433 N N . LYS A 1 829 ? 1.072 -9.253 49.847 1.00 62.75 829 LYS A N 1
ATOM 6434 C CA . LYS A 1 829 ? -0.173 -9.909 49.422 1.00 62.75 829 LYS A CA 1
ATOM 6435 C C . LYS A 1 829 ? -1.353 -9.066 49.902 1.00 62.75 829 LYS A C 1
ATOM 6437 O O . LYS A 1 829 ? -1.448 -8.777 51.093 1.00 62.75 829 LYS A O 1
ATOM 6442 N N . ALA A 1 830 ? -2.238 -8.677 48.986 1.00 51.88 830 ALA A N 1
ATOM 6443 C CA . ALA A 1 830 ? -3.480 -8.022 49.364 1.00 51.88 830 ALA A CA 1
ATOM 6444 C C . ALA A 1 830 ? -4.252 -8.972 50.290 1.00 51.88 830 ALA A C 1
ATOM 6446 O O . ALA A 1 830 ? -4.488 -10.123 49.914 1.00 51.88 830 ALA A O 1
ATOM 6447 N N . GLU A 1 831 ? -4.628 -8.512 51.487 1.00 40.16 831 GLU A N 1
ATOM 6448 C CA . GLU A 1 831 ? -5.569 -9.229 52.347 1.00 40.16 831 GLU A CA 1
ATOM 6449 C C . GLU A 1 831 ? -6.882 -9.370 51.580 1.00 40.16 831 GLU A C 1
ATOM 6451 O O . GLU A 1 831 ? -7.745 -8.489 51.562 1.00 40.16 831 GLU A O 1
ATOM 6456 N N . THR A 1 832 ? -7.025 -10.482 50.875 1.00 37.56 832 THR A N 1
ATOM 6457 C CA . THR A 1 832 ? -8.282 -10.840 50.256 1.00 37.56 832 THR A CA 1
ATOM 6458 C C . THR A 1 832 ? -9.209 -11.153 51.423 1.00 37.56 832 THR A C 1
ATOM 6460 O O . THR A 1 832 ? -8.999 -12.124 52.150 1.00 37.56 832 THR A O 1
ATOM 6463 N N . LYS A 1 833 ? -10.224 -10.310 51.648 1.00 34.38 833 LYS A N 1
ATOM 6464 C CA . LYS A 1 833 ? -11.387 -10.676 52.464 1.00 34.38 833 LYS A CA 1
ATOM 6465 C C . LYS A 1 833 ? -12.073 -11.866 51.788 1.00 34.38 833 LYS A C 1
ATOM 6467 O O . LYS A 1 833 ? -13.018 -11.688 51.026 1.00 34.38 833 LYS A O 1
ATOM 6472 N N . VAL A 1 834 ? -11.574 -13.071 52.041 1.00 34.56 834 VAL A N 1
ATOM 6473 C CA . VAL A 1 834 ? -12.229 -14.321 51.669 1.00 34.56 834 VAL A CA 1
ATOM 6474 C C . VAL A 1 834 ? -13.186 -14.670 52.800 1.00 34.56 834 VAL A C 1
ATOM 6476 O O . VAL A 1 834 ? -12.796 -15.216 53.830 1.00 34.56 834 VAL A O 1
ATOM 6479 N N . HIS A 1 835 ? -14.460 -14.341 52.598 1.00 33.34 835 HIS A N 1
ATOM 6480 C CA . HIS A 1 835 ? -15.500 -15.258 53.036 1.00 33.34 835 HIS A CA 1
ATOM 6481 C C . HIS A 1 835 ? -15.344 -16.532 52.192 1.00 33.34 835 HIS A C 1
ATOM 6483 O O . HIS A 1 835 ? -15.477 -16.473 50.977 1.00 33.34 835 HIS A O 1
ATOM 6489 N N . GLU A 1 836 ? -14.994 -17.624 52.875 1.00 36.09 836 GLU A N 1
ATOM 6490 C CA . GLU A 1 836 ? -15.105 -19.036 52.477 1.00 36.09 836 GLU A CA 1
ATOM 6491 C C . GLU A 1 836 ? -14.618 -19.451 51.075 1.00 36.09 836 GLU A C 1
ATOM 6493 O O . GLU A 1 836 ? -15.358 -19.411 50.100 1.00 36.09 836 GLU A O 1
ATOM 6498 N N . ALA A 1 837 ? -13.405 -20.009 51.029 1.00 29.59 837 ALA A N 1
ATOM 6499 C CA . ALA A 1 837 ? -13.150 -21.349 50.487 1.00 29.59 837 ALA A CA 1
ATOM 6500 C C . ALA A 1 837 ? -11.725 -21.771 50.882 1.00 29.59 837 ALA A C 1
ATOM 6502 O O . ALA A 1 837 ? -10.730 -21.321 50.320 1.00 29.59 837 ALA A O 1
ATOM 6503 N N . THR A 1 838 ? -11.647 -22.587 51.926 1.00 34.09 838 THR A N 1
ATOM 6504 C CA . THR A 1 838 ? -10.446 -23.294 52.373 1.00 34.09 838 THR A CA 1
ATOM 6505 C C . THR A 1 838 ? -10.067 -24.376 51.351 1.00 34.09 838 THR A C 1
ATOM 6507 O O . THR A 1 838 ? -10.950 -24.914 50.694 1.00 34.09 838 THR A O 1
ATOM 6510 N N . GLU A 1 839 ? -8.776 -24.726 51.322 1.00 35.19 839 GLU A N 1
ATOM 6511 C CA . GLU A 1 839 ? -8.121 -25.806 50.555 1.00 35.19 839 GLU A CA 1
ATOM 6512 C C . GLU A 1 839 ? -7.781 -25.494 49.093 1.00 35.19 839 GLU A C 1
ATOM 6514 O O . GLU A 1 839 ? -8.584 -25.740 48.211 1.00 35.19 839 GLU A O 1
ATOM 6519 N N . VAL A 1 840 ? -6.547 -25.029 48.845 1.00 31.45 840 VAL A N 1
ATOM 6520 C CA . VAL A 1 840 ? -5.498 -25.779 48.115 1.00 31.45 840 VAL A CA 1
ATOM 6521 C C . VAL A 1 840 ? -4.149 -25.115 48.440 1.00 31.45 840 VAL A C 1
ATOM 6523 O O . VAL A 1 840 ? -3.749 -24.159 47.791 1.00 31.45 840 VAL A O 1
ATOM 6526 N N . LEU A 1 841 ? -3.455 -25.583 49.480 1.00 32.06 841 LEU A N 1
ATOM 6527 C CA . LEU A 1 841 ? -2.011 -25.362 49.685 1.00 32.06 841 LEU A CA 1
ATOM 6528 C C . LEU A 1 841 ? -1.495 -26.465 50.616 1.00 32.06 841 LEU A C 1
ATOM 6530 O O . LEU A 1 841 ? -1.216 -26.282 51.797 1.00 32.06 841 LEU A O 1
ATOM 6534 N N . SER A 1 842 ? -1.484 -27.667 50.058 1.00 29.11 842 SER A N 1
ATOM 6535 C CA . SER A 1 842 ? -0.859 -28.873 50.583 1.00 29.11 842 SER A CA 1
ATOM 6536 C C . SER A 1 842 ? -0.654 -29.759 49.362 1.00 29.11 842 SER A C 1
ATOM 6538 O O . SER A 1 842 ? -1.645 -30.151 48.753 1.00 29.11 842 SER A O 1
ATOM 6540 N N . ILE A 1 843 ? 0.604 -30.089 49.057 1.00 34.50 843 ILE A N 1
ATOM 6541 C CA . ILE A 1 843 ? 1.094 -30.859 47.897 1.00 34.50 843 ILE A CA 1
ATOM 6542 C C . ILE A 1 843 ? 1.472 -29.976 46.691 1.00 34.50 843 ILE A C 1
ATOM 6544 O O . ILE A 1 843 ? 0.720 -29.871 45.727 1.00 34.50 843 ILE A O 1
ATOM 6548 N N . MET A 1 844 ? 2.650 -29.348 46.756 1.00 31.34 844 MET A N 1
ATOM 6549 C CA . MET A 1 844 ? 3.819 -29.623 45.895 1.00 31.34 844 MET A CA 1
ATOM 6550 C C . MET A 1 844 ? 4.974 -28.699 46.268 1.00 31.34 844 MET A C 1
ATOM 6552 O O . MET A 1 844 ? 4.719 -27.487 46.444 1.00 31.34 844 MET A O 1
#

Radius of gyration: 35.17 Å; chains: 1; bounding box: 82×62×92 Å

Secondary structure (DSSP, 8-state):
---SSS---B-HHHHHHHHHHTT-SSSTT-HHHHHTT-HHHHHHHHHHHHHHTHHHHHHHHHHHHHHS-STTHHHHHHHHHH-HHHHHHHHHHHHHHHHHHHHHHHHHHHHHHHHHHHT---GGG--S--HHHHHHHHHHHHHHHGGGGT-HHHHHHHHHHHHHHHHHHHHHHHHHHGGG--TTGGG---SS--HHHHHHHHHHHH--GGGGGTTGGGBSSHHHHHHHHHHHHHHHHHHHHHHHHHHHHHH-SS-GGG--TTTHHHHHHHHH-HHHHHHHHHHHHHHHHHHHHHHHHHHHHHHHHHHHTTSS-GGGG---TTT---HHHHHHHHHHHHHHTTS-HHHHHHHHHHHHHHHHHHHHHHHHHHHHH-TTS--SS--SS-HHHHHHHHHHHHHHHHHHHHHHHHS-HHHHHHHHHHHHHHHHHHHHHHHS------SS--STTSGGG---TTS-SS-----GGGGHHHHHHHHHHHHHHTTT-------SSPPTTS-GGGHHHHHHHHHHHHHTT-GGGG-TT-HHHHHHHHHHHHHHHHHHHHHHHHHHTTS-SEEE---TTTT--HHHHHHT--B---SS--TTSS-EE---S--TTS-S-EEGGGGT-SPPPPB-TTSS-HHHHHHHHHHHHHHHHHHS----B-HHHHHHHGGGTTSBTTTBB-HHHHHHHHHHHSTT-B-BTTTS---SS--SS----TTT-B--EEEEEEEPTT-HHHHHHHHHHT-PEEEEE---SHHHHTEEEEEE--TT---SGGG--EEEEEEEEEEETTEEEEEEE-SB-TTSTBTTEEEEE-SSSSGGGTTTSEEEEEEPPP-----S-----S--

InterPro domains:
  IPR000169 Cysteine peptidase, cysteine active site [PS00139] (624-635)
  IPR000668 Peptidase C1A, papain C-terminal [PF00112] (606-826)
  IPR000668 Peptidase C1A, papain C-terminal [PR00705] (624-639)
  IPR000668 Peptidase C1A, papain C-terminal [PR00705] (774-784)
  IPR000668 Peptidase C1A, papain C-terminal [PR00705] (789-795)
  IPR000668 Peptidase C1A, papain C-terminal [SM00645] (606-826)
  IPR002293 Amino acid/polyamine transporter I [PF13520] (10-423)
  IPR013201 Cathepsin propeptide inhibitor domain (I29) [PF08246] (513-577)
  IPR013201 Cathepsin propeptide inhibitor domain (I29) [SM00848] (513-577)
  IPR025660 Cysteine peptidase, histidine active site [PS00639] (772-782)
  IPR025661 Cysteine peptidase, asparagine active site [PS00640] (789-808)
  IPR038765 Papain-like cysteine peptidase superfamily [SSF54001] (505-826)
  IPR039417 Papain-like cysteine endopeptidase [cd02248] (607-825)
  IPR044566 Polyamine transporter RMV1-like [PTHR45826] (5-434)

Foldseek 3Di:
DDDLQPAQDDFQLLLLLLQLLLQFLFQFLLLLLCQQWHQQRSLVCLVCVCLQAQPLLLQLVLLQCLLQLGALSLLQLLCVQQNNLRSLLLLLLQLLLLLLVLLQLLLVVLLLVVCVVVVDPDPPPPPDDDPVSLVSSLVVLVVLCVQLLFASVSLSVLSVVLVCLQVVLLVVLLVLLQVLFDPVLNVDTDPNHNPVSNLLSSCRNRARSCLSNNNSSNHDPSLPSSSSSSVSNSVVSSCRHNSSSNRLSRNCVPNSNPGDGPCVLVSLCRRPRNVSSVSNSVSSSSSSSSSSSSSLNSSLSSQLRCLLLLSHPVLQVDADPPRRRSVVSSVVSSVVSSVSNVDDNVLSNLSSLLSSLVSSLSSLLSSLSCVVVPVPRDRSRDPPDDSVVSLVSSLSNLLSSLLSNVQSCPQDPSSVVVNVVSVVVSVVVSVVSVVVRPDDPPPPPPDPNCPVSRSDPPPDPDDPPPPPCSCVSVCVSNVSNVVNSVVNDDYQFDDLDDPPPDDPVCSVLSVVLRVLCVVLVPPCRRVPPCPPLSVLLSVQLVVLVVVQVVVVVCVVVVNDFFHFADFNCSSPDLVLVLLLLQAADDPDDPPFAPEAFEFDPDLVPFDQKDFLVVVLQADAAAALPSFNLLLLVLLQRQVQNQCCVQPVDRFAFDSLLLQAPFPLNCDHRRNGYHNQSSLVRCQPVLQVWTAGCVVVPRDSGHPNHRPTDSVRTDFHFHHKYWYDAQDLSSVQCCLRPPTWKKFFFQCSDSCNVRTADGADDDPVADADPRRTRGIWIFRMWHADPNFTFTWIAGRRALRHYNGRIHGYGGPPSCGRNRRRTIMHIHGDRPPPPDPDDDDDDDDD

Organism: NCBI:txid4803